Protein 3C5P (pdb70)

Secondary structure (DSSP, 8-state):
--EEEEEEEEE---BPPP------EEEEB-----S-S--TT---SEEEEEEEETTTTEEEEEEEE--EEEEEE-TTS-EEEEEE----TTB-----EEETTEEEE--EEE--TT-TTSPPEEEEEEEEE-TTS-EEEEEEE-S-SEEEEEEEETT--EEEEEEE-HHHHT--GGGGS---EEEEEE-/--EEEEEEEEE---BPPP----S-EEEEB-----S-S--TT---SEEEEEEEETTTTEEEEEEEEPEEEEEEE-TTS---EEEEE---TTB-----EE-SSEEEE--EEE--TT-TTSPPEEEEEEEEEETTS-EEEEEEE-SSSEEEEEEEETT--EEEEEEE-HHHHT--GGGGS---EEEEEE-/--EEEEEEEEE---B---------EEEEB-----S-S--TT---SEEEEEEEETTTTEEEEEEEEPEEEEEEE-TTS-EEEEEEE---TTB-----EEETTEEEE--EEE--SS-SS-PPEEEEEEEEEETTS-EEEEEEE-SSSEEEEEEEETT-PPEEEEEE-HHHHT--TTTTS---EEEEEE-/--EEEEEEEEE---BPPP------EEEEB-----S-S--TT---SEEEEEEEETTTTEEEEEEEE-EEEEEEE-TTS-EEEEEEE---TTB-----EEETTEEEE--EEE--SS-TTPPPEEEEEEEEEETTS-EEEEEEE-SSSEEEEEEEETT--EEEEEEE-TTTTT--GGGGS---EEEEEE-/--EEEEEEEEE---BPPP------EEEEB-----S-S--TT---SEEEEEEEETTTTEEEEEEEE-EEEEEEE-TTS-EEEEEEE---TTB-----EEETTEEEE--EEE--TT-TTSPPEEEEEEEEEETTS-EEEEEEE-SSSEEEEEEEETT--EEEEEEE-HHHHT--GGGGS---EEEEEE-/--EEEEEEEEE---BPPP------EEEEB-----S-S--TT---SEEEEEEEETTTTEEEEEEEE-EEEEEEE-TTS-EEEEEEE---TT------EEETTEEEE--EEE--TT-TTSPPEEEEEEEEEETTS-EEEEEEE-SSSEEEEEEEETT--EEEEEEE-HHHHT--GGGGS---EEEEEE-

Radius of gyration: 48.6 Å; Cα contacts (8 Å, |Δi|>4): 2890; chains: 6; bounding box: 81×79×146 Å

Structure (mmCIF, N/CA/C/O backbone):
data_3C5P
#
_entry.id   3C5P
#
_cell.length_a   132.915
_cell.length_b   228.581
_cell.length_c   132.093
_cell.angle_alpha   90.00
_cell.angle_beta   90.00
_cell.angle_gamma   90.00
#
_symmetry.space_group_name_H-M   'C 2 2 21'
#
loop_
_entity.id
_entity.type
_entity.pdbx_description
1 polymer 'Protein BAS0735 of unknown function'
2 non-polymer 'MAGNESIUM ION'
3 water water
#
loop_
_atom_site.group_PDB
_atom_site.id
_atom_site.type_symbol
_atom_site.label_atom_id
_atom_site.label_alt_id
_atom_site.label_comp_id
_atom_site.label_asym_id
_atom_site.label_entity_id
_atom_site.label_seq_id
_atom_site.pdbx_PDB_ins_code
_atom_site.Cartn_x
_atom_site.Cartn_y
_atom_site.Cartn_z
_atom_site.occupancy
_atom_site.B_iso_or_equiv
_atom_site.auth_seq_id
_atom_site.auth_comp_id
_atom_site.auth_asym_id
_atom_site.auth_atom_id
_atom_site.pdbx_PDB_model_num
ATOM 9 N N . THR A 1 5 ? 48.345 0.355 22.313 1.00 62.34 2 THR A N 1
ATOM 10 C CA . THR A 1 5 ? 47.802 1.715 22.087 1.00 59.40 2 THR A CA 1
ATOM 11 C C . THR A 1 5 ? 48.939 2.718 21.957 1.00 57.00 2 THR A C 1
ATOM 12 O O . THR A 1 5 ? 49.908 2.672 22.701 1.00 55.99 2 THR A O 1
ATOM 16 N N . ASN A 1 6 ? 48.804 3.638 21.018 1.00 54.45 3 ASN A N 1
ATOM 17 C CA . ASN A 1 6 ? 49.942 4.404 20.599 1.00 52.33 3 ASN A CA 1
ATOM 18 C C . ASN A 1 6 ? 49.982 5.824 21.094 1.00 50.66 3 ASN A C 1
ATOM 19 O O . ASN A 1 6 ? 50.999 6.278 21.652 1.00 50.21 3 ASN A O 1
ATOM 24 N N . ILE A 1 7 ? 48.873 6.524 20.892 1.00 48.35 4 ILE A N 1
ATOM 25 C CA . ILE A 1 7 ? 48.807 7.928 21.232 1.00 46.11 4 ILE A CA 1
ATOM 26 C C . ILE A 1 7 ? 47.737 8.140 22.263 1.00 44.92 4 ILE A C 1
ATOM 27 O O . ILE A 1 7 ? 46.600 7.725 22.084 1.00 44.85 4 ILE A O 1
ATOM 32 N N . ILE A 1 8 ? 48.108 8.777 23.357 1.00 43.40 5 ILE A N 1
ATOM 33 C CA . ILE A 1 8 ? 47.126 9.148 24.329 1.00 42.48 5 ILE A CA 1
ATOM 34 C C . ILE A 1 8 ? 47.310 10.614 24.732 1.00 41.98 5 ILE A C 1
ATOM 35 O O . ILE A 1 8 ? 48.386 11.044 25.136 1.00 41.74 5 ILE A O 1
ATOM 40 N N . LYS A 1 9 ? 46.232 11.374 24.560 1.00 41.55 6 LYS A N 1
ATOM 41 C CA . LYS A 1 9 ? 46.201 12.817 24.714 1.00 41.17 6 LYS A CA 1
ATOM 42 C C . LYS A 1 9 ? 45.356 13.229 25.914 1.00 41.46 6 LYS A C 1
ATOM 43 O O . LYS A 1 9 ? 44.272 12.695 26.107 1.00 41.95 6 LYS A O 1
ATOM 49 N N . ILE A 1 10 ? 45.833 14.195 26.693 1.00 41.43 7 ILE A N 1
ATOM 50 C CA . ILE A 1 10 ? 45.049 14.782 27.763 1.00 41.83 7 ILE A CA 1
ATOM 51 C C . ILE A 1 10 ? 44.820 16.264 27.482 1.00 42.05 7 ILE A C 1
ATOM 52 O O . ILE A 1 10 ? 45.782 17.008 27.282 1.00 41.96 7 ILE A O 1
ATOM 57 N N . ARG A 1 11 ? 43.554 16.687 27.507 1.00 42.03 8 ARG A N 1
ATOM 58 C CA . ARG A 1 11 ? 43.176 18.053 27.198 1.00 42.00 8 ARG A CA 1
ATOM 59 C C . ARG A 1 11 ? 42.600 18.757 28.421 1.00 42.10 8 ARG A C 1
ATOM 60 O O . ARG A 1 11 ? 41.776 18.183 29.138 1.00 42.11 8 ARG A O 1
ATOM 68 N N . ALA A 1 12 ? 43.047 19.991 28.667 1.00 42.03 9 ALA A N 1
ATOM 69 C CA . ALA A 1 12 ? 42.545 20.805 29.776 1.00 41.96 9 ALA A CA 1
ATOM 70 C C . ALA A 1 12 ? 42.053 22.121 29.225 1.00 42.44 9 ALA A C 1
ATOM 71 O O . ALA A 1 12 ? 42.694 22.725 28.350 1.00 42.80 9 ALA A O 1
ATOM 73 N N . SER A 1 13 ? 40.916 22.583 29.724 1.00 42.36 10 SER A N 1
ATOM 74 C CA . SER A 1 13 ? 40.391 23.851 29.265 1.00 42.57 10 SER A CA 1
ATOM 75 C C . SER A 1 13 ? 39.848 24.645 30.439 1.00 42.51 10 SER A C 1
ATOM 76 O O . SER A 1 13 ? 39.217 24.087 31.336 1.00 42.83 10 SER A O 1
ATOM 79 N N . VAL A 1 14 ? 40.117 25.944 30.432 1.00 42.12 11 VAL A N 1
ATOM 80 C CA . VAL A 1 14 ? 39.588 26.845 31.425 1.00 41.94 11 VAL A CA 1
ATOM 81 C C . VAL A 1 14 ? 38.784 27.889 30.683 1.00 42.04 11 VAL A C 1
ATOM 82 O O . VAL A 1 14 ? 39.333 28.622 29.848 1.00 42.39 11 VAL A O 1
ATOM 86 N N . PHE A 1 15 ? 37.490 27.981 30.973 1.00 41.75 12 PHE A N 1
ATOM 87 C CA . PHE A 1 15 ? 36.655 28.928 30.229 1.00 41.73 12 PHE A CA 1
ATOM 88 C C . PHE A 1 15 ? 35.602 29.643 31.081 1.00 41.79 12 PHE A C 1
ATOM 89 O O . PHE A 1 15 ? 35.224 29.133 32.127 1.00 42.83 12 PHE A O 1
ATOM 97 N N . ILE A 1 16 ? 35.160 30.826 30.655 1.00 40.85 13 ILE A N 1
ATOM 98 C CA . ILE A 1 16 ? 34.015 31.478 31.266 1.00 40.13 13 ILE A CA 1
ATOM 99 C C . ILE A 1 16 ? 32.816 31.230 30.365 1.00 40.79 13 ILE A C 1
ATOM 100 O O . ILE A 1 16 ? 32.841 31.620 29.199 1.00 41.55 13 ILE A O 1
ATOM 105 N N . PRO A 1 17 ? 31.764 30.583 30.877 1.00 40.79 14 PRO A N 1
ATOM 106 C CA . PRO A 1 17 ? 30.578 30.300 30.055 1.00 41.26 14 PRO A CA 1
ATOM 107 C C . PRO A 1 17 ? 29.733 31.498 29.533 1.00 41.84 14 PRO A C 1
ATOM 108 O O . PRO A 1 17 ? 29.213 31.430 28.417 1.00 42.33 14 PRO A O 1
ATOM 120 N N . SER A 1 19 ? 28.656 35.414 28.172 1.00 43.29 16 SER A N 1
ATOM 121 C CA . SER A 1 19 ? 29.260 36.323 27.221 1.00 43.66 16 SER A CA 1
ATOM 122 C C . SER A 1 19 ? 30.173 37.377 27.858 1.00 44.18 16 SER A C 1
ATOM 123 O O . SER A 1 19 ? 31.152 37.792 27.248 1.00 44.85 16 SER A O 1
ATOM 126 N N . TRP A 1 20 ? 29.859 37.815 29.075 1.00 44.34 17 TRP A N 1
ATOM 127 C CA . TRP A 1 20 ? 30.542 38.941 29.687 1.00 44.12 17 TRP A CA 1
ATOM 128 C C . TRP A 1 20 ? 30.682 38.663 31.130 1.00 44.80 17 TRP A C 1
ATOM 129 O O . TRP A 1 20 ? 29.780 38.103 31.727 1.00 45.08 17 TRP A O 1
ATOM 140 N N . THR A 1 21 ? 31.814 39.057 31.704 1.00 45.48 18 THR A N 1
ATOM 141 C CA . THR A 1 21 ? 32.018 38.890 33.130 1.00 45.73 18 THR A CA 1
ATOM 142 C C . THR A 1 21 ? 31.120 39.856 33.898 1.00 46.04 18 THR A C 1
ATOM 143 O O . THR A 1 21 ? 30.508 40.748 33.318 1.00 45.08 18 THR A O 1
ATOM 147 N N . GLU A 1 22 ? 31.017 39.614 35.202 1.00 46.73 19 GLU A N 1
ATOM 148 C CA . GLU A 1 22 ? 30.300 40.439 36.155 1.00 47.42 19 GLU A CA 1
ATOM 149 C C . GLU A 1 22 ? 30.752 41.891 35.972 1.00 45.63 19 GLU A C 1
ATOM 150 O O . GLU A 1 22 ? 31.952 42.158 35.896 1.00 45.93 19 GLU A O 1
ATOM 156 N N . ALA A 1 23 ? 29.809 42.826 35.900 1.00 43.82 20 ALA A N 1
ATOM 157 C CA . ALA A 1 23 ? 3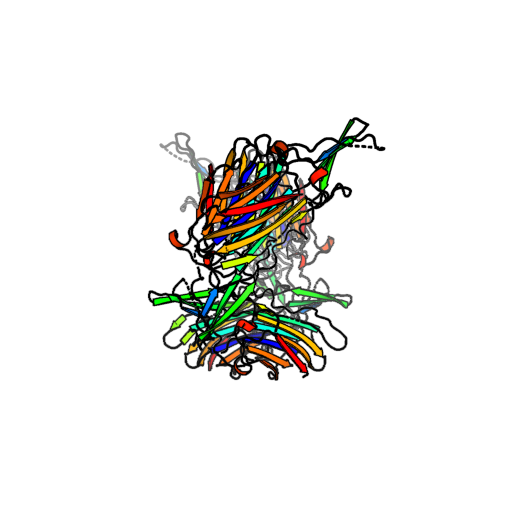0.126 44.243 35.724 1.00 42.05 20 ALA A CA 1
ATOM 158 C C . ALA A 1 23 ? 30.817 44.855 36.961 1.00 41.25 20 ALA A C 1
ATOM 159 O O . ALA A 1 23 ? 30.364 44.641 38.070 1.00 41.80 20 ALA A O 1
ATOM 161 N N . LYS A 1 24 ? 31.916 45.596 36.791 1.00 40.43 21 LYS A N 1
ATOM 162 C CA . LYS A 1 24 ? 32.498 46.398 37.906 1.00 39.86 21 LYS A CA 1
ATOM 163 C C . LYS A 1 24 ? 32.403 47.892 37.623 1.00 38.61 21 LYS A C 1
ATOM 164 O O . LYS A 1 24 ? 32.552 48.302 36.477 1.00 38.63 21 LYS A O 1
ATOM 178 N N . ASP A 1 26 ? 34.088 51.664 38.668 1.00 36.13 23 ASP A N 1
ATOM 179 C CA . ASP A 1 26 ? 35.086 52.427 39.404 1.00 36.20 23 ASP A CA 1
ATOM 180 C C . ASP A 1 26 ? 34.569 53.845 39.631 1.00 35.15 23 ASP A C 1
ATOM 181 O O . ASP A 1 26 ? 34.450 54.593 38.689 1.00 34.82 23 ASP A O 1
ATOM 194 N N . GLU A 1 28 ? 36.055 56.326 40.633 1.00 33.67 25 GLU A N 1
ATOM 195 C CA . GLU A 1 28 ? 37.120 57.280 40.311 1.00 32.73 25 GLU A CA 1
ATOM 196 C C . GLU A 1 28 ? 36.980 57.827 38.891 1.00 32.04 25 GLU A C 1
ATOM 197 O O . GLU A 1 28 ? 37.052 59.019 38.680 1.00 31.69 25 GLU A O 1
ATOM 203 N N . THR A 1 29 ? 36.755 56.925 37.946 1.00 31.77 26 THR A N 1
ATOM 204 C CA . THR A 1 29 ? 36.747 57.207 36.529 1.00 32.05 26 THR A CA 1
ATOM 205 C C . THR A 1 29 ? 35.333 57.320 35.994 1.00 32.13 26 THR A C 1
ATOM 206 O O . THR A 1 29 ? 35.105 57.987 34.998 1.00 32.95 26 THR A O 1
ATOM 210 N N . GLY A 1 30 ? 34.382 56.666 36.644 1.00 31.93 27 GLY A N 1
ATOM 211 C CA . GLY A 1 30 ? 32.986 56.721 36.227 1.00 31.13 27 GLY A CA 1
ATOM 212 C C . GLY A 1 30 ? 32.703 55.541 35.331 1.00 31.06 27 GLY A C 1
ATOM 213 O O . GLY A 1 30 ? 31.592 55.356 34.887 1.00 31.39 27 GLY A O 1
ATOM 214 N N . GLN A 1 31 ? 33.705 54.736 35.043 1.00 30.93 28 GLN A N 1
ATOM 215 C CA . GLN A 1 31 ? 33.512 53.664 34.064 1.00 32.16 28 GLN A CA 1
ATOM 216 C C . GLN A 1 31 ? 32.815 52.431 34.566 1.00 32.19 28 GLN A C 1
ATOM 217 O O . GLN A 1 31 ? 32.731 52.204 35.756 1.00 32.70 28 GLN A O 1
ATOM 223 N N . VAL A 1 32 ? 32.337 51.623 33.639 1.00 32.32 29 VAL A N 1
ATOM 224 C CA . VAL A 1 32 ? 31.751 50.359 33.968 1.00 33.32 29 VAL A CA 1
ATOM 225 C C . VAL A 1 32 ? 32.462 49.378 33.069 1.00 34.69 29 VAL A C 1
ATOM 226 O O . VAL A 1 32 ? 32.448 49.538 31.859 1.00 35.85 29 VAL A O 1
ATOM 230 N N . ILE A 1 33 ? 33.094 48.374 33.632 1.00 35.57 30 ILE A N 1
ATOM 231 C CA . ILE A 1 33 ? 33.960 47.542 32.833 1.00 37.20 30 ILE A CA 1
ATOM 232 C C . ILE A 1 33 ? 33.483 46.100 32.924 1.00 37.79 30 ILE A C 1
ATOM 233 O O . ILE A 1 33 ? 33.077 45.630 33.984 1.00 38.15 30 ILE A O 1
ATOM 238 N N . GLN A 1 34 ? 33.545 45.387 31.811 1.00 37.94 31 GLN A N 1
ATOM 239 C CA . GLN A 1 34 ? 33.506 43.945 31.886 1.00 37.70 31 GLN A CA 1
ATOM 240 C C . GLN A 1 34 ? 34.332 43.304 30.782 1.00 38.32 31 GLN A C 1
ATOM 241 O O . GLN A 1 34 ? 34.603 43.924 29.767 1.00 38.35 31 GLN A O 1
ATOM 247 N N . PHE A 1 35 ? 34.752 42.065 31.020 1.00 39.33 32 PHE A N 1
ATOM 248 C CA . PHE A 1 35 ? 35.610 41.333 30.110 1.00 40.12 32 PHE A CA 1
ATOM 249 C C . PHE A 1 35 ? 34.817 40.280 29.365 1.00 40.52 32 PHE A C 1
ATOM 250 O O . PHE A 1 35 ? 33.816 39.781 29.888 1.00 40.50 32 PHE A O 1
ATOM 258 N N . GLU A 1 36 ? 35.255 39.961 28.150 1.00 40.89 33 GLU A N 1
ATOM 259 C CA . GLU A 1 36 ? 34.528 39.018 27.313 1.00 42.29 33 GLU A CA 1
ATOM 260 C C . GLU A 1 36 ? 34.706 37.570 27.722 1.00 42.00 33 GLU A C 1
ATOM 261 O O . GLU A 1 36 ? 35.781 37.159 28.130 1.00 42.65 33 GLU A O 1
ATOM 267 N N . GLY A 1 37 ? 33.634 36.804 27.622 1.00 41.90 34 GLY A N 1
ATOM 268 C CA . GLY A 1 37 ? 33.662 35.411 27.994 1.00 42.45 34 GLY A CA 1
ATOM 269 C C . GLY A 1 37 ? 33.802 34.478 26.797 1.00 43.34 34 GLY A C 1
ATOM 270 O O . GLY A 1 37 ? 34.269 34.865 25.689 1.00 43.62 34 GLY A O 1
ATOM 271 N N . ASP A 1 38 ? 33.400 33.227 27.004 1.00 42.99 35 ASP A N 1
ATOM 272 C CA . ASP A 1 38 ? 33.593 32.205 25.995 1.00 42.67 35 ASP A CA 1
ATOM 273 C C . ASP A 1 38 ? 32.267 31.658 25.516 1.00 42.15 35 ASP A C 1
ATOM 274 O O . ASP A 1 38 ? 32.223 30.760 24.678 1.00 41.89 35 ASP A O 1
ATOM 279 N N . SER A 1 39 ? 31.184 32.211 26.046 1.00 41.81 36 SER A N 1
ATOM 280 C CA . SER A 1 39 ? 29.882 32.098 25.399 1.00 42.04 36 SER A CA 1
ATOM 281 C C . SER A 1 39 ? 29.610 30.668 24.946 1.00 41.22 36 SER A C 1
ATOM 282 O O . SER A 1 39 ? 29.211 30.431 23.805 1.00 41.01 36 SER A O 1
ATOM 285 N N . ARG A 1 40 ? 29.836 29.712 25.837 1.00 40.63 37 ARG A N 1
ATOM 286 C CA . ARG A 1 40 ? 29.767 28.305 25.455 1.00 40.07 37 ARG A CA 1
ATOM 287 C C . ARG A 1 40 ? 29.600 27.410 26.662 1.00 40.18 37 ARG A C 1
ATOM 288 O O . ARG A 1 40 ? 29.970 27.790 27.772 1.00 40.09 37 ARG A O 1
ATOM 296 N N . GLU A 1 41 ? 29.040 26.221 26.435 1.00 40.69 38 GLU A N 1
ATOM 297 C CA . GLU A 1 41 ? 28.920 25.218 27.479 1.00 40.87 38 GLU A CA 1
ATOM 298 C C . GLU A 1 41 ? 30.138 24.301 27.498 1.00 41.04 38 GLU A C 1
ATOM 299 O O . GLU A 1 41 ? 31.185 24.622 26.926 1.00 40.54 38 GLU A O 1
ATOM 305 N N . PHE A 1 42 ? 30.005 23.161 28.167 1.00 41.79 39 PHE A N 1
ATOM 306 C CA . PHE A 1 42 ? 31.088 22.184 28.203 1.00 42.29 39 PHE A CA 1
ATOM 307 C C . PHE A 1 42 ? 31.167 21.434 26.899 1.00 42.43 39 PHE A C 1
ATOM 308 O O . PHE A 1 42 ? 30.149 20.998 26.364 1.00 42.58 39 PHE A O 1
ATOM 316 N N . THR A 1 43 ? 32.385 21.300 26.386 1.00 42.92 40 THR A N 1
ATOM 317 C CA . THR A 1 43 ? 32.636 20.468 25.215 1.00 43.04 40 THR A CA 1
ATOM 318 C C . THR A 1 43 ? 34.124 20.319 24.977 1.00 43.45 40 THR A C 1
ATOM 319 O O . THR A 1 43 ? 34.901 21.227 25.288 1.00 43.78 40 THR A O 1
ATOM 323 N N . PRO A 1 44 ? 34.524 19.163 24.422 1.00 43.81 41 PRO A N 1
ATOM 324 C CA . PRO A 1 44 ? 35.944 18.873 24.227 1.00 43.28 41 PRO A CA 1
ATOM 325 C C . PRO A 1 44 ? 36.450 19.391 22.886 1.00 43.38 41 PRO A C 1
ATOM 326 O O . PRO A 1 44 ? 37.640 19.292 22.605 1.00 44.19 41 PRO A O 1
ATOM 330 N N . HIS A 1 45 ? 35.559 19.942 22.068 1.00 43.20 42 HIS A N 1
ATOM 331 C CA . HIS A 1 45 ? 35.888 20.202 20.669 1.00 43.80 42 HIS A CA 1
ATOM 332 C C . HIS A 1 45 ? 36.260 21.650 20.391 1.00 43.00 42 HIS A C 1
ATOM 333 O O . HIS A 1 45 ? 35.996 22.164 19.313 1.00 43.42 42 HIS A O 1
ATOM 340 N N . ALA A 1 46 ? 36.888 22.302 21.356 1.00 42.29 43 ALA A N 1
ATOM 341 C CA . ALA A 1 46 ? 37.036 23.741 21.308 1.00 41.76 43 ALA A CA 1
ATOM 342 C C . ALA A 1 46 ? 38.483 24.169 21.085 1.00 41.71 43 ALA A C 1
ATOM 343 O O . ALA A 1 46 ? 38.856 25.286 21.442 1.00 43.14 43 ALA A O 1
ATOM 345 N N . VAL A 1 47 ? 39.295 23.289 20.505 1.00 41.17 44 VAL A N 1
ATOM 346 C CA . VAL A 1 47 ? 40.707 23.595 20.266 1.00 40.57 44 VAL A CA 1
ATOM 347 C C . VAL A 1 47 ? 40.880 24.719 19.247 1.00 40.30 44 VAL A C 1
ATOM 348 O O . VAL A 1 47 ? 40.226 24.728 18.209 1.00 40.23 44 VAL A O 1
ATOM 352 N N . ASN A 1 48 ? 41.789 25.648 19.531 1.00 39.63 45 ASN A N 1
ATOM 353 C CA . ASN A 1 48 ? 42.112 26.711 18.586 1.00 39.41 45 ASN A CA 1
ATOM 354 C C . ASN A 1 48 ? 40.894 27.554 18.247 1.00 40.01 45 ASN A C 1
ATOM 355 O O . ASN A 1 48 ? 40.885 28.307 17.285 1.00 40.78 45 ASN A O 1
ATOM 360 N N . THR A 1 49 ? 39.860 27.425 19.058 1.00 40.74 46 THR A N 1
ATOM 361 C CA . THR A 1 49 ? 38.629 28.113 18.796 1.00 41.60 46 THR A CA 1
ATOM 362 C C . THR A 1 49 ? 38.581 29.457 19.507 1.00 42.27 46 THR A C 1
ATOM 363 O O . THR A 1 49 ? 37.685 30.268 19.253 1.00 43.10 46 THR A O 1
ATOM 375 N N . ARG A 1 51 ? 37.740 30.060 22.373 1.00 40.60 48 ARG A N 1
ATOM 376 C CA . ARG A 1 51 ? 36.640 30.112 23.329 1.00 39.11 48 ARG A CA 1
ATOM 377 C C . ARG A 1 51 ? 37.042 29.521 24.677 1.00 39.41 48 ARG A C 1
ATOM 378 O O . ARG A 1 51 ? 36.278 28.773 25.288 1.00 38.93 48 ARG A O 1
ATOM 386 N N . SER A 1 52 ? 38.245 29.856 25.131 1.00 39.90 49 SER A N 1
ATOM 387 C CA . SER A 1 52 ? 38.676 29.525 26.481 1.00 41.80 49 SER A CA 1
ATOM 388 C C . SER A 1 52 ? 39.837 30.406 26.929 1.00 42.70 49 SER A C 1
ATOM 389 O O . SER A 1 52 ? 40.662 30.813 26.108 1.00 43.62 49 SER A O 1
ATOM 392 N N . ARG A 1 53 ? 39.893 30.705 28.226 1.00 42.89 50 ARG A N 1
ATOM 393 C CA . ARG A 1 53 ? 40.939 31.568 28.760 1.00 43.93 50 ARG A CA 1
ATOM 394 C C . ARG A 1 53 ? 42.294 30.871 28.745 1.00 44.17 50 ARG A C 1
ATOM 395 O O . ARG A 1 53 ? 43.325 31.507 28.515 1.00 44.74 50 ARG A O 1
ATOM 403 N N . VAL A 1 54 ? 42.287 29.564 29.003 1.00 44.31 51 VAL A N 1
ATOM 404 C CA . VAL A 1 54 ? 43.522 28.753 29.057 1.00 43.68 51 VAL A CA 1
ATOM 405 C C . VAL A 1 54 ? 43.167 27.393 28.491 1.00 43.87 51 VAL A C 1
ATOM 406 O O . VAL A 1 54 ? 42.103 26.846 28.787 1.00 43.63 51 VAL A O 1
ATOM 410 N N . GLU A 1 55 ? 44.096 26.836 27.724 1.00 43.90 52 GLU A N 1
ATOM 411 C CA . GLU A 1 55 ? 43.893 25.620 26.976 1.00 43.68 52 GLU A CA 1
ATOM 412 C C . GLU A 1 55 ? 45.226 24.930 26.950 1.00 43.02 52 GLU A C 1
ATOM 413 O O . GLU A 1 55 ? 46.256 25.546 26.665 1.00 42.67 52 GLU A O 1
ATOM 419 N N . GLN A 1 56 ? 45.229 23.642 27.254 1.00 42.77 53 GLN A N 1
ATOM 420 C CA . GLN A 1 56 ? 46.477 22.874 27.279 1.00 42.04 53 GLN A CA 1
ATOM 421 C C . GLN A 1 56 ? 46.204 21.420 26.895 1.00 41.25 53 GLN A C 1
ATOM 422 O O . GLN A 1 56 ? 45.194 20.839 27.331 1.00 40.68 53 GLN A O 1
ATOM 428 N N . GLU A 1 57 ? 47.086 20.860 26.062 1.00 40.50 54 GLU A N 1
ATOM 429 C CA . GLU A 1 57 ? 46.993 19.466 25.623 1.00 40.33 54 GLU A CA 1
ATOM 430 C C . GLU A 1 57 ? 48.345 18.803 25.714 1.00 39.73 54 GLU A C 1
ATOM 431 O O . GLU A 1 57 ? 49.321 19.307 25.189 1.00 40.19 54 GLU A O 1
ATOM 437 N N . VAL A 1 58 ? 48.423 17.685 26.420 1.00 39.41 55 VAL A N 1
ATOM 438 C CA . VAL A 1 58 ? 49.649 16.899 26.437 1.00 38.57 55 VAL A CA 1
ATOM 439 C C . VAL A 1 58 ? 49.389 15.615 25.688 1.00 38.74 55 VAL A C 1
ATOM 440 O O . VAL A 1 58 ? 48.338 14.988 25.862 1.00 39.35 55 VAL A O 1
ATOM 444 N N . VAL A 1 59 ? 50.324 15.230 24.834 1.00 37.83 56 VAL A N 1
ATOM 445 C CA . VAL A 1 59 ? 50.156 14.027 24.080 1.00 37.00 56 VAL A CA 1
ATOM 446 C C . VAL A 1 59 ? 51.304 13.126 24.437 1.00 36.93 56 VAL A C 1
ATOM 447 O O . VAL A 1 59 ? 52.468 13.501 24.290 1.00 36.78 56 VAL A O 1
ATOM 451 N N . VAL A 1 60 ? 50.963 11.959 24.966 1.00 36.71 57 VAL A N 1
ATOM 452 C CA . VAL A 1 60 ? 51.922 10.878 25.164 1.00 36.48 57 VAL A CA 1
ATOM 453 C C . VAL A 1 60 ? 51.936 9.994 23.925 1.00 36.71 57 VAL A C 1
ATOM 454 O O . VAL A 1 60 ? 50.897 9.527 23.472 1.00 37.08 57 VAL A O 1
ATOM 458 N N . ASP A 1 61 ? 53.121 9.764 23.382 1.00 37.00 58 ASP A N 1
ATOM 459 C CA . ASP A 1 61 ? 53.281 8.961 22.186 1.00 37.28 58 ASP A CA 1
ATOM 460 C C . ASP A 1 61 ? 54.165 7.782 22.511 1.00 36.75 58 ASP A C 1
ATOM 461 O O . ASP A 1 61 ? 55.364 7.943 22.724 1.00 35.87 58 ASP A O 1
ATOM 466 N N . PHE A 1 62 ? 53.568 6.597 22.565 1.00 36.89 59 PHE A N 1
ATOM 467 C CA . PHE A 1 62 ? 54.304 5.427 23.019 1.00 37.11 59 PHE A CA 1
ATOM 468 C C . PHE A 1 62 ? 55.121 4.856 21.875 1.00 38.15 59 PHE A C 1
ATOM 469 O O . PHE A 1 62 ? 56.269 4.424 22.053 1.00 38.64 59 PHE A O 1
ATOM 477 N N . TYR A 1 63 ? 54.534 4.868 20.686 1.00 39.02 60 TYR A N 1
ATOM 478 C CA . TYR A 1 63 ? 55.259 4.506 19.481 1.00 40.02 60 TYR A CA 1
ATOM 479 C C . TYR A 1 63 ? 56.582 5.250 19.376 1.00 40.30 60 TYR A C 1
ATOM 480 O O . TYR A 1 63 ? 57.592 4.671 19.012 1.00 41.14 60 TYR A O 1
ATOM 489 N N . LYS A 1 64 ? 56.574 6.534 19.703 1.00 41.17 61 LYS A N 1
ATOM 490 C CA . LYS A 1 64 ? 57.777 7.351 19.599 1.00 41.86 61 LYS A CA 1
ATOM 491 C C . LYS A 1 64 ? 58.609 7.380 20.889 1.00 43.08 61 LYS A C 1
ATOM 492 O O . LYS A 1 64 ? 59.769 7.779 20.864 1.00 43.75 61 LYS A O 1
ATOM 498 N N A GLN A 1 65 ? 58.035 7.080 22.035 0.50 43.91 62 GLN A N 1
ATOM 499 N N B GLN A 1 65 ? 58.091 7.095 22.042 0.50 44.11 62 GLN A N 1
ATOM 500 C CA A GLN A 1 65 ? 58.601 7.306 23.385 0.50 44.50 62 GLN A CA 1
ATOM 501 C CA B GLN A 1 65 ? 58.687 7.310 23.379 0.50 44.89 62 GLN A CA 1
ATOM 502 C C A GLN A 1 65 ? 58.865 8.805 23.621 0.50 44.52 62 GLN A C 1
ATOM 503 C C B GLN A 1 65 ? 58.922 8.814 23.631 0.50 44.74 62 GLN A C 1
ATOM 504 O O A GLN A 1 65 ? 60.010 9.213 23.787 0.50 44.60 62 GLN A O 1
ATOM 505 O O B GLN A 1 65 ? 60.058 9.235 23.818 0.50 44.82 62 GLN A O 1
ATOM 516 N N . GLU A 1 66 ? 57.797 9.624 23.610 1.00 44.58 63 GLU A N 1
ATOM 517 C CA . GLU A 1 66 ? 57.819 11.094 23.608 1.00 44.42 63 GLU A CA 1
ATOM 518 C C . GLU A 1 66 ? 56.600 11.656 24.297 1.00 43.47 63 GLU A C 1
ATOM 519 O O . GLU A 1 66 ? 55.506 11.117 24.170 1.00 44.08 63 GLU A O 1
ATOM 525 N N . VAL A 1 67 ? 56.787 12.758 25.013 1.00 42.39 64 VAL A N 1
ATOM 526 C CA . VAL A 1 67 ? 55.679 13.616 25.403 1.00 40.91 64 VAL A CA 1
ATOM 527 C C . VAL A 1 67 ? 55.725 14.947 24.649 1.00 39.98 64 VAL A C 1
ATOM 528 O O . VAL A 1 67 ? 56.758 15.615 24.619 1.00 39.46 64 VAL A O 1
ATOM 532 N N . PHE A 1 68 ? 54.602 15.322 24.045 1.00 38.97 65 PHE A N 1
ATOM 533 C CA . PHE A 1 68 ? 54.473 16.627 23.393 1.00 38.00 65 PHE A CA 1
ATOM 534 C C . PHE A 1 68 ? 53.396 17.406 24.089 1.00 38.39 65 PHE A C 1
ATOM 535 O O . PHE A 1 68 ? 52.380 16.839 24.519 1.00 38.98 65 PHE A O 1
ATOM 543 N N . SER A 1 69 ? 53.601 18.708 24.178 1.00 38.48 66 SER A N 1
ATOM 544 C CA . SER A 1 69 ? 52.667 19.580 24.875 1.00 39.30 66 SER A CA 1
ATOM 545 C C . SER A 1 69 ? 52.243 20.743 24.004 1.00 38.65 66 SER A C 1
ATOM 546 O O . SER A 1 69 ? 53.001 21.183 23.139 1.00 38.65 66 SER A O 1
ATOM 549 N N . TYR A 1 70 ? 51.043 21.257 24.248 1.00 38.19 67 TYR A N 1
ATOM 550 C CA . TYR A 1 70 ? 50.555 22.446 23.542 1.00 37.92 67 TYR A CA 1
ATOM 551 C C . TYR A 1 70 ? 49.906 23.366 24.555 1.00 38.02 67 TYR A C 1
ATOM 552 O O . TYR A 1 70 ? 49.138 22.905 25.397 1.00 39.01 67 TYR A O 1
ATOM 561 N N . ALA A 1 71 ? 50.222 24.653 24.495 1.00 37.34 68 ALA A N 1
ATOM 562 C CA . ALA A 1 71 ? 49.704 25.586 25.478 1.00 37.61 68 ALA A CA 1
ATOM 563 C C . ALA A 1 71 ? 49.154 26.882 24.855 1.00 38.12 68 ALA A C 1
ATOM 564 O O . ALA A 1 71 ? 49.771 27.519 23.987 1.00 38.22 68 ALA A O 1
ATOM 566 N N . ASN A 1 72 ? 47.978 27.291 25.284 1.00 38.63 69 ASN A N 1
ATOM 567 C CA . ASN A 1 72 ? 47.504 28.558 24.787 1.00 39.19 69 ASN A CA 1
ATOM 568 C C . ASN A 1 72 ? 46.695 29.336 25.773 1.00 39.05 69 ASN A C 1
ATOM 569 O O . ASN A 1 72 ? 46.201 28.793 26.761 1.00 39.42 69 ASN A O 1
ATOM 574 N N . THR A 1 73 ? 46.592 30.627 25.511 1.00 39.55 70 THR A N 1
ATOM 575 C CA . THR A 1 73 ? 45.679 31.521 26.253 1.00 39.85 70 THR A CA 1
ATOM 576 C C . THR A 1 73 ? 44.724 32.212 25.256 1.00 40.44 70 THR A C 1
ATOM 577 O O . THR A 1 73 ? 45.134 32.558 24.139 1.00 40.93 70 THR A O 1
ATOM 581 N N . GLY A 1 74 ? 43.467 32.415 25.645 1.00 40.68 71 GLY A N 1
ATOM 582 C CA . GLY A 1 74 ? 42.528 33.149 24.800 1.00 41.03 71 GLY A CA 1
ATOM 583 C C . GLY A 1 74 ? 42.814 34.642 24.670 1.00 41.41 71 GLY A C 1
ATOM 584 O O . GLY A 1 74 ? 43.818 35.150 25.127 1.00 41.14 71 GLY A O 1
ATOM 585 N N . ILE A 1 75 ? 41.928 35.379 24.044 1.00 42.28 72 ILE A N 1
ATOM 586 C CA . ILE A 1 75 ? 42.176 36.792 24.017 1.00 43.23 72 ILE A CA 1
ATOM 587 C C . ILE A 1 75 ? 41.301 37.426 25.062 1.00 44.10 72 ILE A C 1
ATOM 588 O O . ILE A 1 75 ? 40.165 37.026 25.178 1.00 44.93 72 ILE A O 1
ATOM 593 N N . THR A 1 76 ? 41.812 38.385 25.830 1.00 44.87 73 THR A N 1
ATOM 594 C CA . THR A 1 76 ? 40.934 39.169 26.721 1.00 45.87 73 THR A CA 1
ATOM 595 C C . THR A 1 76 ? 40.528 40.478 26.084 1.00 44.92 73 THR A C 1
ATOM 596 O O . THR A 1 76 ? 41.352 41.248 25.584 1.00 45.85 73 THR A O 1
ATOM 600 N N . THR A 1 77 ? 39.232 40.703 26.078 1.00 43.69 74 THR A N 1
ATOM 601 C CA . THR A 1 77 ? 38.649 41.923 25.571 1.00 42.30 74 THR A CA 1
ATOM 602 C C . THR A 1 77 ? 37.955 42.619 26.716 1.00 41.69 74 THR A C 1
ATOM 603 O O . THR A 1 77 ? 37.089 42.032 27.356 1.00 41.10 74 THR A O 1
ATOM 607 N N . GLU A 1 78 ? 38.332 43.855 27.000 1.00 41.32 75 GLU A N 1
ATOM 608 C CA . GLU A 1 78 ? 37.612 44.580 28.023 1.00 41.92 75 GLU A CA 1
ATOM 609 C C . GLU A 1 78 ? 36.690 45.567 27.335 1.00 41.27 75 GLU A C 1
ATOM 610 O O . GLU A 1 78 ? 37.082 46.229 26.365 1.00 42.08 75 GLU A O 1
ATOM 616 N N . LYS A 1 79 ? 35.445 45.612 27.796 1.00 40.22 76 LYS A N 1
ATOM 617 C CA . LYS A 1 79 ? 34.452 46.533 27.281 1.00 39.20 76 LYS A CA 1
ATOM 618 C C . LYS A 1 79 ? 34.299 47.613 28.337 1.00 38.54 76 LYS A C 1
ATOM 619 O O . LYS A 1 79 ? 33.925 47.329 29.474 1.00 38.76 76 LYS A O 1
ATOM 625 N N . VAL A 1 80 ? 34.630 48.842 27.988 1.00 37.75 77 VAL A N 1
ATOM 626 C CA . VAL A 1 80 ? 34.529 49.943 28.929 1.00 37.45 77 VAL A CA 1
ATOM 627 C C . VAL A 1 80 ? 33.411 50.874 28.485 1.00 37.89 77 VAL A C 1
ATOM 628 O O . VAL A 1 80 ? 33.419 51.357 27.366 1.00 37.69 77 VAL A O 1
ATOM 632 N N . ILE A 1 81 ? 32.447 51.124 29.359 1.00 38.26 78 ILE A N 1
ATOM 633 C CA . ILE A 1 81 ? 31.446 52.123 29.070 1.00 39.21 78 ILE A CA 1
ATOM 634 C C . ILE A 1 81 ? 31.834 53.400 29.816 1.00 40.66 78 ILE A C 1
ATOM 635 O O . ILE A 1 81 ? 31.852 53.443 31.049 1.00 40.95 78 ILE A O 1
ATOM 640 N N . SER A 1 82 ? 32.150 54.442 29.054 1.00 42.06 79 SER A N 1
ATOM 641 C CA . SER A 1 82 ? 32.572 55.711 29.634 1.00 43.39 79 SER A CA 1
ATOM 642 C C . SER A 1 82 ? 31.408 56.489 30.198 1.00 43.90 79 SER A C 1
ATOM 643 O O . SER A 1 82 ? 30.265 56.262 29.807 1.00 44.31 79 SER A O 1
ATOM 646 N N . PRO A 1 83 ? 31.697 57.421 31.113 1.00 44.55 80 PRO A N 1
ATOM 647 C CA . PRO A 1 83 ? 30.672 58.324 31.629 1.00 45.25 80 PRO A CA 1
ATOM 648 C C . PRO A 1 83 ? 29.885 58.941 30.475 1.00 46.12 80 PRO A C 1
ATOM 649 O O . PRO A 1 83 ? 28.652 58.890 30.466 1.00 46.07 80 PRO A O 1
ATOM 653 N N . ASP A 1 84 ? 30.614 59.493 29.504 1.00 47.24 81 ASP A N 1
ATOM 654 C CA . ASP A 1 84 ? 30.017 60.129 28.328 1.00 48.17 81 ASP A CA 1
ATOM 655 C C . ASP A 1 84 ? 29.112 59.179 27.522 1.00 47.83 81 ASP A C 1
ATOM 656 O O . ASP A 1 84 ? 28.410 59.610 26.611 1.00 47.59 81 ASP A O 1
ATOM 661 N N . GLY A 1 85 ? 29.125 57.892 27.864 1.00 47.92 82 GLY A N 1
ATOM 662 C CA . GLY A 1 85 ? 28.202 56.938 27.272 1.00 47.13 82 GLY A CA 1
ATOM 663 C C . GLY A 1 85 ? 28.896 56.045 26.272 1.00 46.86 82 GLY A C 1
ATOM 664 O O . GLY A 1 85 ? 28.593 54.858 26.194 1.00 47.88 82 GLY A O 1
ATOM 665 N N . SER A 1 86 ? 29.831 56.607 25.511 1.00 45.66 83 SER A N 1
ATOM 666 C CA . SER A 1 86 ? 30.603 55.837 24.534 1.00 45.16 83 SER A CA 1
ATOM 667 C C . SER A 1 86 ? 31.162 54.498 25.080 1.00 44.31 83 SER A C 1
ATOM 668 O O . SER A 1 86 ? 31.594 54.414 26.224 1.00 45.24 83 SER A O 1
ATOM 671 N N . VAL A 1 87 ? 31.157 53.455 24.258 1.00 42.95 84 VAL A N 1
ATOM 672 C CA . VAL A 1 87 ? 31.802 52.181 24.617 1.00 41.62 84 VAL A CA 1
ATOM 673 C C . VAL A 1 87 ? 33.114 51.901 23.866 1.00 41.39 84 VAL A C 1
ATOM 674 O O . VAL A 1 87 ? 33.229 52.243 22.716 1.00 41.60 84 VAL A O 1
ATOM 678 N N . ASN A 1 88 ? 34.113 51.325 24.534 1.00 41.27 85 ASN A N 1
ATOM 679 C CA . ASN A 1 88 ? 35.429 51.143 23.925 1.00 42.03 85 ASN A CA 1
ATOM 680 C C . ASN A 1 88 ? 35.976 49.786 24.270 1.00 42.49 85 ASN A C 1
ATOM 681 O O . ASN A 1 88 ? 35.944 49.379 25.421 1.00 43.46 85 ASN A O 1
ATOM 686 N N . LYS A 1 89 ? 36.471 49.061 23.281 1.00 42.76 86 LYS A N 1
ATOM 687 C CA . LYS A 1 89 ? 37.075 47.775 23.560 1.00 42.62 86 LYS A CA 1
ATOM 688 C C . LYS A 1 89 ? 38.593 47.846 23.488 1.00 42.81 86 LYS A C 1
ATOM 689 O O . LYS A 1 89 ? 39.169 48.677 22.790 1.00 42.64 86 LYS A O 1
ATOM 695 N N . ARG A 1 90 ? 39.232 47.005 24.281 1.00 43.73 87 ARG A N 1
ATOM 696 C CA . ARG A 1 90 ? 40.674 46.888 24.287 1.00 44.85 87 ARG A CA 1
ATOM 697 C C . ARG A 1 90 ? 41.013 45.440 24.318 1.00 45.03 87 ARG A C 1
ATOM 698 O O . ARG A 1 90 ? 40.321 44.615 24.916 1.00 45.69 87 ARG A O 1
ATOM 706 N N . THR A 1 91 ? 42.122 45.125 23.699 1.00 45.26 88 THR A N 1
ATOM 707 C CA . THR A 1 91 ? 42.445 43.750 23.463 1.00 44.92 88 THR A CA 1
ATOM 708 C C . THR A 1 91 ? 43.821 43.427 24.044 1.00 44.21 88 THR A C 1
ATOM 709 O O . THR A 1 91 ? 44.759 44.198 23.909 1.00 44.07 88 THR A O 1
ATOM 713 N N . GLY A 1 92 ? 43.935 42.315 24.744 1.00 43.92 89 GLY A N 1
ATOM 714 C CA . GLY A 1 92 ? 45.256 41.834 25.161 1.00 43.44 89 GLY A CA 1
ATOM 715 C C . GLY A 1 92 ? 45.300 40.319 25.192 1.00 43.48 89 GLY A C 1
ATOM 716 O O . GLY A 1 92 ? 44.244 39.657 25.156 1.00 44.19 89 GLY A O 1
ATOM 717 N N . LYS A 1 93 ? 46.500 39.749 25.288 1.00 42.63 90 LYS A N 1
ATOM 718 C CA . LYS A 1 93 ? 46.618 38.291 25.459 1.00 41.61 90 LYS A CA 1
ATOM 719 C C . LYS A 1 93 ? 47.587 37.884 26.604 1.00 41.36 90 LYS A C 1
ATOM 720 O O . LYS A 1 93 ? 48.773 38.222 26.605 1.00 41.19 90 LYS A O 1
ATOM 726 N N . ALA A 1 94 ? 47.073 37.150 27.580 1.00 40.73 91 ALA A N 1
ATOM 727 C CA . ALA A 1 94 ? 47.919 36.547 28.617 1.00 40.14 91 ALA A CA 1
ATOM 728 C C . ALA A 1 94 ? 49.149 35.871 28.051 1.00 40.43 91 ALA A C 1
ATOM 729 O O . ALA A 1 94 ? 49.111 35.292 26.968 1.00 40.74 91 ALA A O 1
ATOM 731 N N . SER A 1 95 ? 50.248 35.935 28.795 1.00 41.42 92 SER A N 1
ATOM 732 C CA . SER A 1 95 ? 51.447 35.148 28.480 1.00 41.91 92 SER A CA 1
ATOM 733 C C . SER A 1 95 ? 51.174 33.653 28.625 1.00 42.56 92 SER A C 1
ATOM 734 O O . SER A 1 95 ? 50.289 33.245 29.377 1.00 42.81 92 SER A O 1
ATOM 737 N N . THR A 1 96 ? 51.928 32.839 27.897 1.00 43.44 93 THR A N 1
ATOM 738 C CA . THR A 1 96 ? 51.837 31.384 28.054 1.00 44.11 93 THR A CA 1
ATOM 739 C C . THR A 1 96 ? 53.086 30.819 28.717 1.00 44.72 93 THR A C 1
ATOM 740 O O . THR A 1 96 ? 53.365 29.642 28.585 1.00 45.40 93 THR A O 1
ATOM 744 N N . GLU A 1 97 ? 53.838 31.656 29.427 1.00 45.65 94 GLU A N 1
ATOM 745 C CA . GLU A 1 97 ? 55.093 31.227 30.037 1.00 46.68 94 GLU A CA 1
ATOM 746 C C . GLU A 1 97 ? 54.901 30.193 31.127 1.00 45.79 94 GLU A C 1
ATOM 747 O O . GLU A 1 97 ? 55.800 29.401 31.392 1.00 46.38 94 GLU A O 1
ATOM 753 N N . ASN A 1 98 ? 53.738 30.216 31.772 1.00 45.12 95 ASN A N 1
ATOM 754 C CA . ASN A 1 98 ? 53.498 29.387 32.951 1.00 43.76 95 ASN A CA 1
ATOM 755 C C . ASN A 1 98 ? 52.403 28.364 32.707 1.00 42.68 95 ASN A C 1
ATOM 756 O O . ASN A 1 98 ? 51.714 27.957 33.640 1.00 42.32 95 ASN A O 1
ATOM 761 N N . ILE A 1 99 ? 52.231 27.977 31.444 1.00 41.37 96 ILE A N 1
ATOM 762 C CA . ILE A 1 99 ? 51.452 26.795 31.118 1.00 40.42 96 ILE A CA 1
ATOM 763 C C . ILE A 1 99 ? 52.395 25.713 30.612 1.00 41.37 96 ILE A C 1
ATOM 764 O O . ILE A 1 99 ? 52.729 25.662 29.425 1.00 41.29 96 ILE A O 1
ATOM 769 N N . VAL A 1 100 ? 52.838 24.859 31.526 1.00 41.96 97 VAL A N 1
ATOM 770 C CA . VAL A 1 100 ? 53.915 23.934 31.233 1.00 42.06 97 VAL A CA 1
ATOM 771 C C . VAL A 1 100 ? 53.546 22.509 31.566 1.00 42.89 97 VAL A C 1
ATOM 772 O O . VAL A 1 100 ? 52.539 22.231 32.230 1.00 42.62 97 VAL A O 1
ATOM 776 N N . CYS A 1 101 ? 54.405 21.624 31.084 1.00 44.09 98 CYS A N 1
ATOM 777 C CA . CYS A 1 101 ? 54.277 20.212 31.245 1.00 44.85 98 CYS A CA 1
ATOM 778 C C . CYS A 1 101 ? 55.647 19.757 31.701 1.00 45.12 98 CYS A C 1
ATOM 779 O O . CYS A 1 101 ? 56.630 19.786 30.952 1.00 45.35 98 CYS A O 1
ATOM 782 N N . THR A 1 102 ? 55.717 19.330 32.947 1.00 45.63 99 THR A N 1
ATOM 783 C CA . THR A 1 102 ? 56.999 19.231 33.616 1.00 45.76 99 THR A CA 1
ATOM 784 C C . THR A 1 102 ? 57.120 17.901 34.376 1.00 45.59 99 THR A C 1
ATOM 785 O O . THR A 1 102 ? 56.104 17.215 34.589 1.00 45.04 99 THR A O 1
ATOM 789 N N . ASP A 1 103 ? 58.358 17.538 34.744 1.00 45.69 100 ASP A N 1
ATOM 790 C CA . ASP A 1 103 ? 58.660 16.328 35.531 1.00 46.11 100 ASP A CA 1
ATOM 791 C C . ASP A 1 103 ? 58.244 15.065 34.817 1.00 45.92 100 ASP A C 1
ATOM 792 O O . ASP A 1 103 ? 57.580 14.210 35.414 1.00 46.18 100 ASP A O 1
ATOM 797 N N . ILE A 1 104 ? 58.609 14.954 33.543 1.00 45.62 101 ILE A N 1
ATOM 798 C CA . ILE A 1 104 ? 58.313 13.774 32.739 1.00 45.08 101 ILE A CA 1
ATOM 799 C C . ILE A 1 104 ? 59.248 12.682 33.213 1.00 44.93 101 ILE A C 1
ATOM 800 O O . ILE A 1 104 ? 60.457 12.870 33.215 1.00 44.78 101 ILE A O 1
ATOM 805 N N . VAL A 1 105 ? 58.687 11.556 33.649 1.00 44.87 102 VAL A N 1
ATOM 806 C CA . VAL A 1 105 ? 59.495 10.420 34.080 1.00 45.01 102 VAL A CA 1
ATOM 807 C C . VAL A 1 105 ? 59.015 9.097 33.458 1.00 45.31 102 VAL A C 1
ATOM 808 O O . VAL A 1 105 ? 57.835 8.751 33.539 1.00 44.78 102 VAL A O 1
ATOM 812 N N . TRP A 1 106 ? 59.940 8.386 32.812 1.00 45.92 103 TRP A N 1
ATOM 813 C CA . TRP A 1 106 ? 59.607 7.140 32.131 1.00 46.84 103 TRP A CA 1
ATOM 814 C C . TRP A 1 106 ? 59.934 5.875 32.961 1.00 48.14 103 TRP A C 1
ATOM 815 O O . TRP A 1 106 ? 60.893 5.833 33.750 1.00 48.12 103 TRP A O 1
ATOM 826 N N . ASN A 1 107 ? 59.104 4.850 32.779 1.00 49.63 104 ASN A N 1
ATOM 827 C CA . ASN A 1 107 ? 59.347 3.510 33.325 1.00 50.89 104 ASN A CA 1
ATOM 828 C C . ASN A 1 107 ? 59.018 2.427 32.270 1.00 51.65 104 ASN A C 1
ATOM 829 O O . ASN A 1 107 ? 58.780 2.763 31.099 1.00 51.73 104 ASN A O 1
ATOM 834 N N . SER A 1 108 ? 59.002 1.146 32.665 1.00 52.67 105 SER A N 1
ATOM 835 C CA . SER A 1 108 ? 58.680 0.043 31.714 1.00 53.70 105 SER A CA 1
ATOM 836 C C . SER A 1 108 ? 57.256 0.105 31.108 1.00 54.00 105 SER A C 1
ATOM 837 O O . SER A 1 108 ? 57.069 -0.162 29.905 1.00 54.28 105 SER A O 1
ATOM 840 N N . GLY A 1 109 ? 56.267 0.437 31.947 1.00 53.69 106 GLY A N 1
ATOM 841 C CA . GLY A 1 109 ? 54.862 0.408 31.545 1.00 53.11 106 GLY A CA 1
ATOM 842 C C . GLY A 1 109 ? 54.135 1.730 31.701 1.00 52.38 106 GLY A C 1
ATOM 843 O O . GLY A 1 109 ? 53.045 1.779 32.296 1.00 52.87 106 GLY A O 1
ATOM 844 N N . GLY A 1 110 ? 54.742 2.797 31.174 1.00 51.13 107 GLY A N 1
ATOM 845 C CA . GLY A 1 110 ? 54.143 4.128 31.216 1.00 49.06 107 GLY A CA 1
ATOM 846 C C . GLY A 1 110 ? 55.036 5.321 31.501 1.00 47.45 107 GLY A C 1
ATOM 847 O O . GLY A 1 110 ? 56.260 5.220 31.569 1.00 47.01 107 GLY A O 1
ATOM 848 N N . VAL A 1 111 ? 54.385 6.465 31.661 1.00 46.24 108 VAL A N 1
ATOM 849 C CA . VAL A 1 111 ? 55.057 7.722 31.918 1.00 45.15 108 VAL A CA 1
ATOM 850 C C . VAL A 1 111 ? 54.212 8.523 32.894 1.00 45.03 108 VAL A C 1
ATOM 851 O O . VAL A 1 111 ? 53.015 8.327 32.963 1.00 44.79 108 VAL A O 1
ATOM 855 N N . GLN A 1 112 ? 54.842 9.380 33.683 1.00 45.21 109 GLN A N 1
ATOM 856 C CA . GLN A 1 112 ? 54.106 10.402 34.417 1.00 45.85 109 GLN A CA 1
ATOM 857 C C . GLN A 1 112 ? 54.747 11.787 34.286 1.00 45.89 109 GLN A C 1
ATOM 858 O O . GLN A 1 112 ? 55.903 11.937 33.893 1.00 45.99 109 GLN A O 1
ATOM 864 N N . PHE A 1 113 ? 53.966 12.801 34.605 1.00 46.03 110 PHE A N 1
ATOM 865 C CA . PHE A 1 113 ? 54.338 14.182 34.383 1.00 46.14 110 PHE A CA 1
ATOM 866 C C . PHE A 1 113 ? 53.329 15.032 35.134 1.00 46.81 110 PHE A C 1
ATOM 867 O O . PHE A 1 113 ? 52.253 14.547 35.508 1.00 46.52 110 PHE A O 1
ATOM 875 N N . LYS A 1 114 ? 53.673 16.287 35.381 1.00 47.76 111 LYS A N 1
ATOM 876 C CA . LYS A 1 114 ? 52.670 17.195 35.897 1.00 49.50 111 LYS A CA 1
ATOM 877 C C . LYS A 1 114 ? 52.331 18.254 34.851 1.00 49.42 111 LYS A C 1
ATOM 878 O O . LYS A 1 114 ? 53.221 18.776 34.177 1.00 49.39 111 LYS A O 1
ATOM 892 N N . SER A 1 116 ? 50.817 21.991 34.678 1.00 49.23 113 SER A N 1
ATOM 893 C CA . SER A 1 116 ? 50.456 23.166 35.472 1.00 49.36 113 SER A CA 1
ATOM 894 C C . SER A 1 116 ? 50.239 24.364 34.606 1.00 48.83 113 SER A C 1
ATOM 895 O O . SER A 1 116 ? 50.983 24.612 33.655 1.00 48.92 113 SER A O 1
ATOM 898 N N . ALA A 1 117 ? 49.199 25.102 34.973 1.00 48.31 114 ALA A N 1
ATOM 899 C CA . ALA A 1 117 ? 48.763 26.304 34.290 1.00 47.13 114 ALA A CA 1
ATOM 900 C C . ALA A 1 117 ? 48.570 27.419 35.285 1.00 46.64 114 ALA A C 1
ATOM 901 O O . ALA A 1 117 ? 47.927 27.264 36.328 1.00 46.47 114 ALA A O 1
ATOM 903 N N . SER A 1 118 ? 49.156 28.550 34.959 1.00 46.25 115 SER A N 1
ATOM 904 C CA . SER A 1 118 ? 48.894 29.765 35.685 1.00 46.30 115 SER A CA 1
ATOM 905 C C . SER A 1 118 ? 48.768 30.888 34.665 1.00 45.92 115 SER A C 1
ATOM 906 O O . SER A 1 118 ? 49.718 31.192 33.966 1.00 46.41 115 SER A O 1
ATOM 909 N N . ALA A 1 119 ? 47.600 31.488 34.536 1.00 45.76 116 ALA A N 1
ATOM 910 C CA . ALA A 1 119 ? 47.490 32.627 33.627 1.00 46.13 116 ALA A CA 1
ATOM 911 C C . ALA A 1 119 ? 46.680 33.732 34.257 1.00 46.41 116 ALA A C 1
ATOM 912 O O . ALA A 1 119 ? 45.609 33.484 34.791 1.00 46.74 116 ALA A O 1
ATOM 914 N N . SER A 1 120 ? 47.196 34.948 34.200 1.00 47.00 117 SER A N 1
ATOM 915 C CA . SER A 1 120 ? 46.506 36.121 34.764 1.00 48.06 117 SER A CA 1
ATOM 916 C C . SER A 1 120 ? 45.742 36.865 33.695 1.00 47.52 117 SER A C 1
ATOM 917 O O . SER A 1 120 ? 45.703 36.442 32.557 1.00 48.42 117 SER A O 1
ATOM 920 N N . ASN A 1 121 ? 45.120 37.972 34.043 1.00 47.18 118 ASN A N 1
ATOM 921 C CA . ASN A 1 121 ? 44.404 38.764 33.036 1.00 46.72 118 ASN A CA 1
ATOM 922 C C . ASN A 1 121 ? 45.284 39.927 32.622 1.00 46.21 118 ASN A C 1
ATOM 923 O O . ASN A 1 121 ? 45.532 40.813 33.425 1.00 46.70 118 ASN A O 1
ATOM 928 N N . PRO A 1 122 ? 45.737 39.956 31.361 1.00 45.76 119 PRO A N 1
ATOM 929 C CA . PRO A 1 122 ? 46.724 40.949 30.964 1.00 45.74 119 PRO A CA 1
ATOM 930 C C . PRO A 1 122 ? 46.217 42.389 31.064 1.00 46.59 119 PRO A C 1
ATOM 931 O O . PRO A 1 122 ? 47.027 43.308 31.121 1.00 47.10 119 PRO A O 1
ATOM 935 N N . LEU A 1 123 ? 44.905 42.605 31.091 1.00 46.92 120 LEU A N 1
ATOM 936 C CA . LEU A 1 123 ? 44.400 43.984 31.063 1.00 47.30 120 LEU A CA 1
ATOM 937 C C . LEU A 1 123 ? 43.925 44.514 32.400 1.00 47.96 120 LEU A C 1
ATOM 938 O O . LEU A 1 123 ? 43.615 45.696 32.513 1.00 48.46 120 LEU A O 1
ATOM 943 N N . ASN A 1 124 ? 43.869 43.646 33.402 1.00 48.50 121 ASN A N 1
ATOM 944 C CA . ASN A 1 124 ? 43.589 44.038 34.777 1.00 48.52 121 ASN A CA 1
ATOM 945 C C . ASN A 1 124 ? 44.594 43.369 35.708 1.00 49.20 121 ASN A C 1
ATOM 946 O O . ASN A 1 124 ? 44.488 42.162 35.982 1.00 49.95 121 ASN A O 1
ATOM 951 N N . VAL A 1 125 ? 45.574 44.132 36.186 1.00 49.83 122 VAL A N 1
ATOM 952 C CA . VAL A 1 125 ? 46.723 43.520 36.887 1.00 50.74 122 VAL A CA 1
ATOM 953 C C . VAL A 1 125 ? 46.393 43.168 38.335 1.00 49.81 122 VAL A C 1
ATOM 954 O O . VAL A 1 125 ? 46.962 42.217 38.890 1.00 49.26 122 VAL A O 1
ATOM 958 N N . TYR A 1 126 ? 45.441 43.909 38.905 1.00 48.96 123 TYR A N 1
ATOM 959 C CA . TYR A 1 126 ? 44.901 43.629 40.233 1.00 48.19 123 TYR A CA 1
ATOM 960 C C . TYR A 1 126 ? 44.366 42.182 40.404 1.00 47.16 123 TYR A C 1
ATOM 961 O O . TYR A 1 126 ? 44.195 41.696 41.529 1.00 46.08 123 TYR A O 1
ATOM 970 N N . ALA A 1 127 ? 44.110 41.511 39.281 1.00 46.37 124 ALA A N 1
ATOM 971 C CA . ALA A 1 127 ? 43.578 40.151 39.268 1.00 45.61 124 ALA A CA 1
ATOM 972 C C . ALA A 1 127 ? 44.655 39.074 39.555 1.00 45.64 124 ALA A C 1
ATOM 973 O O . ALA A 1 127 ? 45.789 39.101 39.016 1.00 45.86 124 ALA A O 1
ATOM 975 N N . PRO A 1 128 ? 44.318 38.126 40.438 1.00 45.16 125 PRO A N 1
ATOM 976 C CA . PRO A 1 128 ? 45.225 36.995 40.689 1.00 44.51 125 PRO A CA 1
ATOM 977 C C . PRO A 1 128 ? 45.088 36.014 39.533 1.00 44.26 125 PRO A C 1
ATOM 978 O O . PRO A 1 128 ? 44.026 35.987 38.936 1.00 44.76 125 PRO A O 1
ATOM 982 N N . PRO A 1 129 ? 46.136 35.232 39.187 1.00 43.93 126 PRO A N 1
ATOM 983 C CA . PRO A 1 129 ? 45.990 34.260 38.067 1.00 43.89 126 PRO A CA 1
ATOM 984 C C . PRO A 1 129 ? 45.048 33.048 38.334 1.00 44.00 126 PRO A C 1
ATOM 985 O O . PRO A 1 129 ? 44.949 32.615 39.505 1.00 43.90 126 PRO A O 1
ATOM 989 N N . VAL A 1 130 ? 44.390 32.495 37.297 1.00 43.68 127 VAL A N 1
ATOM 990 C CA . VAL A 1 130 ? 43.840 31.104 37.414 1.00 44.22 127 VAL A CA 1
ATOM 991 C C . VAL A 1 130 ? 44.940 30.074 37.4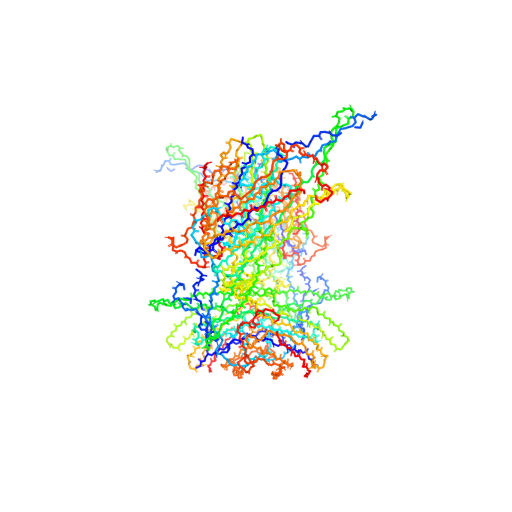91 1.00 44.44 127 VAL A C 1
ATOM 992 O O . VAL A 1 130 ? 45.930 30.164 36.754 1.00 44.50 127 VAL A O 1
ATOM 996 N N . ASP A 1 131 ? 44.728 29.061 38.321 1.00 44.57 128 ASP A N 1
ATOM 997 C CA . ASP A 1 131 ? 45.708 28.013 38.477 1.00 45.34 128 ASP A CA 1
ATOM 998 C C . ASP A 1 131 ? 45.033 26.647 38.508 1.00 45.57 128 ASP A C 1
ATOM 999 O O . ASP A 1 131 ? 43.975 26.484 39.127 1.00 46.48 128 ASP A O 1
ATOM 1004 N N . TYR A 1 132 ? 45.635 25.674 37.827 1.00 44.92 129 TYR A N 1
ATOM 1005 C CA . TYR A 1 132 ? 45.421 24.269 38.152 1.00 43.77 129 TYR A CA 1
ATOM 1006 C C . TYR A 1 132 ? 46.755 23.541 38.080 1.00 42.97 129 TYR A C 1
ATOM 1007 O O . TYR A 1 132 ? 47.674 23.973 37.381 1.00 42.27 129 TYR A O 1
ATOM 1016 N N . VAL A 1 133 ? 46.886 22.448 38.812 1.00 42.55 130 VAL A N 1
ATOM 1017 C CA . VAL A 1 133 ? 47.947 21.500 38.497 1.00 42.57 130 VAL A CA 1
ATOM 1018 C C . VAL A 1 133 ? 47.431 20.077 38.579 1.00 42.90 130 VAL A C 1
ATOM 1019 O O . VAL A 1 133 ? 46.727 19.718 39.539 1.00 42.88 130 VAL A O 1
ATOM 1023 N N . LEU A 1 134 ? 47.759 19.281 37.558 1.00 43.17 131 LEU A N 1
ATOM 1024 C CA . LEU A 1 134 ? 47.450 17.865 37.603 1.00 43.90 131 LEU A CA 1
ATOM 1025 C C . LEU A 1 134 ? 48.701 17.010 37.561 1.00 44.87 131 LEU A C 1
ATOM 1026 O O . LEU A 1 134 ? 49.622 17.256 36.774 1.00 44.91 131 LEU A O 1
ATOM 1031 N N . ASN A 1 135 ? 48.721 16.004 38.431 1.00 45.81 132 ASN A N 1
ATOM 1032 C CA . ASN A 1 135 ? 49.711 14.940 38.367 1.00 46.47 132 ASN A CA 1
ATOM 1033 C C . ASN A 1 135 ? 49.061 13.776 37.687 1.00 46.62 132 ASN A C 1
ATOM 1034 O O . ASN A 1 135 ? 48.096 13.198 38.196 1.00 46.05 132 ASN A O 1
ATOM 1039 N N . VAL A 1 136 ? 49.567 13.467 36.504 1.00 47.15 133 VAL A N 1
ATOM 1040 C CA . VAL A 1 136 ? 48.946 12.448 35.689 1.00 47.86 133 VAL A CA 1
ATOM 1041 C C . VAL A 1 136 ? 49.946 11.381 35.366 1.00 48.41 133 VAL A C 1
ATOM 1042 O O . VAL A 1 136 ? 51.099 11.655 35.031 1.00 48.69 133 VAL A O 1
ATOM 1046 N N . CYS A 1 137 ? 49.460 10.156 35.501 1.00 48.94 134 CYS A N 1
ATOM 1047 C CA . CYS A 1 137 ? 50.201 8.977 35.265 1.00 48.47 134 CYS A CA 1
ATOM 1048 C C . CYS A 1 137 ? 49.460 8.233 34.147 1.00 47.82 134 CYS A C 1
ATOM 1049 O O . CYS A 1 137 ? 48.255 8.045 34.234 1.00 47.72 134 CYS A O 1
ATOM 1052 N N . VAL A 1 138 ? 50.173 7.871 33.077 1.00 47.74 135 VAL A N 1
ATOM 1053 C CA . VAL A 1 138 ? 49.612 7.118 31.928 1.00 47.93 135 VAL A CA 1
ATOM 1054 C C . VAL A 1 138 ? 50.309 5.748 31.752 1.00 48.39 135 VAL A C 1
ATOM 1055 O O . VAL A 1 138 ? 51.536 5.670 31.711 1.00 48.66 135 VAL A O 1
ATOM 1059 N N . LYS A 1 139 ? 49.538 4.671 31.647 1.00 48.65 136 LYS A N 1
ATOM 1060 C CA . LYS A 1 139 ? 50.142 3.359 31.425 1.00 49.08 136 LYS A CA 1
ATOM 1061 C C . LYS A 1 139 ? 49.986 2.928 29.972 1.00 49.09 136 LYS A C 1
ATOM 1062 O O . LYS A 1 139 ? 49.035 3.326 29.292 1.00 48.19 136 LYS A O 1
ATOM 1068 N N . LYS A 1 140 ? 50.927 2.095 29.520 1.00 49.83 137 LYS A N 1
ATOM 1069 C CA . LYS A 1 140 ? 50.972 1.577 28.142 1.00 50.61 137 LYS A CA 1
ATOM 1070 C C . LYS A 1 140 ? 49.646 0.994 27.691 1.00 50.96 137 LYS A C 1
ATOM 1071 O O . LYS A 1 140 ? 49.307 1.059 26.512 1.00 50.81 137 LYS A O 1
ATOM 1077 N N . ASP A 1 141 ? 48.911 0.414 28.645 1.00 51.81 138 ASP A N 1
ATOM 1078 C CA . ASP A 1 141 ? 47.600 -0.198 28.386 1.00 52.32 138 ASP A CA 1
ATOM 1079 C C . ASP A 1 141 ? 46.583 0.831 27.863 1.00 52.21 138 ASP A C 1
ATOM 1080 O O . ASP A 1 141 ? 45.715 0.491 27.051 1.00 52.12 138 ASP A O 1
ATOM 1085 N N . GLY A 1 142 ? 46.735 2.086 28.311 1.00 52.26 139 GLY A N 1
ATOM 1086 C CA . GLY A 1 142 ? 45.864 3.194 27.935 1.00 51.65 139 GLY A CA 1
ATOM 1087 C C . GLY A 1 142 ? 45.238 3.925 29.111 1.00 51.55 139 GLY A C 1
ATOM 1088 O O . GLY A 1 142 ? 44.942 5.103 29.012 1.00 52.08 139 GLY A O 1
ATOM 1089 N N . SER A 1 143 ? 45.026 3.256 30.238 1.00 51.37 140 SER A N 1
ATOM 1090 C CA . SER A 1 143 ? 44.285 3.897 31.340 1.00 51.02 140 SER A CA 1
ATOM 1091 C C . SER A 1 143 ? 45.105 4.978 32.072 1.00 50.71 140 SER A C 1
ATOM 1092 O O . SER A 1 143 ? 46.341 4.942 32.086 1.00 50.75 140 SER A O 1
ATOM 1095 N N . ILE A 1 144 ? 44.411 5.941 32.669 1.00 50.05 141 ILE A N 1
ATOM 1096 C CA . ILE A 1 144 ? 45.093 7.052 33.290 1.00 49.88 141 ILE A CA 1
ATOM 1097 C C . ILE A 1 144 ? 44.710 7.264 34.738 1.00 49.67 141 ILE A C 1
ATOM 1098 O O . ILE A 1 144 ? 43.656 6.841 35.187 1.00 49.21 141 ILE A O 1
ATOM 1103 N N . ASP A 1 145 ? 45.568 7.990 35.442 1.00 49.99 142 ASP A N 1
ATOM 1104 C CA . ASP A 1 145 ? 45.458 8.192 36.873 1.00 50.20 142 ASP A CA 1
ATOM 1105 C C . ASP A 1 145 ? 45.844 9.642 37.255 1.00 49.61 142 ASP A C 1
ATOM 1106 O O . ASP A 1 145 ? 47.032 9.988 37.248 1.00 49.29 142 ASP A O 1
ATOM 1111 N N . VAL A 1 146 ? 44.856 10.475 37.603 1.00 49.02 143 VAL A N 1
ATOM 1112 C CA . VAL A 1 146 ? 45.103 11.918 37.768 1.00 48.84 143 VAL A CA 1
ATOM 1113 C C . VAL A 1 146 ? 44.814 12.469 39.168 1.00 48.78 143 VAL A C 1
ATOM 1114 O O . VAL A 1 146 ? 43.811 12.107 39.775 1.00 48.98 143 VAL A O 1
ATOM 1118 N N . GLN A 1 147 ? 45.708 13.331 39.670 1.00 48.64 144 GLN A N 1
ATOM 1119 C CA . GLN A 1 147 ? 45.511 14.085 40.926 1.00 48.56 144 GLN A CA 1
ATOM 1120 C C . GLN A 1 147 ? 45.491 15.565 40.594 1.00 48.42 144 GLN A C 1
ATOM 1121 O O . GLN A 1 147 ? 46.528 16.149 40.252 1.00 48.69 144 GLN A O 1
ATOM 1127 N N . GLY A 1 148 ? 44.324 16.182 40.702 1.00 48.00 145 GLY A N 1
ATOM 1128 C CA . GLY A 1 148 ? 44.198 17.564 40.288 1.00 47.29 145 GLY A CA 1
ATOM 1129 C C . GLY A 1 148 ? 43.865 18.487 41.425 1.00 46.95 145 GLY A C 1
ATOM 1130 O O . GLY A 1 148 ? 43.208 18.096 42.382 1.00 46.57 145 GLY A O 1
ATOM 1131 N N . GLU A 1 149 ? 44.341 19.717 41.304 1.00 46.53 146 GLU A N 1
ATOM 1132 C CA . GLU A 1 149 ? 43.857 20.814 42.106 1.00 46.29 146 GLU A CA 1
ATOM 1133 C C . GLU A 1 149 ? 43.554 21.984 41.185 1.00 45.13 146 GLU A C 1
ATOM 1134 O O . GLU A 1 149 ? 44.199 22.122 40.163 1.00 44.79 146 GLU A O 1
ATOM 1140 N N . HIS A 1 150 ? 42.597 22.840 41.541 1.00 44.47 147 HIS A N 1
ATOM 1141 C CA . HIS A 1 150 ? 42.350 24.074 40.769 1.00 43.44 147 HIS A CA 1
ATOM 1142 C C . HIS A 1 150 ? 41.627 25.143 41.548 1.00 43.47 147 HIS A C 1
ATOM 1143 O O . HIS A 1 150 ? 40.854 24.814 42.447 1.00 43.66 147 HIS A O 1
ATOM 1150 N N . ASP A 1 151 ? 41.866 26.417 41.200 1.00 43.31 148 ASP A N 1
ATOM 1151 C CA . ASP A 1 151 ? 41.083 27.538 41.748 1.00 43.33 148 ASP A CA 1
ATOM 1152 C C . ASP A 1 151 ? 39.596 27.286 41.469 1.00 43.41 148 ASP A C 1
ATOM 1153 O O . ASP A 1 151 ? 39.243 26.637 40.473 1.00 43.19 148 ASP A O 1
ATOM 1158 N N . GLY A 1 152 ? 38.725 27.791 42.349 1.00 43.66 149 GLY A N 1
ATOM 1159 C CA . GLY A 1 152 ? 37.265 27.531 42.288 1.00 42.91 149 GLY A CA 1
ATOM 1160 C C . GLY A 1 152 ? 36.493 28.210 41.172 1.00 42.59 149 GLY A C 1
ATOM 1161 O O . GLY A 1 152 ? 35.281 28.058 41.070 1.00 42.63 149 GLY A O 1
ATOM 1162 N N . PHE A 1 153 ? 37.200 28.940 40.322 1.00 42.07 150 PHE A N 1
ATOM 1163 C CA . PHE A 1 153 ? 36.577 29.741 39.287 1.00 42.30 150 PHE A CA 1
ATOM 1164 C C . PHE A 1 153 ? 37.611 29.935 38.157 1.00 42.24 150 PHE A C 1
ATOM 1165 O O . PHE A 1 153 ? 38.806 30.076 38.449 1.00 41.77 150 PHE A O 1
ATOM 1173 N N . PRO A 1 154 ? 37.169 29.943 36.873 1.00 42.08 151 PRO A N 1
ATOM 1174 C CA . PRO A 1 154 ? 35.807 29.818 36.334 1.00 42.12 151 PRO A CA 1
ATOM 1175 C C . PRO A 1 154 ? 35.388 28.359 36.158 1.00 42.27 151 PRO A C 1
ATOM 1176 O O . PRO A 1 154 ? 35.380 27.626 37.127 1.00 42.24 151 PRO A O 1
ATOM 1180 N N . CYS A 1 155 ? 35.037 27.936 34.952 1.00 42.52 152 CYS A N 1
ATOM 1181 C CA . CYS A 1 155 ? 34.807 26.506 34.701 1.00 44.22 152 CYS A CA 1
ATOM 1182 C C . CYS A 1 155 ? 36.075 25.772 34.263 1.00 43.73 152 CYS A C 1
ATOM 1183 O O . CYS A 1 155 ? 36.946 26.366 33.590 1.00 43.96 152 CYS A O 1
ATOM 1186 N N . PHE A 1 156 ? 36.173 24.489 34.631 1.00 42.84 153 PHE A N 1
ATOM 1187 C CA . PHE A 1 156 ? 37.319 23.650 34.236 1.00 42.08 153 PHE A CA 1
ATOM 1188 C C . PHE A 1 156 ? 36.831 22.381 33.593 1.00 42.00 153 PHE A C 1
ATOM 1189 O O . PHE A 1 156 ? 35.835 21.826 34.020 1.00 42.39 153 PHE A O 1
ATOM 1197 N N . GLU A 1 157 ? 37.512 21.930 32.552 1.00 41.94 154 GLU A N 1
ATOM 1198 C CA . GLU A 1 157 ? 37.181 20.644 31.947 1.00 42.42 154 GLU A CA 1
ATOM 1199 C C . GLU A 1 157 ? 38.441 19.919 31.520 1.00 42.11 154 GLU A C 1
ATOM 1200 O O . GLU A 1 157 ? 39.378 20.539 30.991 1.00 42.36 154 GLU A O 1
ATOM 1206 N N . PHE A 1 158 ? 38.463 18.611 31.762 1.00 41.49 155 PHE A N 1
ATOM 1207 C CA . PHE A 1 158 ? 39.603 17.771 31.409 1.00 40.88 155 PHE A CA 1
ATOM 1208 C C . PHE A 1 158 ? 39.098 16.511 30.714 1.00 41.40 155 PHE A C 1
ATOM 1209 O O . PHE A 1 158 ? 38.117 15.894 31.169 1.00 41.30 155 PHE A O 1
ATOM 1217 N N . TYR A 1 159 ? 39.762 16.138 29.615 1.00 41.46 156 TYR A N 1
ATOM 1218 C CA . TYR A 1 159 ? 39.380 14.966 28.835 1.00 41.63 156 TYR A CA 1
ATOM 1219 C C . TYR A 1 159 ? 40.579 14.183 28.413 1.00 42.03 156 TYR A C 1
ATOM 1220 O O . TYR A 1 159 ? 41.673 14.740 28.270 1.00 42.39 156 TYR A O 1
ATOM 1229 N N . LYS A 1 160 ? 40.375 12.887 28.190 1.00 42.38 157 LYS A N 1
ATOM 1230 C CA . LYS A 1 160 ? 41.419 12.059 27.585 1.00 42.47 157 LYS A CA 1
ATOM 1231 C C . LYS A 1 160 ? 40.890 11.532 26.269 1.00 42.36 157 LYS A C 1
ATOM 1232 O O . LYS A 1 160 ? 39.683 11.351 26.115 1.00 42.23 157 LYS A O 1
ATOM 1238 N N . GLN A 1 161 ? 41.792 11.319 25.318 1.00 42.60 158 GLN A N 1
ATOM 1239 C CA . GLN A 1 161 ? 41.429 10.816 23.997 1.00 43.19 158 GLN A CA 1
ATOM 1240 C C . GLN A 1 161 ? 42.542 9.927 23.528 1.00 43.65 158 GLN A C 1
ATOM 1241 O O . GLN A 1 161 ? 43.688 10.340 23.514 1.00 44.10 158 GLN A O 1
ATOM 1247 N N . VAL A 1 162 ? 42.213 8.716 23.120 1.00 43.98 159 VAL A N 1
ATOM 1248 C CA . VAL A 1 162 ? 43.249 7.735 22.953 1.00 44.78 159 VAL A CA 1
ATOM 1249 C C . VAL A 1 162 ? 43.174 7.119 21.575 1.00 45.45 159 VAL A C 1
ATOM 1250 O O . VAL A 1 162 ? 42.105 6.655 21.179 1.00 45.96 159 VAL A O 1
ATOM 1254 N N . ASP A 1 163 ? 44.308 7.112 20.857 1.00 45.89 160 ASP A N 1
ATOM 1255 C CA . ASP A 1 163 ? 44.411 6.525 19.510 1.00 45.87 160 ASP A CA 1
ATOM 1256 C C . ASP A 1 163 ? 43.340 7.131 18.621 1.00 45.32 160 ASP A C 1
ATOM 1257 O O . ASP A 1 163 ? 42.584 6.394 17.973 1.00 45.07 160 ASP A O 1
ATOM 1262 N N . PHE A 1 164 ? 43.225 8.462 18.655 1.00 44.55 161 PHE A N 1
ATOM 1263 C CA . PHE A 1 164 ? 42.361 9.189 17.725 1.00 43.95 161 PHE A CA 1
ATOM 1264 C C . PHE A 1 164 ? 40.856 8.905 17.826 1.00 44.40 161 PHE A C 1
ATOM 1265 O O . PHE A 1 164 ? 40.067 9.346 16.957 1.00 44.53 161 PHE A O 1
ATOM 1273 N N . GLY A 1 165 ? 40.462 8.171 18.867 1.00 44.36 162 GLY A N 1
ATOM 1274 C CA . GLY A 1 165 ? 39.061 7.855 19.112 1.00 44.08 162 GLY A CA 1
ATOM 1275 C C . GLY A 1 165 ? 38.279 9.000 19.746 1.00 44.28 162 GLY A C 1
ATOM 1276 O O . GLY A 1 165 ? 38.701 10.179 19.707 1.00 43.77 162 GLY A O 1
ATOM 1277 N N . PRO A 1 166 ? 37.137 8.659 20.367 1.00 44.24 163 PRO A N 1
ATOM 1278 C CA . PRO A 1 166 ? 36.270 9.722 20.860 1.00 44.06 163 PRO A CA 1
ATOM 1279 C C . PRO A 1 166 ? 36.801 10.184 22.202 1.00 43.86 163 PRO A C 1
ATOM 1280 O O . PRO A 1 166 ? 37.622 9.487 22.801 1.00 44.55 163 PRO A O 1
ATOM 1284 N N . PHE A 1 167 ? 36.365 11.355 22.646 1.00 43.23 164 PHE A N 1
ATOM 1285 C CA . PHE A 1 167 ? 36.817 11.953 23.892 1.00 42.80 164 PHE A CA 1
ATOM 1286 C C . PHE A 1 167 ? 36.095 11.364 25.108 1.00 43.10 164 PHE A C 1
ATOM 1287 O O . PHE A 1 167 ? 34.929 11.003 25.017 1.00 43.51 164 PHE A O 1
ATOM 1295 N N . GLU A 1 168 ? 36.783 11.288 26.243 1.00 43.14 165 GLU A N 1
ATOM 1296 C CA . GLU A 1 168 ? 36.162 10.851 27.483 1.00 43.15 165 GLU A CA 1
ATOM 1297 C C . GLU A 1 168 ? 36.346 11.889 28.578 1.00 42.75 165 GLU A C 1
ATOM 1298 O O . GLU A 1 168 ? 37.448 12.416 28.759 1.00 43.08 165 GLU A O 1
ATOM 1304 N N . LYS A 1 169 ? 35.275 12.176 29.312 1.00 42.40 166 LYS A N 1
ATOM 1305 C CA . LYS A 1 169 ? 35.338 13.138 30.407 1.00 42.76 166 LYS A CA 1
ATOM 1306 C C . LYS A 1 169 ? 36.183 12.627 31.575 1.00 42.66 166 LYS A C 1
ATOM 1307 O O . LYS A 1 169 ? 35.910 11.557 32.133 1.00 43.22 166 LYS A O 1
ATOM 1313 N N . ILE A 1 170 ? 37.212 13.391 31.937 1.00 42.05 167 ILE A N 1
ATOM 1314 C CA . ILE A 1 170 ? 37.997 13.103 33.136 1.00 41.44 167 ILE A CA 1
ATOM 1315 C C . ILE A 1 170 ? 37.360 13.753 34.363 1.00 41.87 167 ILE A C 1
ATOM 1316 O O . ILE A 1 170 ? 37.039 13.076 35.335 1.00 41.43 167 ILE A O 1
ATOM 1321 N N . TYR A 1 171 ? 37.184 15.072 34.303 1.00 42.38 168 TYR A N 1
ATOM 1322 C CA . TYR A 1 171 ? 36.636 15.842 35.409 1.00 42.40 168 TYR A CA 1
ATOM 1323 C C . TYR A 1 171 ? 36.229 17.226 34.919 1.00 42.91 168 TYR A C 1
ATOM 1324 O O . TYR A 1 171 ? 36.928 17.831 34.097 1.00 43.10 168 TYR A O 1
ATOM 1333 N N . THR A 1 172 ? 35.095 17.718 35.423 1.00 42.98 169 THR A N 1
ATOM 1334 C CA . THR A 1 172 ? 34.636 19.075 35.129 1.00 43.20 169 THR A CA 1
ATOM 1335 C C . THR A 1 172 ? 34.295 19.807 36.415 1.00 43.11 169 THR A C 1
ATOM 1336 O O . THR A 1 172 ? 33.853 19.188 37.371 1.00 43.75 169 THR A O 1
ATOM 1340 N N . HIS A 1 173 ? 34.506 21.119 36.438 1.00 43.21 170 HIS A N 1
ATOM 1341 C CA . HIS A 1 173 ? 34.065 21.959 37.548 1.00 43.44 170 HIS A CA 1
ATOM 1342 C C . HIS A 1 173 ? 33.228 23.116 37.031 1.00 43.88 170 HIS A C 1
ATOM 1343 O O . HIS A 1 173 ? 33.674 23.887 36.167 1.00 44.12 170 HIS A O 1
ATOM 1350 N N . ASP A 1 174 ? 32.013 23.240 37.557 1.00 43.96 171 ASP A N 1
ATOM 1351 C CA . ASP A 1 174 ? 31.103 24.284 37.116 1.00 44.37 171 ASP A CA 1
ATOM 1352 C C . ASP A 1 174 ? 30.847 25.262 38.256 1.00 44.52 171 ASP A C 1
ATOM 1353 O O . ASP A 1 174 ? 30.057 24.967 39.153 1.00 44.46 171 ASP A O 1
ATOM 1358 N N . PHE A 1 175 ? 31.487 26.431 38.212 1.00 44.48 172 PHE A N 1
ATOM 1359 C CA . PHE A 1 175 ? 31.406 27.359 39.333 1.00 44.30 172 PHE A CA 1
ATOM 1360 C C . PHE A 1 175 ? 29.980 27.796 39.640 1.00 44.79 172 PHE A C 1
ATOM 1361 O O . PHE A 1 175 ? 29.589 27.913 40.809 1.00 44.84 172 PHE A O 1
ATOM 1369 N N . ARG A 1 176 ? 29.189 28.007 38.596 1.00 45.41 173 ARG A N 1
ATOM 1370 C CA . ARG A 1 176 ? 27.816 28.458 38.807 1.00 45.81 173 ARG A CA 1
ATOM 1371 C C . ARG A 1 176 ? 26.902 27.392 39.405 1.00 46.32 173 ARG A C 1
ATOM 1372 O O . ARG A 1 176 ? 25.899 27.733 39.999 1.00 46.64 173 ARG A O 1
ATOM 1380 N N . GLU A 1 177 ? 27.279 26.120 39.298 1.00 47.20 174 GLU A N 1
ATOM 1381 C CA . GLU A 1 177 ? 26.605 25.047 40.052 1.00 48.30 174 GLU A CA 1
ATOM 1382 C C . GLU A 1 177 ? 27.151 24.846 41.453 1.00 47.69 174 GLU A C 1
ATOM 1383 O O . GLU A 1 177 ? 26.606 24.063 42.215 1.00 47.95 174 GLU A O 1
ATOM 1389 N N . THR A 1 178 ? 28.218 25.555 41.787 1.00 47.37 175 THR A N 1
ATOM 1390 C CA . THR A 1 178 ? 29.075 25.194 42.909 1.00 46.83 175 THR A CA 1
ATOM 1391 C C . THR A 1 178 ? 29.059 26.256 43.987 1.00 46.87 175 THR A C 1
ATOM 1392 O O . THR A 1 178 ? 29.530 26.031 45.100 1.00 46.61 175 THR A O 1
ATOM 1396 N N . GLY A 1 179 ? 28.528 27.420 43.626 1.00 47.19 176 GLY A N 1
ATOM 1397 C CA . GLY A 1 179 ? 28.443 28.554 44.520 1.00 47.33 176 GLY A CA 1
ATOM 1398 C C . GLY A 1 179 ? 29.629 29.499 44.442 1.00 47.54 176 GLY A C 1
ATOM 1399 O O . GLY A 1 179 ? 29.657 30.485 45.163 1.00 48.12 176 GLY A O 1
ATOM 1400 N N . ASP A 1 180 ? 30.600 29.212 43.580 1.00 47.42 177 ASP A N 1
ATOM 1401 C CA . ASP A 1 180 ? 31.868 29.942 43.609 1.00 47.36 177 ASP A CA 1
ATOM 1402 C C . ASP A 1 180 ? 31.845 31.202 42.763 1.00 47.17 177 ASP A C 1
ATOM 1403 O O . ASP A 1 180 ? 30.962 31.384 41.929 1.00 47.27 177 ASP A O 1
ATOM 1408 N N . THR A 1 181 ? 32.824 32.073 42.986 1.00 46.90 178 THR A N 1
ATOM 1409 C CA . THR A 1 181 ? 32.899 33.335 42.258 1.00 46.56 178 THR A CA 1
ATOM 1410 C C . THR A 1 181 ? 34.342 33.752 41.993 1.00 45.56 178 THR A C 1
ATOM 1411 O O . THR A 1 181 ? 35.261 33.110 42.497 1.00 46.03 178 THR A O 1
ATOM 1415 N N . ALA A 1 182 ? 34.541 34.820 41.211 1.00 44.37 179 ALA A N 1
ATOM 1416 C CA . ALA A 1 182 ? 35.897 35.252 40.819 1.00 43.79 179 ALA A CA 1
ATOM 1417 C C . ALA A 1 182 ? 36.820 35.523 42.021 1.00 43.98 179 ALA A C 1
ATOM 1418 O O . ALA A 1 182 ? 38.042 35.603 41.879 1.00 44.07 179 ALA A O 1
ATOM 1420 N N . ALA A 1 183 ? 36.232 35.657 43.203 1.00 43.95 180 ALA A N 1
ATOM 1421 C CA . ALA A 1 183 ? 37.010 35.729 44.417 1.00 44.36 180 ALA A CA 1
ATOM 1422 C C . ALA A 1 183 ? 37.923 34.514 44.514 1.00 45.07 180 ALA A C 1
ATOM 1423 O O . ALA A 1 183 ? 39.042 34.608 45.013 1.00 45.27 180 ALA A O 1
ATOM 1425 N N . ALA A 1 184 ? 37.434 33.376 44.023 1.00 45.41 181 ALA A N 1
ATOM 1426 C CA . ALA A 1 184 ? 38.078 32.079 44.228 1.00 45.39 181 ALA A CA 1
ATOM 1427 C C . ALA A 1 184 ? 39.361 31.941 43.422 1.00 45.78 181 ALA A C 1
ATOM 1428 O O . ALA A 1 184 ? 40.011 30.897 43.448 1.00 45.47 181 ALA A O 1
ATOM 1430 N N . LEU A 1 185 ? 39.730 33.000 42.722 1.00 46.40 182 LEU A N 1
ATOM 1431 C CA . LEU A 1 185 ? 40.854 32.990 41.817 1.00 46.88 182 LEU A CA 1
ATOM 1432 C C . LEU A 1 185 ? 42.074 33.361 42.587 1.00 47.11 182 LEU A C 1
ATOM 1433 O O . LEU A 1 185 ? 43.172 33.018 42.214 1.00 47.49 182 LEU A O 1
ATOM 1438 N N . GLY A 1 186 ? 41.876 34.123 43.644 1.00 47.50 183 GLY A N 1
ATOM 1439 C CA . GLY A 1 186 ? 42.938 34.417 44.604 1.00 48.05 183 GLY A CA 1
ATOM 1440 C C . GLY A 1 186 ? 43.150 33.222 45.509 1.00 48.51 183 GLY A C 1
ATOM 1441 O O . GLY A 1 186 ? 42.684 32.124 45.195 1.00 48.65 183 GLY A O 1
ATOM 1442 N N . GLY A 1 187 ? 43.847 33.430 46.624 1.00 48.91 184 GLY A N 1
ATOM 1443 C CA . GLY A 1 187 ? 44.109 32.359 47.582 1.00 49.25 184 GLY A CA 1
ATOM 1444 C C . GLY A 1 187 ? 44.987 31.280 46.985 1.00 50.08 184 GLY A C 1
ATOM 1445 O O . GLY A 1 187 ? 45.740 31.533 46.041 1.00 50.29 184 GLY A O 1
ATOM 1446 N N . ASN A 1 188 ? 44.898 30.073 47.532 1.00 50.80 185 ASN A N 1
ATOM 1447 C CA . ASN A 1 188 ? 45.460 28.899 46.865 1.00 51.91 185 ASN A CA 1
ATOM 1448 C C . ASN A 1 188 ? 44.362 28.054 46.221 1.00 52.13 185 ASN A C 1
ATOM 1449 O O . ASN A 1 188 ? 43.198 28.449 46.233 1.00 53.05 185 ASN A O 1
ATOM 1462 N N . ASP A 1 190 ? 41.576 25.962 45.753 1.00 50.29 187 ASP A N 1
ATOM 1463 C CA . ASP A 1 190 ? 40.599 25.568 46.755 1.00 49.54 187 ASP A CA 1
ATOM 1464 C C . ASP A 1 190 ? 40.097 24.138 46.551 1.00 48.87 187 ASP A C 1
ATOM 1465 O O . ASP A 1 190 ? 39.827 23.427 47.510 1.00 49.52 187 ASP A O 1
ATOM 1470 N N . TYR A 1 191 ? 39.988 23.711 45.299 1.00 47.98 188 TYR A N 1
ATOM 1471 C CA . TYR A 1 191 ? 39.438 22.387 44.987 1.00 47.14 188 TYR A CA 1
ATOM 1472 C C . TYR A 1 191 ? 40.524 21.356 44.731 1.00 46.84 188 TYR A C 1
ATOM 1473 O O . TYR A 1 191 ? 41.659 21.710 44.402 1.00 47.11 188 TYR A O 1
ATOM 1482 N N . SER A 1 192 ? 40.170 20.078 44.874 1.00 46.39 189 SER A N 1
ATOM 1483 C CA . SER A 1 192 ? 40.989 18.998 44.323 1.00 46.02 189 SER A CA 1
ATOM 1484 C C . SER A 1 192 ? 40.145 17.810 43.876 1.00 45.84 189 SER A C 1
ATOM 1485 O O . SER A 1 192 ? 38.975 17.742 44.217 1.00 45.63 189 SER A O 1
ATOM 1488 N N . PHE A 1 193 ? 40.726 16.905 43.084 1.00 45.95 190 PHE A N 1
ATOM 1489 C CA . PHE A 1 193 ? 40.025 15.689 42.675 1.00 46.09 190 PHE A CA 1
ATOM 1490 C C . PHE A 1 193 ? 40.970 14.534 42.339 1.00 46.37 190 PHE A C 1
ATOM 1491 O O . PHE A 1 193 ? 42.153 14.736 42.094 1.00 46.04 190 PHE A O 1
ATOM 1499 N N . THR A 1 194 ? 40.412 13.325 42.356 1.00 47.26 191 THR A N 1
ATOM 1500 C CA . THR A 1 194 ? 41.093 12.085 41.988 1.00 48.06 191 THR A CA 1
ATOM 1501 C C . THR A 1 194 ? 40.264 11.412 40.923 1.00 48.17 191 THR A C 1
ATOM 1502 O O . THR A 1 194 ? 39.040 11.374 41.023 1.00 48.01 191 THR A O 1
ATOM 1506 N N . LYS A 1 195 ? 40.919 10.893 39.897 1.00 48.77 192 LYS A N 1
ATOM 1507 C CA . LYS A 1 195 ? 40.187 10.203 38.860 1.00 49.92 192 LYS A CA 1
ATOM 1508 C C . LYS A 1 195 ? 41.021 9.157 38.144 1.00 50.77 192 LYS A C 1
ATOM 1509 O O . LYS A 1 195 ? 42.107 9.445 37.630 1.00 50.25 192 LYS A O 1
ATOM 1515 N N . ARG A 1 196 ? 40.503 7.928 38.162 1.00 52.26 193 ARG A N 1
ATOM 1516 C CA . ARG A 1 196 ? 41.023 6.847 37.343 1.00 53.29 193 ARG A CA 1
ATOM 1517 C C . ARG A 1 196 ? 40.055 6.539 36.201 1.00 53.82 193 ARG A C 1
ATOM 1518 O O . ARG A 1 196 ? 38.878 6.240 36.434 1.00 53.73 193 ARG A O 1
ATOM 1526 N N . LEU A 1 197 ? 40.563 6.654 34.974 1.00 54.58 194 LEU A N 1
ATOM 1527 C CA . LEU A 1 197 ? 39.851 6.231 33.766 1.00 55.36 194 LEU A CA 1
ATOM 1528 C C . LEU A 1 197 ? 40.469 4.978 33.124 1.00 55.76 194 LEU A C 1
ATOM 1529 O O . LEU A 1 197 ? 40.934 5.004 31.977 1.00 56.29 194 LEU A O 1
ATOM 1534 N N . THR B 1 5 ? 24.097 29.654 13.995 1.00 48.97 2 THR B N 1
ATOM 1535 C CA . THR B 1 5 ? 25.514 29.181 13.745 1.00 49.67 2 THR B CA 1
ATOM 1536 C C . THR B 1 5 ? 26.620 30.164 14.163 1.00 49.72 2 THR B C 1
ATOM 1537 O O . THR B 1 5 ? 26.724 31.269 13.587 1.00 50.19 2 THR B O 1
ATOM 1541 N N . ASN B 1 6 ? 27.473 29.753 15.110 1.00 48.89 3 ASN B N 1
ATOM 1542 C CA . ASN B 1 6 ? 28.473 30.663 15.677 1.00 48.19 3 ASN B CA 1
ATOM 1543 C C . ASN B 1 6 ? 29.890 30.406 15.218 1.00 47.14 3 ASN B C 1
ATOM 1544 O O . ASN B 1 6 ? 30.602 31.308 14.763 1.00 47.17 3 ASN B O 1
ATOM 1549 N N . ILE B 1 7 ? 30.301 29.161 15.390 1.00 45.54 4 ILE B N 1
ATOM 1550 C CA . ILE B 1 7 ? 31.665 28.777 15.200 1.00 43.65 4 ILE B CA 1
ATOM 1551 C C . ILE B 1 7 ? 31.711 27.856 13.998 1.00 42.80 4 ILE B C 1
ATOM 1552 O O . ILE B 1 7 ? 30.986 26.860 13.946 1.00 42.42 4 ILE B O 1
ATOM 1557 N N . ILE B 1 8 ? 32.533 28.189 13.012 1.00 41.38 5 ILE B N 1
ATOM 1558 C CA . ILE B 1 8 ? 32.853 27.177 12.028 1.00 40.63 5 ILE B CA 1
ATOM 1559 C C . ILE B 1 8 ? 34.365 27.020 11.756 1.00 39.38 5 ILE B C 1
ATOM 1560 O O . ILE B 1 8 ? 35.071 27.993 11.581 1.00 39.28 5 ILE B O 1
ATOM 1565 N N . LYS B 1 9 ? 34.835 25.777 11.755 1.00 38.41 6 LYS B N 1
ATOM 1566 C CA . LYS B 1 9 ? 36.257 25.444 11.736 1.00 37.51 6 LYS B CA 1
ATOM 1567 C C . LYS B 1 9 ? 36.651 24.584 10.542 1.00 37.11 6 LYS B C 1
ATOM 1568 O O . LYS B 1 9 ? 35.916 23.672 10.164 1.00 36.74 6 LYS B O 1
ATOM 1574 N N . ILE B 1 10 ? 37.792 24.915 9.933 1.00 36.74 7 ILE B N 1
ATOM 1575 C CA . ILE B 1 10 ? 38.327 24.208 8.776 1.00 36.96 7 ILE B CA 1
ATOM 1576 C C . ILE B 1 10 ? 39.693 23.735 9.202 1.00 37.41 7 ILE B C 1
ATOM 1577 O O . ILE B 1 10 ? 40.517 24.552 9.652 1.00 37.91 7 ILE B O 1
ATOM 1582 N N . ARG B 1 11 ? 39.931 22.432 9.084 1.00 37.02 8 ARG B N 1
ATOM 1583 C CA . ARG B 1 11 ? 41.193 21.836 9.521 1.00 37.10 8 ARG B CA 1
ATOM 1584 C C . ARG B 1 11 ? 41.961 21.253 8.328 1.00 36.96 8 ARG B C 1
ATOM 1585 O O . ARG B 1 11 ? 41.366 20.628 7.456 1.00 37.55 8 ARG B O 1
ATOM 1593 N N . ALA B 1 12 ? 43.271 21.454 8.280 1.00 36.26 9 ALA B N 1
ATOM 1594 C CA . ALA B 1 12 ? 44.071 20.948 7.165 1.00 36.15 9 ALA B CA 1
ATOM 1595 C C . ALA B 1 12 ? 45.206 20.135 7.711 1.00 36.10 9 ALA B C 1
ATOM 1596 O O . ALA B 1 12 ? 45.909 20.562 8.640 1.00 37.13 9 ALA B O 1
ATOM 1598 N N . SER B 1 13 ? 45.406 18.956 7.160 1.00 35.15 10 SER B N 1
ATOM 1599 C CA . SER B 1 13 ? 46.561 18.214 7.577 1.00 35.05 10 SER B CA 1
ATOM 1600 C C . SER B 1 13 ? 47.358 17.677 6.398 1.00 34.60 10 SER B C 1
ATOM 1601 O O . SER B 1 13 ? 46.786 17.170 5.433 1.00 34.56 10 SER B O 1
ATOM 1604 N N . VAL B 1 14 ? 48.676 17.820 6.468 1.00 34.17 11 VAL B N 1
ATOM 1605 C CA . VAL B 1 14 ? 49.561 17.102 5.560 1.00 33.97 11 VAL B CA 1
ATOM 1606 C C . VAL B 1 14 ? 50.379 16.085 6.351 1.00 34.41 11 VAL B C 1
ATOM 1607 O O . VAL B 1 14 ? 51.092 16.445 7.292 1.00 34.98 11 VAL B O 1
ATOM 1611 N N . PHE B 1 15 ? 50.303 14.824 5.965 1.00 34.33 12 PHE B N 1
ATOM 1612 C CA . PHE B 1 15 ? 51.021 13.811 6.702 1.00 34.60 12 PHE B CA 1
ATOM 1613 C C . PHE B 1 15 ? 51.522 12.734 5.767 1.00 35.29 12 PHE B C 1
ATOM 1614 O O . PHE B 1 15 ? 50.984 12.567 4.674 1.00 34.93 12 PHE B O 1
ATOM 1622 N N . ILE B 1 16 ? 52.560 12.019 6.205 1.00 36.14 13 ILE B N 1
ATOM 1623 C CA . ILE B 1 16 ? 53.085 10.837 5.514 1.00 36.77 13 ILE B CA 1
ATOM 1624 C C . ILE B 1 16 ? 52.612 9.619 6.302 1.00 37.60 13 ILE B C 1
ATOM 1625 O O . ILE B 1 16 ? 53.000 9.448 7.459 1.00 38.56 13 ILE B O 1
ATOM 1630 N N . PRO B 1 17 ? 51.794 8.771 5.691 1.00 37.47 14 PRO B N 1
ATOM 1631 C CA . PRO B 1 17 ? 51.234 7.690 6.445 1.00 37.96 14 PRO B CA 1
ATOM 1632 C C . PRO B 1 17 ? 52.226 6.620 6.900 1.00 38.55 14 PRO B C 1
ATOM 1633 O O . PRO B 1 17 ? 51.922 5.924 7.831 1.00 39.13 14 PRO B O 1
ATOM 1645 N N . SER B 1 19 ? 55.864 4.788 8.491 1.00 38.62 16 SER B N 1
ATOM 1646 C CA . SER B 1 19 ? 56.701 5.181 9.634 1.00 38.64 16 SER B CA 1
ATOM 1647 C C . SER B 1 19 ? 58.005 5.831 9.217 1.00 38.84 16 SER B C 1
ATOM 1648 O O . SER B 1 19 ? 58.559 6.689 9.946 1.00 39.31 16 SER B O 1
ATOM 1651 N N . TRP B 1 20 ? 58.500 5.392 8.060 1.00 38.03 17 TRP B N 1
ATOM 1652 C CA . TRP B 1 20 ? 59.685 5.955 7.467 1.00 37.35 17 TRP B CA 1
ATOM 1653 C C . TRP B 1 20 ? 59.411 6.144 6.004 1.00 37.61 17 TRP B C 1
ATOM 1654 O O . TRP B 1 20 ? 58.655 5.389 5.430 1.00 37.91 17 TRP B O 1
ATOM 1665 N N . THR B 1 21 ? 59.995 7.183 5.416 1.00 37.62 18 THR B N 1
ATOM 1666 C CA . THR B 1 21 ? 60.019 7.316 3.974 1.00 37.28 18 THR B CA 1
ATOM 1667 C C . THR B 1 21 ? 60.835 6.190 3.361 1.00 38.35 18 THR B C 1
ATOM 1668 O O . THR B 1 21 ? 61.678 5.579 4.020 1.00 38.06 18 THR B O 1
ATOM 1672 N N . GLU B 1 22 ? 60.565 5.902 2.093 1.00 40.14 19 GLU B N 1
ATOM 1673 C CA . GLU B 1 22 ? 61.301 4.867 1.369 1.00 41.45 19 GLU B CA 1
ATOM 1674 C C . GLU B 1 22 ? 62.784 5.192 1.359 1.00 41.31 19 GLU B C 1
ATOM 1675 O O . GLU B 1 22 ? 63.184 6.353 1.249 1.00 41.83 19 GLU B O 1
ATOM 1681 N N . ALA B 1 23 ? 63.594 4.155 1.477 1.00 41.15 20 ALA B N 1
ATOM 1682 C CA . ALA B 1 23 ? 65.034 4.297 1.592 1.00 41.02 20 ALA B CA 1
ATOM 1683 C C . ALA B 1 23 ? 65.634 5.062 0.424 1.00 40.71 20 ALA B C 1
ATOM 1684 O O . ALA B 1 23 ? 65.183 4.936 -0.699 1.00 41.00 20 ALA B O 1
ATOM 1686 N N . LYS B 1 24 ? 66.673 5.840 0.686 1.00 41.34 21 LYS B N 1
ATOM 1687 C CA . LYS B 1 24 ? 67.497 6.366 -0.391 1.00 42.18 21 LYS B CA 1
ATOM 1688 C C . LYS B 1 24 ? 68.948 5.951 -0.169 1.00 42.99 21 LYS B C 1
ATOM 1689 O O . LYS B 1 24 ? 69.610 6.426 0.752 1.00 43.50 21 LYS B O 1
ATOM 1703 N N . ASP B 1 26 ? 72.946 5.557 -1.248 1.00 47.52 23 ASP B N 1
ATOM 1704 C CA . ASP B 1 26 ? 73.951 6.323 -1.947 1.00 48.92 23 ASP B CA 1
ATOM 1705 C C . ASP B 1 26 ? 75.157 5.421 -2.087 1.00 49.62 23 ASP B C 1
ATOM 1706 O O . ASP B 1 26 ? 75.904 5.314 -1.149 1.00 50.14 23 ASP B O 1
ATOM 1719 N N . GLU B 1 28 ? 77.684 6.095 -3.384 1.00 51.55 25 GLU B N 1
ATOM 1720 C CA . GLU B 1 28 ? 78.807 7.062 -3.143 1.00 51.79 25 GLU B CA 1
ATOM 1721 C C . GLU B 1 28 ? 79.374 6.963 -1.718 1.00 51.38 25 GLU B C 1
ATOM 1722 O O . GLU B 1 28 ? 80.591 7.111 -1.515 1.00 51.65 25 GLU B O 1
ATOM 1728 N N . THR B 1 29 ? 78.481 6.709 -0.752 1.00 50.57 26 THR B N 1
ATOM 1729 C CA . THR B 1 29 ? 78.843 6.545 0.664 1.00 49.01 26 THR B CA 1
ATOM 1730 C C . THR B 1 29 ? 78.469 5.186 1.349 1.00 48.34 26 THR B C 1
ATOM 1731 O O . THR B 1 29 ? 78.685 5.067 2.553 1.00 48.81 26 THR B O 1
ATOM 1735 N N . GLY B 1 30 ? 77.972 4.168 0.608 1.00 47.06 27 GLY B N 1
ATOM 1736 C CA . GLY B 1 30 ? 77.290 2.955 1.195 1.00 44.83 27 GLY B CA 1
ATOM 1737 C C . GLY B 1 30 ? 76.013 3.226 2.061 1.00 42.75 27 GLY B C 1
ATOM 1738 O O . GLY B 1 30 ? 75.322 2.285 2.503 1.00 42.89 27 GLY B O 1
ATOM 1739 N N . GLN B 1 31 ? 75.676 4.497 2.292 1.00 39.71 28 GLN B N 1
ATOM 1740 C CA . GLN B 1 31 ? 74.627 4.871 3.239 1.00 37.93 28 GLN B CA 1
ATOM 1741 C C . GLN B 1 31 ? 73.179 4.813 2.785 1.00 36.92 28 GLN B C 1
ATOM 1742 O O . GLN B 1 31 ? 72.849 5.156 1.665 1.00 36.62 28 GLN B O 1
ATOM 1748 N N . VAL B 1 32 ? 72.303 4.449 3.710 1.00 35.81 29 VAL B N 1
ATOM 1749 C CA . VAL B 1 32 ? 70.871 4.487 3.478 1.00 34.28 29 VAL B CA 1
ATOM 1750 C C . VAL B 1 32 ? 70.323 5.621 4.313 1.00 33.90 29 VAL B C 1
ATOM 1751 O O . VAL B 1 32 ? 70.645 5.722 5.490 1.00 33.45 29 VAL B O 1
ATOM 1755 N N . ILE B 1 33 ? 69.526 6.488 3.696 1.00 33.77 30 ILE B N 1
ATOM 1756 C CA . ILE B 1 33 ? 68.917 7.621 4.410 1.00 34.39 30 ILE B CA 1
ATOM 1757 C C . ILE B 1 33 ? 67.404 7.432 4.374 1.00 34.37 30 ILE B C 1
ATOM 1758 O O . ILE B 1 33 ? 66.859 6.942 3.374 1.00 34.13 30 ILE B O 1
ATOM 1763 N N . GLN B 1 34 ? 66.733 7.778 5.473 1.00 34.67 31 GLN B N 1
ATOM 1764 C CA . GLN B 1 34 ? 65.278 7.957 5.455 1.00 35.04 31 GLN B CA 1
ATOM 1765 C C . GLN B 1 34 ? 64.732 8.837 6.560 1.00 35.59 31 GLN B C 1
ATOM 1766 O O . GLN B 1 34 ? 65.299 8.888 7.642 1.00 35.61 31 GLN B O 1
ATOM 1772 N N . PHE B 1 35 ? 63.634 9.536 6.259 1.00 36.66 32 PHE B N 1
ATOM 1773 C CA . PHE B 1 35 ? 62.966 10.467 7.189 1.00 37.58 32 PHE B CA 1
ATOM 1774 C C . PHE B 1 35 ? 61.761 9.850 7.916 1.00 38.43 32 PHE B C 1
ATOM 1775 O O . PHE B 1 35 ? 61.114 8.932 7.379 1.00 38.79 32 PHE B O 1
ATOM 1783 N N . GLU B 1 36 ? 61.462 10.340 9.120 1.00 38.84 33 GLU B N 1
ATOM 1784 C CA . GLU B 1 36 ? 60.380 9.779 9.889 1.00 39.97 33 GLU B CA 1
ATOM 1785 C C . GLU B 1 36 ? 59.029 10.168 9.336 1.00 39.97 33 GLU B C 1
ATOM 1786 O O . GLU B 1 36 ? 58.809 11.331 8.995 1.00 40.97 33 GLU B O 1
ATOM 1792 N N . GLY B 1 37 ? 58.131 9.177 9.247 1.00 39.59 34 GLY B N 1
ATOM 1793 C CA . GLY B 1 37 ? 56.732 9.384 8.855 1.00 38.40 34 GLY B CA 1
ATOM 1794 C C . GLY B 1 37 ? 55.805 9.698 10.014 1.00 37.75 34 GLY B C 1
ATOM 1795 O O . GLY B 1 37 ? 56.233 10.051 11.103 1.00 36.50 34 GLY B O 1
ATOM 1796 N N . ASP B 1 38 ? 54.513 9.593 9.762 1.00 37.94 35 ASP B N 1
ATOM 1797 C CA . ASP B 1 38 ? 53.527 10.007 10.746 1.00 38.22 35 ASP B CA 1
ATOM 1798 C C . ASP B 1 38 ? 52.733 8.855 11.191 1.00 38.16 35 ASP B C 1
ATOM 1799 O O . ASP B 1 38 ? 51.958 8.960 12.143 1.00 38.59 35 ASP B O 1
ATOM 1804 N N . SER B 1 39 ? 52.917 7.749 10.481 1.00 37.77 36 SER B N 1
ATOM 1805 C CA . SER B 1 39 ? 52.579 6.455 11.008 1.00 37.53 36 SER B CA 1
ATOM 1806 C C . SER B 1 39 ? 51.095 6.394 11.435 1.00 37.06 36 SER B C 1
ATOM 1807 O O . SER B 1 39 ? 50.782 6.179 12.588 1.00 37.11 36 SER B O 1
ATOM 1810 N N . ARG B 1 40 ? 50.188 6.560 10.479 1.00 36.68 37 ARG B N 1
ATOM 1811 C CA . ARG B 1 40 ? 48.862 7.023 10.762 1.00 36.60 37 ARG B CA 1
ATOM 1812 C C . ARG B 1 40 ? 48.069 6.833 9.511 1.00 37.22 37 ARG B C 1
ATOM 1813 O O . ARG B 1 40 ? 48.594 6.876 8.404 1.00 36.39 37 ARG B O 1
ATOM 1821 N N . GLU B 1 41 ? 46.770 6.651 9.677 1.00 38.60 38 GLU B N 1
ATOM 1822 C CA . GLU B 1 41 ? 45.850 6.776 8.562 1.00 40.31 38 GLU B CA 1
ATOM 1823 C C . GLU B 1 41 ? 45.031 8.092 8.642 1.00 40.99 38 GLU B C 1
ATOM 1824 O O . GLU B 1 41 ? 45.182 8.890 9.582 1.00 41.06 38 GLU B O 1
ATOM 1830 N N . PHE B 1 42 ? 44.172 8.332 7.655 1.00 41.30 39 PHE B N 1
ATOM 1831 C CA . PHE B 1 42 ? 43.357 9.545 7.656 1.00 41.63 39 PHE B CA 1
ATOM 1832 C C . PHE B 1 42 ? 42.502 9.662 8.926 1.00 42.11 39 PHE B C 1
ATOM 1833 O O . PHE B 1 42 ? 41.769 8.741 9.281 1.00 42.68 39 PHE B O 1
ATOM 1841 N N . THR B 1 43 ? 42.597 10.801 9.604 1.00 42.24 40 THR B N 1
ATOM 1842 C CA . THR B 1 43 ? 41.766 11.056 10.772 1.00 41.82 40 THR B CA 1
ATOM 1843 C C . THR B 1 43 ? 41.670 12.552 11.055 1.00 42.01 40 THR B C 1
ATOM 1844 O O . THR B 1 43 ? 42.621 13.310 10.808 1.00 41.57 40 THR B O 1
ATOM 1848 N N . PRO B 1 44 ? 40.510 12.986 11.552 1.00 41.85 41 PRO B N 1
ATOM 1849 C CA . PRO B 1 44 ? 40.315 14.396 11.904 1.00 41.67 41 PRO B CA 1
ATOM 1850 C C . PRO B 1 44 ? 41.006 14.755 13.212 1.00 41.79 41 PRO B C 1
ATOM 1851 O O . PRO B 1 44 ? 41.341 15.933 13.444 1.00 42.22 41 PRO B O 1
ATOM 1855 N N . HIS B 1 45 ? 41.227 13.749 14.055 1.00 41.32 42 HIS B N 1
ATOM 1856 C CA . HIS B 1 45 ? 41.499 14.000 15.465 1.00 41.24 42 HIS B CA 1
ATOM 1857 C C . HIS B 1 45 ? 42.987 14.048 15.791 1.00 40.45 42 HIS B C 1
ATOM 1858 O O . HIS B 1 45 ? 43.396 13.676 16.893 1.00 39.91 42 HIS B O 1
ATOM 1865 N N . ALA B 1 46 ? 43.802 14.501 14.841 1.00 40.30 43 ALA B N 1
ATOM 1866 C CA . ALA B 1 46 ? 45.250 14.390 14.975 1.00 39.79 43 ALA B CA 1
ATOM 1867 C C . ALA B 1 46 ? 45.870 15.727 15.324 1.00 40.40 43 ALA B C 1
ATOM 1868 O O . ALA B 1 46 ? 47.025 15.986 14.986 1.00 41.19 43 ALA B O 1
ATOM 1870 N N . VAL B 1 47 ? 45.113 16.579 16.000 1.00 40.53 44 VAL B N 1
ATOM 1871 C CA . VAL B 1 47 ? 45.602 17.911 16.344 1.00 40.87 44 VAL B CA 1
ATOM 1872 C C . VAL B 1 47 ? 46.570 17.875 17.519 1.00 40.93 44 VAL B C 1
ATOM 1873 O O . VAL B 1 47 ? 46.289 17.216 18.519 1.00 41.19 44 VAL B O 1
ATOM 1877 N N . ASN B 1 48 ? 47.692 18.592 17.397 1.00 40.57 45 ASN B N 1
ATOM 1878 C CA . ASN B 1 48 ? 48.622 18.750 18.506 1.00 40.44 45 ASN B CA 1
ATOM 1879 C C . ASN B 1 48 ? 49.373 17.465 18.818 1.00 41.26 45 ASN B C 1
ATOM 1880 O O . ASN B 1 48 ? 49.975 17.315 19.883 1.00 41.80 45 ASN B O 1
ATOM 1885 N N . THR B 1 49 ? 49.336 16.537 17.872 1.00 41.48 46 THR B N 1
ATOM 1886 C CA . THR B 1 49 ? 49.713 15.164 18.127 1.00 40.26 46 THR B CA 1
ATOM 1887 C C . THR B 1 49 ? 51.097 14.898 17.540 1.00 40.53 46 THR B C 1
ATOM 1888 O O . THR B 1 49 ? 51.728 13.892 17.836 1.00 40.07 46 THR B O 1
ATOM 1900 N N . ARG B 1 51 ? 51.726 14.208 14.538 1.00 40.41 48 ARG B N 1
ATOM 1901 C CA . ARG B 1 51 ? 51.624 13.238 13.454 1.00 39.29 48 ARG B CA 1
ATOM 1902 C C . ARG B 1 51 ? 51.184 13.921 12.163 1.00 39.14 48 ARG B C 1
ATOM 1903 O O . ARG B 1 51 ? 50.321 13.421 11.446 1.00 39.14 48 ARG B O 1
ATOM 1911 N N . SER B 1 52 ? 51.789 15.068 11.878 1.00 39.09 49 SER B N 1
ATOM 1912 C CA . SER B 1 52 ? 51.670 15.697 10.567 1.00 40.26 49 SER B CA 1
ATOM 1913 C C . SER B 1 52 ? 52.964 16.394 10.187 1.00 40.12 49 SER B C 1
ATOM 1914 O O . SER B 1 52 ? 53.704 16.861 11.046 1.00 40.90 49 SER B O 1
ATOM 1917 N N . ARG B 1 53 ? 53.224 16.459 8.893 1.00 39.92 50 ARG B N 1
ATOM 1918 C CA . ARG B 1 53 ? 54.227 17.361 8.376 1.00 40.18 50 ARG B CA 1
ATOM 1919 C C . ARG B 1 53 ? 53.756 18.790 8.579 1.00 40.29 50 ARG B C 1
ATOM 1920 O O . ARG B 1 53 ? 54.500 19.621 9.070 1.00 40.91 50 ARG B O 1
ATOM 1928 N N . VAL B 1 54 ? 52.510 19.064 8.206 1.00 40.27 51 VAL B N 1
ATOM 1929 C CA . VAL B 1 54 ? 51.947 20.403 8.305 1.00 39.66 51 VAL B CA 1
ATOM 1930 C C . VAL B 1 54 ? 50.524 20.295 8.857 1.00 40.01 51 VAL B C 1
ATOM 1931 O O . VAL B 1 54 ? 49.785 19.376 8.510 1.00 40.39 51 VAL B O 1
ATOM 1935 N N . GLU B 1 55 ? 50.153 21.230 9.722 1.00 40.22 52 GLU B N 1
ATOM 1936 C CA . GLU B 1 55 ? 48.843 21.278 10.354 1.00 40.86 52 GLU B CA 1
ATOM 1937 C C . GLU B 1 55 ? 48.348 22.700 10.313 1.00 40.85 52 GLU B C 1
ATOM 1938 O O . GLU B 1 55 ? 49.119 23.640 10.577 1.00 40.77 52 GLU B O 1
ATOM 1944 N N . GLN B 1 56 ? 47.069 22.885 9.998 1.00 40.80 53 GLN B N 1
ATOM 1945 C CA . GLN B 1 56 ? 46.463 24.230 10.036 1.00 40.56 53 GLN B CA 1
ATOM 1946 C C . GLN B 1 56 ? 44.983 24.203 10.344 1.00 40.57 53 GLN B C 1
ATOM 1947 O O . GLN B 1 56 ? 44.262 23.340 9.860 1.00 40.77 53 GLN B O 1
ATOM 1953 N N . GLU B 1 57 ? 44.533 25.132 11.169 1.00 40.83 54 GLU B N 1
ATOM 1954 C CA . GLU B 1 57 ? 43.111 25.250 11.477 1.00 41.21 54 GLU B CA 1
ATOM 1955 C C . GLU B 1 57 ? 42.724 26.704 11.356 1.00 40.68 54 GLU B C 1
ATOM 1956 O O . GLU B 1 57 ? 43.368 27.573 11.944 1.00 40.90 54 GLU B O 1
ATOM 1962 N N . VAL B 1 58 ? 41.692 26.984 10.580 1.00 39.90 55 VAL B N 1
ATOM 1963 C CA . VAL B 1 58 ? 41.163 28.332 10.565 1.00 39.49 55 VAL B CA 1
ATOM 1964 C C . VAL B 1 58 ? 39.773 28.278 11.142 1.00 38.87 55 VAL B C 1
ATOM 1965 O O . VAL B 1 58 ? 38.995 27.404 10.803 1.00 39.07 55 VAL B O 1
ATOM 1969 N N . VAL B 1 59 ? 39.479 29.205 12.038 1.00 38.92 56 VAL B N 1
ATOM 1970 C CA . VAL B 1 59 ? 38.196 29.231 12.752 1.00 38.76 56 VAL B CA 1
ATOM 1971 C C . VAL B 1 59 ? 37.477 30.543 12.541 1.00 38.52 56 VAL B C 1
ATOM 1972 O O . VAL B 1 59 ? 38.001 31.614 12.901 1.00 38.53 56 VAL B O 1
ATOM 1976 N N . VAL B 1 60 ? 36.296 30.474 11.942 1.00 38.05 57 VAL B N 1
ATOM 1977 C CA . VAL B 1 60 ? 35.507 31.685 11.793 1.00 38.59 57 VAL B CA 1
ATOM 1978 C C . VAL B 1 60 ? 34.409 31.734 12.822 1.00 39.20 57 VAL B C 1
ATOM 1979 O O . VAL B 1 60 ? 33.638 30.789 13.017 1.00 40.36 57 VAL B O 1
ATOM 1983 N N . ASP B 1 61 ? 34.389 32.858 13.502 1.00 39.29 58 ASP B N 1
ATOM 1984 C CA . ASP B 1 61 ? 33.538 33.068 14.627 1.00 39.56 58 ASP B CA 1
ATOM 1985 C C . ASP B 1 61 ? 32.514 34.130 14.276 1.00 38.78 58 ASP B C 1
ATOM 1986 O O . ASP B 1 61 ? 32.803 35.321 14.283 1.00 38.12 58 ASP B O 1
ATOM 1991 N N . PHE B 1 62 ? 31.315 33.695 13.947 1.00 38.52 59 PHE B N 1
ATOM 1992 C CA . PHE B 1 62 ? 30.293 34.633 13.527 1.00 38.77 59 PHE B CA 1
ATOM 1993 C C . PHE B 1 62 ? 29.709 35.392 14.699 1.00 39.19 59 PHE B C 1
ATOM 1994 O O . PHE B 1 62 ? 29.228 36.489 14.546 1.00 39.52 59 PHE B O 1
ATOM 2002 N N . TYR B 1 63 ? 29.783 34.822 15.884 1.00 39.87 60 TYR B N 1
ATOM 2003 C CA . TYR B 1 63 ? 29.331 35.526 17.047 1.00 40.43 60 TYR B CA 1
ATOM 2004 C C . TYR B 1 63 ? 30.221 36.744 17.335 1.00 40.52 60 TYR B C 1
ATOM 2005 O O . TYR B 1 63 ? 29.715 37.839 17.511 1.00 40.70 60 TYR B O 1
ATOM 2014 N N . LYS B 1 64 ? 31.535 36.548 17.358 1.00 40.69 61 LYS B N 1
ATOM 2015 C CA . LYS B 1 64 ? 32.504 37.617 17.606 1.00 41.09 61 LYS B CA 1
ATOM 2016 C C . LYS B 1 64 ? 32.830 38.441 16.359 1.00 41.75 61 LYS B C 1
ATOM 2017 O O . LYS B 1 64 ? 33.456 39.494 16.451 1.00 41.45 61 LYS B O 1
ATOM 2023 N N . GLN B 1 65 ? 32.419 37.934 15.197 1.00 43.23 62 GLN B N 1
ATOM 2024 C CA . GLN B 1 65 ? 32.852 38.426 13.868 1.00 44.71 62 GLN B CA 1
ATOM 2025 C C . GLN B 1 65 ? 34.363 38.534 13.639 1.00 44.69 62 GLN B C 1
ATOM 2026 O O . GLN B 1 65 ? 34.863 39.641 13.410 1.00 44.77 62 GLN B O 1
ATOM 2032 N N . GLU B 1 66 ? 35.051 37.377 13.664 1.00 44.40 63 GLU B N 1
ATOM 2033 C CA . GLU B 1 66 ? 36.508 37.271 13.763 1.00 44.11 63 GLU B CA 1
ATOM 2034 C C . GLU B 1 66 ? 37.031 36.026 13.083 1.00 43.71 63 GLU B C 1
ATOM 2035 O O . GLU B 1 66 ? 36.365 34.971 13.060 1.00 43.98 63 GLU B O 1
ATOM 2041 N N . VAL B 1 67 ? 38.248 36.105 12.559 1.00 42.71 64 VAL B N 1
ATOM 2042 C CA . VAL B 1 67 ? 38.918 34.891 12.055 1.00 41.16 64 VAL B CA 1
ATOM 2043 C C . VAL B 1 67 ? 40.171 34.581 12.871 1.00 40.48 64 VAL B C 1
ATOM 2044 O O . VAL B 1 67 ? 40.946 35.491 13.194 1.00 40.24 64 VAL B O 1
ATOM 2048 N N . PHE B 1 68 ? 40.335 33.306 13.236 1.00 39.84 65 PHE B N 1
ATOM 2049 C CA . PHE B 1 68 ? 41.509 32.844 14.007 1.00 39.34 65 PHE B CA 1
ATOM 2050 C C . PHE B 1 68 ? 42.200 31.703 13.290 1.00 39.00 65 PHE B C 1
ATOM 2051 O O . PHE B 1 68 ? 41.558 30.940 12.586 1.00 39.62 65 PHE B O 1
ATOM 2059 N N . SER B 1 69 ? 43.503 31.570 13.458 1.00 38.91 66 SER B N 1
ATOM 2060 C CA . SER B 1 69 ? 44.206 30.457 12.818 1.00 39.70 66 SER B CA 1
ATOM 2061 C C . SER B 1 69 ? 45.355 29.908 13.609 1.00 39.09 66 SER B C 1
ATOM 2062 O O . SER B 1 69 ? 46.066 30.629 14.271 1.00 39.46 66 SER B O 1
ATOM 2065 N N . TYR B 1 70 ? 45.565 28.619 13.474 1.00 38.89 67 TYR B N 1
ATOM 2066 C CA . TYR B 1 70 ? 46.624 27.971 14.173 1.00 38.88 67 TYR B CA 1
ATOM 2067 C C . TYR B 1 70 ? 47.419 27.294 13.105 1.00 39.13 67 TYR B C 1
ATOM 2068 O O . TYR B 1 70 ? 46.828 26.700 12.193 1.00 39.73 67 TYR B O 1
ATOM 2077 N N . ALA B 1 71 ? 48.749 27.379 13.194 1.00 38.79 68 ALA B N 1
ATOM 2078 C CA . ALA B 1 71 ? 49.622 26.743 12.205 1.00 38.48 68 ALA B CA 1
ATOM 2079 C C . ALA B 1 71 ? 50.682 25.983 12.910 1.00 38.81 68 ALA B C 1
ATOM 2080 O O . ALA B 1 71 ? 51.188 26.456 13.901 1.00 39.49 68 ALA B O 1
ATOM 2082 N N . ASN B 1 72 ? 51.056 24.819 12.396 1.00 39.07 69 ASN B N 1
ATOM 2083 C CA . ASN B 1 72 ? 52.142 24.091 13.003 1.00 39.13 69 ASN B CA 1
ATOM 2084 C C . ASN B 1 72 ? 52.801 23.114 12.070 1.00 39.24 69 ASN B C 1
ATOM 2085 O O . ASN B 1 72 ? 52.195 22.708 11.099 1.00 39.98 69 ASN B O 1
ATOM 2090 N N . THR B 1 73 ? 54.055 22.761 12.366 1.00 39.35 70 THR B N 1
ATOM 2091 C CA . THR B 1 73 ? 54.824 21.763 11.594 1.00 38.82 70 THR B CA 1
ATOM 2092 C C . THR B 1 73 ? 55.290 20.620 12.493 1.00 38.90 70 THR B C 1
ATOM 2093 O O . THR B 1 73 ? 55.455 20.796 13.694 1.00 39.00 70 THR B O 1
ATOM 2097 N N . GLY B 1 74 ? 55.521 19.451 11.912 1.00 39.02 71 GLY B N 1
ATOM 2098 C CA . GLY B 1 74 ? 56.039 18.343 12.690 1.00 39.77 71 GLY B CA 1
ATOM 2099 C C . GLY B 1 74 ? 57.537 18.437 12.910 1.00 40.05 71 GLY B C 1
ATOM 2100 O O . GLY B 1 74 ? 58.185 19.314 12.363 1.00 40.05 71 GLY B O 1
ATOM 2101 N N . ILE B 1 75 ? 58.094 17.537 13.718 1.00 40.37 72 ILE B N 1
ATOM 2102 C CA . ILE B 1 75 ? 59.534 17.440 13.807 1.00 40.38 72 ILE B CA 1
ATOM 2103 C C . ILE B 1 75 ? 60.003 16.574 12.649 1.00 40.47 72 ILE B C 1
ATOM 2104 O O . ILE B 1 75 ? 59.347 15.620 12.323 1.00 40.57 72 ILE B O 1
ATOM 2109 N N . THR B 1 76 ? 61.124 16.938 12.030 1.00 40.62 73 THR B N 1
ATOM 2110 C CA . THR B 1 76 ? 61.794 16.150 10.997 1.00 40.36 73 THR B CA 1
ATOM 2111 C C . THR B 1 76 ? 62.939 15.344 11.653 1.00 40.03 73 THR B C 1
ATOM 2112 O O . THR B 1 76 ? 63.763 15.886 12.415 1.00 39.75 73 THR B O 1
ATOM 2116 N N . THR B 1 77 ? 62.970 14.046 11.379 1.00 39.11 74 THR B N 1
ATOM 2117 C CA . THR B 1 77 ? 63.994 13.199 11.950 1.00 39.08 74 THR B CA 1
ATOM 2118 C C . THR B 1 77 ? 64.604 12.429 10.815 1.00 39.06 74 THR B C 1
ATOM 2119 O O . THR B 1 77 ? 63.884 11.778 10.074 1.00 39.76 74 THR B O 1
ATOM 2123 N N . GLU B 1 78 ? 65.916 12.503 10.636 1.00 38.77 75 GLU B N 1
ATOM 2124 C CA . GLU B 1 78 ? 66.499 11.686 9.600 1.00 38.97 75 GLU B CA 1
ATOM 2125 C C . GLU B 1 78 ? 67.285 10.538 10.222 1.00 38.28 75 GLU B C 1
ATOM 2126 O O . GLU B 1 78 ? 67.997 10.719 11.197 1.00 38.93 75 GLU B O 1
ATOM 2132 N N . LYS B 1 79 ? 67.132 9.349 9.666 1.00 36.76 76 LYS B N 1
ATOM 2133 C CA . LYS B 1 79 ? 67.824 8.191 10.141 1.00 34.90 76 LYS B CA 1
ATOM 2134 C C . LYS B 1 79 ? 68.880 7.837 9.116 1.00 33.97 76 LYS B C 1
ATOM 2135 O O . LYS B 1 79 ? 68.569 7.702 7.941 1.00 34.71 76 LYS B O 1
ATOM 2141 N N . VAL B 1 80 ? 70.123 7.663 9.519 1.00 32.30 77 VAL B N 1
ATOM 2142 C CA . VAL B 1 80 ? 71.128 7.265 8.544 1.00 31.28 77 VAL B CA 1
ATOM 2143 C C . VAL B 1 80 ? 71.763 5.935 8.938 1.00 31.07 77 VAL B C 1
ATOM 2144 O O . VAL B 1 80 ? 72.384 5.836 9.989 1.00 31.20 77 VAL B O 1
ATOM 2148 N N . ILE B 1 81 ? 71.608 4.911 8.110 1.00 30.61 78 ILE B N 1
ATOM 2149 C CA . ILE B 1 81 ? 72.290 3.652 8.360 1.00 30.27 78 ILE B CA 1
ATOM 2150 C C . ILE B 1 81 ? 73.580 3.677 7.592 1.00 30.69 78 ILE B C 1
ATOM 2151 O O . ILE B 1 81 ? 73.567 4.004 6.419 1.00 30.18 78 ILE B O 1
ATOM 2156 N N . SER B 1 82 ? 74.680 3.331 8.261 1.00 31.96 79 SER B N 1
ATOM 2157 C CA . SER B 1 82 ? 76.026 3.334 7.671 1.00 33.51 79 SER B CA 1
ATOM 2158 C C . SER B 1 82 ? 76.415 1.936 7.255 1.00 34.56 79 SER B C 1
ATOM 2159 O O . SER B 1 82 ? 75.699 0.992 7.554 1.00 35.48 79 SER B O 1
ATOM 2162 N N . PRO B 1 83 ? 77.535 1.779 6.538 1.00 35.11 80 PRO B N 1
ATOM 2163 C CA . PRO B 1 83 ? 77.854 0.463 6.007 1.00 35.23 80 PRO B CA 1
ATOM 2164 C C . PRO B 1 83 ? 78.312 -0.506 7.062 1.00 35.60 80 PRO B C 1
ATOM 2165 O O . PRO B 1 83 ? 78.720 -1.600 6.755 1.00 36.36 80 PRO B O 1
ATOM 2169 N N . ASP B 1 84 ? 78.246 -0.132 8.310 1.00 36.25 81 ASP B N 1
ATOM 2170 C CA . ASP B 1 84 ? 78.711 -1.044 9.315 1.00 37.06 81 ASP B CA 1
ATOM 2171 C C . ASP B 1 84 ? 77.566 -1.376 10.273 1.00 37.29 81 ASP B C 1
ATOM 2172 O O . ASP B 1 84 ? 77.747 -2.066 11.281 1.00 37.81 81 ASP B O 1
ATOM 2177 N N . GLY B 1 85 ? 76.383 -0.865 9.950 1.00 37.16 82 GLY B N 1
ATOM 2178 C CA . GLY B 1 85 ? 75.194 -1.171 10.713 1.00 37.04 82 GLY B CA 1
ATOM 2179 C C . GLY B 1 85 ? 74.817 -0.183 11.791 1.00 36.99 82 GLY B C 1
ATOM 2180 O O . GLY B 1 85 ? 73.854 -0.433 12.523 1.00 36.82 82 GLY B O 1
ATOM 2181 N N . SER B 1 86 ? 75.546 0.934 11.898 1.00 37.00 83 SER B N 1
ATOM 2182 C CA . SER B 1 86 ? 75.194 1.977 12.887 1.00 36.94 83 SER B CA 1
ATOM 2183 C C . SER B 1 86 ? 74.069 2.862 12.348 1.00 37.70 83 SER B C 1
ATOM 2184 O O . SER B 1 86 ? 73.926 3.031 11.141 1.00 37.49 83 SER B O 1
ATOM 2187 N N . VAL B 1 87 ? 73.254 3.397 13.243 1.00 38.57 84 VAL B N 1
ATOM 2188 C CA . VAL B 1 87 ? 72.251 4.329 12.832 1.00 40.36 84 VAL B CA 1
ATOM 2189 C C . VAL B 1 87 ? 72.511 5.685 13.502 1.00 41.54 84 VAL B C 1
ATOM 2190 O O . VAL B 1 87 ? 73.263 5.775 14.462 1.00 41.43 84 VAL B O 1
ATOM 2194 N N . ASN B 1 88 ? 71.934 6.744 12.945 1.00 43.18 85 ASN B N 1
ATOM 2195 C CA . ASN B 1 88 ? 72.084 8.082 13.486 1.00 44.76 85 ASN B CA 1
ATOM 2196 C C . ASN B 1 88 ? 70.944 8.939 13.107 1.00 44.78 85 ASN B C 1
ATOM 2197 O O . ASN B 1 88 ? 70.642 9.081 11.919 1.00 45.22 85 ASN B O 1
ATOM 2202 N N . LYS B 1 89 ? 70.321 9.540 14.101 1.00 44.67 86 LYS B N 1
ATOM 2203 C CA . LYS B 1 89 ? 69.253 10.454 13.857 1.00 44.45 86 LYS B CA 1
ATOM 2204 C C . LYS B 1 89 ? 69.750 11.839 14.020 1.00 43.81 86 LYS B C 1
ATOM 2205 O O . LYS B 1 89 ? 70.620 12.071 14.799 1.00 44.16 86 LYS B O 1
ATOM 2211 N N . ARG B 1 90 ? 69.208 12.752 13.245 1.00 43.53 87 ARG B N 1
ATOM 2212 C CA . ARG B 1 90 ? 69.351 14.182 13.466 1.00 43.62 87 ARG B CA 1
ATOM 2213 C C . ARG B 1 90 ? 67.931 14.671 13.520 1.00 43.53 87 ARG B C 1
ATOM 2214 O O . ARG B 1 90 ? 67.021 13.972 13.127 1.00 44.06 87 ARG B O 1
ATOM 2222 N N . THR B 1 91 ? 67.740 15.903 13.939 1.00 43.57 88 THR B N 1
ATOM 2223 C CA . THR B 1 91 ? 66.418 16.417 14.219 1.00 43.11 88 THR B CA 1
ATOM 2224 C C . THR B 1 91 ? 66.270 17.915 13.857 1.00 42.01 88 THR B C 1
ATOM 2225 O O . THR B 1 91 ? 67.177 18.718 14.078 1.00 42.14 88 THR B O 1
ATOM 2229 N N . GLY B 1 92 ? 65.139 18.288 13.286 1.00 41.04 89 GLY B N 1
ATOM 2230 C CA . GLY B 1 92 ? 64.901 19.682 12.951 1.00 39.77 89 GLY B CA 1
ATOM 2231 C C . GLY B 1 92 ? 63.421 19.981 12.965 1.00 39.23 89 GLY B C 1
ATOM 2232 O O . GLY B 1 92 ? 62.610 19.052 12.962 1.00 39.44 89 GLY B O 1
ATOM 2233 N N . LYS B 1 93 ? 63.053 21.262 12.984 1.00 38.09 90 LYS B N 1
ATOM 2234 C CA . LYS B 1 93 ? 61.656 21.612 12.878 1.00 37.27 90 LYS B CA 1
ATOM 2235 C C . LYS B 1 93 ? 61.499 22.731 11.915 1.00 37.41 90 LYS B C 1
ATOM 2236 O O . LYS B 1 93 ? 62.088 23.765 12.083 1.00 37.54 90 LYS B O 1
ATOM 2242 N N . ALA B 1 94 ? 60.678 22.508 10.903 1.00 38.14 91 ALA B N 1
ATOM 2243 C CA . ALA B 1 94 ? 60.405 23.470 9.837 1.00 38.64 91 ALA B CA 1
ATOM 2244 C C . ALA B 1 94 ? 59.774 24.734 10.356 1.00 39.26 91 ALA B C 1
ATOM 2245 O O . ALA B 1 94 ? 58.906 24.699 11.240 1.00 39.79 91 ALA B O 1
ATOM 2247 N N . SER B 1 95 ? 60.180 25.859 9.782 1.00 39.82 92 SER B N 1
ATOM 2248 C CA . SER B 1 95 ? 59.573 27.122 10.151 1.00 40.04 92 SER B CA 1
ATOM 2249 C C . SER B 1 95 ? 58.084 27.104 9.758 1.00 39.72 92 SER B C 1
ATOM 2250 O O . SER B 1 95 ? 57.675 26.343 8.865 1.00 39.49 92 SER B O 1
ATOM 2253 N N . THR B 1 96 ? 57.262 27.884 10.449 1.00 39.29 93 THR B N 1
ATOM 2254 C CA . THR B 1 96 ? 55.830 27.915 10.111 1.00 39.57 93 THR B CA 1
ATOM 2255 C C . THR B 1 96 ? 55.443 29.287 9.573 1.00 40.26 93 THR B C 1
ATOM 2256 O O . THR B 1 96 ? 54.263 29.638 9.525 1.00 40.66 93 THR B O 1
ATOM 2260 N N A GLU B 1 97 ? 56.449 30.056 9.147 0.50 40.82 94 GLU B N 1
ATOM 2261 N N B GLU B 1 97 ? 56.446 30.064 9.178 0.50 40.63 94 GLU B N 1
ATOM 2262 C CA A GLU B 1 97 ? 56.281 31.464 8.768 0.50 41.01 94 GLU B CA 1
ATOM 2263 C CA B GLU B 1 97 ? 56.239 31.445 8.768 0.50 40.63 94 GLU B CA 1
ATOM 2264 C C A GLU B 1 97 ? 55.510 31.612 7.449 0.50 40.77 94 GLU B C 1
ATOM 2265 C C B GLU B 1 97 ? 55.289 31.530 7.579 0.50 40.55 94 GLU B C 1
ATOM 2266 O O A GLU B 1 97 ? 55.107 32.720 7.089 0.50 41.06 94 GLU B O 1
ATOM 2267 O O B GLU B 1 97 ? 54.542 32.493 7.447 0.50 40.98 94 GLU B O 1
ATOM 2278 N N . ASN B 1 98 ? 55.319 30.499 6.741 1.00 40.37 95 ASN B N 1
ATOM 2279 C CA . ASN B 1 98 ? 54.607 30.477 5.460 1.00 40.57 95 ASN B CA 1
ATOM 2280 C C . ASN B 1 98 ? 53.361 29.623 5.494 1.00 40.33 95 ASN B C 1
ATOM 2281 O O . ASN B 1 98 ? 52.917 29.146 4.461 1.00 41.10 95 ASN B O 1
ATOM 2286 N N . ILE B 1 99 ? 52.809 29.404 6.670 1.00 39.82 96 ILE B N 1
ATOM 2287 C CA . ILE B 1 99 ? 51.542 28.721 6.785 1.00 39.27 96 ILE B CA 1
ATOM 2288 C C . ILE B 1 99 ? 50.593 29.765 7.311 1.00 39.84 96 ILE B C 1
ATOM 2289 O O . ILE B 1 99 ? 50.559 30.086 8.500 1.00 40.42 96 ILE B O 1
ATOM 2294 N N . VAL B 1 100 ? 49.806 30.313 6.411 1.00 40.17 97 VAL B N 1
ATOM 2295 C CA . VAL B 1 100 ? 49.140 31.550 6.720 1.00 39.45 97 VAL B CA 1
ATOM 2296 C C . VAL B 1 100 ? 47.680 31.534 6.300 1.00 40.36 97 VAL B C 1
ATOM 2297 O O . VAL B 1 100 ? 47.227 30.709 5.494 1.00 39.17 97 VAL B O 1
ATOM 2301 N N . CYS B 1 101 ? 46.960 32.449 6.925 1.00 42.14 98 CYS B N 1
ATOM 2302 C CA . CYS B 1 101 ? 45.600 32.727 6.616 1.00 43.37 98 CYS B CA 1
ATOM 2303 C C . CYS B 1 101 ? 45.514 34.193 6.167 1.00 43.59 98 CYS B C 1
ATOM 2304 O O . CYS B 1 101 ? 45.948 35.104 6.856 1.00 43.75 98 CYS B O 1
ATOM 2307 N N . THR B 1 102 ? 44.922 34.423 5.009 1.00 43.76 99 THR B N 1
ATOM 2308 C CA . THR B 1 102 ? 45.212 35.638 4.316 1.00 43.24 99 THR B CA 1
ATOM 2309 C C . THR B 1 102 ? 44.014 36.078 3.478 1.00 42.68 99 THR B C 1
ATOM 2310 O O . THR B 1 102 ? 43.109 35.282 3.255 1.00 42.26 99 THR B O 1
ATOM 2314 N N . ASP B 1 103 ? 43.981 37.353 3.089 1.00 42.57 100 ASP B N 1
ATOM 2315 C CA . ASP B 1 103 ? 42.888 37.899 2.284 1.00 42.69 100 ASP B CA 1
ATOM 2316 C C . ASP B 1 103 ? 41.506 37.648 2.831 1.00 41.96 100 ASP B C 1
ATOM 2317 O O . ASP B 1 103 ? 40.595 37.253 2.096 1.00 41.74 100 ASP B O 1
ATOM 2322 N N . ILE B 1 104 ? 41.383 37.888 4.137 1.00 41.34 101 ILE B N 1
ATOM 2323 C CA . ILE B 1 104 ? 40.125 37.819 4.838 1.00 40.31 101 ILE B CA 1
ATOM 2324 C C . ILE B 1 104 ? 39.210 38.961 4.384 1.00 40.41 101 ILE B C 1
ATOM 2325 O O . ILE B 1 104 ? 39.547 40.143 4.498 1.00 39.73 101 ILE B O 1
ATOM 2330 N N . VAL B 1 105 ? 38.067 38.579 3.825 1.00 40.58 102 VAL B N 1
ATOM 2331 C CA . VAL B 1 105 ? 37.089 39.545 3.348 1.00 40.78 102 VAL B CA 1
ATOM 2332 C C . VAL B 1 105 ? 35.671 39.151 3.781 1.00 40.95 102 VAL B C 1
ATOM 2333 O O . VAL B 1 105 ? 35.162 38.096 3.370 1.00 40.83 102 VAL B O 1
ATOM 2337 N N . TRP B 1 106 ? 35.065 40.011 4.610 1.00 40.97 103 TRP B N 1
ATOM 2338 C CA . TRP B 1 106 ? 33.699 39.848 5.105 1.00 41.43 103 TRP B CA 1
ATOM 2339 C C . TRP B 1 106 ? 32.636 40.361 4.095 1.00 42.45 103 TRP B C 1
ATOM 2340 O O . TRP B 1 106 ? 32.703 41.503 3.650 1.00 42.38 103 TRP B O 1
ATOM 2351 N N . ASN B 1 107 ? 31.688 39.504 3.713 1.00 43.73 104 ASN B N 1
ATOM 2352 C CA . ASN B 1 107 ? 30.555 39.911 2.889 1.00 45.56 104 ASN B CA 1
ATOM 2353 C C . ASN B 1 107 ? 29.374 39.998 3.840 1.00 46.18 104 ASN B C 1
ATOM 2354 O O . ASN B 1 107 ? 29.485 39.590 4.989 1.00 46.04 104 ASN B O 1
ATOM 2359 N N . SER B 1 108 ? 28.243 40.529 3.367 1.00 47.08 105 SER B N 1
ATOM 2360 C CA . SER B 1 108 ? 27.018 40.565 4.172 1.00 47.52 105 SER B CA 1
ATOM 2361 C C . SER B 1 108 ? 26.624 39.151 4.679 1.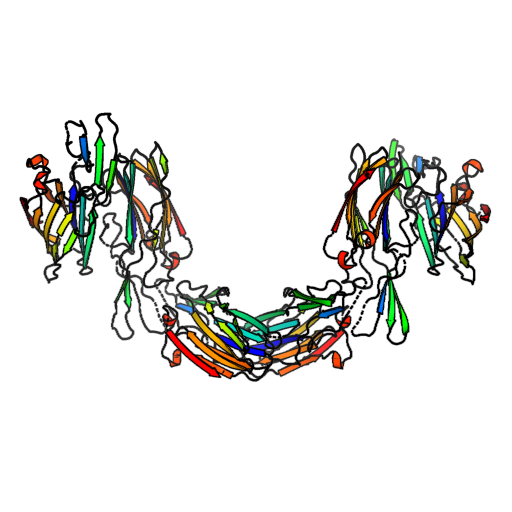00 47.92 105 SER B C 1
ATOM 2362 O O . SER B 1 108 ? 26.141 38.989 5.826 1.00 48.22 105 SER B O 1
ATOM 2365 N N . GLY B 1 109 ? 26.881 38.145 3.832 1.00 47.85 106 GLY B N 1
ATOM 2366 C CA . GLY B 1 109 ? 26.388 36.787 4.029 1.00 47.41 106 GLY B CA 1
ATOM 2367 C C . GLY B 1 109 ? 27.369 35.844 4.667 1.00 47.21 106 GLY B C 1
ATOM 2368 O O . GLY B 1 109 ? 26.990 34.753 5.101 1.00 47.85 106 GLY B O 1
ATOM 2369 N N . GLY B 1 110 ? 28.633 36.250 4.732 1.00 46.58 107 GLY B N 1
ATOM 2370 C CA . GLY B 1 110 ? 29.655 35.384 5.312 1.00 45.71 107 GLY B CA 1
ATOM 2371 C C . GLY B 1 110 ? 31.027 36.005 5.268 1.00 45.11 107 GLY B C 1
ATOM 2372 O O . GLY B 1 110 ? 31.182 37.202 5.545 1.00 44.69 107 GLY B O 1
ATOM 2373 N N . VAL B 1 111 ? 32.026 35.197 4.920 1.00 44.29 108 VAL B N 1
ATOM 2374 C CA . VAL B 1 111 ? 33.402 35.668 4.866 1.00 43.96 108 VAL B CA 1
ATOM 2375 C C . VAL B 1 111 ? 34.249 34.791 3.970 1.00 44.27 108 VAL B C 1
ATOM 2376 O O . VAL B 1 111 ? 34.090 33.577 3.959 1.00 44.45 108 VAL B O 1
ATOM 2380 N N . GLN B 1 112 ? 35.145 35.412 3.212 1.00 44.80 109 GLN B N 1
ATOM 2381 C CA . GLN B 1 112 ? 36.117 34.673 2.409 1.00 45.10 109 GLN B CA 1
ATOM 2382 C C . GLN B 1 112 ? 37.498 34.823 3.009 1.00 44.64 109 GLN B C 1
ATOM 2383 O O . GLN B 1 112 ? 37.759 35.768 3.750 1.00 44.47 109 GLN B O 1
ATOM 2389 N N . PHE B 1 113 ? 38.381 33.893 2.669 1.00 44.27 110 PHE B N 1
ATOM 2390 C CA . PHE B 1 113 ? 39.779 33.974 3.070 1.00 44.21 110 PHE B CA 1
ATOM 2391 C C . PHE B 1 113 ? 40.611 32.885 2.389 1.00 43.82 110 PHE B C 1
ATOM 2392 O O . PHE B 1 113 ? 40.072 31.986 1.754 1.00 43.24 110 PHE B O 1
ATOM 2400 N N . LYS B 1 114 ? 41.927 32.974 2.544 1.00 43.82 111 LYS B N 1
ATOM 2401 C CA . LYS B 1 114 ? 42.842 32.139 1.801 1.00 44.09 111 LYS B CA 1
ATOM 2402 C C . LYS B 1 114 ? 43.852 31.483 2.736 1.00 44.48 111 LYS B C 1
ATOM 2403 O O . LYS B 1 114 ? 44.782 32.139 3.227 1.00 44.46 111 LYS B O 1
ATOM 2417 N N . SER B 1 116 ? 46.927 29.315 2.821 1.00 43.77 113 SER B N 1
ATOM 2418 C CA . SER B 1 116 ? 48.024 28.733 2.062 1.00 43.24 113 SER B CA 1
ATOM 2419 C C . SER B 1 116 ? 49.125 28.187 2.988 1.00 42.56 113 SER B C 1
ATOM 2420 O O . SER B 1 116 ? 49.367 28.737 4.070 1.00 42.75 113 SER B O 1
ATOM 2423 N N . ALA B 1 117 ? 49.740 27.071 2.595 1.00 41.91 114 ALA B N 1
ATOM 2424 C CA . ALA B 1 117 ? 50.761 26.402 3.415 1.00 41.15 114 ALA B CA 1
ATOM 2425 C C . ALA B 1 117 ? 51.938 26.093 2.563 1.00 41.67 114 ALA B C 1
ATOM 2426 O O . ALA B 1 117 ? 51.796 25.646 1.424 1.00 42.76 114 ALA B O 1
ATOM 2428 N N . SER B 1 118 ? 53.111 26.345 3.112 1.00 42.24 115 SER B N 1
ATOM 2429 C CA . SER B 1 118 ? 54.358 25.961 2.481 1.00 43.02 115 SER B CA 1
ATOM 2430 C C . SER B 1 118 ? 55.425 25.584 3.517 1.00 42.83 115 SER B C 1
ATOM 2431 O O . SER B 1 118 ? 55.834 26.425 4.300 1.00 43.97 115 SER B O 1
ATOM 2434 N N . ALA B 1 119 ? 55.870 24.339 3.512 1.00 42.76 116 ALA B N 1
ATOM 2435 C CA . ALA B 1 119 ? 56.902 23.908 4.446 1.00 43.64 116 ALA B CA 1
ATOM 2436 C C . ALA B 1 119 ? 58.087 23.244 3.730 1.00 45.12 116 ALA B C 1
ATOM 2437 O O . ALA B 1 119 ? 57.901 22.466 2.791 1.00 45.23 116 ALA B O 1
ATOM 2439 N N . SER B 1 120 ? 59.303 23.551 4.177 1.00 46.73 117 SER B N 1
ATOM 2440 C CA . SER B 1 120 ? 60.503 22.870 3.683 1.00 48.39 117 SER B CA 1
ATOM 2441 C C . SER B 1 120 ? 60.924 21.737 4.604 1.00 49.18 117 SER B C 1
ATOM 2442 O O . SER B 1 120 ? 60.426 21.605 5.721 1.00 49.99 117 SER B O 1
ATOM 2445 N N . ASN B 1 121 ? 61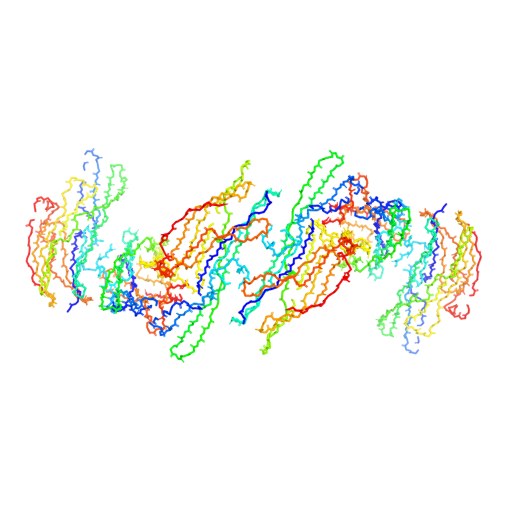.863 20.924 4.138 1.00 50.06 118 ASN B N 1
ATOM 2446 C CA . ASN B 1 121 ? 62.651 20.086 5.030 1.00 50.39 118 ASN B CA 1
ATOM 2447 C C . ASN B 1 121 ? 63.793 20.908 5.630 1.00 49.86 118 ASN B C 1
ATOM 2448 O O . ASN B 1 121 ? 64.605 21.471 4.903 1.00 49.93 118 ASN B O 1
ATOM 2453 N N . PRO B 1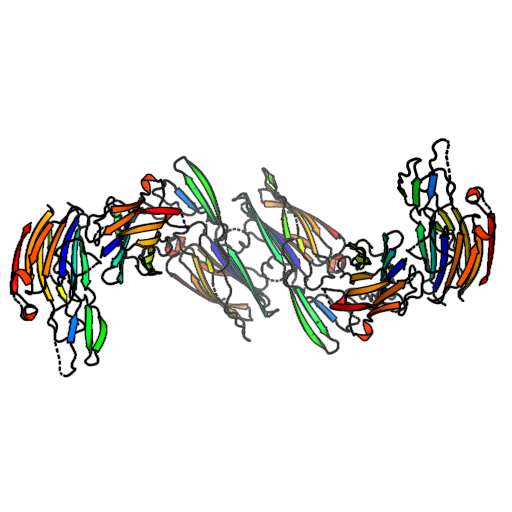 122 ? 63.852 20.976 6.961 1.00 49.49 119 PRO B N 1
ATOM 2454 C CA . PRO B 1 122 ? 64.862 21.802 7.631 1.00 49.11 119 PRO B CA 1
ATOM 2455 C C . PRO B 1 122 ? 66.253 21.194 7.510 1.00 49.73 119 PRO B C 1
ATOM 2456 O O . PRO B 1 122 ? 67.231 21.799 7.930 1.00 49.36 119 PRO B O 1
ATOM 2460 N N . LEU B 1 123 ? 66.332 19.997 6.938 1.00 51.35 120 LEU B N 1
ATOM 2461 C CA . LEU B 1 123 ? 67.588 19.251 6.879 1.00 52.55 120 LEU B CA 1
ATOM 2462 C C . LEU B 1 123 ? 68.170 19.216 5.462 1.00 54.23 120 LEU B C 1
ATOM 2463 O O . LEU B 1 123 ? 69.297 18.757 5.259 1.00 55.04 120 LEU B O 1
ATOM 2468 N N A ASN B 1 124 ? 67.397 19.703 4.495 0.50 55.32 121 ASN B N 1
ATOM 2469 N N B ASN B 1 124 ? 67.414 19.679 4.456 0.50 55.33 121 ASN B N 1
ATOM 2470 C CA A ASN B 1 124 ? 67.943 20.068 3.195 0.50 55.84 121 ASN B CA 1
ATOM 2471 C CA B ASN B 1 124 ? 67.978 20.044 3.151 0.50 55.88 121 ASN B CA 1
ATOM 2472 C C A ASN B 1 124 ? 67.318 21.346 2.673 0.50 56.03 121 ASN B C 1
ATOM 2473 C C B ASN B 1 124 ? 67.353 21.325 2.609 0.50 56.04 121 ASN B C 1
ATOM 2474 O O A ASN B 1 124 ? 66.190 21.334 2.184 0.50 56.24 121 ASN B O 1
ATOM 2475 O O B ASN B 1 124 ? 66.252 21.296 2.055 0.50 56.24 121 ASN B O 1
ATOM 2484 N N . VAL B 1 125 ? 68.061 22.443 2.782 1.00 56.20 122 VAL B N 1
ATOM 2485 C CA . VAL B 1 125 ? 67.592 23.749 2.303 1.00 57.22 1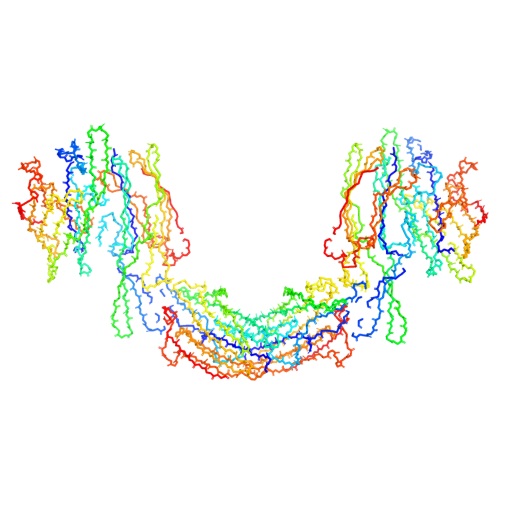22 VAL B CA 1
ATOM 2486 C C . VAL B 1 125 ? 67.145 23.738 0.824 1.00 57.47 122 VAL B C 1
ATOM 2487 O O . VAL B 1 125 ? 66.283 24.545 0.412 1.00 58.11 122 VAL B O 1
ATOM 2491 N N . TYR B 1 126 ? 67.719 22.824 0.035 1.00 56.91 123 TYR B N 1
ATOM 2492 C CA . TYR B 1 126 ? 67.467 22.824 -1.403 1.00 56.06 123 TYR B CA 1
ATOM 2493 C C . TYR B 1 126 ? 66.401 21.811 -1.800 1.00 54.66 123 TYR B C 1
ATOM 2494 O O . TYR B 1 126 ? 66.021 21.743 -2.987 1.00 54.86 123 TYR B O 1
ATOM 2503 N N . ALA B 1 127 ? 65.935 21.020 -0.810 1.00 52.67 124 ALA B N 1
ATOM 2504 C CA . ALA B 1 127 ? 64.730 20.192 -1.008 1.00 50.93 124 ALA B CA 1
ATOM 2505 C C . ALA B 1 127 ? 63.456 21.064 -1.116 1.00 49.81 124 ALA B C 1
ATOM 2506 O O . ALA B 1 127 ? 63.326 22.102 -0.439 1.00 49.98 124 ALA B O 1
ATOM 2508 N N . PRO B 1 128 ? 62.528 20.653 -1.986 1.00 48.20 125 PRO B N 1
ATOM 2509 C CA . PRO B 1 128 ? 61.337 21.424 -2.362 1.00 46.65 125 PRO B CA 1
ATOM 2510 C C . PRO B 1 128 ? 60.261 21.388 -1.290 1.00 44.55 125 PRO B C 1
ATOM 2511 O O . PRO B 1 128 ? 59.985 20.324 -0.719 1.00 44.53 125 PRO B O 1
ATOM 2515 N N . PRO B 1 129 ? 59.652 22.542 -1.028 1.00 42.17 126 PRO B N 1
ATOM 2516 C CA . PRO B 1 129 ? 58.558 22.631 -0.076 1.00 40.85 126 PRO B CA 1
ATOM 2517 C C . PRO B 1 129 ? 57.328 21.855 -0.544 1.00 39.93 126 PRO B C 1
ATOM 2518 O O . PRO B 1 129 ? 57.136 21.649 -1.744 1.00 39.01 126 PRO B O 1
ATOM 2522 N N . VAL B 1 130 ? 56.512 21.420 0.412 1.00 39.40 127 VAL B N 1
ATOM 2523 C CA . VAL B 1 130 ? 55.184 20.904 0.101 1.00 39.61 127 VAL B CA 1
ATOM 2524 C C . VAL B 1 130 ? 54.189 22.057 0.191 1.00 39.95 127 VAL B C 1
ATOM 2525 O O . VAL B 1 130 ? 54.266 22.881 1.112 1.00 39.75 127 VAL B O 1
ATOM 2529 N N . ASP B 1 131 ? 53.275 22.132 -0.777 1.00 39.87 128 ASP B N 1
ATOM 2530 C CA . ASP B 1 131 ? 52.465 23.325 -0.949 1.00 39.96 128 ASP B CA 1
ATOM 2531 C C . ASP B 1 131 ? 50.977 22.997 -1.060 1.00 39.61 128 ASP B C 1
ATOM 2532 O O . ASP B 1 131 ? 50.607 22.010 -1.691 1.00 39.97 128 ASP B O 1
ATOM 2537 N N . TYR B 1 132 ? 50.129 23.825 -0.448 1.00 38.65 129 TYR B N 1
ATOM 2538 C CA . TYR B 1 132 ? 48.704 23.810 -0.753 1.00 38.47 129 TYR B CA 1
ATOM 2539 C C . TYR B 1 132 ? 48.058 25.148 -0.448 1.00 38.78 129 TYR B C 1
ATOM 2540 O O . TYR B 1 132 ? 48.318 25.734 0.603 1.00 39.72 129 TYR B O 1
ATOM 2549 N N . VAL B 1 133 ? 47.208 25.632 -1.347 1.00 38.50 130 VAL B N 1
ATOM 2550 C CA . VAL B 1 133 ? 46.439 26.829 -1.044 1.00 38.73 130 VAL B CA 1
ATOM 2551 C C . VAL B 1 133 ? 44.961 26.559 -1.193 1.00 39.24 130 VAL B C 1
ATOM 2552 O O . VAL B 1 133 ? 44.507 26.078 -2.237 1.00 38.88 130 VAL B O 1
ATOM 2556 N N . LEU B 1 134 ? 44.214 26.857 -0.140 1.00 40.01 131 LEU B N 1
ATOM 2557 C CA . LEU B 1 134 ? 42.763 26.790 -0.205 1.00 41.19 131 LEU B CA 1
ATOM 2558 C C . LEU B 1 134 ? 42.115 28.173 -0.252 1.00 42.16 131 LEU B C 1
ATOM 2559 O O . LEU B 1 134 ? 42.314 29.010 0.639 1.00 41.78 131 LEU B O 1
ATOM 2564 N N . ASN B 1 135 ? 41.326 28.392 -1.294 1.00 43.19 132 ASN B N 1
ATOM 2565 C CA . ASN B 1 135 ? 40.403 29.500 -1.325 1.00 44.52 132 ASN B CA 1
ATOM 2566 C C . ASN B 1 135 ? 39.050 29.079 -0.770 1.00 45.78 132 ASN B C 1
ATOM 2567 O O . ASN B 1 135 ? 38.347 28.261 -1.369 1.00 46.85 132 ASN B O 1
ATOM 2572 N N . VAL B 1 136 ? 38.688 29.613 0.386 1.00 46.53 133 VAL B N 1
ATOM 2573 C CA . VAL B 1 136 ? 37.502 29.123 1.074 1.00 48.40 133 VAL B CA 1
ATOM 2574 C C . VAL B 1 136 ? 36.515 30.232 1.375 1.00 48.75 133 VAL B C 1
ATOM 2575 O O . VAL B 1 136 ? 36.898 31.350 1.702 1.00 49.49 133 VAL B O 1
ATOM 2579 N N . CYS B 1 137 ? 35.235 29.913 1.257 1.00 49.42 134 CYS B N 1
ATOM 2580 C CA . CYS B 1 137 ? 34.202 30.897 1.452 1.00 49.38 134 CYS B CA 1
ATOM 2581 C C . CYS B 1 137 ? 33.119 30.328 2.362 1.00 48.87 134 CYS B C 1
ATOM 2582 O O . CYS B 1 137 ? 32.406 29.397 1.991 1.00 49.21 134 CYS B O 1
ATOM 2585 N N . VAL B 1 138 ? 33.011 30.887 3.559 1.00 48.60 135 VAL B N 1
ATOM 2586 C CA . VAL B 1 138 ? 32.131 30.357 4.583 1.00 48.82 135 VAL B CA 1
ATOM 2587 C C . VAL B 1 138 ? 30.900 31.242 4.742 1.00 49.62 135 VAL B C 1
ATOM 2588 O O . VAL B 1 138 ? 31.001 32.467 4.908 1.00 50.01 135 VAL B O 1
ATOM 2592 N N . LYS B 1 139 ? 29.732 30.620 4.707 1.00 50.51 136 LYS B N 1
ATOM 2593 C CA . LYS B 1 139 ? 28.465 31.353 4.780 1.00 51.80 136 LYS B CA 1
ATOM 2594 C C . LYS B 1 139 ? 27.852 31.276 6.178 1.00 51.98 136 LYS B C 1
ATOM 2595 O O . LYS B 1 139 ? 28.032 30.281 6.884 1.00 51.99 136 LYS B O 1
ATOM 2601 N N . LYS B 1 140 ? 27.120 32.322 6.564 1.00 52.33 137 LYS B N 1
ATOM 2602 C CA . LYS B 1 140 ? 26.561 32.461 7.929 1.00 52.83 137 LYS B CA 1
ATOM 2603 C C . LYS B 1 140 ? 25.719 31.277 8.464 1.00 52.46 137 LYS B C 1
ATOM 2604 O O . LYS B 1 140 ? 25.578 31.092 9.672 1.00 52.30 137 LYS B O 1
ATOM 2610 N N . ASP B 1 141 ? 25.201 30.465 7.554 1.00 52.43 138 ASP B N 1
ATOM 2611 C CA . ASP B 1 141 ? 24.454 29.244 7.878 1.00 52.56 138 ASP B CA 1
ATOM 2612 C C . ASP B 1 141 ? 25.312 27.952 8.001 1.00 51.79 138 ASP B C 1
ATOM 2613 O O . ASP B 1 141 ? 24.771 26.860 8.131 1.00 51.40 138 ASP B O 1
ATOM 2618 N N . GLY B 1 142 ? 26.632 28.057 7.926 1.00 51.04 139 GLY B N 1
ATOM 2619 C CA . GLY B 1 142 ? 27.460 26.878 8.050 1.00 50.14 139 GLY B CA 1
ATOM 2620 C C . GLY B 1 142 ? 27.908 26.310 6.725 1.00 50.06 139 GLY B C 1
ATOM 2621 O O . GLY B 1 142 ? 28.835 25.519 6.683 1.00 49.92 139 GLY B O 1
ATOM 2622 N N . SER B 1 143 ? 27.233 26.682 5.640 1.00 50.19 140 SER B N 1
ATOM 2623 C CA . SER B 1 143 ? 27.676 26.337 4.275 1.00 50.00 140 SER B CA 1
ATOM 2624 C C . SER B 1 143 ? 29.125 26.722 3.974 1.00 49.76 140 SER B C 1
ATOM 2625 O O . SER B 1 143 ? 29.542 27.838 4.258 1.00 49.83 140 SER B O 1
ATOM 2628 N N . ILE B 1 144 ? 29.901 25.805 3.408 1.00 49.68 141 ILE B N 1
ATOM 2629 C CA . ILE B 1 144 ? 31.227 26.177 2.956 1.00 49.62 141 ILE B CA 1
ATOM 2630 C C . ILE B 1 144 ? 31.423 25.837 1.495 1.00 50.34 141 ILE B C 1
ATOM 2631 O O . ILE B 1 144 ? 30.777 24.946 0.936 1.00 50.35 141 ILE B O 1
ATOM 2636 N N . ASP B 1 145 ? 32.323 26.567 0.869 1.00 50.86 142 ASP B N 1
ATOM 2637 C CA . ASP B 1 145 ? 32.552 26.395 -0.537 1.00 51.34 142 ASP B CA 1
ATOM 2638 C C . ASP B 1 145 ? 34.030 26.645 -0.747 1.00 50.69 142 ASP B C 1
ATOM 2639 O O . ASP B 1 145 ? 34.523 27.734 -0.441 1.00 51.02 142 ASP B O 1
ATOM 2644 N N . VAL B 1 146 ? 34.721 25.635 -1.273 1.00 49.70 143 VAL B N 1
ATOM 2645 C CA . VAL B 1 146 ? 36.180 25.533 -1.169 1.00 48.98 143 VAL B CA 1
ATOM 2646 C C . VAL B 1 146 ? 36.844 25.195 -2.498 1.00 48.67 143 VAL B C 1
ATOM 2647 O O . VAL B 1 146 ? 36.403 24.285 -3.201 1.00 49.00 143 VAL B O 1
ATOM 2651 N N . GLN B 1 147 ? 37.912 25.913 -2.837 1.00 47.75 144 GLN B N 1
ATOM 2652 C CA . GLN B 1 147 ? 38.701 25.572 -4.015 1.00 46.90 144 GLN B CA 1
ATOM 2653 C C . GLN B 1 147 ? 40.152 25.494 -3.669 1.00 46.16 144 GLN B C 1
ATOM 2654 O O . GLN B 1 147 ? 40.760 26.497 -3.284 1.00 46.03 144 GLN B O 1
ATOM 2660 N N . GLY B 1 148 ? 40.690 24.281 -3.813 1.00 45.17 145 GLY B N 1
ATOM 2661 C CA . GLY B 1 148 ? 42.038 23.972 -3.400 1.00 43.21 145 GLY B CA 1
ATOM 2662 C C . GLY B 1 148 ? 42.966 23.516 -4.498 1.00 42.28 145 GLY B C 1
ATOM 2663 O O . GLY B 1 148 ? 42.548 23.073 -5.572 1.00 41.12 145 GLY B O 1
ATOM 2664 N N . GLU B 1 149 ? 44.250 23.655 -4.193 1.00 41.70 146 GLU B N 1
ATOM 2665 C CA . GLU B 1 149 ? 45.320 23.084 -4.984 1.00 41.12 146 GLU B CA 1
ATOM 2666 C C . GLU B 1 149 ? 46.368 22.544 -4.047 1.00 39.43 146 GLU B C 1
ATOM 2667 O O . GLU B 1 149 ? 46.506 23.066 -2.951 1.00 39.34 146 GLU B O 1
ATOM 2673 N N . HIS B 1 150 ? 47.101 21.519 -4.475 1.00 37.54 147 HIS B N 1
ATOM 2674 C CA . HIS B 1 150 ? 48.176 20.972 -3.655 1.00 36.47 147 HIS B CA 1
ATOM 2675 C C . HIS B 1 150 ? 49.161 20.163 -4.438 1.00 35.70 147 HIS B C 1
ATOM 2676 O O . HIS B 1 150 ? 48.817 19.643 -5.477 1.00 35.62 147 HIS B O 1
ATOM 2683 N N . ASP B 1 151 ? 50.379 20.023 -3.910 1.00 35.14 148 ASP B N 1
ATOM 2684 C CA . ASP B 1 151 ? 51.376 19.119 -4.484 1.00 34.30 148 ASP B CA 1
ATOM 2685 C C . ASP B 1 151 ? 50.793 17.714 -4.391 1.00 34.50 148 ASP B C 1
ATOM 2686 O O . ASP B 1 151 ? 49.911 17.454 -3.567 1.00 33.97 148 ASP B O 1
ATOM 2691 N N . GLY B 1 152 ? 51.252 16.825 -5.268 1.00 34.50 149 GLY B N 1
ATOM 2692 C CA . GLY B 1 152 ? 50.717 15.479 -5.330 1.00 34.74 149 GLY B CA 1
ATOM 2693 C C . GLY B 1 152 ? 51.229 14.513 -4.283 1.00 35.13 149 GLY B C 1
ATOM 2694 O O . GLY B 1 152 ? 50.891 13.344 -4.330 1.00 35.64 149 GLY B O 1
ATOM 2695 N N . PHE B 1 153 ? 52.040 14.988 -3.345 1.00 35.18 150 PHE B N 1
ATOM 2696 C CA . PHE B 1 153 ? 52.615 14.141 -2.308 1.00 35.85 150 PHE B CA 1
ATOM 2697 C C . PHE B 1 153 ? 52.907 15.022 -1.089 1.00 37.25 150 PHE B C 1
ATOM 2698 O O . PHE B 1 153 ? 53.202 16.214 -1.264 1.00 38.28 150 PHE B O 1
ATOM 2706 N N . PRO B 1 154 ? 52.784 14.491 0.157 1.00 37.78 151 PRO B N 1
ATOM 2707 C CA . PRO B 1 154 ? 52.369 13.192 0.678 1.00 37.74 151 PRO B CA 1
ATOM 2708 C C . PRO B 1 154 ? 50.843 13.056 0.664 1.00 38.13 151 PRO B C 1
ATOM 2709 O O . PRO B 1 154 ? 50.272 13.154 -0.400 1.00 38.76 151 PRO B O 1
ATOM 2713 N N . CYS B 1 155 ? 50.197 12.833 1.811 1.00 38.52 152 CYS B N 1
ATOM 2714 C CA . CYS B 1 155 ? 48.740 12.820 1.932 1.00 39.29 152 CYS B CA 1
ATOM 2715 C C . CYS B 1 155 ? 48.155 14.113 2.469 1.00 39.54 152 CYS B C 1
ATOM 2716 O O . CYS B 1 155 ? 48.765 14.764 3.330 1.00 39.85 152 CYS B O 1
ATOM 2719 N N . PHE B 1 156 ? 46.960 14.471 1.986 1.00 39.81 153 PHE B N 1
ATOM 2720 C CA . PHE B 1 156 ? 46.279 15.711 2.403 1.00 39.52 153 PHE B CA 1
ATOM 2721 C C . PHE B 1 156 ? 44.866 15.446 2.831 1.00 39.65 153 PHE B C 1
ATOM 2722 O O . PHE B 1 156 ? 44.155 14.662 2.182 1.00 39.34 153 PHE B O 1
ATOM 2730 N N . GLU B 1 157 ? 44.459 16.089 3.920 1.00 39.43 154 GLU B N 1
ATOM 2731 C CA . GLU B 1 157 ? 43.112 15.891 4.445 1.00 40.36 154 GLU B CA 1
ATOM 2732 C C . GLU B 1 157 ? 42.561 17.230 4.903 1.00 39.73 154 GLU B C 1
ATOM 2733 O O . GLU B 1 157 ? 43.251 17.999 5.557 1.00 40.09 154 GLU B O 1
ATOM 2739 N N . PHE B 1 158 ? 41.316 17.506 4.538 1.00 39.15 155 PHE B N 1
ATOM 2740 C CA . PHE B 1 158 ? 40.660 18.739 4.925 1.00 38.30 155 PHE B CA 1
ATOM 2741 C C . PHE B 1 158 ? 39.290 18.438 5.534 1.00 38.39 155 PHE B C 1
ATOM 2742 O O . PHE B 1 158 ? 38.564 17.581 5.023 1.00 38.18 155 PHE B O 1
ATOM 2750 N N . TYR B 1 159 ? 38.947 19.109 6.637 1.00 38.03 156 TYR B N 1
ATOM 2751 C CA . TYR B 1 159 ? 37.666 18.878 7.315 1.00 37.77 156 TYR B CA 1
ATOM 2752 C C . TYR B 1 159 ? 37.009 20.164 7.808 1.00 38.74 156 TYR B C 1
ATOM 2753 O O . TYR B 1 159 ? 37.703 21.099 8.266 1.00 39.16 156 TYR B O 1
ATOM 2762 N N . LYS B 1 160 ? 35.677 20.220 7.741 1.00 38.97 157 LYS B N 1
ATOM 2763 C CA . LYS B 1 160 ? 34.973 21.280 8.442 1.00 39.25 157 LYS B CA 1
ATOM 2764 C C . LYS B 1 160 ? 34.329 20.713 9.680 1.00 39.21 157 LYS B C 1
ATOM 2765 O O . LYS B 1 160 ? 33.997 19.535 9.716 1.00 39.68 157 LYS B O 1
ATOM 2771 N N . GLN B 1 161 ? 34.185 21.553 10.701 1.00 39.47 158 GLN B N 1
ATOM 2772 C CA . GLN B 1 161 ? 33.484 21.212 11.957 1.00 39.67 158 GLN B CA 1
ATOM 2773 C C . GLN B 1 161 ? 32.753 22.445 12.445 1.00 39.99 158 GLN B C 1
ATOM 2774 O O . GLN B 1 161 ? 33.375 23.497 12.645 1.00 40.95 158 GLN B O 1
ATOM 2780 N N . VAL B 1 162 ? 31.447 22.325 12.660 1.00 39.80 159 VAL B N 1
ATOM 2781 C CA . VAL B 1 162 ? 30.653 23.494 13.038 1.00 39.55 159 VAL B CA 1
ATOM 2782 C C . VAL B 1 162 ? 29.965 23.420 14.414 1.00 39.46 159 VAL B C 1
ATOM 2783 O O . VAL B 1 162 ? 29.262 22.469 14.731 1.00 39.08 159 VAL B O 1
ATOM 2787 N N . ASP B 1 163 ? 30.197 24.451 15.224 1.00 39.84 160 ASP B N 1
ATOM 2788 C CA . ASP B 1 163 ? 29.537 24.613 16.523 1.00 40.32 160 ASP B CA 1
ATOM 2789 C C . ASP B 1 163 ? 29.821 23.409 17.413 1.00 40.33 160 ASP B C 1
ATOM 2790 O O . ASP B 1 163 ? 28.917 22.910 18.106 1.00 40.44 160 ASP B O 1
ATOM 2795 N N . PHE B 1 164 ? 31.074 22.942 17.359 1.00 39.98 161 PHE B N 1
ATOM 2796 C CA . PHE B 1 164 ? 31.559 21.824 18.166 1.00 39.65 161 PHE B CA 1
ATOM 2797 C C . PHE B 1 164 ? 30.877 20.478 17.857 1.00 39.73 161 PHE B C 1
ATOM 2798 O O . PHE B 1 164 ? 31.032 19.493 18.587 1.00 38.78 161 PHE B O 1
ATOM 2806 N N . GLY B 1 165 ? 30.156 20.439 16.744 1.00 40.54 162 GLY B N 1
ATOM 2807 C CA . GLY B 1 165 ? 29.558 19.207 16.242 1.00 41.93 162 GLY B CA 1
ATOM 2808 C C . GLY B 1 165 ? 30.591 18.215 15.748 1.00 42.70 162 GLY B C 1
ATOM 2809 O O . GLY B 1 165 ? 31.789 18.384 15.998 1.00 42.89 162 GLY B O 1
ATOM 2810 N N . PRO B 1 166 ? 30.140 17.156 15.051 1.00 43.36 163 PRO B N 1
ATOM 2811 C CA . PRO B 1 166 ? 31.083 16.168 14.488 1.00 43.41 163 PRO B CA 1
ATOM 2812 C C . PRO B 1 166 ? 31.931 16.772 13.365 1.00 43.41 163 PRO B C 1
ATOM 2813 O O . PRO B 1 166 ? 31.681 17.897 12.928 1.00 43.90 163 PRO B O 1
ATOM 2817 N N . PHE B 1 167 ? 32.945 16.038 12.931 1.00 43.29 164 PHE B N 1
ATOM 2818 C CA . PHE B 1 167 ? 33.784 16.449 11.828 1.00 43.02 164 PHE B CA 1
ATOM 2819 C C . PHE B 1 167 ? 33.204 15.905 10.527 1.00 43.17 164 PHE B C 1
ATOM 2820 O O . PHE B 1 167 ? 32.691 14.789 10.474 1.00 42.77 164 PHE B O 1
ATOM 2828 N N . GLU B 1 168 ? 33.286 16.711 9.478 1.00 43.65 165 GLU B N 1
ATOM 2829 C CA . GLU B 1 168 ? 32.888 16.277 8.151 1.00 44.97 165 GLU B CA 1
ATOM 2830 C C . GLU B 1 168 ? 34.079 16.383 7.202 1.00 44.59 165 GLU B C 1
ATOM 2831 O O . GLU B 1 168 ? 34.806 17.382 7.233 1.00 45.23 165 GLU B O 1
ATOM 2837 N N . LYS B 1 169 ? 34.267 15.359 6.364 1.00 44.02 166 LYS B N 1
ATOM 2838 C CA . LYS B 1 169 ? 35.273 15.382 5.311 1.00 43.65 166 LYS B CA 1
ATOM 2839 C C . LYS B 1 169 ? 34.991 16.475 4.265 1.00 43.13 166 LYS B C 1
ATOM 2840 O O . LYS B 1 169 ? 33.880 16.575 3.721 1.00 43.20 166 LYS B O 1
ATOM 2846 N N . ILE B 1 170 ? 36.004 17.292 3.981 1.00 42.19 167 ILE B N 1
ATOM 2847 C CA . ILE B 1 170 ? 35.948 18.223 2.854 1.00 41.07 167 ILE B CA 1
ATOM 2848 C C . ILE B 1 170 ? 36.620 17.639 1.604 1.00 41.78 167 ILE B C 1
ATOM 2849 O O . ILE B 1 170 ? 36.030 17.621 0.521 1.00 42.13 167 ILE B O 1
ATOM 2854 N N . TYR B 1 171 ? 37.848 17.149 1.763 1.00 41.95 168 TYR B N 1
ATOM 2855 C CA . TYR B 1 171 ? 38.595 16.540 0.667 1.00 41.12 168 TYR B CA 1
ATOM 2856 C C . TYR B 1 171 ? 39.833 15.832 1.199 1.00 41.38 168 TYR B C 1
ATOM 2857 O O . TYR B 1 171 ? 40.473 16.303 2.142 1.00 42.17 168 TYR B O 1
ATOM 2866 N N . THR B 1 172 ? 40.173 14.700 0.594 1.00 41.57 169 THR B N 1
ATOM 2867 C CA . THR B 1 172 ? 41.384 13.967 0.973 1.00 41.90 169 THR B CA 1
ATOM 2868 C C . THR B 1 172 ? 42.219 13.609 -0.252 1.00 41.41 169 THR B C 1
ATOM 2869 O O . THR B 1 172 ? 41.690 13.430 -1.346 1.00 41.78 169 THR B O 1
ATOM 2873 N N . HIS B 1 173 ? 43.528 13.523 -0.064 1.00 41.18 170 HIS B N 1
ATOM 2874 C CA . HIS B 1 173 ? 44.409 13.040 -1.113 1.00 40.75 170 HIS B CA 1
ATOM 2875 C C . HIS B 1 173 ? 45.349 11.969 -0.567 1.00 40.79 170 HIS B C 1
ATOM 2876 O O . HIS B 1 173 ? 45.985 12.151 0.469 1.00 40.76 170 HIS B O 1
ATOM 2883 N N . ASP B 1 174 ? 45.415 10.847 -1.274 1.00 40.84 171 ASP B N 1
ATOM 2884 C CA . ASP B 1 174 ? 46.211 9.720 -0.861 1.00 41.06 171 ASP B CA 1
ATOM 2885 C C . ASP B 1 174 ? 47.162 9.453 -1.991 1.00 40.58 171 ASP B C 1
ATOM 2886 O O . ASP B 1 174 ? 46.764 8.926 -3.012 1.00 40.15 171 ASP B O 1
ATOM 2891 N N . PHE B 1 175 ? 48.432 9.778 -1.815 1.00 40.44 172 PHE B N 1
ATOM 2892 C CA . PHE B 1 175 ? 49.352 9.682 -2.938 1.00 39.85 172 PHE B CA 1
ATOM 2893 C C . PHE B 1 175 ? 49.489 8.242 -3.430 1.00 40.37 172 PHE B C 1
ATOM 2894 O O . PHE B 1 175 ? 49.645 8.009 -4.626 1.00 40.50 172 PHE B O 1
ATOM 2902 N N . ARG B 1 176 ? 49.415 7.268 -2.531 1.00 40.72 173 ARG B N 1
ATOM 2903 C CA . ARG B 1 176 ? 49.560 5.907 -2.999 1.00 41.21 173 ARG B CA 1
ATOM 2904 C C . ARG B 1 176 ? 48.389 5.396 -3.829 1.00 41.68 173 ARG B C 1
ATOM 2905 O O . ARG B 1 176 ? 48.607 4.541 -4.663 1.00 42.17 173 ARG B O 1
ATOM 2913 N N . GLU B 1 177 ? 47.175 5.918 -3.623 1.00 42.09 174 GLU B N 1
ATOM 2914 C CA . GLU B 1 177 ? 45.994 5.516 -4.414 1.00 42.49 174 GLU B CA 1
ATOM 2915 C C . GLU B 1 177 ? 46.098 6.047 -5.801 1.00 42.23 174 GLU B C 1
ATOM 2916 O O . GLU B 1 177 ? 45.484 5.550 -6.732 1.00 42.70 174 GLU B O 1
ATOM 2922 N N . THR B 1 178 ? 46.916 7.065 -5.928 1.00 42.48 175 THR B N 1
ATOM 2923 C CA . THR B 1 178 ? 46.883 7.937 -7.072 1.00 42.63 175 THR B CA 1
ATOM 2924 C C . THR B 1 178 ? 48.190 7.806 -7.883 1.00 42.44 175 THR B C 1
ATOM 2925 O O . THR B 1 178 ? 48.295 8.279 -9.002 1.00 42.07 175 THR B O 1
ATOM 2929 N N . GLY B 1 179 ? 49.162 7.114 -7.302 1.00 43.00 176 GLY B N 1
ATOM 2930 C CA . GLY B 1 179 ? 50.447 6.816 -7.943 1.00 43.82 176 GLY B CA 1
ATOM 2931 C C . GLY B 1 179 ? 51.413 7.974 -8.129 1.00 43.96 176 GLY B C 1
ATOM 2932 O O . GLY B 1 179 ? 51.770 8.288 -9.257 1.00 44.29 176 GLY B O 1
ATOM 2933 N N . ASP B 1 180 ? 51.834 8.599 -7.036 1.00 43.92 177 ASP B N 1
ATOM 2934 C CA . ASP B 1 180 ? 52.703 9.770 -7.114 1.00 43.90 177 ASP B CA 1
ATOM 2935 C C . ASP B 1 180 ? 53.941 9.558 -6.269 1.00 43.61 177 ASP B C 1
ATOM 2936 O O . ASP B 1 180 ? 54.003 8.641 -5.449 1.00 44.49 177 ASP B O 1
ATOM 2941 N N . THR B 1 181 ? 54.918 10.436 -6.450 1.00 43.04 178 THR B N 1
ATOM 2942 C CA . THR B 1 181 ? 56.233 10.272 -5.847 1.00 41.63 178 THR B CA 1
ATOM 2943 C C . THR B 1 181 ? 56.656 11.524 -5.078 1.00 39.91 178 THR B C 1
ATOM 2944 O O . THR B 1 181 ? 56.032 12.584 -5.204 1.00 39.86 178 THR B O 1
ATOM 2948 N N . ALA B 1 182 ? 57.719 11.408 -4.291 1.00 38.15 179 ALA B N 1
ATOM 2949 C CA . ALA B 1 182 ? 58.265 12.569 -3.590 1.00 36.85 179 ALA B CA 1
ATOM 2950 C C . ALA B 1 182 ? 58.808 13.620 -4.562 1.00 36.66 179 ALA B C 1
ATOM 2951 O O . ALA B 1 182 ? 59.274 14.690 -4.163 1.00 36.28 179 ALA B O 1
ATOM 2953 N N . ALA B 1 183 ? 58.751 13.306 -5.849 1.00 36.66 180 ALA B N 1
ATOM 2954 C CA . ALA B 1 183 ? 59.076 14.281 -6.876 1.00 36.16 180 ALA B CA 1
ATOM 2955 C C . ALA B 1 183 ? 57.923 15.253 -7.041 1.00 35.69 180 ALA B C 1
ATOM 2956 O O . ALA B 1 183 ? 58.128 16.388 -7.443 1.00 34.97 180 ALA B O 1
ATOM 2958 N N . ALA B 1 184 ? 56.717 14.805 -6.706 1.00 35.88 181 ALA B N 1
ATOM 2959 C CA . ALA B 1 184 ? 55.537 15.655 -6.803 1.00 36.00 181 ALA B CA 1
ATOM 2960 C C . ALA B 1 184 ? 55.613 16.823 -5.826 1.00 36.44 181 ALA B C 1
ATOM 2961 O O . ALA B 1 184 ? 54.741 17.691 -5.823 1.00 36.96 181 ALA B O 1
ATOM 2963 N N . LEU B 1 185 ? 56.657 16.845 -5.000 1.00 36.67 182 LEU B N 1
ATOM 2964 C CA . LEU B 1 185 ? 56.946 18.019 -4.157 1.00 36.87 182 LEU B CA 1
ATOM 2965 C C . LEU B 1 185 ? 57.389 19.284 -4.933 1.00 36.69 182 LEU B C 1
ATOM 2966 O O . LEU B 1 185 ? 56.987 20.384 -4.588 1.00 37.18 182 LEU B O 1
ATOM 2971 N N . GLY B 1 186 ? 58.222 19.120 -5.953 1.00 36.33 183 GLY B N 1
ATOM 2972 C CA . GLY B 1 186 ? 58.735 20.223 -6.728 1.00 36.19 183 GLY B CA 1
ATOM 2973 C C . GLY B 1 186 ? 57.769 20.613 -7.824 1.00 36.81 183 GLY B C 1
ATOM 2974 O O . GLY B 1 186 ? 56.654 20.079 -7.898 1.00 36.59 183 GLY B O 1
ATOM 2975 N N . GLY B 1 187 ? 58.190 21.542 -8.684 1.00 37.18 184 GLY B N 1
ATOM 2976 C CA . GLY B 1 187 ? 57.324 22.017 -9.753 1.00 37.99 184 GLY B CA 1
ATOM 2977 C C . GLY B 1 187 ? 56.143 22.757 -9.169 1.00 38.92 184 GLY B C 1
ATOM 2978 O O . GLY B 1 187 ? 56.270 23.430 -8.154 1.00 38.48 184 GLY B O 1
ATOM 2979 N N . ASN B 1 188 ? 54.990 22.626 -9.814 1.00 40.48 185 ASN B N 1
ATOM 2980 C CA . ASN B 1 188 ? 53.768 23.331 -9.413 1.00 41.58 185 ASN B CA 1
ATOM 2981 C C . ASN B 1 188 ? 52.926 22.458 -8.575 1.00 41.99 185 ASN B C 1
ATOM 2982 O O . ASN B 1 188 ? 53.244 21.297 -8.384 1.00 42.41 185 ASN B O 1
ATOM 2995 N N . ASP B 1 190 ? 50.031 20.165 -8.400 1.00 42.33 187 ASP B N 1
ATOM 2996 C CA . ASP B 1 190 ? 49.629 19.317 -9.511 1.00 41.70 187 ASP B CA 1
ATOM 2997 C C . ASP B 1 190 ? 48.162 18.874 -9.412 1.00 40.68 187 ASP B C 1
ATOM 2998 O O . ASP B 1 190 ? 47.627 18.349 -10.355 1.00 40.85 187 ASP B O 1
ATOM 3003 N N . TYR B 1 191 ? 47.508 19.103 -8.284 1.00 39.97 188 TYR B N 1
ATOM 3004 C CA . TYR B 1 191 ? 46.098 18.753 -8.138 1.00 40.06 188 TYR B CA 1
ATOM 3005 C C . TYR B 1 191 ? 45.271 19.936 -7.733 1.00 40.68 188 TYR B C 1
ATOM 3006 O O . TYR B 1 191 ? 45.710 20.756 -6.916 1.00 41.45 188 TYR B O 1
ATOM 3015 N N . SER B 1 192 ? 44.060 20.014 -8.263 1.00 40.67 189 SER B N 1
ATOM 3016 C CA . SER B 1 192 ? 43.104 20.955 -7.740 1.00 41.16 189 SER B CA 1
ATOM 3017 C C . SER B 1 192 ? 41.816 20.241 -7.444 1.00 41.54 189 SER B C 1
ATOM 3018 O O . SER B 1 192 ? 41.580 19.160 -7.958 1.00 42.04 189 SER B O 1
ATOM 3021 N N . PHE B 1 193 ? 41.002 20.840 -6.588 1.00 42.15 190 PHE B N 1
ATOM 3022 C CA . PHE B 1 193 ? 39.655 20.367 -6.332 1.00 42.76 190 PHE B CA 1
ATOM 3023 C C . PHE B 1 193 ? 38.703 21.515 -5.925 1.00 44.05 190 PHE B C 1
ATOM 3024 O O . PHE B 1 193 ? 39.102 22.631 -5.562 1.00 43.90 190 PHE B O 1
ATOM 3032 N N . THR B 1 194 ? 37.425 21.186 -5.949 1.00 45.29 191 THR B N 1
ATOM 3033 C CA . THR B 1 194 ? 36.373 22.103 -5.644 1.00 46.29 191 THR B CA 1
ATOM 3034 C C . THR B 1 194 ? 35.352 21.297 -4.818 1.00 46.65 191 THR B C 1
ATOM 3035 O O . THR B 1 194 ? 35.117 20.114 -5.098 1.00 46.63 191 THR B O 1
ATOM 3039 N N . LYS B 1 195 ? 34.791 21.894 -3.769 1.00 47.14 192 LYS B N 1
ATOM 3040 C CA . LYS B 1 195 ? 33.835 21.174 -2.934 1.00 47.88 192 LYS B CA 1
ATOM 3041 C C . LYS B 1 195 ? 32.915 22.138 -2.265 1.00 48.19 192 LYS B C 1
ATOM 3042 O O . LYS B 1 195 ? 33.319 23.238 -1.898 1.00 48.70 192 LYS B O 1
ATOM 3048 N N . ARG B 1 196 ? 31.669 21.720 -2.108 1.00 48.75 193 ARG B N 1
ATOM 3049 C CA . ARG B 1 196 ? 30.664 22.508 -1.432 1.00 49.63 193 ARG B CA 1
ATOM 3050 C C . ARG B 1 196 ? 30.025 21.604 -0.425 1.00 49.86 193 ARG B C 1
ATOM 3051 O O . ARG B 1 196 ? 29.495 20.574 -0.796 1.00 50.12 193 ARG B O 1
ATOM 3059 N N . LEU B 1 197 ? 30.096 21.982 0.849 1.00 50.73 194 LEU B N 1
ATOM 3060 C CA . LEU B 1 197 ? 29.323 21.332 1.925 1.00 51.14 194 LEU B CA 1
ATOM 3061 C C . LEU B 1 197 ? 28.197 22.228 2.435 1.00 51.62 194 LEU B C 1
ATOM 3062 O O . LEU B 1 197 ? 28.439 23.130 3.249 1.00 52.07 194 LEU B O 1
ATOM 3075 N N . THR C 1 5 ? 104.007 44.229 -20.073 1.00 56.69 2 THR C N 1
ATOM 3076 C CA . THR C 1 5 ? 103.033 43.132 -20.153 1.00 53.78 2 THR C CA 1
ATOM 3077 C C . THR C 1 5 ? 101.719 43.590 -20.782 1.00 51.77 2 THR C C 1
ATOM 3078 O O . THR C 1 5 ? 101.159 44.612 -20.404 1.00 52.35 2 THR C O 1
ATOM 3082 N N . ASN C 1 6 ? 101.223 42.818 -21.734 1.00 48.95 3 ASN C N 1
ATOM 3083 C CA . ASN C 1 6 ? 100.050 43.203 -22.486 1.00 46.64 3 ASN C CA 1
ATOM 3084 C C . ASN C 1 6 ? 98.799 42.511 -21.950 1.00 44.97 3 ASN C C 1
ATOM 3085 O O . ASN C 1 6 ? 97.818 43.163 -21.586 1.00 44.24 3 ASN C O 1
ATOM 3090 N N . ILE C 1 7 ? 98.849 41.178 -21.908 1.00 42.50 4 ILE C N 1
ATOM 3091 C CA . ILE C 1 7 ? 97.682 40.353 -21.681 1.00 39.66 4 ILE C CA 1
ATOM 3092 C C . ILE C 1 7 ? 97.935 39.371 -20.545 1.00 38.97 4 ILE C C 1
ATOM 3093 O O . ILE C 1 7 ? 98.926 38.640 -20.552 1.00 38.22 4 ILE C O 1
ATOM 3098 N N . ILE C 1 8 ? 97.026 39.355 -19.572 1.00 37.88 5 ILE C N 1
ATOM 3099 C CA . ILE C 1 8 ? 97.064 38.355 -18.513 1.00 37.20 5 ILE C CA 1
ATOM 3100 C C . ILE C 1 8 ? 95.703 37.715 -18.383 1.00 37.12 5 ILE C C 1
ATOM 3101 O O . ILE C 1 8 ? 94.726 38.394 -18.087 1.00 37.68 5 ILE C O 1
ATOM 3106 N N . LYS C 1 9 ? 95.649 36.409 -18.615 1.00 36.37 6 LYS C N 1
ATOM 3107 C CA . LYS C 1 9 ? 94.420 35.677 -18.556 1.00 36.47 6 LYS C CA 1
ATOM 3108 C C . LYS C 1 9 ? 94.449 34.824 -17.294 1.00 37.29 6 LYS C C 1
ATOM 3109 O O . LYS C 1 9 ? 95.467 34.155 -17.022 1.00 38.07 6 LYS C O 1
ATOM 3115 N N . ILE C 1 10 ? 93.358 34.861 -16.519 1.00 37.36 7 ILE C N 1
ATOM 3116 C CA . ILE C 1 10 ? 93.114 33.896 -15.429 1.00 37.30 7 ILE C CA 1
ATOM 3117 C C . ILE C 1 10 ? 91.999 32.928 -15.839 1.00 37.44 7 ILE C C 1
ATOM 3118 O O . ILE C 1 10 ? 90.898 33.367 -16.235 1.00 37.91 7 ILE C O 1
ATOM 3123 N N . ARG C 1 11 ? 92.272 31.633 -15.741 1.00 36.74 8 ARG C N 1
ATOM 3124 C CA . ARG C 1 11 ? 91.305 30.616 -16.095 1.00 36.73 8 ARG C CA 1
ATOM 3125 C C . ARG C 1 11 ? 90.870 29.825 -14.856 1.00 36.95 8 ARG C C 1
ATOM 3126 O O . ARG C 1 11 ? 91.712 29.445 -14.061 1.00 37.84 8 ARG C O 1
ATOM 3134 N N . ALA C 1 12 ? 89.569 29.580 -14.693 1.00 36.65 9 ALA C N 1
ATOM 3135 C CA . ALA C 1 12 ? 89.051 28.808 -13.577 1.00 36.55 9 ALA C CA 1
ATOM 3136 C C . ALA C 1 12 ? 88.259 27.691 -14.181 1.00 37.30 9 ALA C C 1
ATOM 3137 O O . ALA C 1 12 ? 87.520 27.904 -15.156 1.00 37.75 9 ALA C O 1
ATOM 3139 N N . SER C 1 13 ? 88.394 26.497 -13.624 1.00 37.38 10 SER C N 1
ATOM 3140 C CA . SER C 1 13 ? 87.652 25.373 -14.145 1.00 37.93 10 SER C CA 1
ATOM 3141 C C . SER C 1 13 ? 87.206 24.467 -13.023 1.00 37.99 10 SER C C 1
ATOM 3142 O O . SER C 1 13 ? 87.986 24.152 -12.120 1.00 38.21 10 SER C O 1
ATOM 3145 N N . VAL C 1 14 ? 85.951 24.049 -13.087 1.00 37.82 11 VAL C N 1
ATOM 3146 C CA . VAL C 1 14 ? 85.401 23.125 -12.114 1.00 38.19 11 VAL C CA 1
ATOM 3147 C C . VAL C 1 14 ? 84.935 21.853 -12.806 1.00 38.84 11 VAL C C 1
ATOM 3148 O O . VAL C 1 14 ? 84.071 21.922 -13.695 1.00 40.05 11 VAL C O 1
ATOM 3152 N N . PHE C 1 15 ? 85.444 20.694 -12.409 1.00 38.31 12 PHE C N 1
ATOM 3153 C CA . PHE C 1 15 ? 85.061 19.487 -13.141 1.00 38.76 12 PHE C CA 1
ATOM 3154 C C . PHE C 1 15 ? 84.936 18.213 -12.274 1.00 39.05 12 PHE C C 1
ATOM 3155 O O . PHE C 1 15 ? 85.500 18.143 -11.176 1.00 39.44 12 PHE C O 1
ATOM 3163 N N . ILE C 1 16 ? 84.192 17.221 -12.769 1.00 38.87 13 ILE C N 1
ATOM 3164 C CA . ILE C 1 16 ? 84.176 15.894 -12.163 1.00 39.45 13 ILE C CA 1
ATOM 3165 C C . ILE C 1 16 ? 85.062 14.996 -13.016 1.00 39.67 13 ILE C C 1
ATOM 3166 O O . ILE C 1 16 ? 84.782 14.816 -14.201 1.00 39.48 13 ILE C O 1
ATOM 3171 N N . PRO C 1 17 ? 86.121 14.409 -12.415 1.00 39.72 14 PRO C N 1
ATOM 3172 C CA . PRO C 1 17 ? 87.107 13.691 -13.207 1.00 39.69 14 PRO C CA 1
ATOM 3173 C C . PRO C 1 17 ? 86.625 12.340 -13.693 1.00 40.11 14 PRO C C 1
ATOM 3174 O O . PRO C 1 17 ? 87.171 11.840 -14.670 1.00 40.85 14 PRO C O 1
ATOM 3186 N N . SER C 1 19 ? 83.820 9.312 -15.172 1.00 39.85 16 SER C N 1
ATOM 3187 C CA . SER C 1 19 ? 82.883 9.308 -16.297 1.00 39.72 16 SER C CA 1
ATOM 3188 C C . SER C 1 19 ? 81.448 9.473 -15.820 1.00 39.81 16 SER C C 1
ATOM 3189 O O . SER C 1 19 ? 80.575 9.837 -16.596 1.00 39.49 16 SER C O 1
ATOM 3192 N N . TRP C 1 20 ? 81.213 9.180 -14.544 1.00 40.06 17 TRP C N 1
ATOM 3193 C CA . TRP C 1 20 ? 79.872 9.142 -13.965 1.00 40.41 17 TRP C CA 1
ATOM 3194 C C . TRP C 1 20 ? 79.962 9.458 -12.496 1.00 41.10 17 TRP C C 1
ATOM 3195 O O . TRP C 1 20 ? 80.889 9.020 -11.832 1.00 41.58 17 TRP C O 1
ATOM 3206 N N . THR C 1 21 ? 78.996 10.198 -11.965 1.00 41.68 18 THR C N 1
ATOM 3207 C CA . THR C 1 21 ? 79.001 10.428 -10.532 1.00 42.81 18 THR C CA 1
ATOM 3208 C C . THR C 1 21 ? 78.589 9.104 -9.889 1.00 42.82 18 THR C C 1
ATOM 3209 O O . THR C 1 21 ? 78.311 8.135 -10.586 1.00 42.77 18 THR C O 1
ATOM 3213 N N . GLU C 1 22 ? 78.569 9.033 -8.577 1.00 42.97 19 GLU C N 1
ATOM 3214 C CA . GLU C 1 22 ? 78.292 7.754 -7.985 1.00 43.84 19 GLU C CA 1
ATOM 3215 C C . GLU C 1 22 ? 76.804 7.490 -7.945 1.00 43.46 19 GLU C C 1
ATOM 3216 O O . GLU C 1 22 ? 76.017 8.422 -7.843 1.00 43.84 19 GLU C O 1
ATOM 3222 N N . ALA C 1 23 ? 76.422 6.225 -8.076 1.00 42.87 20 ALA C N 1
ATOM 3223 C CA . ALA C 1 23 ? 75.031 5.899 -8.292 1.00 42.01 20 ALA C CA 1
ATOM 3224 C C . ALA C 1 23 ? 74.229 6.202 -7.047 1.00 41.78 20 ALA C C 1
ATOM 3225 O O . ALA C 1 23 ? 74.684 5.965 -5.947 1.00 42.22 20 ALA C O 1
ATOM 3227 N N . LYS C 1 24 ? 73.052 6.776 -7.226 1.00 41.46 21 LYS C N 1
ATOM 3228 C CA . LYS C 1 24 ? 72.096 6.874 -6.144 1.00 41.57 21 LYS C CA 1
ATOM 3229 C C . LYS C 1 24 ? 70.908 6.024 -6.544 1.00 40.97 21 LYS C C 1
ATOM 3230 O O . LYS C 1 24 ? 70.491 6.042 -7.688 1.00 40.71 21 LYS C O 1
ATOM 3244 N N . ASP C 1 26 ? 66.869 5.062 -5.416 1.00 40.13 23 ASP C N 1
ATOM 3245 C CA . ASP C 1 26 ? 65.784 5.502 -4.568 1.00 39.87 23 ASP C CA 1
ATOM 3246 C C . ASP C 1 26 ? 64.718 4.425 -4.484 1.00 38.63 23 ASP C C 1
ATOM 3247 O O . ASP C 1 26 ? 64.099 4.091 -5.457 1.00 38.20 23 ASP C O 1
ATOM 3260 N N . GLU C 1 28 ? 61.735 4.341 -3.498 1.00 37.45 25 GLU C N 1
ATOM 3261 C CA . GLU C 1 28 ? 60.306 4.671 -3.677 1.00 37.25 25 GLU C CA 1
ATOM 3262 C C . GLU C 1 28 ? 59.888 4.375 -5.084 1.00 36.18 25 GLU C C 1
ATOM 3263 O O . GLU C 1 28 ? 58.745 4.009 -5.359 1.00 35.98 25 GLU C O 1
ATOM 3269 N N . THR C 1 29 ? 60.873 4.536 -5.949 1.00 35.26 26 THR C N 1
ATOM 3270 C CA . THR C 1 29 ? 60.725 4.686 -7.366 1.00 34.41 26 THR C CA 1
ATOM 3271 C C . THR C 1 29 ? 61.384 3.534 -8.152 1.00 33.95 26 THR C C 1
ATOM 3272 O O . THR C 1 29 ? 60.946 3.215 -9.248 1.00 33.98 26 THR C O 1
ATOM 3276 N N . GLY C 1 30 ? 62.417 2.917 -7.578 1.00 33.67 27 GLY C N 1
ATOM 3277 C CA . GLY C 1 30 ? 63.145 1.800 -8.178 1.00 33.02 27 GLY C CA 1
ATOM 3278 C C . GLY C 1 30 ? 64.340 2.204 -9.038 1.00 33.58 27 GLY C C 1
ATOM 3279 O O . GLY C 1 30 ? 65.128 1.350 -9.444 1.00 33.72 27 GLY C O 1
ATOM 3280 N N . GLN C 1 31 ? 64.492 3.492 -9.331 1.00 33.25 28 GLN C N 1
ATOM 3281 C CA . GLN C 1 31 ? 65.540 3.897 -10.254 1.00 33.53 28 GLN C CA 1
ATOM 3282 C C . GLN C 1 31 ? 66.922 3.955 -9.648 1.00 33.66 28 GLN C C 1
ATOM 3283 O O . GLN C 1 31 ? 67.083 4.130 -8.455 1.00 33.73 28 GLN C O 1
ATOM 3289 N N . VAL C 1 32 ? 67.923 3.811 -10.493 1.00 33.86 29 VAL C N 1
ATOM 3290 C CA . VAL C 1 32 ? 69.294 3.966 -10.085 1.00 34.43 29 VAL C CA 1
ATOM 3291 C C . VAL C 1 32 ? 69.737 5.101 -10.981 1.00 35.14 29 VAL C C 1
ATOM 3292 O O . VAL C 1 32 ? 69.504 5.018 -12.186 1.00 36.17 29 VAL C O 1
ATOM 3296 N N . ILE C 1 33 ? 70.353 6.140 -10.422 1.00 35.33 30 ILE C N 1
ATOM 3297 C CA . ILE C 1 33 ? 70.714 7.347 -11.169 1.00 36.68 30 ILE C CA 1
ATOM 3298 C C . ILE C 1 33 ? 72.207 7.735 -11.100 1.00 37.39 30 ILE C C 1
ATOM 3299 O O . ILE C 1 33 ? 72.822 7.682 -10.038 1.00 37.31 30 ILE C O 1
ATOM 3304 N N . GLN C 1 34 ? 72.769 8.162 -12.229 1.00 38.44 31 GLN C N 1
ATOM 3305 C CA . GLN C 1 34 ? 74.136 8.696 -12.286 1.00 39.31 31 GLN C CA 1
ATOM 3306 C C . GLN C 1 34 ? 74.144 9.892 -13.186 1.00 40.11 31 GLN C C 1
ATOM 3307 O O . GLN C 1 34 ? 73.432 9.905 -14.192 1.00 40.20 31 GLN C O 1
ATOM 3313 N N . PHE C 1 35 ? 74.956 10.892 -12.837 1.00 41.52 32 PHE C N 1
ATOM 3314 C CA . PHE C 1 35 ? 75.195 12.057 -13.709 1.00 42.20 32 PHE C CA 1
ATOM 3315 C C . PHE C 1 35 ? 76.513 11.924 -14.417 1.00 42.94 32 PHE C C 1
ATOM 3316 O O . PHE C 1 35 ? 77.492 11.504 -13.819 1.00 43.42 32 PHE C O 1
ATOM 3324 N N . GLU C 1 36 ? 76.533 12.286 -15.691 1.00 44.04 33 GLU C N 1
ATOM 3325 C CA . GLU C 1 36 ? 77.760 12.241 -16.489 1.00 45.20 33 GLU C CA 1
ATOM 3326 C C . GLU C 1 36 ? 78.863 13.145 -15.961 1.00 44.79 33 GLU C C 1
ATOM 3327 O O . GLU C 1 36 ? 78.634 14.325 -15.718 1.00 44.79 33 GLU C O 1
ATOM 3333 N N . GLY C 1 37 ? 80.051 12.572 -15.798 1.00 44.91 34 GLY C N 1
ATOM 3334 C CA . GLY C 1 37 ? 81.223 13.307 -15.337 1.00 45.76 34 GLY C CA 1
ATOM 3335 C C . GLY C 1 37 ? 81.917 14.009 -16.492 1.00 46.32 34 GLY C C 1
ATOM 3336 O O . GLY C 1 37 ? 81.338 14.137 -17.571 1.00 46.92 34 GLY C O 1
ATOM 3337 N N . ASP C 1 38 ? 83.149 14.465 -16.266 1.00 46.20 35 ASP C N 1
ATOM 3338 C CA . ASP C 1 38 ? 83.895 15.217 -17.268 1.00 45.27 35 ASP C CA 1
ATOM 3339 C C . ASP C 1 38 ? 85.047 14.395 -17.805 1.00 44.49 35 ASP C C 1
ATOM 3340 O O . ASP C 1 38 ? 85.697 14.782 -18.773 1.00 44.86 35 ASP C O 1
ATOM 3345 N N . SER C 1 39 ? 85.303 13.256 -17.172 1.00 43.51 36 SER C N 1
ATOM 3346 C CA . SER C 1 39 ? 86.070 12.185 -17.795 1.00 42.43 36 SER C CA 1
ATOM 3347 C C . SER C 1 39 ? 87.429 12.668 -18.267 1.00 41.91 36 SER C C 1
ATOM 3348 O O . SER C 1 39 ? 87.813 12.431 -19.406 1.00 42.07 36 SER C O 1
ATOM 3351 N N . ARG C 1 40 ? 88.147 13.365 -17.389 1.00 41.62 37 ARG C N 1
ATOM 3352 C CA . ARG C 1 40 ? 89.496 13.845 -17.694 1.00 41.15 37 ARG C CA 1
ATOM 3353 C C . ARG C 1 40 ? 90.225 14.267 -16.434 1.00 41.36 37 ARG C C 1
ATOM 3354 O O . ARG C 1 40 ? 89.624 14.384 -15.373 1.00 41.21 37 ARG C O 1
ATOM 3362 N N . GLU C 1 41 ? 91.528 14.489 -16.558 1.00 41.67 38 GLU C N 1
ATOM 3363 C CA . GLU C 1 41 ? 92.325 14.922 -15.431 1.00 42.35 38 GLU C CA 1
ATOM 3364 C C . GLU C 1 41 ? 92.470 16.444 -15.410 1.00 42.67 38 GLU C C 1
ATOM 3365 O O . GLU C 1 41 ? 91.909 17.146 -16.252 1.00 42.57 38 GLU C O 1
ATOM 3371 N N . PHE C 1 42 ? 93.222 16.959 -14.446 1.00 42.95 39 PHE C N 1
ATOM 3372 C CA . PHE C 1 42 ? 93.589 18.369 -14.465 1.00 43.67 39 PHE C CA 1
ATOM 3373 C C . PHE C 1 42 ? 94.263 18.747 -15.779 1.00 43.65 39 PHE C C 1
ATOM 3374 O O . PHE C 1 42 ? 95.226 18.102 -16.192 1.00 43.76 39 PHE C O 1
ATOM 3382 N N . THR C 1 43 ? 93.745 19.786 -16.438 1.00 44.03 40 THR C N 1
ATOM 3383 C CA . THR C 1 43 ? 94.398 20.370 -17.615 1.00 43.66 40 THR C CA 1
ATOM 3384 C C . THR C 1 43 ? 93.905 21.789 -17.876 1.00 43.25 40 THR C C 1
ATOM 3385 O O . THR C 1 43 ? 92.736 22.099 -17.641 1.00 43.12 40 THR C O 1
ATOM 3389 N N . PRO C 1 44 ? 94.805 22.651 -18.362 1.00 42.88 41 PRO C N 1
ATOM 3390 C CA . PRO C 1 44 ? 94.472 24.038 -18.709 1.00 42.24 41 PRO C CA 1
ATOM 3391 C C . PRO C 1 44 ? 93.821 24.166 -20.078 1.00 41.86 41 PRO C C 1
ATOM 3392 O O . PRO C 1 44 ? 93.247 25.217 -20.407 1.00 41.52 41 PRO C O 1
ATOM 3396 N N . HIS C 1 45 ? 93.906 23.097 -20.868 1.00 41.55 42 HIS C N 1
ATOM 3397 C CA . HIS C 1 45 ? 93.566 23.176 -22.282 1.00 41.54 42 HIS C CA 1
ATOM 3398 C C . HIS C 1 45 ? 92.163 22.692 -22.574 1.00 40.69 42 HIS C C 1
ATOM 3399 O O . HIS C 1 45 ? 91.914 22.112 -23.619 1.00 40.24 42 HIS C O 1
ATOM 3406 N N . ALA C 1 46 ? 91.248 22.945 -21.648 1.00 41.20 43 ALA C N 1
ATOM 3407 C CA . ALA C 1 46 ? 89.939 22.307 -21.672 1.00 41.63 43 ALA C CA 1
ATOM 3408 C C . ALA C 1 46 ? 88.873 23.208 -22.297 1.00 42.09 43 ALA C C 1
ATOM 3409 O O . ALA C 1 46 ? 87.743 22.770 -22.517 1.00 43.65 43 ALA C O 1
ATOM 3411 N N . VAL C 1 47 ? 89.233 24.447 -22.600 1.00 42.15 44 VAL C N 1
ATOM 3412 C CA . VAL C 1 47 ? 88.232 25.456 -22.960 1.00 43.17 44 VAL C CA 1
ATOM 3413 C C . VAL C 1 47 ? 87.306 25.010 -24.099 1.00 43.54 44 VAL C C 1
ATOM 3414 O O . VAL C 1 47 ? 87.763 24.417 -25.085 1.00 44.33 44 VAL C O 1
ATOM 3418 N N . ASN C 1 48 ? 86.014 25.317 -23.970 1.00 42.77 45 ASN C N 1
ATOM 3419 C CA . ASN C 1 48 ? 85.049 25.062 -25.046 1.00 42.49 45 ASN C CA 1
ATOM 3420 C C . ASN C 1 48 ? 84.921 23.586 -25.365 1.00 42.48 45 ASN C C 1
ATOM 3421 O O . ASN C 1 48 ? 84.302 23.193 -26.360 1.00 42.56 45 ASN C O 1
ATOM 3426 N N . THR C 1 49 ? 85.521 22.776 -24.506 1.00 42.23 46 THR C N 1
ATOM 3427 C CA . THR C 1 49 ? 85.555 21.344 -24.690 1.00 42.23 46 THR C CA 1
ATOM 3428 C C . THR C 1 49 ? 84.330 20.679 -24.084 1.00 42.54 46 THR C C 1
ATOM 3429 O O . THR C 1 49 ? 84.108 19.493 -24.270 1.00 42.24 46 THR C O 1
ATOM 3441 N N . ARG C 1 51 ? 84.012 19.943 -21.144 1.00 42.20 48 ARG C N 1
ATOM 3442 C CA . ARG C 1 51 ? 84.493 19.012 -20.120 1.00 42.05 48 ARG C CA 1
ATOM 3443 C C . ARG C 1 51 ? 84.738 19.716 -18.792 1.00 41.59 48 ARG C C 1
ATOM 3444 O O . ARG C 1 51 ? 85.727 19.439 -18.103 1.00 41.13 48 ARG C O 1
ATOM 3452 N N . SER C 1 52 ? 83.830 20.624 -18.449 1.00 41.21 49 SER C N 1
ATOM 3453 C CA . SER C 1 52 ? 83.828 21.243 -17.127 1.00 41.96 49 SER C CA 1
ATOM 3454 C C . SER C 1 52 ? 82.387 21.509 -16.707 1.00 42.22 49 SER C C 1
ATOM 3455 O O . SER C 1 52 ? 81.561 21.882 -17.534 1.00 43.55 49 SER C O 1
ATOM 3458 N N . ARG C 1 53 ? 82.085 21.307 -15.433 1.00 41.84 50 ARG C N 1
ATOM 3459 C CA . ARG C 1 53 ? 80.829 21.767 -14.876 1.00 42.15 50 ARG C CA 1
ATOM 3460 C C . ARG C 1 53 ? 80.733 23.285 -15.022 1.00 42.51 50 ARG C C 1
ATOM 3461 O O . ARG C 1 53 ? 79.697 23.811 -15.439 1.00 43.50 50 ARG C O 1
ATOM 3469 N N . VAL C 1 54 ? 81.816 23.987 -14.687 1.00 41.79 51 VAL C N 1
ATOM 3470 C CA . VAL C 1 54 ? 81.873 25.445 -14.838 1.00 40.43 51 VAL C CA 1
ATOM 3471 C C . VAL C 1 54 ? 83.234 25.839 -15.400 1.00 40.41 51 VAL C C 1
ATOM 3472 O O . VAL C 1 54 ? 84.252 25.243 -15.037 1.00 40.78 51 VAL C O 1
ATOM 3476 N N . GLU C 1 55 ? 83.272 26.820 -16.296 1.00 39.78 52 GLU C N 1
ATOM 3477 C CA . GLU C 1 55 ? 84.537 27.414 -16.683 1.00 39.49 52 GLU C CA 1
ATOM 3478 C C . GLU C 1 55 ? 84.375 28.902 -16.797 1.00 39.45 52 GLU C C 1
ATOM 3479 O O . GLU C 1 55 ? 83.326 29.405 -17.190 1.00 40.08 52 GLU C O 1
ATOM 3485 N N . GLN C 1 56 ? 85.401 29.625 -16.403 1.00 39.61 53 GLN C N 1
ATOM 3486 C CA . GLN C 1 56 ? 85.368 31.069 -16.481 1.00 40.00 53 GLN C CA 1
ATOM 3487 C C . GLN C 1 56 ? 86.787 31.569 -16.838 1.00 41.06 53 GLN C C 1
ATOM 3488 O O . GLN C 1 56 ? 87.786 31.056 -16.308 1.00 41.53 53 GLN C O 1
ATOM 3494 N N . GLU C 1 57 ? 86.891 32.541 -17.740 1.00 40.99 54 GLU C N 1
ATOM 3495 C CA . GLU C 1 57 ? 88.172 33.191 -17.989 1.00 41.22 54 GLU C CA 1
ATOM 3496 C C . GLU C 1 57 ? 88.024 34.705 -17.956 1.00 40.35 54 GLU C C 1
ATOM 3497 O O . GLU C 1 57 ? 87.258 35.286 -18.722 1.00 40.10 54 GLU C O 1
ATOM 3503 N N . VAL C 1 58 ? 88.774 35.343 -17.069 1.00 39.15 55 VAL C N 1
ATOM 3504 C CA . VAL C 1 58 ? 88.864 36.781 -17.065 1.00 36.90 55 VAL C CA 1
ATOM 3505 C C . VAL C 1 58 ? 90.159 37.118 -17.748 1.00 36.17 55 VAL C C 1
ATOM 3506 O O . VAL C 1 58 ? 91.182 36.461 -17.530 1.00 36.41 55 VAL C O 1
ATOM 3510 N N . VAL C 1 59 ? 90.126 38.127 -18.596 1.00 34.94 56 VAL C N 1
ATOM 3511 C CA . VAL C 1 59 ? 91.330 38.541 -19.268 1.00 33.85 56 VAL C CA 1
ATOM 3512 C C . VAL C 1 59 ? 91.521 40.033 -19.041 1.00 34.13 56 VAL C C 1
ATOM 3513 O O . VAL C 1 59 ? 90.624 40.830 -19.283 1.00 33.89 56 VAL C O 1
ATOM 3517 N N . VAL C 1 60 ? 92.685 40.396 -18.530 1.00 34.25 57 VAL C N 1
ATOM 3518 C CA . VAL C 1 60 ? 93.028 41.790 -18.345 1.00 34.25 57 VAL C CA 1
ATOM 3519 C C . VAL C 1 60 ? 94.070 42.188 -19.352 1.00 34.51 57 VAL C C 1
ATOM 3520 O O . VAL C 1 60 ? 95.108 41.546 -19.522 1.00 35.05 57 VAL C O 1
ATOM 3524 N N . ASP C 1 61 ? 93.751 43.272 -20.017 1.00 34.95 58 ASP C N 1
ATOM 3525 C CA . ASP C 1 61 ? 94.438 43.720 -21.182 1.00 35.34 58 ASP C CA 1
ATOM 3526 C C . ASP C 1 61 ? 94.997 45.116 -20.854 1.00 35.67 58 ASP C C 1
ATOM 3527 O O . ASP C 1 61 ? 94.291 46.141 -20.907 1.00 35.38 58 ASP C O 1
ATOM 3532 N N . PHE C 1 62 ? 96.271 45.149 -20.505 1.00 35.58 59 PHE C N 1
ATOM 3533 C CA . PHE C 1 62 ? 96.848 46.377 -20.018 1.00 35.73 59 PHE C CA 1
ATOM 3534 C C . PHE C 1 62 ? 96.969 47.376 -21.120 1.00 36.11 59 PHE C C 1
ATOM 3535 O O . PHE C 1 62 ? 96.911 48.580 -20.860 1.00 37.15 59 PHE C O 1
ATOM 3543 N N . TYR C 1 63 ? 97.102 46.880 -22.341 1.00 35.68 60 TYR C N 1
ATOM 3544 C CA . TYR C 1 63 ? 97.285 47.730 -23.476 1.00 35.86 60 TYR C CA 1
ATOM 3545 C C . TYR C 1 63 ? 96.022 48.550 -23.773 1.00 35.70 60 TYR C C 1
ATOM 3546 O O . TYR C 1 63 ? 96.092 49.728 -24.017 1.00 35.12 60 TYR C O 1
ATOM 3555 N N . LYS C 1 64 ? 94.862 47.911 -23.732 1.00 36.48 61 LYS C N 1
ATOM 3556 C CA . LYS C 1 64 ? 93.599 48.555 -24.045 1.00 36.62 61 LYS C CA 1
ATOM 3557 C C . LYS C 1 64 ? 93.084 49.164 -22.768 1.00 37.43 61 LYS C C 1
ATOM 3558 O O . LYS C 1 64 ? 92.199 50.025 -22.822 1.00 38.46 61 LYS C O 1
ATOM 3564 N N . GLN C 1 65 ? 93.637 48.712 -21.627 1.00 38.00 62 GLN C N 1
ATOM 3565 C CA . GLN C 1 65 ? 93.143 48.981 -20.237 1.00 38.16 62 GLN C CA 1
ATOM 3566 C C . GLN C 1 65 ? 91.696 48.562 -20.020 1.00 37.29 62 GLN C C 1
ATOM 3567 O O . GLN C 1 65 ? 90.851 49.422 -19.804 1.00 37.07 62 GLN C O 1
ATOM 3573 N N . GLU C 1 66 ? 91.440 47.252 -20.123 1.00 36.56 63 GLU C N 1
ATOM 3574 C CA . GLU C 1 66 ? 90.102 46.661 -20.066 1.00 36.52 63 GLU C CA 1
ATOM 3575 C C . GLU C 1 66 ? 90.167 45.272 -19.477 1.00 36.22 63 GLU C C 1
ATOM 3576 O O . GLU C 1 66 ? 91.133 44.524 -19.722 1.00 36.41 63 GLU C O 1
ATOM 3582 N N . VAL C 1 67 ? 89.118 44.913 -18.741 1.00 34.79 64 VAL C N 1
ATOM 3583 C CA . VAL C 1 67 ? 88.940 43.553 -18.325 1.00 34.05 64 VAL C CA 1
ATOM 3584 C C . VAL C 1 67 ? 87.839 42.888 -19.147 1.00 33.71 64 VAL C C 1
ATOM 3585 O O . VAL C 1 67 ? 86.792 43.442 -19.310 1.00 33.71 64 VAL C O 1
ATOM 3589 N N . PHE C 1 68 ? 88.073 41.692 -19.654 1.00 34.02 65 PHE C N 1
ATOM 3590 C CA . PHE C 1 68 ? 87.033 40.944 -20.356 1.00 34.92 65 PHE C CA 1
ATOM 3591 C C . PHE C 1 68 ? 86.815 39.635 -19.653 1.00 35.71 65 PHE C C 1
ATOM 3592 O O . PHE C 1 68 ? 87.718 39.151 -18.975 1.00 37.72 65 PHE C O 1
ATOM 3600 N N . SER C 1 69 ? 85.661 39.028 -19.847 1.00 35.48 66 SER C N 1
ATOM 3601 C CA . SER C 1 69 ? 85.392 37.795 -19.167 1.00 36.76 66 SER C CA 1
ATOM 3602 C C . SER C 1 69 ? 84.446 36.862 -19.931 1.00 36.23 66 SER C C 1
ATOM 3603 O O . SER C 1 69 ? 83.549 37.304 -20.640 1.00 36.69 66 SER C O 1
ATOM 3606 N N . TYR C 1 70 ? 84.644 35.569 -19.731 1.00 35.60 67 TYR C N 1
ATOM 3607 C CA . TYR C 1 70 ? 83.963 34.554 -20.469 1.00 35.90 67 TYR C CA 1
ATOM 3608 C C . TYR C 1 70 ? 83.462 33.595 -19.445 1.00 35.89 67 TYR C C 1
ATOM 3609 O O . TYR C 1 70 ? 84.189 33.242 -18.555 1.00 37.03 67 TYR C O 1
ATOM 3618 N N . ALA C 1 71 ? 82.236 33.140 -19.562 1.00 36.25 68 ALA C N 1
ATOM 3619 C CA . ALA C 1 71 ? 81.715 32.230 -18.558 1.00 37.44 68 ALA C CA 1
ATOM 3620 C C . ALA C 1 71 ? 80.892 31.132 -19.195 1.00 38.33 68 ALA C C 1
ATOM 3621 O O . ALA C 1 71 ? 80.096 31.366 -20.109 1.00 38.77 68 ALA C O 1
ATOM 3623 N N . ASN C 1 72 ? 81.061 29.919 -18.703 1.00 39.34 69 ASN C N 1
ATOM 3624 C CA . ASN C 1 72 ? 80.238 28.850 -19.231 1.00 40.19 69 ASN C CA 1
ATOM 3625 C C . ASN C 1 72 ? 79.949 27.730 -18.253 1.00 40.14 69 ASN C C 1
ATOM 3626 O O . ASN C 1 72 ? 80.623 27.599 -17.244 1.00 40.88 69 ASN C O 1
ATOM 3631 N N . THR C 1 73 ? 78.934 26.941 -18.548 1.00 40.11 70 THR C N 1
ATOM 3632 C CA . THR C 1 73 ? 78.633 25.773 -17.765 1.00 40.63 70 THR C CA 1
ATOM 3633 C C . THR C 1 73 ? 78.625 24.586 -18.685 1.00 41.04 70 THR C C 1
ATOM 3634 O O . THR C 1 73 ? 78.334 24.701 -19.863 1.00 41.19 70 THR C O 1
ATOM 3638 N N . GLY C 1 74 ? 78.909 23.421 -18.135 1.00 42.23 71 GLY C N 1
ATOM 3639 C CA . GLY C 1 74 ? 78.736 22.162 -18.869 1.00 42.87 71 GLY C CA 1
ATOM 3640 C C . GLY C 1 74 ? 77.285 21.734 -19.099 1.00 43.64 71 GLY C C 1
ATOM 3641 O O . GLY C 1 74 ? 76.359 22.216 -18.445 1.00 43.96 71 GLY C O 1
ATOM 3642 N N . ILE C 1 75 ? 77.103 20.831 -20.063 1.00 44.16 72 ILE C N 1
ATOM 3643 C CA . ILE C 1 75 ? 75.857 20.146 -20.336 1.00 44.26 72 ILE C CA 1
ATOM 3644 C C . ILE C 1 75 ? 75.744 19.045 -19.283 1.00 44.90 72 ILE C C 1
ATOM 3645 O O . ILE C 1 75 ? 76.652 18.200 -19.173 1.00 45.29 72 ILE C O 1
ATOM 3650 N N . THR C 1 76 ? 74.674 19.075 -18.480 1.00 45.15 73 THR C N 1
ATOM 3651 C CA . THR C 1 76 ? 74.441 18.038 -17.455 1.00 45.47 73 THR C CA 1
ATOM 3652 C C . THR C 1 76 ? 73.590 16.892 -17.999 1.00 44.91 73 THR C C 1
ATOM 3653 O O . THR C 1 76 ? 72.473 17.130 -18.458 1.00 45.05 73 THR C O 1
ATOM 3657 N N . THR C 1 77 ? 74.092 15.663 -17.931 1.00 44.22 74 THR C N 1
ATOM 3658 C CA . THR C 1 77 ? 73.352 14.527 -18.472 1.00 43.79 74 THR C CA 1
ATOM 3659 C C . THR C 1 77 ? 72.991 13.565 -17.364 1.00 43.06 74 THR C C 1
ATOM 3660 O O . THR C 1 77 ? 73.872 13.059 -16.678 1.00 43.06 74 THR C O 1
ATOM 3664 N N . GLU C 1 78 ? 71.693 13.325 -17.183 1.00 42.51 75 GLU C N 1
ATOM 3665 C CA . GLU C 1 78 ? 71.208 12.365 -16.184 1.00 42.33 75 GLU C CA 1
ATOM 3666 C C . GLU C 1 78 ? 70.900 11.033 -16.825 1.00 41.53 75 GLU C C 1
ATOM 3667 O O . GLU C 1 78 ? 70.234 10.978 -17.840 1.00 42.12 75 GLU C O 1
ATOM 3673 N N . LYS C 1 79 ? 71.385 9.952 -16.234 1.00 40.48 76 LYS C N 1
ATOM 3674 C CA . LYS C 1 79 ? 71.114 8.628 -16.764 1.00 39.10 76 LYS C CA 1
ATOM 3675 C C . LYS C 1 79 ? 70.391 7.824 -15.722 1.00 38.14 76 LYS C C 1
ATOM 3676 O O . LYS C 1 79 ? 70.936 7.516 -14.666 1.00 37.89 76 LYS C O 1
ATOM 3682 N N . VAL C 1 80 ? 69.152 7.501 -16.039 1.00 37.22 77 VAL C N 1
ATOM 3683 C CA . VAL C 1 80 ? 68.237 6.866 -15.110 1.00 36.60 77 VAL C CA 1
ATOM 3684 C C . VAL C 1 80 ? 67.967 5.435 -15.562 1.00 36.81 77 VAL C C 1
ATOM 3685 O O . VAL C 1 80 ? 67.492 5.223 -16.682 1.00 36.87 77 VAL C O 1
ATOM 3689 N N . ILE C 1 81 ? 68.251 4.466 -14.700 1.00 36.39 78 ILE C N 1
ATOM 3690 C CA . ILE C 1 81 ? 67.960 3.085 -15.031 1.00 36.68 78 ILE C CA 1
ATOM 3691 C C . ILE C 1 81 ? 66.654 2.667 -14.388 1.00 36.84 78 ILE C C 1
ATOM 3692 O O . ILE C 1 81 ? 66.534 2.674 -13.176 1.00 37.08 78 ILE C O 1
ATOM 3697 N N . SER C 1 82 ? 65.682 2.281 -15.195 1.00 37.25 79 SER C N 1
ATOM 3698 C CA . SER C 1 82 ? 64.378 1.951 -14.658 1.00 37.92 79 SER C CA 1
ATOM 3699 C C . SER C 1 82 ? 64.343 0.543 -14.115 1.00 38.69 79 SER C C 1
ATOM 3700 O O . SER C 1 82 ? 65.225 -0.238 -14.413 1.00 39.44 79 SER C O 1
ATOM 3703 N N . PRO C 1 83 ? 63.343 0.215 -13.288 1.00 39.26 80 PRO C N 1
ATOM 3704 C CA . PRO C 1 83 ? 63.198 -1.146 -12.801 1.00 39.95 80 PRO C CA 1
ATOM 3705 C C . PRO C 1 83 ? 62.875 -2.148 -13.910 1.00 40.77 80 PRO C C 1
ATOM 3706 O O . PRO C 1 83 ? 63.282 -3.302 -13.814 1.00 41.10 80 PRO C O 1
ATOM 3710 N N . ASP C 1 84 ? 62.134 -1.721 -14.933 1.00 41.67 81 ASP C N 1
ATOM 3711 C CA . ASP C 1 84 ? 61.911 -2.560 -16.115 1.00 42.97 81 ASP C CA 1
ATOM 3712 C C . ASP C 1 84 ? 63.152 -2.600 -17.034 1.00 42.97 81 ASP C C 1
ATOM 3713 O O . ASP C 1 84 ? 63.080 -3.092 -18.151 1.00 43.13 81 ASP C O 1
ATOM 3718 N N . GLY C 1 85 ? 64.273 -2.043 -16.581 1.00 43.09 82 GLY C N 1
ATOM 3719 C CA . GLY C 1 85 ? 65.533 -2.146 -17.299 1.00 43.28 82 GLY C CA 1
ATOM 3720 C C . GLY C 1 85 ? 65.815 -1.153 -18.413 1.00 43.89 82 GLY C C 1
ATOM 3721 O O . GLY C 1 85 ? 66.914 -1.154 -18.951 1.00 44.14 82 GLY C O 1
ATOM 3722 N N . SER C 1 86 ? 64.860 -0.304 -18.785 1.00 44.02 83 SER C N 1
ATOM 3723 C CA . SER C 1 86 ? 65.188 0.764 -19.729 1.00 44.47 83 SER C CA 1
ATOM 3724 C C . SER C 1 86 ? 66.193 1.767 -19.124 1.00 44.97 83 SER C C 1
ATOM 3725 O O . SER C 1 86 ? 66.214 2.001 -17.921 1.00 44.57 83 SER C O 1
ATOM 3728 N N . VAL C 1 87 ? 67.061 2.304 -19.972 1.00 45.82 84 VAL C N 1
ATOM 3729 C CA . VAL C 1 87 ? 67.881 3.445 -19.605 1.00 46.87 84 VAL C CA 1
ATOM 3730 C C . VAL C 1 87 ? 67.315 4.641 -20.329 1.00 47.12 84 VAL C C 1
ATOM 3731 O O . VAL C 1 87 ? 66.871 4.524 -21.466 1.00 46.54 84 VAL C O 1
ATOM 3735 N N . ASN C 1 88 ? 67.313 5.783 -19.658 1.00 48.15 85 ASN C N 1
ATOM 3736 C CA . ASN C 1 88 ? 66.815 6.997 -20.255 1.00 49.51 85 ASN C CA 1
ATOM 3737 C C . ASN C 1 88 ? 67.711 8.134 -19.879 1.00 49.37 85 ASN C C 1
ATOM 3738 O O . ASN C 1 88 ? 67.830 8.457 -18.711 1.00 49.88 85 ASN C O 1
ATOM 3743 N N . LYS C 1 89 ? 68.375 8.728 -20.857 1.00 49.51 86 LYS C N 1
ATOM 3744 C CA . LYS C 1 89 ? 69.223 9.880 -20.562 1.00 49.69 86 LYS C CA 1
ATOM 3745 C C . LYS C 1 89 ? 68.453 11.177 -20.813 1.00 48.72 86 LYS C C 1
ATOM 3746 O O . LYS C 1 89 ? 67.673 11.262 -21.747 1.00 49.07 86 LYS C O 1
ATOM 3752 N N . ARG C 1 90 ? 68.633 12.153 -19.934 1.00 47.99 87 ARG C N 1
ATOM 3753 C CA . ARG C 1 90 ? 68.045 13.485 -20.067 1.00 47.30 87 ARG C CA 1
ATOM 3754 C C . ARG C 1 90 ? 69.149 14.521 -19.991 1.00 46.49 87 ARG C C 1
ATOM 3755 O O . ARG C 1 90 ? 70.157 14.307 -19.322 1.00 46.20 87 ARG C O 1
ATOM 3763 N N . THR C 1 91 ? 68.958 15.658 -20.642 1.00 45.78 88 THR C N 1
ATOM 3764 C CA . THR C 1 91 ? 69.961 16.713 -20.555 1.00 45.01 88 THR C CA 1
ATOM 3765 C C . THR C 1 91 ? 69.391 18.089 -20.186 1.00 44.12 88 THR C C 1
ATOM 3766 O O . THR C 1 91 ? 68.216 18.369 -20.416 1.00 43.82 88 THR C O 1
ATOM 3770 N N . GLY C 1 92 ? 70.244 18.912 -19.575 1.00 43.25 89 GLY C N 1
ATOM 3771 C CA . GLY C 1 92 ? 69.983 20.321 -19.310 1.00 42.10 89 GLY C CA 1
ATOM 3772 C C . GLY C 1 92 ? 71.290 21.074 -19.155 1.00 41.87 89 GLY C C 1
ATOM 3773 O O . GLY C 1 92 ? 72.366 20.477 -19.091 1.00 41.87 89 GLY C O 1
ATOM 3774 N N . LYS C 1 93 ? 71.199 22.395 -19.068 1.00 41.69 90 LYS C N 1
ATOM 3775 C CA . LYS C 1 93 ? 72.371 23.255 -18.940 1.00 41.21 90 LYS C CA 1
ATOM 3776 C C . LYS C 1 93 ? 72.087 24.316 -17.907 1.00 41.01 90 LYS C C 1
ATOM 3777 O O . LYS C 1 93 ? 71.105 25.032 -18.004 1.00 40.84 90 LYS C O 1
ATOM 3783 N N . ALA C 1 94 ? 72.955 24.404 -16.915 1.00 41.11 91 ALA C N 1
ATOM 3784 C CA . ALA C 1 94 ? 72.870 25.422 -15.883 1.00 41.47 91 ALA C CA 1
ATOM 3785 C C . ALA C 1 94 ? 72.987 26.840 -16.437 1.00 42.12 91 ALA C C 1
ATOM 3786 O O . ALA C 1 94 ? 73.708 27.093 -17.413 1.00 42.00 91 ALA C O 1
ATOM 3788 N N . SER C 1 95 ? 72.283 27.760 -15.787 1.00 42.62 92 SER C N 1
ATOM 3789 C CA . SER C 1 95 ? 72.400 29.169 -16.074 1.00 43.55 92 SER C CA 1
ATOM 3790 C C . SER C 1 95 ? 73.851 29.641 -15.856 1.00 44.05 92 SER C C 1
ATOM 3791 O O . SER C 1 95 ? 74.527 29.206 -14.928 1.00 43.66 92 SER C O 1
ATOM 3794 N N . THR C 1 96 ? 74.340 30.515 -16.724 1.00 44.67 93 THR C N 1
ATOM 3795 C CA . THR C 1 96 ? 75.657 31.097 -16.502 1.00 45.48 93 THR C CA 1
ATOM 3796 C C . THR C 1 96 ? 75.511 32.435 -15.769 1.00 46.37 93 THR C C 1
ATOM 3797 O O . THR C 1 96 ? 76.490 33.118 -15.496 1.00 47.57 93 THR C O 1
ATOM 3801 N N . GLU C 1 97 ? 74.279 32.780 -15.422 1.00 46.82 94 GLU C N 1
ATOM 3802 C CA . GLU C 1 97 ? 73.919 34.081 -14.884 1.00 46.99 94 GLU C CA 1
ATOM 3803 C C . GLU C 1 97 ? 74.677 34.510 -13.624 1.00 45.77 94 GLU C C 1
ATOM 3804 O O . GLU C 1 97 ? 74.832 35.712 -13.391 1.00 45.78 94 GLU C O 1
ATOM 3810 N N . ASN C 1 98 ? 75.128 33.545 -12.817 1.00 44.30 95 ASN C N 1
ATOM 3811 C CA . ASN C 1 98 ? 75.900 33.842 -11.605 1.00 43.33 95 ASN C CA 1
ATOM 3812 C C . ASN C 1 98 ? 77.348 33.475 -11.685 1.00 42.98 95 ASN C C 1
ATOM 3813 O O . ASN C 1 98 ? 77.961 33.184 -10.656 1.00 43.66 95 ASN C O 1
ATOM 3818 N N . ILE C 1 99 ? 77.898 33.471 -12.893 1.00 41.87 96 ILE C N 1
ATOM 3819 C CA . ILE C 1 99 ? 79.318 33.303 -13.058 1.00 41.05 96 ILE C CA 1
ATOM 3820 C C . ILE C 1 99 ? 79.805 34.629 -13.584 1.00 40.79 96 ILE C C 1
ATOM 3821 O O . ILE C 1 99 ? 79.544 34.972 -14.723 1.00 41.70 96 ILE C O 1
ATOM 3826 N N . VAL C 1 100 ? 80.483 35.405 -12.757 1.00 40.09 97 VAL C N 1
ATOM 3827 C CA . VAL C 1 100 ? 80.641 36.811 -13.091 1.00 39.28 97 VAL C CA 1
ATOM 3828 C C . VAL C 1 100 ? 81.981 37.334 -12.695 1.00 38.88 97 VAL C C 1
ATOM 3829 O O . VAL C 1 100 ? 82.714 36.722 -11.919 1.00 38.54 97 VAL C O 1
ATOM 3833 N N . CYS C 1 101 ? 82.266 38.512 -13.213 1.00 38.66 98 CYS C N 1
ATOM 3834 C CA . CYS C 1 101 ? 83.463 39.207 -12.869 1.00 38.66 98 CYS C CA 1
ATOM 3835 C C . CYS C 1 101 ? 83.056 40.619 -12.457 1.00 38.41 98 CYS C C 1
ATOM 3836 O O . CYS C 1 101 ? 82.591 41.416 -13.291 1.00 38.37 98 CYS C O 1
ATOM 3839 N N . THR C 1 102 ? 83.234 40.918 -11.166 1.00 38.04 99 THR C N 1
ATOM 3840 C CA . THR C 1 102 ? 82.731 42.152 -10.539 1.00 37.77 99 THR C CA 1
ATOM 3841 C C . THR C 1 102 ? 83.787 42.944 -9.781 1.00 37.26 99 THR C C 1
ATOM 3842 O O . THR C 1 102 ? 84.884 42.447 -9.476 1.00 36.96 99 THR C O 1
ATOM 3846 N N . ASP C 1 103 ? 83.407 44.180 -9.462 1.00 36.86 100 ASP C N 1
ATOM 3847 C CA . ASP C 1 103 ? 84.178 45.078 -8.631 1.00 36.54 100 ASP C CA 1
ATOM 3848 C C . ASP C 1 103 ? 85.468 45.425 -9.299 1.00 35.38 100 ASP C C 1
ATOM 3849 O O . ASP C 1 103 ? 86.511 45.407 -8.679 1.00 37.19 100 ASP C O 1
ATOM 3854 N N . ILE C 1 104 ? 85.417 45.752 -10.574 1.00 33.82 101 ILE C N 1
ATOM 3855 C CA . ILE C 1 104 ? 86.657 45.994 -11.305 1.00 32.46 101 ILE C CA 1
ATOM 3856 C C . ILE C 1 104 ? 87.115 47.381 -10.969 1.00 32.12 101 ILE C C 1
ATOM 3857 O O . ILE C 1 104 ? 86.436 48.358 -11.301 1.00 32.11 101 ILE C O 1
ATOM 3862 N N . VAL C 1 105 ? 88.258 47.475 -10.303 1.00 31.11 102 VAL C N 1
ATOM 3863 C CA . VAL C 1 105 ? 88.824 48.767 -9.960 1.00 30.46 102 VAL C CA 1
ATOM 3864 C C . VAL C 1 105 ? 90.243 48.896 -10.474 1.00 29.74 102 VAL C C 1
ATOM 3865 O O . VAL C 1 105 ? 91.030 47.970 -10.357 1.00 29.39 102 VAL C O 1
ATOM 3869 N N . TRP C 1 106 ? 90.555 50.055 -11.037 1.00 29.99 103 TRP C N 1
ATOM 3870 C CA . TRP C 1 106 ? 91.862 50.294 -11.644 1.00 30.76 103 TRP C CA 1
ATOM 3871 C C . TRP C 1 106 ? 92.651 51.306 -10.847 1.00 31.26 103 TRP C C 1
ATOM 3872 O O . TRP C 1 106 ? 92.121 52.292 -10.361 1.00 31.20 103 TRP C O 1
ATOM 3883 N N . ASN C 1 107 ? 93.924 51.073 -10.675 1.00 33.17 104 ASN C N 1
ATOM 3884 C CA . ASN C 1 107 ? 94.785 52.182 -10.375 1.00 34.71 104 ASN C CA 1
ATOM 3885 C C . ASN C 1 107 ? 96.022 52.270 -11.196 1.00 35.88 104 ASN C C 1
ATOM 3886 O O . ASN C 1 107 ? 96.162 51.568 -12.197 1.00 35.34 104 ASN C O 1
ATOM 3891 N N . SER C 1 108 ? 96.902 53.185 -10.801 1.00 36.62 105 SER C N 1
ATOM 3892 C CA . SER C 1 108 ? 98.180 53.311 -11.485 1.00 36.82 105 SER C CA 1
ATOM 3893 C C . SER C 1 108 ? 98.966 51.998 -11.412 1.00 36.47 105 SER C C 1
ATOM 3894 O O . SER C 1 108 ? 99.866 51.782 -12.212 1.00 37.23 105 SER C O 1
ATOM 3897 N N . GLY C 1 109 ? 98.614 51.129 -10.462 1.00 36.22 106 GLY C N 1
ATOM 3898 C CA . GLY C 1 109 ? 99.432 49.955 -10.185 1.00 36.38 106 GLY C CA 1
ATOM 3899 C C . GLY C 1 109 ? 98.992 48.705 -10.926 1.00 36.88 106 GLY C C 1
ATOM 3900 O O . GLY C 1 109 ? 99.789 47.787 -11.121 1.00 36.23 106 GLY C O 1
ATOM 3901 N N . GLY C 1 110 ? 97.723 48.663 -11.332 1.00 37.08 107 GLY C N 1
ATOM 3902 C CA . GLY C 1 110 ? 97.149 47.439 -11.879 1.00 36.76 107 GLY C CA 1
ATOM 3903 C C . GLY C 1 110 ? 95.632 47.452 -11.803 1.00 36.85 107 GLY C C 1
ATOM 3904 O O . GLY C 1 110 ? 95.012 48.516 -11.850 1.00 37.24 107 GLY C O 1
ATOM 3905 N N . VAL C 1 111 ? 95.033 46.273 -11.675 1.00 36.18 108 VAL C N 1
ATOM 3906 C CA . VAL C 1 111 ? 93.605 46.170 -11.538 1.00 36.31 108 VAL C CA 1
ATOM 3907 C C . VAL C 1 111 ? 93.236 45.159 -10.483 1.00 36.67 108 VAL C C 1
ATOM 3908 O O . VAL C 1 111 ? 93.918 44.175 -10.318 1.00 36.72 108 VAL C O 1
ATOM 3912 N N A GLN C 1 112 ? 92.132 45.425 -9.786 0.50 37.03 109 GLN C N 1
ATOM 3913 N N B GLN C 1 112 ? 92.188 45.429 -9.719 0.50 37.16 109 GLN C N 1
ATOM 3914 C CA A GLN C 1 112 ? 91.582 44.553 -8.751 0.50 37.29 109 GLN C CA 1
ATOM 3915 C CA B GLN C 1 112 ? 91.626 44.393 -8.869 0.50 37.60 109 GLN C CA 1
ATOM 3916 C C A GLN C 1 112 ? 90.141 44.170 -9.150 0.50 37.88 109 GLN C C 1
ATOM 3917 C C B GLN C 1 112 ? 90.233 44.077 -9.368 0.50 37.97 109 GLN C C 1
ATOM 3918 O O A GLN C 1 112 ? 89.388 45.034 -9.600 0.50 38.67 109 GLN C O 1
ATOM 3919 O O B GLN C 1 112 ? 89.626 44.864 -10.088 0.50 38.70 109 GLN C O 1
ATOM 3930 N N . PHE C 1 113 ? 89.744 42.904 -9.019 1.00 38.10 110 PHE C N 1
ATOM 3931 C CA . PHE C 1 113 ? 88.367 42.505 -9.328 1.00 38.66 110 PHE C CA 1
ATOM 3932 C C . PHE C 1 113 ? 88.082 41.177 -8.670 1.00 39.48 110 PHE C C 1
ATOM 3933 O O . PHE C 1 113 ? 88.973 40.547 -8.130 1.00 38.83 110 PHE C O 1
ATOM 3941 N N . LYS C 1 114 ? 86.837 40.735 -8.766 1.00 41.20 111 LYS C N 1
ATOM 3942 C CA . LYS C 1 114 ? 86.363 39.558 -8.061 1.00 43.04 111 LYS C CA 1
ATOM 3943 C C . LYS C 1 114 ? 85.763 38.601 -9.066 1.00 43.37 111 LYS C C 1
ATOM 3944 O O . LYS C 1 114 ? 84.861 38.977 -9.809 1.00 43.72 111 LYS C O 1
ATOM 3958 N N . SER C 1 116 ? 83.383 35.451 -9.139 1.00 45.15 113 SER C N 1
ATOM 3959 C CA . SER C 1 116 ? 82.582 34.457 -8.420 1.00 45.35 113 SER C CA 1
ATOM 3960 C C . SER C 1 116 ? 81.772 33.607 -9.354 1.00 45.35 113 SER C C 1
ATOM 3961 O O . SER C 1 116 ? 81.407 34.049 -10.430 1.00 46.13 113 SER C O 1
ATOM 3964 N N . ALA C 1 117 ? 81.515 32.379 -8.935 1.00 45.30 114 ALA C N 1
ATOM 3965 C CA . ALA C 1 117 ? 80.784 31.396 -9.724 1.00 45.62 114 ALA C CA 1
ATOM 3966 C C . ALA C 1 117 ? 79.908 30.566 -8.805 1.00 46.22 114 ALA C C 1
ATOM 3967 O O . ALA C 1 117 ? 80.340 30.085 -7.743 1.00 46.20 114 ALA C O 1
ATOM 3969 N N . SER C 1 118 ? 78.670 30.403 -9.239 1.00 46.91 115 SER C N 1
ATOM 3970 C CA . SER C 1 118 ? 77.665 29.655 -8.534 1.00 47.55 115 SER C CA 1
ATOM 3971 C C . SER C 1 118 ? 76.789 29.012 -9.611 1.00 47.92 115 SER C C 1
ATOM 3972 O O . SER C 1 118 ? 76.201 29.731 -10.440 1.00 47.73 115 SER C O 1
ATOM 3975 N N . ALA C 1 119 ? 76.741 27.679 -9.651 1.00 48.79 116 ALA C N 1
ATOM 3976 C CA . ALA C 1 119 ? 75.923 26.984 -10.661 1.00 50.14 116 ALA C CA 1
ATOM 3977 C C . ALA C 1 119 ? 75.175 25.801 -10.090 1.00 51.82 116 ALA C C 1
ATOM 3978 O O . ALA C 1 119 ? 75.770 24.943 -9.424 1.00 52.26 116 ALA C O 1
ATOM 3980 N N . SER C 1 120 ? 73.866 25.773 -10.344 1.00 53.82 117 SER C N 1
ATOM 3981 C CA . SER C 1 120 ? 72.964 24.665 -9.953 1.00 55.33 117 SER C CA 1
ATOM 3982 C C . SER C 1 120 ? 73.025 23.494 -10.901 1.00 56.19 117 SER C C 1
ATOM 3983 O O . SER C 1 120 ? 73.220 23.680 -12.101 1.00 57.01 117 SER C O 1
ATOM 3986 N N . ASN C 1 121 ? 72.814 22.282 -10.403 1.00 56.85 118 ASN C N 1
ATOM 3987 C CA . ASN C 1 121 ? 72.421 21.213 -11.338 1.00 57.20 118 ASN C CA 1
ATOM 3988 C C . ASN C 1 121 ? 70.948 21.487 -11.827 1.00 56.80 118 ASN C C 1
ATOM 3989 O O . ASN C 1 121 ? 70.045 21.553 -11.006 1.00 56.58 118 ASN C O 1
ATOM 3994 N N . PRO C 1 122 ? 70.723 21.708 -13.150 1.00 56.67 119 PRO C N 1
ATOM 3995 C CA . PRO C 1 122 ? 69.393 22.104 -13.652 1.00 57.24 119 PRO C CA 1
ATOM 3996 C C . PRO C 1 122 ? 68.366 20.956 -13.745 1.00 58.48 119 PRO C C 1
ATOM 3997 O O . PRO C 1 122 ? 67.170 21.206 -13.921 1.00 57.61 119 PRO C O 1
ATOM 4001 N N . LEU C 1 123 ? 68.849 19.721 -13.648 1.00 60.19 120 LEU C N 1
ATOM 4002 C CA . LEU C 1 123 ? 67.995 18.550 -13.668 1.00 62.24 120 LEU C CA 1
ATOM 4003 C C . LEU C 1 123 ? 67.640 18.105 -12.251 1.00 65.27 120 LEU C C 1
ATOM 4004 O O . LEU C 1 123 ? 66.696 17.327 -12.048 1.00 66.15 120 LEU C O 1
ATOM 4009 N N . ASN C 1 124 ? 68.407 18.586 -11.271 1.00 68.45 121 ASN C N 1
ATOM 4010 C CA . ASN C 1 124 ? 68.268 18.135 -9.881 1.00 70.89 121 ASN C CA 1
ATOM 4011 C C . ASN C 1 124 ? 67.882 19.275 -8.924 1.00 72.71 121 ASN C C 1
ATOM 4012 O O . ASN C 1 124 ? 68.583 20.284 -8.830 1.00 73.08 121 ASN C O 1
ATOM 4017 N N . VAL C 1 125 ? 66.764 19.103 -8.214 1.00 74.75 122 VAL C N 1
ATOM 4018 C CA . VAL C 1 125 ? 66.231 20.178 -7.371 1.00 76.36 122 VAL C CA 1
ATOM 4019 C C . VAL C 1 125 ? 66.761 20.089 -5.934 1.00 76.35 122 VAL C C 1
ATOM 4020 O O . VAL C 1 125 ? 67.136 21.146 -5.328 1.00 76.70 122 VAL C O 1
ATOM 4024 N N . TYR C 1 126 ? 66.800 18.832 -5.417 1.00 76.00 123 TYR C N 1
ATOM 4025 C CA . TYR C 1 126 ? 67.248 18.555 -4.013 1.00 74.81 123 TYR C CA 1
ATOM 4026 C C . TYR C 1 126 ? 68.722 18.923 -3.706 1.00 73.48 123 TYR C C 1
ATOM 4027 O O . TYR C 1 126 ? 69.199 18.719 -2.578 1.00 73.86 123 TYR C O 1
ATOM 4036 N N . ALA C 1 127 ? 69.428 19.468 -4.702 1.00 70.65 124 ALA C N 1
ATOM 4037 C CA . ALA C 1 127 ? 70.870 19.729 -4.580 1.00 67.91 124 ALA C CA 1
ATOM 4038 C C . ALA C 1 127 ? 71.211 21.225 -4.577 1.00 64.32 124 ALA C C 1
ATOM 4039 O O . ALA C 1 127 ? 70.456 22.057 -5.098 1.00 63.58 124 ALA C O 1
ATOM 4041 N N . PRO C 1 128 ? 72.341 21.561 -3.959 1.00 61.02 125 PRO C N 1
ATOM 4042 C CA . PRO C 1 128 ? 72.925 22.884 -3.834 1.00 58.17 125 PRO C CA 1
ATOM 4043 C C . PRO C 1 128 ? 73.901 23.143 -4.957 1.00 55.40 125 PRO C C 1
ATOM 4044 O O . PRO C 1 128 ? 74.216 22.225 -5.723 1.00 55.20 125 PRO C O 1
ATOM 4048 N N . PRO C 1 129 ? 74.375 24.391 -5.054 1.00 52.81 126 PRO C N 1
ATOM 4049 C CA . PRO C 1 129 ? 75.239 24.810 -6.139 1.00 51.14 126 PRO C CA 1
ATOM 4050 C C . PRO C 1 129 ? 76.726 24.701 -5.797 1.00 50.01 126 PRO C C 1
ATOM 4051 O O . PRO C 1 129 ? 77.089 24.689 -4.615 1.00 49.54 126 PRO C O 1
ATOM 4055 N N . VAL C 1 130 ? 77.579 24.600 -6.808 1.00 48.55 127 VAL C N 1
ATOM 4056 C CA . VAL C 1 130 ? 79.005 24.588 -6.570 1.00 47.40 127 VAL C CA 1
ATOM 4057 C C . VAL C 1 130 ? 79.444 26.018 -6.659 1.00 46.95 127 VAL C C 1
ATOM 4058 O O . VAL C 1 130 ? 79.016 26.723 -7.544 1.00 47.58 127 VAL C O 1
ATOM 4062 N N . ASP C 1 131 ? 80.266 26.454 -5.723 1.00 45.55 128 ASP C N 1
ATOM 4063 C CA . ASP C 1 131 ? 80.580 27.854 -5.581 1.00 45.04 128 ASP C CA 1
ATOM 4064 C C . ASP C 1 131 ? 82.068 28.030 -5.524 1.00 44.50 128 ASP C C 1
ATOM 4065 O O . ASP C 1 131 ? 82.765 27.203 -4.924 1.00 45.08 128 ASP C O 1
ATOM 4070 N N . TYR C 1 132 ? 82.557 29.122 -6.100 1.00 42.64 129 TYR C N 1
ATOM 4071 C CA . TYR C 1 132 ? 83.831 29.643 -5.689 1.00 40.98 129 TYR C CA 1
ATOM 4072 C C . TYR C 1 132 ? 83.866 31.159 -5.756 1.00 40.45 129 TYR C C 1
ATOM 4073 O O . TYR C 1 132 ? 83.074 31.765 -6.461 1.00 40.60 129 TYR C O 1
ATOM 4082 N N . VAL C 1 133 ? 84.753 31.790 -4.991 1.00 39.35 130 VAL C N 1
ATOM 4083 C CA . VAL C 1 133 ? 85.069 33.188 -5.246 1.00 38.12 130 VAL C CA 1
ATOM 4084 C C . VAL C 1 133 ? 86.558 33.521 -5.093 1.00 38.16 130 VAL C C 1
ATOM 4085 O O . VAL C 1 133 ? 87.153 33.206 -4.061 1.00 37.82 130 VAL C O 1
ATOM 4089 N N . LEU C 1 134 ? 87.137 34.108 -6.161 1.00 37.67 131 LEU C N 1
ATOM 4090 C CA . LEU C 1 134 ? 88.493 34.639 -6.147 1.00 37.29 131 LEU C CA 1
ATOM 4091 C C . LEU C 1 134 ? 88.494 36.132 -6.116 1.00 37.67 131 LEU C C 1
ATOM 4092 O O . LEU C 1 134 ? 87.859 36.814 -6.931 1.00 37.51 131 LEU C O 1
ATOM 4097 N N . ASN C 1 135 ? 89.234 36.652 -5.157 1.00 38.48 132 ASN C N 1
ATOM 4098 C CA . ASN C 1 135 ? 89.615 38.043 -5.175 1.00 38.71 132 ASN C CA 1
ATOM 4099 C C . ASN C 1 135 ? 90.960 38.124 -5.818 1.00 38.90 132 ASN C C 1
ATOM 4100 O O . ASN C 1 135 ? 91.921 37.529 -5.321 1.00 39.48 132 ASN C O 1
ATOM 4105 N N . VAL C 1 136 ? 91.051 38.811 -6.944 1.00 38.90 133 VAL C N 1
ATOM 4106 C CA . VAL C 1 136 ? 92.336 38.825 -7.634 1.00 39.25 133 VAL C CA 1
ATOM 4107 C C . VAL C 1 136 ? 92.875 40.190 -7.869 1.00 39.07 133 VAL C C 1
ATOM 4108 O O . VAL C 1 136 ? 92.142 41.102 -8.164 1.00 39.67 133 VAL C O 1
ATOM 4112 N N . CYS C 1 137 ? 94.172 40.322 -7.682 1.00 39.49 134 CYS C N 1
ATOM 4113 C CA . CYS C 1 137 ? 94.821 41.564 -7.943 1.00 39.14 134 CYS C CA 1
ATOM 4114 C C . CYS C 1 137 ? 95.891 41.286 -8.993 1.00 38.14 134 CYS C C 1
ATOM 4115 O O . CYS C 1 137 ? 96.790 40.509 -8.764 1.00 38.66 134 CYS C O 1
ATOM 4118 N N . VAL C 1 138 ? 95.755 41.875 -10.171 1.00 37.09 135 VAL C N 1
ATOM 4119 C CA . VAL C 1 138 ? 96.748 41.754 -11.205 1.00 36.51 135 VAL C CA 1
ATOM 4120 C C . VAL C 1 138 ? 97.547 43.051 -11.310 1.00 36.72 135 VAL C C 1
ATOM 4121 O O . VAL C 1 138 ? 97.013 44.144 -11.343 1.00 35.91 135 VAL C O 1
ATOM 4125 N N . LYS C 1 139 ? 98.855 42.910 -11.377 1.00 37.88 136 LYS C N 1
ATOM 4126 C CA . LYS C 1 139 ? 99.753 44.042 -11.378 1.00 38.64 136 LYS C CA 1
ATOM 4127 C C . LYS C 1 139 ? 100.277 44.312 -12.767 1.00 38.69 136 LYS C C 1
ATOM 4128 O O . LYS C 1 139 ? 100.458 43.390 -13.548 1.00 38.83 136 LYS C O 1
ATOM 4134 N N . LYS C 1 140 ? 100.535 45.574 -13.074 1.00 39.33 137 LYS C N 1
ATOM 4135 C CA . LYS C 1 140 ? 101.121 45.963 -14.369 1.00 40.06 137 LYS C CA 1
ATOM 4136 C C . LYS C 1 140 ? 102.340 45.175 -14.869 1.00 40.54 137 LYS C C 1
ATOM 4137 O O . LYS C 1 140 ? 102.505 45.010 -16.076 1.00 40.03 137 LYS C O 1
ATOM 4143 N N . ASP C 1 141 ? 103.165 44.668 -13.960 1.00 41.91 138 ASP C N 1
ATOM 4144 C CA . ASP C 1 141 ? 104.328 43.861 -14.353 1.00 43.59 138 ASP C CA 1
ATOM 4145 C C . ASP C 1 141 ? 104.006 42.376 -14.580 1.00 43.46 138 ASP C C 1
ATOM 4146 O O . ASP C 1 141 ? 104.904 41.576 -14.822 1.00 43.59 138 ASP C O 1
ATOM 4151 N N . GLY C 1 142 ? 102.746 41.985 -14.476 1.00 43.26 139 GLY C N 1
ATOM 4152 C CA . GLY C 1 142 ? 102.419 40.627 -14.815 1.00 43.13 139 GLY C CA 1
ATOM 4153 C C . GLY C 1 142 ? 102.078 39.758 -13.628 1.00 43.47 139 GLY C C 1
ATOM 4154 O O . GLY C 1 142 ? 101.434 38.713 -13.787 1.00 43.67 139 GLY C O 1
ATOM 4155 N N . SER C 1 143 ? 102.472 40.178 -12.431 1.00 43.25 140 SER C N 1
ATOM 4156 C CA . SER C 1 143 ? 102.216 39.340 -11.259 1.00 42.84 140 SER C CA 1
ATOM 4157 C C . SER C 1 143 ? 100.774 39.430 -10.718 1.00 42.91 140 SER C C 1
ATOM 4158 O O . SER C 1 143 ? 100.037 40.393 -10.970 1.00 42.46 140 SER C O 1
ATOM 4161 N N . ILE C 1 144 ? 100.381 38.391 -9.994 1.00 42.64 141 ILE C N 1
ATOM 4162 C CA . ILE C 1 144 ? 99.046 38.323 -9.467 1.00 42.82 141 ILE C CA 1
ATOM 4163 C C . ILE C 1 144 ? 99.021 37.931 -8.003 1.00 43.05 141 ILE C C 1
ATOM 4164 O O . ILE C 1 144 ? 99.878 37.189 -7.513 1.00 43.14 141 ILE C O 1
ATOM 4169 N N . ASP C 1 145 ? 98.024 38.466 -7.311 1.00 43.17 142 ASP C N 1
ATOM 4170 C CA . ASP C 1 145 ? 97.709 38.082 -5.959 1.00 43.13 142 ASP C CA 1
ATOM 4171 C C . ASP C 1 145 ? 96.243 37.585 -5.920 1.00 42.15 142 ASP C C 1
ATOM 4172 O O . ASP C 1 145 ? 95.303 38.338 -6.224 1.00 41.37 142 ASP C O 1
ATOM 4177 N N . VAL C 1 146 ? 96.074 36.310 -5.556 1.00 41.24 143 VAL C N 1
ATOM 4178 C CA . VAL C 1 146 ? 94.765 35.646 -5.553 1.00 40.65 143 VAL C CA 1
ATOM 4179 C C . VAL C 1 146 ? 94.410 35.097 -4.180 1.00 40.91 143 VAL C C 1
ATOM 4180 O O . VAL C 1 146 ? 95.165 34.286 -3.658 1.00 41.10 143 VAL C O 1
ATOM 4184 N N . GLN C 1 147 ? 93.286 35.537 -3.596 1.00 40.90 144 GLN C N 1
ATOM 4185 C CA . GLN C 1 147 ? 92.679 34.830 -2.453 1.00 41.19 144 GLN C CA 1
ATOM 4186 C C . GLN C 1 147 ? 91.341 34.216 -2.816 1.00 40.71 144 GLN C C 1
ATOM 4187 O O . GLN C 1 147 ? 90.383 34.922 -3.133 1.00 40.69 144 GLN C O 1
ATOM 4193 N N . GLY C 1 148 ? 91.294 32.889 -2.744 1.00 40.53 145 GLY C N 1
ATOM 4194 C CA . GLY C 1 148 ? 90.123 32.128 -3.157 1.00 39.99 145 GLY C CA 1
ATOM 4195 C C . GLY C 1 148 ? 89.470 31.339 -2.051 1.00 39.73 145 GLY C C 1
ATOM 4196 O O . GLY C 1 148 ? 90.075 31.080 -1.005 1.00 39.63 145 GLY C O 1
ATOM 4197 N N . GLU C 1 149 ? 88.218 30.985 -2.309 1.00 39.31 146 GLU C N 1
ATOM 4198 C CA . GLU C 1 149 ? 87.414 30.116 -1.485 1.00 38.99 146 GLU C CA 1
ATOM 4199 C C . GLU C 1 149 ? 86.632 29.226 -2.412 1.00 37.92 146 GLU C C 1
ATOM 4200 O O . GLU C 1 149 ? 86.128 29.695 -3.405 1.00 37.67 146 GLU C O 1
ATOM 4206 N N . HIS C 1 150 ? 86.517 27.946 -2.104 1.00 37.77 147 HIS C N 1
ATOM 4207 C CA . HIS C 1 150 ? 85.632 27.068 -2.878 1.00 37.71 147 HIS C CA 1
ATOM 4208 C C . HIS C 1 150 ? 84.985 25.973 -2.027 1.00 37.83 147 HIS C C 1
ATOM 4209 O O . HIS C 1 150 ? 85.488 25.670 -0.934 1.00 38.05 147 HIS C O 1
ATOM 4216 N N . ASP C 1 151 ? 83.863 25.415 -2.511 1.00 37.52 148 ASP C N 1
ATOM 4217 C CA . ASP C 1 151 ? 83.247 24.212 -1.933 1.00 37.33 148 ASP C CA 1
ATOM 4218 C C . ASP C 1 151 ? 84.250 23.047 -2.035 1.00 37.84 148 ASP C C 1
ATOM 4219 O O . ASP C 1 151 ? 85.137 23.065 -2.888 1.00 37.65 148 ASP C O 1
ATOM 4224 N N . GLY C 1 152 ? 84.133 22.038 -1.171 1.00 38.14 149 GLY C N 1
ATOM 4225 C CA . GLY C 1 152 ? 85.089 20.924 -1.198 1.00 38.25 149 GLY C CA 1
ATOM 4226 C C . GLY C 1 152 ? 84.878 19.869 -2.280 1.00 38.51 149 GLY C C 1
ATOM 4227 O O . GLY C 1 152 ? 85.488 18.794 -2.233 1.00 38.12 149 GLY C O 1
ATOM 4228 N N . PHE C 1 153 ? 84.027 20.172 -3.255 1.00 38.79 150 PHE C N 1
ATOM 4229 C CA . PHE C 1 153 ? 83.686 19.224 -4.311 1.00 39.68 150 PHE C CA 1
ATOM 4230 C C . PHE C 1 153 ? 83.110 19.997 -5.510 1.00 40.26 150 PHE C C 1
ATOM 4231 O O . PHE C 1 153 ? 82.431 20.989 -5.302 1.00 40.71 150 PHE C O 1
ATOM 4239 N N . PRO C 1 154 ? 83.372 19.567 -6.768 1.00 40.60 151 PRO C N 1
ATOM 4240 C CA . PRO C 1 154 ? 84.197 18.497 -7.341 1.00 40.88 151 PRO C CA 1
ATOM 4241 C C . PRO C 1 154 ? 85.654 18.902 -7.331 1.00 41.39 151 PRO C C 1
ATOM 4242 O O . PRO C 1 154 ? 86.175 19.226 -6.268 1.00 41.81 151 PRO C O 1
ATOM 4246 N N . CYS C 1 155 ? 86.313 18.867 -8.484 1.00 41.60 152 CYS C N 1
ATOM 4247 C CA . CYS C 1 155 ? 87.656 19.429 -8.578 1.00 42.44 152 CYS C CA 1
ATOM 4248 C C . CYS C 1 155 ? 87.620 20.843 -9.135 1.00 42.51 152 CYS C C 1
ATOM 4249 O O . CYS C 1 155 ? 86.745 21.179 -9.984 1.00 42.78 152 CYS C O 1
ATOM 4252 N N . PHE C 1 156 ? 88.590 21.641 -8.675 1.00 41.40 153 PHE C N 1
ATOM 4253 C CA . PHE C 1 156 ? 88.743 23.020 -9.062 1.00 40.22 153 PHE C CA 1
ATOM 4254 C C . PHE C 1 156 ? 90.165 23.193 -9.505 1.00 40.45 153 PHE C C 1
ATOM 4255 O O . PHE C 1 156 ? 91.078 22.699 -8.841 1.00 40.60 153 PHE C O 1
ATOM 4263 N N . GLU C 1 157 ? 90.371 23.873 -10.624 1.00 40.13 154 GLU C N 1
ATOM 4264 C CA . GLU C 1 157 ? 91.718 24.206 -11.056 1.00 40.56 154 GLU C CA 1
ATOM 4265 C C . GLU C 1 157 ? 91.743 25.669 -11.497 1.00 39.76 154 GLU C C 1
ATOM 4266 O O . GLU C 1 157 ? 90.781 26.153 -12.087 1.00 40.06 154 GLU C O 1
ATOM 4272 N N . PHE C 1 158 ? 92.833 26.376 -11.210 1.00 39.16 155 PHE C N 1
ATOM 4273 C CA . PHE C 1 158 ? 92.996 27.772 -11.621 1.00 38.30 155 PHE C CA 1
ATOM 4274 C C . PHE C 1 158 ? 94.365 27.969 -12.223 1.00 38.39 155 PHE C C 1
ATOM 4275 O O . PHE C 1 158 ? 95.358 27.583 -11.603 1.00 38.42 155 PHE C O 1
ATOM 4283 N N . TYR C 1 159 ? 94.422 28.591 -13.405 1.00 38.26 156 TYR C N 1
ATOM 4284 C CA . TYR C 1 159 ? 95.698 28.839 -14.090 1.00 38.31 156 TYR C CA 1
ATOM 4285 C C . TYR C 1 159 ? 95.889 30.287 -14.501 1.00 38.52 156 TYR C C 1
ATOM 4286 O O . TYR C 1 159 ? 94.912 31.003 -14.699 1.00 39.09 156 TYR C O 1
ATOM 4295 N N . LYS C 1 160 ? 97.155 30.696 -14.648 1.00 38.47 157 LYS C N 1
ATOM 4296 C CA . LYS C 1 160 ? 97.554 32.042 -15.097 1.00 38.23 157 LYS C CA 1
ATOM 4297 C C . LYS C 1 160 ? 98.249 31.929 -16.440 1.00 38.08 157 LYS C C 1
ATOM 4298 O O . LYS C 1 160 ? 99.026 30.988 -16.644 1.00 37.81 157 LYS C O 1
ATOM 4304 N N . GLN C 1 161 ? 97.990 32.870 -17.352 1.00 37.75 158 GLN C N 1
ATOM 4305 C CA . GLN C 1 161 ? 98.691 32.872 -18.657 1.00 38.05 158 GLN C CA 1
ATOM 4306 C C . GLN C 1 161 ? 99.044 34.276 -19.180 1.00 38.09 158 GLN C C 1
ATOM 4307 O O . GLN C 1 161 ? 98.155 35.070 -19.523 1.00 38.40 158 GLN C O 1
ATOM 4313 N N . VAL C 1 162 ? 100.323 34.600 -19.278 1.00 37.51 159 VAL C N 1
ATOM 4314 C CA . VAL C 1 162 ? 100.607 35.946 -19.745 1.00 37.80 159 VAL C CA 1
ATOM 4315 C C . VAL C 1 162 ? 101.132 36.045 -21.191 1.00 38.15 159 VAL C C 1
ATOM 4316 O O . VAL C 1 162 ? 101.861 35.196 -21.656 1.00 38.59 159 VAL C O 1
ATOM 4320 N N . ASP C 1 163 ? 100.694 37.069 -21.908 1.00 38.68 160 ASP C N 1
ATOM 4321 C CA . ASP C 1 163 ? 101.133 37.336 -23.276 1.00 39.13 160 ASP C CA 1
ATOM 4322 C C . ASP C 1 163 ? 101.119 36.145 -24.202 1.00 38.54 160 ASP C C 1
ATOM 4323 O O . ASP C 1 163 ? 102.039 35.956 -24.972 1.00 39.01 160 ASP C O 1
ATOM 4328 N N . PHE C 1 164 ? 100.059 35.354 -24.139 1.00 38.00 161 PHE C N 1
ATOM 4329 C CA . PHE C 1 164 ? 99.921 34.129 -24.930 1.00 37.17 161 PHE C CA 1
ATOM 4330 C C . PHE C 1 164 ? 101.025 33.085 -24.683 1.00 37.59 161 PHE C C 1
ATOM 4331 O O . PHE C 1 164 ? 101.238 32.201 -25.515 1.00 37.75 161 PHE C O 1
ATOM 4339 N N . GLY C 1 165 ? 101.724 33.184 -23.553 1.00 37.87 162 GLY C N 1
ATOM 4340 C CA . GLY C 1 165 ? 102.731 32.193 -23.178 1.00 38.90 162 GLY C CA 1
ATOM 4341 C C . GLY C 1 165 ? 102.158 30.855 -22.685 1.00 39.99 162 GLY C C 1
ATOM 4342 O O . GLY C 1 165 ? 100.959 30.569 -22.834 1.00 39.85 162 GLY C O 1
ATOM 4343 N N . PRO C 1 166 ? 103.012 30.017 -22.076 1.00 40.33 163 PRO C N 1
ATOM 4344 C CA . PRO C 1 166 ? 102.525 28.804 -21.406 1.00 40.59 163 PRO C CA 1
ATOM 4345 C C . PRO C 1 166 ? 101.523 29.157 -20.288 1.00 41.01 163 PRO C C 1
ATOM 4346 O O . PRO C 1 166 ? 101.428 30.320 -19.892 1.00 41.16 163 PRO C O 1
ATOM 4350 N N . PHE C 1 167 ? 100.796 28.153 -19.795 1.00 41.52 164 PHE C N 1
ATOM 4351 C CA . PHE C 1 167 ? 99.895 28.279 -18.659 1.00 41.97 164 PHE C CA 1
ATOM 4352 C C . PHE C 1 167 ? 100.646 27.928 -17.388 1.00 42.55 164 PHE C C 1
ATOM 4353 O O . PHE C 1 167 ? 101.207 26.848 -17.316 1.00 43.09 164 PHE C O 1
ATOM 4361 N N . GLU C 1 168 ? 100.659 28.797 -16.379 1.00 43.30 165 GLU C N 1
ATOM 4362 C CA . GLU C 1 168 ? 101.187 28.417 -15.057 1.00 43.87 165 GLU C CA 1
ATOM 4363 C C . GLU C 1 168 ? 100.037 28.070 -14.131 1.00 43.62 165 GLU C C 1
ATOM 4364 O O . GLU C 1 168 ? 98.944 28.617 -14.281 1.00 44.61 165 GLU C O 1
ATOM 4370 N N . LYS C 1 169 ? 100.280 27.179 -13.168 1.00 42.82 166 LYS C N 1
ATOM 4371 C CA . LYS C 1 169 ? 99.243 26.711 -12.246 1.00 41.54 166 LYS C CA 1
ATOM 4372 C C . LYS C 1 169 ? 99.114 27.657 -11.070 1.00 40.73 166 LYS C C 1
ATOM 4373 O O . LYS C 1 169 ? 100.111 28.065 -10.496 1.00 41.03 166 LYS C O 1
ATOM 4379 N N . ILE C 1 170 ? 97.901 28.049 -10.720 1.00 39.84 167 ILE C N 1
ATOM 4380 C CA . ILE C 1 170 ? 97.744 28.934 -9.580 1.00 39.03 167 ILE C CA 1
ATOM 4381 C C . ILE C 1 170 ? 97.464 28.069 -8.390 1.00 38.83 167 ILE C C 1
ATOM 4382 O O . ILE C 1 170 ? 98.142 28.166 -7.387 1.00 38.88 167 ILE C O 1
ATOM 4387 N N . TYR C 1 171 ? 96.471 27.200 -8.531 1.00 38.73 168 TYR C N 1
ATOM 4388 C CA . TYR C 1 171 ? 96.014 26.345 -7.456 1.00 38.56 168 TYR C CA 1
ATOM 4389 C C . TYR C 1 171 ? 95.093 25.298 -8.028 1.00 38.95 168 TYR C C 1
ATOM 4390 O O . TYR C 1 171 ? 94.328 25.602 -8.928 1.00 39.05 168 TYR C O 1
ATOM 4399 N N . THR C 1 172 ? 95.172 24.072 -7.510 1.00 39.70 169 THR C N 1
ATOM 4400 C CA . THR C 1 172 ? 94.191 23.020 -7.827 1.00 40.15 169 THR C CA 1
ATOM 4401 C C . THR C 1 172 ? 93.733 22.320 -6.564 1.00 39.92 169 THR C C 1
ATOM 4402 O O . THR C 1 172 ? 94.508 22.203 -5.635 1.00 39.91 169 THR C O 1
ATOM 4406 N N . HIS C 1 173 ? 92.483 21.861 -6.539 1.00 40.20 170 HIS C N 1
ATOM 4407 C CA . HIS C 1 173 ? 91.946 21.080 -5.429 1.00 40.61 170 HIS C CA 1
ATOM 4408 C C . HIS C 1 173 ? 91.318 19.811 -5.960 1.00 41.77 170 HIS C C 1
ATOM 4409 O O . HIS C 1 173 ? 90.515 19.838 -6.897 1.00 42.37 170 HIS C O 1
ATOM 4416 N N . ASP C 1 174 ? 91.678 18.699 -5.339 1.00 43.01 171 ASP C N 1
ATOM 4417 C CA . ASP C 1 174 ? 91.299 17.396 -5.818 1.00 44.21 171 ASP C CA 1
ATOM 4418 C C . ASP C 1 174 ? 90.569 16.627 -4.706 1.00 45.24 171 ASP C C 1
ATOM 4419 O O . ASP C 1 174 ? 91.206 16.079 -3.799 1.00 45.40 171 ASP C O 1
ATOM 4424 N N . PHE C 1 175 ? 89.239 16.570 -4.781 1.00 46.07 172 PHE C N 1
ATOM 4425 C CA . PHE C 1 175 ? 88.441 16.020 -3.686 1.00 46.91 172 PHE C CA 1
ATOM 4426 C C . PHE C 1 175 ? 88.772 14.573 -3.374 1.00 47.51 172 PHE C C 1
ATOM 4427 O O . PHE C 1 175 ? 88.604 14.120 -2.246 1.00 48.32 172 PHE C O 1
ATOM 4435 N N . ARG C 1 176 ? 89.236 13.828 -4.362 1.00 47.87 173 ARG C N 1
ATOM 4436 C CA . ARG C 1 176 ? 89.617 12.469 -4.068 1.00 48.06 173 ARG C CA 1
ATOM 4437 C C . ARG C 1 176 ? 90.972 12.359 -3.341 1.00 48.86 173 ARG C C 1
ATOM 4438 O O . ARG C 1 176 ? 91.285 11.308 -2.802 1.00 49.13 173 ARG C O 1
ATOM 4446 N N . GLU C 1 177 ? 91.753 13.442 -3.277 1.00 49.67 174 GLU C N 1
ATOM 4447 C CA . GLU C 1 177 ? 92.892 13.494 -2.328 1.00 50.34 174 GLU C CA 1
ATOM 4448 C C . GLU C 1 177 ? 92.357 13.759 -0.933 1.00 50.12 174 GLU C C 1
ATOM 4449 O O . GLU C 1 177 ? 92.592 12.995 -0.018 1.00 50.36 174 GLU C O 1
ATOM 4455 N N . THR C 1 178 ? 91.602 14.843 -0.808 1.00 50.26 175 THR C N 1
ATOM 4456 C CA . THR C 1 178 ? 91.235 15.450 0.472 1.00 50.12 175 THR C CA 1
ATOM 4457 C C . THR C 1 178 ? 90.029 14.786 1.151 1.00 50.33 175 THR C C 1
ATOM 4458 O O . THR C 1 178 ? 89.590 15.232 2.215 1.00 49.95 175 THR C O 1
ATOM 4462 N N . GLY C 1 179 ? 89.501 13.733 0.518 1.00 50.63 176 GLY C N 1
ATOM 4463 C CA . GLY C 1 179 ? 88.416 12.911 1.063 1.00 50.95 176 GLY C CA 1
ATOM 4464 C C . GLY C 1 179 ? 87.083 13.620 1.222 1.00 51.22 176 GLY C C 1
ATOM 4465 O O . GLY C 1 179 ? 86.503 13.617 2.299 1.00 51.80 176 GLY C O 1
ATOM 4466 N N . ASP C 1 180 ? 86.599 14.229 0.153 1.00 51.12 177 ASP C N 1
ATOM 4467 C CA . ASP C 1 180 ? 85.379 15.003 0.232 1.00 51.50 177 ASP C CA 1
ATOM 4468 C C . ASP C 1 180 ? 84.294 14.309 -0.569 1.00 51.92 177 ASP C C 1
ATOM 4469 O O . ASP C 1 180 ? 84.516 13.243 -1.147 1.00 52.22 177 ASP C O 1
ATOM 4474 N N . THR C 1 181 ? 83.126 14.937 -0.620 1.00 51.90 178 THR C N 1
ATOM 4475 C CA . THR C 1 181 ? 81.904 14.286 -1.080 1.00 51.51 178 THR C CA 1
ATOM 4476 C C . THR C 1 181 ? 81.053 15.295 -1.843 1.00 50.17 178 THR C C 1
ATOM 4477 O O . THR C 1 181 ? 81.363 16.483 -1.852 1.00 50.31 178 THR C O 1
ATOM 4481 N N . ALA C 1 182 ? 79.981 14.829 -2.471 1.00 49.03 179 ALA C N 1
ATOM 4482 C CA . ALA C 1 182 ? 78.980 15.731 -3.052 1.00 48.65 179 ALA C CA 1
ATOM 4483 C C . ALA C 1 182 ? 78.234 16.509 -1.960 1.00 48.38 179 ALA C C 1
ATOM 4484 O O . ALA C 1 182 ? 77.380 17.364 -2.230 1.00 47.60 179 ALA C O 1
ATOM 4486 N N . ALA C 1 183 ? 78.566 16.201 -0.716 1.00 48.64 180 ALA C N 1
ATOM 4487 C CA . ALA C 1 183 ? 77.968 16.903 0.408 1.00 49.25 180 ALA C CA 1
ATOM 4488 C C . ALA C 1 183 ? 78.609 18.274 0.556 1.00 49.30 180 ALA C C 1
ATOM 4489 O O . ALA C 1 183 ? 77.973 19.218 1.032 1.00 49.53 180 ALA C O 1
ATOM 4491 N N . ALA C 1 184 ? 79.873 18.369 0.145 1.00 48.93 181 ALA C N 1
ATOM 4492 C CA . ALA C 1 184 ? 80.654 19.582 0.325 1.00 48.48 181 ALA C CA 1
ATOM 4493 C C . ALA C 1 184 ? 80.116 20.701 -0.552 1.00 48.36 181 ALA C C 1
ATOM 4494 O O . ALA C 1 184 ? 80.421 21.870 -0.333 1.00 48.43 181 ALA C O 1
ATOM 4496 N N . LEU C 1 185 ? 79.302 20.333 -1.536 1.00 48.32 182 LEU C N 1
ATOM 4497 C CA . LEU C 1 185 ? 78.580 21.298 -2.337 1.00 48.63 182 LEU C CA 1
ATOM 4498 C C . LEU C 1 185 ? 77.734 22.235 -1.505 1.00 49.08 182 LEU C C 1
ATOM 4499 O O . LEU C 1 185 ? 77.517 23.376 -1.908 1.00 49.53 182 LEU C O 1
ATOM 4504 N N . GLY C 1 186 ? 77.252 21.746 -0.364 1.00 49.16 183 GLY C N 1
ATOM 4505 C CA . GLY C 1 186 ? 76.267 22.450 0.427 1.00 49.57 183 GLY C CA 1
ATOM 4506 C C . GLY C 1 186 ? 76.875 23.252 1.558 1.00 50.40 183 GLY C C 1
ATOM 4507 O O . GLY C 1 186 ? 78.060 23.126 1.846 1.00 50.70 183 GLY C O 1
ATOM 4508 N N . GLY C 1 187 ? 76.053 24.081 2.201 1.00 50.78 184 GLY C N 1
ATOM 4509 C CA . GLY C 1 187 ? 76.473 24.879 3.335 1.00 50.75 184 GLY C CA 1
ATOM 4510 C C . GLY C 1 187 ? 77.368 25.991 2.851 1.00 51.12 184 GLY C C 1
ATOM 4511 O O . GLY C 1 187 ? 77.023 26.717 1.920 1.00 51.32 184 GLY C O 1
ATOM 4512 N N . ASN C 1 188 ? 78.536 26.104 3.466 1.00 51.16 185 ASN C N 1
ATOM 4513 C CA . ASN C 1 188 ? 79.468 27.176 3.154 1.00 50.92 185 ASN C CA 1
ATOM 4514 C C . ASN C 1 188 ? 80.579 26.808 2.183 1.00 50.74 185 ASN C C 1
ATOM 4515 O O . ASN C 1 188 ? 80.710 25.645 1.809 1.00 50.66 185 ASN C O 1
ATOM 4528 N N . ASP C 1 190 ? 83.935 25.778 2.053 1.00 48.65 187 ASP C N 1
ATOM 4529 C CA . ASP C 1 190 ? 84.659 25.115 3.100 1.00 48.00 187 ASP C CA 1
ATOM 4530 C C . ASP C 1 190 ? 86.189 25.036 2.940 1.00 46.64 187 ASP C C 1
ATOM 4531 O O . ASP C 1 190 ? 86.842 24.429 3.764 1.00 46.77 187 ASP C O 1
ATOM 4536 N N . TYR C 1 191 ? 86.748 25.640 1.897 1.00 45.23 188 TYR C N 1
ATOM 4537 C CA . TYR C 1 191 ? 88.209 25.687 1.686 1.00 43.89 188 TYR C CA 1
ATOM 4538 C C . TYR C 1 191 ? 88.616 27.059 1.232 1.00 43.13 188 TYR C C 1
ATOM 4539 O O . TYR C 1 191 ? 87.944 27.646 0.402 1.00 42.86 188 TYR C O 1
ATOM 4548 N N . SER C 1 192 ? 89.727 27.566 1.747 1.00 42.53 189 SER C N 1
ATOM 4549 C CA . SER C 1 192 ? 90.333 28.792 1.188 1.00 41.57 189 SER C CA 1
ATOM 4550 C C . SER C 1 192 ? 91.807 28.607 0.804 1.00 40.68 189 SER C C 1
ATOM 4551 O O . SER C 1 192 ? 92.427 27.623 1.185 1.00 40.48 189 SER C O 1
ATOM 4554 N N . PHE C 1 193 ? 92.338 29.526 0.010 1.00 39.88 190 PHE C N 1
ATOM 4555 C CA . PHE C 1 193 ? 93.746 29.488 -0.363 1.00 39.90 190 PHE C CA 1
ATOM 4556 C C . PHE C 1 193 ? 94.209 30.881 -0.741 1.00 40.56 190 PHE C C 1
ATOM 4557 O O . PHE C 1 193 ? 93.409 31.735 -1.113 1.00 40.49 190 PHE C O 1
ATOM 4565 N N . THR C 1 194 ? 95.517 31.072 -0.651 1.00 41.43 191 THR C N 1
ATOM 4566 C CA . THR C 1 194 ? 96.181 32.269 -1.091 1.00 42.27 191 THR C CA 1
ATOM 4567 C C . THR C 1 194 ? 97.386 31.888 -1.927 1.00 42.54 191 THR C C 1
ATOM 4568 O O . THR C 1 194 ? 98.124 30.999 -1.531 1.00 42.89 191 THR C O 1
ATOM 4572 N N . LYS C 1 195 ? 97.555 32.535 -3.083 1.00 42.90 192 LYS C N 1
ATOM 4573 C CA . LYS C 1 195 ? 98.711 32.325 -3.935 1.00 43.93 192 LYS C CA 1
ATOM 4574 C C . LYS C 1 195 ? 99.197 33.623 -4.534 1.00 44.78 192 LYS C C 1
ATOM 4575 O O . LYS C 1 195 ? 98.398 34.463 -4.928 1.00 45.00 192 LYS C O 1
ATOM 4581 N N . ARG C 1 196 ? 100.509 33.794 -4.606 1.00 46.19 193 ARG C N 1
ATOM 4582 C CA . ARG C 1 196 ? 101.081 34.828 -5.461 1.00 47.98 193 ARG C CA 1
ATOM 4583 C C . ARG C 1 196 ? 101.917 34.203 -6.562 1.00 48.75 193 ARG C C 1
ATOM 4584 O O . ARG C 1 196 ? 102.654 33.248 -6.335 1.00 48.81 193 ARG C O 1
ATOM 4592 N N . LEU C 1 197 ? 101.775 34.756 -7.764 1.00 49.97 194 LEU C N 1
ATOM 4593 C CA . LEU C 1 197 ? 102.786 34.637 -8.824 1.00 50.47 194 LEU C CA 1
ATOM 4594 C C . LEU C 1 197 ? 102.545 35.687 -9.896 1.00 50.37 194 LEU C C 1
ATOM 4595 O O . LEU C 1 197 ? 103.377 35.893 -10.767 1.00 50.68 194 LEU C O 1
ATOM 4608 N N . THR D 1 5 ? 91.733 7.885 -29.344 1.00 55.42 2 THR D N 1
ATOM 4609 C CA . THR D 1 5 ? 91.816 9.340 -29.178 1.00 54.29 2 THR D CA 1
ATOM 4610 C C . THR D 1 5 ? 90.468 9.926 -28.754 1.00 53.18 2 THR D C 1
ATOM 4611 O O . THR D 1 5 ? 89.444 9.674 -29.382 1.00 53.15 2 THR D O 1
ATOM 4615 N N . ASN D 1 6 ? 90.480 10.719 -27.694 1.00 51.88 3 ASN D N 1
ATOM 4616 C CA . ASN D 1 6 ? 89.250 11.139 -27.037 1.00 50.78 3 ASN D CA 1
ATOM 4617 C C . ASN D 1 6 ? 88.586 12.349 -27.688 1.00 49.30 3 ASN D C 1
ATOM 4618 O O . ASN D 1 6 ? 87.468 12.270 -28.180 1.00 48.98 3 ASN D O 1
ATOM 4623 N N . ILE D 1 7 ? 89.277 13.479 -27.668 1.00 48.03 4 ILE D N 1
ATOM 4624 C CA . ILE D 1 7 ? 88.683 14.734 -28.092 1.00 46.69 4 ILE D CA 1
ATOM 4625 C C . ILE D 1 7 ? 89.672 15.513 -28.950 1.00 45.49 4 ILE D C 1
ATOM 4626 O O . ILE D 1 7 ? 90.876 15.493 -28.693 1.00 44.56 4 ILE D O 1
ATOM 4631 N N . ILE D 1 8 ? 89.158 16.166 -29.990 1.00 44.81 5 ILE D N 1
ATOM 4632 C CA . ILE D 1 8 ? 90.000 16.915 -30.926 1.00 44.42 5 ILE D CA 1
ATOM 4633 C C . ILE D 1 8 ? 89.390 18.274 -31.300 1.00 43.60 5 ILE D C 1
ATOM 4634 O O . ILE D 1 8 ? 88.177 18.403 -31.465 1.00 43.53 5 ILE D O 1
ATOM 4639 N N . LYS D 1 9 ? 90.241 19.282 -31.447 1.00 42.85 6 LYS D N 1
ATOM 4640 C CA . LYS D 1 9 ? 89.779 20.676 -31.572 1.00 42.26 6 LYS D CA 1
ATOM 4641 C C . LYS D 1 9 ? 90.248 21.383 -32.866 1.00 41.53 6 LYS D C 1
ATOM 4642 O O . LYS D 1 9 ? 91.382 21.201 -33.334 1.00 41.21 6 LYS D O 1
ATOM 4648 N N . ILE D 1 10 ? 89.359 22.175 -33.452 1.00 40.47 7 ILE D N 1
ATOM 4649 C CA . ILE D 1 10 ? 89.756 23.050 -34.548 1.00 39.67 7 ILE D CA 1
ATOM 4650 C C . ILE D 1 10 ? 89.460 24.507 -34.172 1.00 39.15 7 ILE D C 1
ATOM 4651 O O . ILE D 1 10 ? 88.315 24.854 -33.882 1.00 39.28 7 ILE D O 1
ATOM 4656 N N . ARG D 1 11 ? 90.482 25.352 -34.180 1.00 37.87 8 ARG D N 1
ATOM 4657 C CA . ARG D 1 11 ? 90.290 26.736 -33.802 1.00 37.23 8 ARG D CA 1
ATOM 4658 C C . ARG D 1 11 ? 90.453 27.617 -35.032 1.00 37.16 8 ARG D C 1
ATOM 4659 O O . ARG D 1 11 ? 91.392 27.418 -35.816 1.00 37.16 8 ARG D O 1
ATOM 4667 N N . ALA D 1 12 ? 89.522 28.545 -35.241 1.00 36.85 9 ALA D N 1
ATOM 4668 C CA . ALA D 1 12 ? 89.673 29.505 -36.341 1.00 37.38 9 ALA D CA 1
ATOM 4669 C C . ALA D 1 12 ? 89.753 30.907 -35.785 1.00 37.58 9 ALA D C 1
ATOM 4670 O O . ALA D 1 12 ? 89.013 31.262 -34.870 1.00 39.36 9 ALA D O 1
ATOM 4672 N N . SER D 1 13 ? 90.636 31.724 -36.318 1.00 36.84 10 SER D N 1
ATOM 4673 C CA . SER D 1 13 ? 90.763 33.068 -35.805 1.00 36.33 10 SER D CA 1
ATOM 4674 C C . SER D 1 13 ? 90.958 34.009 -36.966 1.00 35.99 10 SER D C 1
ATOM 4675 O O . SER D 1 13 ? 91.712 33.724 -37.887 1.00 36.40 10 SER D O 1
ATOM 4678 N N . VAL D 1 14 ? 90.248 35.119 -36.951 1.00 35.65 11 VAL D N 1
ATOM 4679 C CA . VAL D 1 14 ? 90.439 36.143 -37.963 1.00 35.29 11 VAL D CA 1
ATOM 4680 C C . VAL D 1 14 ? 90.831 37.425 -37.248 1.00 35.79 11 VAL D C 1
ATOM 4681 O O . VAL D 1 14 ? 90.097 37.927 -36.389 1.00 35.60 11 VAL D O 1
ATOM 4685 N N . PHE D 1 15 ? 91.993 37.963 -37.567 1.00 36.28 12 PHE D N 1
ATOM 4686 C CA . PHE D 1 15 ? 92.456 39.115 -36.783 1.00 36.87 12 PHE D CA 1
ATOM 4687 C C . PHE D 1 15 ? 93.212 40.131 -37.589 1.00 36.92 12 PHE D C 1
ATOM 4688 O O . PHE D 1 15 ? 93.757 39.801 -38.636 1.00 38.07 12 PHE D O 1
ATOM 4696 N N . ILE D 1 16 ? 93.262 41.363 -37.107 1.00 36.80 13 ILE D N 1
ATOM 4697 C CA . ILE D 1 16 ? 94.076 42.383 -37.754 1.00 36.63 13 ILE D CA 1
ATOM 4698 C C . ILE D 1 16 ? 95.319 42.632 -36.902 1.00 37.20 13 ILE D C 1
ATOM 4699 O O . ILE D 1 16 ? 95.207 43.099 -35.755 1.00 38.14 13 ILE D O 1
ATOM 4704 N N . PRO D 1 17 ? 96.502 42.322 -37.453 1.00 36.85 14 PRO D N 1
ATOM 4705 C CA . PRO D 1 17 ? 97.777 42.452 -36.765 1.00 36.98 14 PRO D CA 1
ATOM 4706 C C . PRO D 1 17 ? 98.150 43.855 -36.272 1.00 36.99 14 PRO D C 1
ATOM 4707 O O . PRO D 1 17 ? 98.890 43.970 -35.316 1.00 37.01 14 PRO D O 1
ATOM 4719 N N . SER D 1 19 ? 97.444 47.895 -34.858 1.00 38.33 16 SER D N 1
ATOM 4720 C CA . SER D 1 19 ? 96.729 48.429 -33.752 1.00 38.43 16 SER D CA 1
ATOM 4721 C C . SER D 1 19 ? 95.564 49.170 -34.283 1.00 38.65 16 SER D C 1
ATOM 4722 O O . SER D 1 19 ? 94.523 49.262 -33.632 1.00 39.52 16 SER D O 1
ATOM 4725 N N . TRP D 1 20 ? 95.752 49.727 -35.468 1.00 38.20 17 TRP D N 1
ATOM 4726 C CA . TRP D 1 20 ? 94.715 50.486 -36.123 1.00 37.99 17 TRP D CA 1
ATOM 4727 C C . TRP D 1 20 ? 94.739 50.180 -37.604 1.00 38.29 17 TRP D C 1
ATOM 4728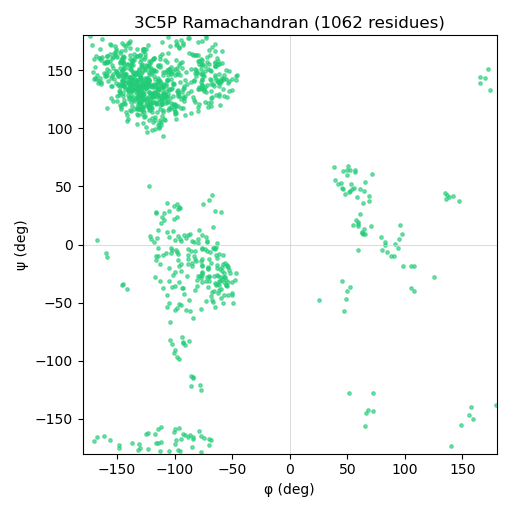 O O . TRP D 1 20 ? 95.818 50.037 -38.158 1.00 38.69 17 TRP D O 1
ATOM 4739 N N . THR D 1 21 ? 93.566 50.038 -38.234 1.00 38.41 18 THR D N 1
ATOM 4740 C CA . THR D 1 21 ? 93.516 49.910 -39.676 1.00 39.32 18 THR D CA 1
ATOM 4741 C C . THR D 1 21 ? 94.023 51.224 -40.229 1.00 39.86 18 THR D C 1
ATOM 4742 O O . THR D 1 21 ? 94.166 52.223 -39.485 1.00 39.83 18 THR D O 1
ATOM 4746 N N . GLU D 1 22 ? 94.318 51.240 -41.522 1.00 40.08 19 GLU D N 1
ATOM 4747 C CA . GLU D 1 22 ? 94.915 52.439 -42.091 1.00 40.77 19 GLU D CA 1
ATOM 4748 C C . GLU D 1 22 ? 93.889 53.566 -42.323 1.00 39.50 19 GLU D C 1
ATOM 4749 O O . GLU D 1 22 ? 92.765 53.334 -42.721 1.00 39.81 19 GLU D O 1
ATOM 4755 N N . ALA D 1 23 ? 94.279 54.785 -42.032 1.00 38.38 20 ALA D N 1
ATOM 4756 C CA . ALA D 1 23 ? 93.368 55.911 -42.097 1.00 37.55 20 ALA D CA 1
ATOM 4757 C C . ALA D 1 23 ? 92.589 56.006 -43.405 1.00 37.16 20 ALA D C 1
ATOM 4758 O O . ALA D 1 23 ? 93.124 55.721 -44.467 1.00 37.19 20 ALA D O 1
ATOM 4760 N N . LYS D 1 24 ? 91.325 56.407 -43.329 1.00 37.32 21 LYS D N 1
ATOM 4761 C CA . LYS D 1 24 ? 90.566 56.849 -44.518 1.00 37.56 21 LYS D CA 1
ATOM 4762 C C . LYS D 1 24 ? 90.236 58.292 -44.302 1.00 37.38 21 LYS D C 1
ATOM 4763 O O . LYS D 1 24 ? 89.857 58.663 -43.204 1.00 37.62 21 LYS D O 1
ATOM 4777 N N . ASP D 1 26 ? 88.116 61.824 -45.508 1.00 40.85 23 ASP D N 1
ATOM 4778 C CA . ASP D 1 26 ? 87.030 62.349 -46.309 1.00 42.75 23 ASP D CA 1
ATOM 4779 C C . ASP D 1 26 ? 87.238 63.828 -46.522 1.00 43.25 23 ASP D C 1
ATOM 4780 O O . ASP D 1 26 ? 87.385 64.555 -45.567 1.00 43.21 23 ASP D O 1
ATOM 4793 N N . GLU D 1 28 ? 85.079 65.744 -47.531 1.00 46.14 25 GLU D N 1
ATOM 4794 C CA . GLU D 1 28 ? 83.768 66.387 -47.336 1.00 46.12 25 GLU D CA 1
ATOM 4795 C C . GLU D 1 28 ? 83.658 66.923 -45.913 1.00 45.98 25 GLU D C 1
ATOM 4796 O O . GLU D 1 28 ? 83.433 68.130 -45.697 1.00 46.18 25 GLU D O 1
ATOM 4802 N N . THR D 1 29 ? 83.830 66.009 -44.953 1.00 45.15 26 THR D N 1
ATOM 4803 C CA . THR D 1 29 ? 83.758 66.308 -43.533 1.00 43.59 26 THR D CA 1
ATOM 4804 C C . THR D 1 29 ? 85.081 66.828 -42.941 1.00 42.56 26 THR D C 1
ATOM 4805 O O . THR D 1 29 ? 85.076 67.471 -41.890 1.00 42.29 26 THR D O 1
ATOM 4809 N N . GLY D 1 30 ? 86.197 66.593 -43.649 1.00 41.68 27 GLY D N 1
ATOM 4810 C CA . GLY D 1 30 ? 87.577 66.902 -43.168 1.00 39.54 27 GLY D CA 1
ATOM 4811 C C . GLY D 1 30 ? 88.202 65.817 -42.243 1.00 37.76 27 GLY D C 1
ATOM 4812 O O . GLY D 1 30 ? 89.329 65.980 -41.800 1.00 36.93 27 GLY D O 1
ATOM 4813 N N . GLN D 1 31 ? 87.494 64.708 -41.989 1.00 35.45 28 GLN D N 1
ATOM 4814 C CA . GLN D 1 31 ? 87.868 63.802 -40.943 1.00 34.47 28 GLN D CA 1
ATOM 4815 C C . GLN D 1 31 ? 88.696 62.621 -41.341 1.00 34.18 28 GLN D C 1
ATOM 4816 O O . GLN D 1 31 ? 88.620 62.167 -42.456 1.00 34.41 28 GLN D O 1
ATOM 4822 N N . VAL D 1 32 ? 89.441 62.071 -40.388 1.00 33.76 29 VAL D N 1
ATOM 4823 C CA . VAL D 1 32 ? 90.144 60.830 -40.596 1.00 33.20 29 VAL D CA 1
ATOM 4824 C C . VAL D 1 32 ? 89.475 59.769 -39.741 1.00 33.25 29 VAL D C 1
ATOM 4825 O O . VAL D 1 32 ? 89.151 60.057 -38.607 1.00 33.83 29 VAL D O 1
ATOM 4829 N N . ILE D 1 33 ? 89.262 58.566 -40.285 1.00 33.19 30 ILE D N 1
ATOM 4830 C CA . ILE D 1 33 ? 88.584 57.456 -39.592 1.00 34.21 30 ILE D CA 1
ATOM 4831 C C . ILE D 1 33 ? 89.519 56.254 -39.599 1.00 34.69 30 ILE D C 1
ATOM 4832 O O . ILE D 1 33 ? 90.169 55.948 -40.613 1.00 34.56 30 ILE D O 1
ATOM 4837 N N . GLN D 1 34 ? 89.619 55.570 -38.474 1.00 35.27 31 GLN D N 1
ATOM 4838 C CA . GLN D 1 34 ? 90.193 54.241 -38.458 1.00 35.94 31 GLN D CA 1
ATOM 4839 C C . GLN D 1 34 ? 89.499 53.386 -37.457 1.00 36.22 31 GLN D C 1
ATOM 4840 O O . GLN D 1 34 ? 88.821 53.880 -36.597 1.00 36.02 31 GLN D O 1
ATOM 4846 N N . PHE D 1 35 ? 89.647 52.083 -37.614 1.00 37.01 32 PHE D N 1
ATOM 4847 C CA . PHE D 1 35 ? 89.124 51.128 -36.679 1.00 37.56 32 PHE D CA 1
ATOM 4848 C C . PHE D 1 35 ? 90.247 50.431 -35.982 1.00 38.55 32 PHE D C 1
ATOM 4849 O O . PHE D 1 35 ? 91.347 50.312 -36.518 1.00 38.87 32 PHE D O 1
ATOM 4857 N N . GLU D 1 36 ? 89.958 49.973 -34.775 1.00 39.31 33 GLU D N 1
ATOM 4858 C CA . GLU D 1 36 ? 90.957 49.374 -33.954 1.00 40.07 33 GLU D CA 1
ATOM 4859 C C . GLU D 1 36 ? 91.290 47.962 -34.408 1.00 40.08 33 GLU D C 1
ATOM 4860 O O . GLU D 1 36 ? 90.397 47.183 -34.767 1.00 40.60 33 GLU D O 1
ATOM 4866 N N . GLY D 1 37 ? 92.575 47.631 -34.419 1.00 40.23 34 GLY D N 1
ATOM 4867 C CA . GLY D 1 37 ? 93.020 46.287 -34.838 1.00 40.06 34 GLY D CA 1
ATOM 4868 C C . GLY D 1 37 ? 93.215 45.407 -33.618 1.00 40.17 34 GLY D C 1
ATOM 4869 O O . GLY D 1 37 ? 92.643 45.698 -32.551 1.00 39.79 34 GLY D O 1
ATOM 4870 N N . ASP D 1 38 ? 94.022 44.354 -33.758 1.00 40.06 35 ASP D N 1
ATOM 4871 C CA . ASP D 1 38 ? 94.219 43.388 -32.675 1.00 40.12 35 ASP D CA 1
ATOM 4872 C C . ASP D 1 38 ? 95.640 43.377 -32.130 1.00 40.35 35 ASP D C 1
ATOM 4873 O O . ASP D 1 38 ? 95.948 42.659 -31.180 1.00 40.62 35 ASP D O 1
ATOM 4878 N N . SER D 1 39 ? 96.509 44.175 -32.740 1.00 40.77 36 SER D N 1
ATOM 4879 C CA . SER D 1 39 ? 97.853 44.417 -32.201 1.00 41.22 36 SER D CA 1
ATOM 4880 C C . SER D 1 39 ? 98.535 43.145 -31.725 1.00 40.73 36 SER D C 1
ATOM 4881 O O . SER D 1 39 ? 99.017 43.090 -30.599 1.00 40.95 36 SER D O 1
ATOM 4884 N N . ARG D 1 40 ? 98.593 42.135 -32.580 1.00 40.15 37 ARG D N 1
ATOM 4885 C CA . ARG D 1 40 ? 99.255 40.901 -32.240 1.00 39.45 37 ARG D CA 1
ATOM 4886 C C . ARG D 1 40 ? 99.713 40.167 -33.469 1.00 39.88 37 ARG D C 1
ATOM 4887 O O . ARG D 1 40 ? 99.397 40.551 -34.560 1.00 40.20 37 ARG D O 1
ATOM 4895 N N . GLU D 1 41 ? 100.483 39.116 -33.280 1.00 39.91 38 GLU D N 1
ATOM 4896 C CA . GLU D 1 41 ? 100.866 38.250 -34.368 1.00 40.58 38 GLU D CA 1
ATOM 4897 C C . GLU D 1 41 ? 100.079 36.944 -34.318 1.00 40.38 38 GLU D C 1
ATOM 4898 O O . GLU D 1 41 ? 99.207 36.766 -33.470 1.00 40.83 38 GLU D O 1
ATOM 4904 N N . PHE D 1 42 ? 100.372 36.034 -35.238 1.00 40.39 39 PHE D N 1
ATOM 4905 C CA . PHE D 1 42 ? 99.740 34.716 -35.220 1.00 40.46 39 PHE D CA 1
ATOM 4906 C C . PHE D 1 42 ? 100.011 34.020 -33.900 1.00 40.38 39 PHE D C 1
ATOM 4907 O O . PHE D 1 42 ? 101.128 34.023 -33.411 1.00 40.48 39 PHE D O 1
ATOM 4915 N N . THR D 1 43 ? 98.971 33.449 -33.309 1.00 40.94 40 THR D N 1
ATOM 4916 C CA . THR D 1 43 ? 99.136 32.627 -32.120 1.00 41.04 40 THR D CA 1
ATOM 4917 C C . THR D 1 43 ? 97.870 31.850 -31.826 1.00 41.47 40 THR D C 1
ATOM 4918 O O . THR D 1 43 ? 96.762 32.342 -32.073 1.00 42.09 40 THR D O 1
ATOM 4922 N N . PRO D 1 44 ? 98.030 30.630 -31.302 1.00 41.66 41 PRO D N 1
ATOM 4923 C CA . PRO D 1 44 ? 96.864 29.796 -31.001 1.00 41.70 41 PRO D CA 1
ATOM 4924 C C . PRO D 1 44 ? 96.226 30.127 -29.657 1.00 41.76 41 PRO D C 1
ATOM 4925 O O . PRO D 1 44 ? 95.146 29.628 -29.362 1.00 43.23 41 PRO D O 1
ATOM 4929 N N . HIS D 1 45 ? 96.885 30.949 -28.849 1.00 41.53 42 HIS D N 1
ATOM 4930 C CA . HIS D 1 45 ? 96.488 31.140 -27.453 1.00 41.74 42 HIS D CA 1
ATOM 4931 C C . HIS D 1 45 ? 95.623 32.385 -27.238 1.00 41.31 42 HIS D C 1
ATOM 4932 O O . HIS D 1 45 ? 95.653 33.018 -26.174 1.00 40.67 42 HIS D O 1
ATOM 4939 N N . ALA D 1 46 ? 94.847 32.733 -28.253 1.00 41.51 43 ALA D N 1
ATOM 4940 C CA . ALA D 1 46 ? 94.199 34.033 -28.302 1.00 41.52 43 ALA D CA 1
ATOM 4941 C C . ALA D 1 46 ? 92.741 33.963 -27.857 1.00 41.82 43 ALA D C 1
ATOM 4942 O O . ALA D 1 46 ? 92.027 34.967 -27.921 1.00 42.31 43 ALA D O 1
ATOM 4944 N N . VAL D 1 47 ? 92.293 32.786 -27.422 1.00 41.52 44 VAL D N 1
ATOM 4945 C CA . VAL D 1 47 ? 90.883 32.596 -27.096 1.00 41.82 44 VAL D CA 1
ATOM 4946 C C . VAL D 1 47 ? 90.447 33.596 -26.042 1.00 41.78 44 VAL D C 1
ATOM 4947 O O . VAL D 1 47 ? 91.218 33.911 -25.140 1.00 42.41 44 VAL D O 1
ATOM 4951 N N . ASN D 1 48 ? 89.221 34.102 -26.163 1.00 41.00 45 ASN D N 1
ATOM 4952 C CA . ASN D 1 48 ? 88.624 34.902 -25.099 1.00 40.45 45 ASN D CA 1
ATOM 4953 C C . ASN D 1 48 ? 89.481 36.097 -24.693 1.00 40.06 45 ASN D C 1
ATOM 4954 O O . ASN D 1 48 ? 89.281 36.660 -23.624 1.00 40.51 45 ASN D O 1
ATOM 4959 N N . THR D 1 49 ? 90.439 36.472 -25.538 1.00 39.38 46 THR D N 1
ATOM 4960 C CA . THR D 1 49 ? 91.282 37.629 -25.269 1.00 39.32 46 THR D CA 1
ATOM 4961 C C . THR D 1 49 ? 90.719 38.876 -25.934 1.00 39.54 46 THR D C 1
ATOM 4962 O O . THR D 1 49 ? 91.201 39.986 -25.694 1.00 39.73 46 THR D O 1
ATOM 4974 N N . ARG D 1 51 ? 91.122 39.484 -28.908 1.00 38.76 48 ARG D N 1
ATOM 4975 C CA . ARG D 1 51 ? 92.133 39.892 -29.876 1.00 38.23 48 ARG D CA 1
ATOM 4976 C C . ARG D 1 51 ? 91.895 39.278 -31.249 1.00 38.41 48 ARG D C 1
ATOM 4977 O O . ARG D 1 51 ? 92.849 38.904 -31.944 1.00 38.43 48 ARG D O 1
ATOM 4985 N N . SER D 1 52 ? 90.623 39.168 -31.636 1.00 38.25 49 SER D N 1
ATOM 4986 C CA . SER D 1 52 ? 90.264 38.730 -32.985 1.00 39.10 49 SER D CA 1
ATOM 4987 C C . SER D 1 52 ? 88.985 39.406 -33.434 1.00 38.76 49 SER D C 1
ATOM 4988 O O . SER D 1 52 ? 88.168 39.808 -32.605 1.00 38.48 49 SER D O 1
ATOM 4991 N N . ARG D 1 53 ? 88.806 39.509 -34.748 1.00 38.62 50 ARG D N 1
ATOM 4992 C CA . ARG D 1 53 ? 87.597 40.096 -35.292 1.00 38.28 50 ARG D CA 1
ATOM 4993 C C . ARG D 1 53 ? 86.537 39.019 -35.255 1.00 38.16 50 ARG D C 1
ATOM 4994 O O . ARG D 1 53 ? 85.377 39.313 -34.965 1.00 39.02 50 ARG D O 1
ATOM 5002 N N . VAL D 1 54 ? 86.952 37.774 -35.485 1.00 37.62 51 VAL D N 1
ATOM 5003 C CA . VAL D 1 54 ? 86.072 36.609 -35.498 1.00 36.88 51 VAL D CA 1
ATOM 5004 C C . VAL D 1 54 ? 86.877 35.454 -34.938 1.00 37.66 51 VAL D C 1
ATOM 5005 O O . VAL D 1 54 ? 88.065 35.301 -35.243 1.00 37.52 51 VAL D O 1
ATOM 5009 N N . GLU D 1 55 ? 86.231 34.620 -34.138 1.00 38.45 52 GLU D N 1
ATOM 5010 C CA . GLU D 1 55 ? 86.893 33.459 -33.551 1.00 39.71 52 GLU D CA 1
ATOM 5011 C C . GLU D 1 55 ? 85.907 32.339 -33.372 1.00 39.13 52 GLU D C 1
ATOM 5012 O O . GLU D 1 55 ? 84.754 32.550 -32.977 1.00 39.07 52 GLU D O 1
ATOM 5018 N N . GLN D 1 56 ? 86.352 31.138 -33.689 1.00 39.23 53 GLN D N 1
ATOM 5019 C CA . GLN D 1 56 ? 85.473 29.960 -33.639 1.00 39.43 53 GLN D CA 1
ATOM 5020 C C . GLN D 1 56 ? 86.259 28.716 -33.238 1.00 38.70 53 GLN D C 1
ATOM 5021 O O . GLN D 1 56 ? 87.392 28.512 -33.692 1.00 37.88 53 GLN D O 1
ATOM 5027 N N . GLU D 1 57 ? 85.663 27.921 -32.358 1.00 38.53 54 GLU D N 1
ATOM 5028 C CA . GLU D 1 57 ? 86.215 26.611 -31.998 1.00 39.05 54 GLU D CA 1
ATOM 5029 C C . GLU D 1 57 ? 85.181 25.494 -32.151 1.00 39.06 54 GLU D C 1
ATOM 5030 O O . GLU D 1 57 ? 84.128 25.534 -31.517 1.00 39.65 54 GLU D O 1
ATOM 5036 N N . VAL D 1 58 ? 85.454 24.538 -33.032 1.00 38.45 55 VAL D N 1
ATOM 5037 C CA . VAL D 1 58 ? 84.672 23.325 -33.082 1.00 37.98 55 VAL D CA 1
ATOM 5038 C C . VAL D 1 58 ? 85.430 22.180 -32.417 1.00 38.05 55 VAL D C 1
ATOM 5039 O O . VAL D 1 58 ? 86.628 21.990 -32.623 1.00 38.14 55 VAL D O 1
ATOM 5043 N N . VAL D 1 59 ? 84.715 21.433 -31.597 1.00 38.10 56 VAL D N 1
ATOM 5044 C CA . VAL D 1 59 ? 85.314 20.378 -30.798 1.00 38.67 56 VAL D CA 1
ATOM 5045 C C . VAL D 1 59 ? 84.563 19.084 -31.022 1.00 38.22 56 VAL D C 1
ATOM 5046 O O . VAL D 1 59 ? 83.364 19.004 -30.753 1.00 37.77 56 VAL D O 1
ATOM 5050 N N . VAL D 1 60 ? 85.259 18.083 -31.543 1.00 38.10 57 VAL D N 1
ATOM 5051 C CA . VAL D 1 60 ? 84.619 16.806 -31.712 1.00 38.30 57 VAL D CA 1
ATOM 5052 C C . VAL D 1 60 ? 85.077 15.837 -30.652 1.00 38.86 57 VAL D C 1
ATOM 5053 O O . VAL D 1 60 ? 86.276 15.640 -30.407 1.00 38.25 57 VAL D O 1
ATOM 5057 N N . ASP D 1 61 ? 84.065 15.295 -29.986 1.00 39.76 58 ASP D N 1
ATOM 5058 C CA . ASP D 1 61 ? 84.240 14.398 -28.868 1.00 40.81 58 ASP D CA 1
ATOM 5059 C C . ASP D 1 61 ? 83.881 12.963 -29.229 1.00 40.41 58 ASP D C 1
ATOM 5060 O O . ASP D 1 61 ? 82.715 12.602 -29.387 1.00 39.78 58 ASP D O 1
ATOM 5065 N N . PHE D 1 62 ? 84.914 12.149 -29.354 1.00 40.76 59 PHE D N 1
ATOM 5066 C CA . PHE D 1 62 ? 84.750 10.777 -29.774 1.00 40.80 59 PHE D CA 1
ATOM 5067 C C . PHE D 1 62 ? 84.318 9.926 -28.630 1.00 41.06 59 PHE D C 1
ATOM 5068 O O . PHE D 1 62 ? 83.600 8.985 -28.843 1.00 41.75 59 PHE D O 1
ATOM 5076 N N . TYR D 1 63 ? 84.718 10.267 -27.414 1.00 41.45 60 TYR D N 1
ATOM 5077 C CA . TYR D 1 63 ? 84.146 9.628 -26.250 1.00 41.90 60 TYR D CA 1
ATOM 5078 C C . TYR D 1 63 ? 82.597 9.790 -26.154 1.00 42.24 60 TYR D C 1
ATOM 5079 O O . TYR D 1 63 ? 81.878 8.804 -26.011 1.00 43.25 60 TYR D O 1
ATOM 5088 N N . LYS D 1 64 ? 82.077 11.001 -26.279 1.00 42.48 61 LYS D N 1
ATOM 5089 C CA . LYS D 1 64 ? 80.638 11.229 -26.156 1.00 42.51 61 LYS D CA 1
ATOM 5090 C C . LYS D 1 64 ? 79.889 11.078 -27.473 1.00 43.47 61 LYS D C 1
ATOM 5091 O O . LYS D 1 64 ? 78.658 11.028 -27.471 1.00 43.83 61 LYS D O 1
ATOM 5097 N N . GLN D 1 65 ? 80.627 11.016 -28.589 1.00 44.52 62 GLN D N 1
ATOM 5098 C CA . GLN D 1 65 ? 80.082 11.156 -29.974 1.00 45.55 62 GLN D CA 1
ATOM 5099 C C . GLN D 1 65 ? 79.179 12.371 -30.157 1.00 45.22 62 GLN D C 1
ATOM 5100 O O . GLN D 1 65 ? 77.980 12.244 -30.441 1.00 45.47 62 GLN D O 1
ATOM 5106 N N . GLU D 1 66 ? 79.796 13.535 -30.001 1.00 44.57 63 GLU D N 1
ATOM 5107 C CA . GLU D 1 66 ? 79.120 14.803 -29.991 1.00 44.52 63 GLU D CA 1
ATOM 5108 C C . GLU D 1 66 ? 80.024 15.860 -30.582 1.00 43.43 63 GLU D C 1
ATOM 5109 O O . GLU D 1 66 ? 81.245 15.751 -30.509 1.00 43.28 63 GLU D O 1
ATOM 5115 N N . VAL D 1 67 ? 79.427 16.885 -31.171 1.00 42.36 64 VAL D N 1
ATOM 5116 C CA . VAL D 1 67 ? 80.197 18.022 -31.669 1.00 41.85 64 VAL D CA 1
ATOM 5117 C C . VAL D 1 67 ? 79.775 19.327 -30.987 1.00 41.58 64 VAL D C 1
ATOM 5118 O O . VAL D 1 67 ? 78.587 19.640 -30.882 1.00 41.95 64 VAL D O 1
ATOM 5122 N N . PHE D 1 68 ? 80.753 20.074 -30.501 1.00 40.75 65 PHE D N 1
ATOM 5123 C CA . PHE D 1 68 ? 80.471 21.307 -29.823 1.00 40.36 65 PHE D CA 1
ATOM 5124 C C . PHE D 1 68 ? 81.131 22.476 -30.531 1.00 40.34 65 PHE D C 1
ATOM 5125 O O . PHE D 1 68 ? 82.220 22.338 -31.074 1.00 40.90 65 PHE D O 1
ATOM 5133 N N . SER D 1 69 ? 80.492 23.638 -30.493 1.00 39.94 66 SER D N 1
ATOM 5134 C CA . SER D 1 69 ? 81.037 24.823 -31.142 1.00 39.82 66 SER D CA 1
ATOM 5135 C C . SER D 1 69 ? 80.895 26.056 -30.300 1.00 38.66 66 SER D C 1
ATOM 5136 O O . SER D 1 69 ? 79.828 26.302 -29.730 1.00 38.83 66 SER D O 1
ATOM 5139 N N . TYR D 1 70 ? 81.973 26.834 -30.245 1.00 37.67 67 TYR D N 1
ATOM 5140 C CA . TYR D 1 70 ? 81.965 28.156 -29.650 1.00 36.62 67 TYR D CA 1
ATOM 5141 C C . TYR D 1 70 ? 82.220 29.137 -30.770 1.00 36.21 67 TYR D C 1
ATOM 5142 O O . TYR D 1 70 ? 82.993 28.853 -31.707 1.00 36.46 67 TYR D O 1
ATOM 5151 N N . ALA D 1 71 ? 81.567 30.283 -30.686 1.00 35.00 68 ALA D N 1
ATOM 5152 C CA . ALA D 1 71 ? 81.747 31.312 -31.674 1.00 35.05 68 ALA D CA 1
ATOM 5153 C C . ALA D 1 71 ? 81.723 32.683 -31.036 1.00 35.70 68 ALA D C 1
ATOM 5154 O O . ALA D 1 71 ? 80.996 32.922 -30.049 1.00 36.34 68 ALA D O 1
ATOM 5156 N N . ASN D 1 72 ? 82.502 33.598 -31.606 1.00 35.70 69 ASN D N 1
ATOM 5157 C CA . ASN D 1 72 ? 82.519 34.940 -31.089 1.00 35.91 69 ASN D CA 1
ATOM 5158 C C . ASN D 1 72 ? 83.125 35.967 -32.016 1.00 36.40 69 ASN D C 1
ATOM 5159 O O . ASN D 1 72 ? 83.888 35.623 -32.921 1.00 37.37 69 ASN D O 1
ATOM 5164 N N . THR D 1 73 ? 82.775 37.225 -31.780 1.00 36.55 70 THR D N 1
ATOM 5165 C CA . THR D 1 73 ? 83.377 38.353 -32.451 1.00 37.36 70 THR D CA 1
ATOM 5166 C C . THR D 1 73 ? 84.024 39.254 -31.431 1.00 38.83 70 THR D C 1
ATOM 5167 O O . THR D 1 73 ? 83.519 39.393 -30.298 1.00 40.16 70 THR D O 1
ATOM 5171 N N . GLY D 1 74 ? 85.112 39.914 -31.827 1.00 39.36 71 GLY D N 1
ATOM 5172 C CA . GLY D 1 74 ? 85.630 41.020 -31.038 1.00 39.51 71 GLY D CA 1
ATOM 5173 C C . GLY D 1 74 ? 84.777 42.278 -31.125 1.00 39.84 71 GLY D C 1
ATOM 5174 O O . GLY D 1 74 ? 83.752 42.322 -31.820 1.00 39.28 71 GLY D O 1
ATOM 5175 N N . ILE D 1 75 ? 85.223 43.307 -30.406 1.00 40.43 72 ILE D N 1
ATOM 5176 C CA . ILE D 1 75 ? 84.581 44.630 -30.396 1.00 40.20 72 ILE D CA 1
ATOM 5177 C C . ILE D 1 75 ? 85.136 45.526 -31.505 1.00 40.57 72 ILE D C 1
ATOM 5178 O O . ILE D 1 75 ? 86.337 45.634 -31.668 1.00 41.20 72 ILE D O 1
ATOM 5183 N N . THR D 1 76 ? 84.252 46.145 -32.279 1.00 40.75 73 THR D N 1
ATOM 5184 C CA . THR D 1 76 ? 84.646 47.164 -33.261 1.00 40.91 73 THR D CA 1
ATOM 5185 C C . THR D 1 76 ? 84.769 48.538 -32.575 1.00 40.97 73 THR D C 1
ATOM 5186 O O . THR D 1 76 ? 83.838 48.989 -31.877 1.00 41.19 73 THR D O 1
ATOM 5190 N N . THR D 1 77 ? 85.906 49.200 -32.733 1.00 40.76 74 THR D N 1
ATOM 5191 C CA . THR D 1 77 ? 86.029 50.569 -32.192 1.00 40.68 74 THR D CA 1
ATOM 5192 C C . THR D 1 77 ? 86.428 51.509 -33.304 1.00 41.11 74 THR D C 1
ATOM 5193 O O . THR D 1 77 ? 87.476 51.334 -33.917 1.00 42.02 74 THR D O 1
ATOM 5197 N N . GLU D 1 78 ? 85.590 52.498 -33.566 1.00 41.08 75 GLU D N 1
ATOM 5198 C CA . GLU D 1 78 ? 85.841 53.443 -34.627 1.00 41.06 75 GLU D CA 1
ATOM 5199 C C . GLU D 1 78 ? 86.481 54.665 -33.984 1.00 40.17 75 GLU D C 1
ATOM 5200 O O . GLU D 1 78 ? 86.027 55.143 -32.955 1.00 40.29 75 GLU D O 1
ATOM 5206 N N . LYS D 1 79 ? 87.548 55.157 -34.569 1.00 38.97 76 LYS D N 1
ATOM 5207 C CA . LYS D 1 79 ? 88.176 56.345 -34.053 1.00 38.48 76 LYS D CA 1
ATOM 5208 C C . LYS D 1 79 ? 88.068 57.435 -35.122 1.00 37.92 76 LYS D C 1
ATOM 5209 O O . LYS D 1 79 ? 88.420 57.191 -36.292 1.00 38.66 76 LYS D O 1
ATOM 5215 N N . VAL D 1 80 ? 87.583 58.628 -34.754 1.00 36.41 77 VAL D N 1
ATOM 5216 C CA . VAL D 1 80 ? 87.447 59.702 -35.748 1.00 35.04 77 VAL D CA 1
ATOM 5217 C C . VAL D 1 80 ? 88.228 60.944 -35.340 1.00 35.24 77 VAL D C 1
ATOM 5218 O O . VAL D 1 80 ? 87.916 61.556 -34.319 1.00 35.67 77 VAL D O 1
ATOM 5222 N N . ILE D 1 81 ? 89.249 61.315 -36.112 1.00 34.72 78 ILE D N 1
ATOM 5223 C CA . ILE D 1 81 ? 89.984 62.543 -35.813 1.00 34.36 78 ILE D CA 1
ATOM 5224 C C . ILE D 1 81 ? 89.288 63.667 -36.553 1.00 34.63 78 ILE D C 1
ATOM 5225 O O . ILE D 1 81 ? 88.895 63.477 -37.689 1.00 34.30 78 ILE D O 1
ATOM 5230 N N . SER D 1 82 ? 89.115 64.822 -35.918 1.00 35.09 79 SER D N 1
ATOM 5231 C CA . SER D 1 82 ? 88.383 65.909 -36.555 1.00 35.91 79 SER D CA 1
ATOM 5232 C C . SER D 1 82 ? 89.300 67.019 -37.037 1.00 36.45 79 SER D C 1
ATOM 5233 O O . SER D 1 82 ? 90.462 67.048 -36.677 1.00 36.96 79 SER D O 1
ATOM 5236 N N . PRO D 1 83 ? 88.800 67.919 -37.895 1.00 36.87 80 PRO D N 1
ATOM 5237 C CA . PRO D 1 83 ? 89.647 68.976 -38.416 1.00 37.33 80 PRO D CA 1
ATOM 5238 C C . PRO D 1 83 ? 90.346 69.778 -37.342 1.00 38.11 80 PRO D C 1
ATOM 5239 O O . PRO D 1 83 ? 91.328 70.449 -37.614 1.00 39.39 80 PRO D O 1
ATOM 5243 N N . ASP D 1 84 ? 89.860 69.723 -36.126 1.00 38.55 81 ASP D N 1
ATOM 5244 C CA . ASP D 1 84 ? 90.399 70.577 -35.098 1.00 39.14 81 ASP D CA 1
ATOM 5245 C C . ASP D 1 84 ? 91.133 69.686 -34.100 1.00 38.80 81 ASP D C 1
ATOM 5246 O O . ASP D 1 84 ? 91.409 70.055 -32.982 1.00 38.07 81 ASP D O 1
ATOM 5251 N N . GLY D 1 85 ? 91.454 68.483 -34.525 1.00 39.13 82 GLY D N 1
ATOM 5252 C CA . GLY D 1 85 ? 92.260 67.620 -33.696 1.00 39.62 82 GLY D CA 1
ATOM 5253 C C . GLY D 1 85 ? 91.561 66.880 -32.566 1.00 39.85 82 GLY D C 1
ATOM 5254 O O . GLY D 1 85 ? 92.228 66.094 -31.888 1.00 40.02 82 GLY D O 1
ATOM 5255 N N . SER D 1 86 ? 90.257 67.124 -32.331 1.00 39.70 83 SER D N 1
ATOM 5256 C CA . SER D 1 86 ? 89.468 66.323 -31.331 1.00 39.75 83 SER D CA 1
ATOM 5257 C C . SER D 1 86 ? 89.366 64.863 -31.764 1.00 39.61 83 SER D C 1
ATOM 5258 O O . SER D 1 86 ? 89.264 64.596 -32.955 1.00 40.62 83 SER D O 1
ATOM 5261 N N . VAL D 1 87 ? 89.440 63.909 -30.855 1.00 39.17 84 VAL D N 1
ATOM 5262 C CA . VAL D 1 87 ? 89.241 62.540 -31.311 1.00 39.68 84 VAL D CA 1
ATOM 5263 C C . VAL D 1 87 ? 88.030 61.885 -30.682 1.00 40.59 84 VAL D C 1
ATOM 5264 O O . VAL D 1 87 ? 87.800 62.075 -29.528 1.00 41.20 84 VAL D O 1
ATOM 5268 N N . ASN D 1 88 ? 87.221 61.169 -31.451 1.00 41.75 85 ASN D N 1
ATOM 5269 C CA . ASN D 1 88 ? 86.107 60.449 -30.856 1.00 43.80 85 ASN D CA 1
ATOM 5270 C C . ASN D 1 88 ? 86.074 58.983 -31.127 1.00 43.52 85 ASN D C 1
ATOM 5271 O O . ASN D 1 88 ? 86.332 58.558 -32.250 1.00 44.86 85 ASN D O 1
ATOM 5276 N N . LYS D 1 89 ? 85.726 58.213 -30.110 1.00 42.44 86 LYS D N 1
ATOM 5277 C CA . LYS D 1 89 ? 85.542 56.793 -30.270 1.00 41.74 86 LYS D CA 1
ATOM 5278 C C . LYS D 1 89 ? 84.066 56.381 -30.249 1.00 41.06 86 LYS D C 1
ATOM 5279 O O . LYS D 1 89 ? 83.258 56.990 -29.588 1.00 41.25 86 LYS D O 1
ATOM 5285 N N . ARG D 1 90 ? 83.713 55.364 -31.014 1.00 40.55 87 ARG D N 1
ATOM 5286 C CA . ARG D 1 90 ? 82.403 54.742 -30.916 1.00 40.20 87 ARG D CA 1
ATOM 5287 C C . ARG D 1 90 ? 82.648 53.279 -30.805 1.00 39.80 87 ARG D C 1
ATOM 5288 O O . ARG D 1 90 ? 83.708 52.793 -31.157 1.00 40.10 87 ARG D O 1
ATOM 5296 N N . THR D 1 91 ? 81.653 52.540 -30.364 1.00 39.21 88 THR D N 1
ATOM 5297 C CA . THR D 1 91 ? 81.920 51.172 -30.119 1.00 38.55 88 THR D CA 1
ATOM 5298 C C . THR D 1 91 ? 80.729 50.309 -30.445 1.00 36.97 88 THR D C 1
ATOM 5299 O O . THR D 1 91 ? 79.614 50.731 -30.282 1.00 36.73 88 THR D O 1
ATOM 5303 N N . GLY D 1 92 ? 80.977 49.115 -30.960 1.00 36.15 89 GLY D N 1
ATOM 5304 C CA . GLY D 1 92 ? 79.908 48.184 -31.331 1.00 34.59 89 GLY D CA 1
ATOM 5305 C C . GLY D 1 92 ? 80.403 46.754 -31.405 1.00 34.04 89 GLY D C 1
ATOM 5306 O O . GLY D 1 92 ? 81.617 46.517 -31.499 1.00 33.88 89 GLY D O 1
ATOM 5307 N N . LYS D 1 93 ? 79.476 45.797 -31.362 1.00 33.40 90 LYS D N 1
ATOM 5308 C CA . LYS D 1 93 ? 79.830 44.377 -31.439 1.00 33.35 90 LYS D CA 1
ATOM 5309 C C . LYS D 1 93 ? 79.033 43.646 -32.491 1.00 34.21 90 LYS D C 1
ATOM 5310 O O . LYS D 1 93 ? 77.807 43.531 -32.372 1.00 35.34 90 LYS D O 1
ATOM 5316 N N . ALA D 1 94 ? 79.730 43.126 -33.502 1.00 34.98 91 ALA D N 1
ATOM 5317 C CA . ALA D 1 94 ? 79.147 42.274 -34.554 1.00 35.19 91 ALA D CA 1
ATOM 5318 C C . ALA D 1 94 ? 78.363 41.103 -34.020 1.00 36.45 91 ALA D C 1
ATOM 5319 O O . ALA D 1 94 ? 78.758 40.450 -33.031 1.00 36.58 91 ALA D O 1
ATOM 5321 N N . SER D 1 95 ? 77.248 40.840 -34.698 1.00 37.97 92 SER D N 1
ATOM 5322 C CA . SER D 1 95 ? 76.407 39.720 -34.401 1.00 39.35 92 SER D CA 1
ATOM 5323 C C . SER D 1 95 ? 77.157 38.418 -34.671 1.00 40.55 92 SER D C 1
ATOM 5324 O O . SER D 1 95 ? 77.943 38.325 -35.623 1.00 40.09 92 SER D O 1
ATOM 5327 N N . THR D 1 96 ? 76.910 37.407 -33.835 1.00 41.86 93 THR D N 1
ATOM 5328 C CA . THR D 1 96 ? 77.482 36.066 -34.090 1.00 43.08 93 THR D CA 1
ATOM 5329 C C . THR D 1 96 ? 76.570 35.049 -34.833 1.00 43.96 93 THR D C 1
ATOM 5330 O O . THR D 1 96 ? 76.995 33.909 -35.039 1.00 43.88 93 THR D O 1
ATOM 5334 N N . GLU D 1 97 ? 75.366 35.467 -35.277 1.00 44.89 94 GLU D N 1
ATOM 5335 C CA . GLU D 1 97 ? 74.378 34.535 -35.871 1.00 45.96 94 GLU D CA 1
ATOM 5336 C C . GLU D 1 97 ? 74.951 33.753 -37.038 1.00 45.44 94 GLU D C 1
ATOM 5337 O O . GLU D 1 97 ? 74.600 32.585 -37.241 1.00 46.01 94 GLU D O 1
ATOM 5343 N N . ASN D 1 98 ? 75.827 34.396 -37.801 1.00 44.59 95 ASN D N 1
ATOM 5344 C CA . ASN D 1 98 ? 76.400 33.781 -38.985 1.00 43.83 95 ASN D CA 1
ATOM 5345 C C . ASN D 1 98 ? 77.798 33.161 -38.807 1.00 43.67 95 ASN D C 1
ATOM 5346 O O . ASN D 1 98 ? 78.556 33.015 -39.779 1.00 43.70 95 ASN D O 1
ATOM 5351 N N . ILE D 1 99 ? 78.136 32.808 -37.564 1.00 43.12 96 ILE D N 1
ATOM 5352 C CA . ILE D 1 99 ? 79.275 31.934 -37.305 1.00 42.38 96 ILE D CA 1
ATOM 5353 C C . ILE D 1 99 ? 78.735 30.608 -36.779 1.00 42.48 96 ILE D C 1
ATOM 5354 O O . ILE D 1 99 ? 78.257 30.484 -35.628 1.00 41.96 96 ILE D O 1
ATOM 5359 N N . VAL D 1 100 ? 78.791 29.622 -37.664 1.00 42.17 97 VAL D N 1
ATOM 5360 C CA . VAL D 1 100 ? 78.031 28.418 -37.471 1.00 41.86 97 VAL D CA 1
ATOM 5361 C C . VAL D 1 100 ? 78.872 27.203 -37.798 1.00 43.07 97 VAL D C 1
ATOM 5362 O O . VAL D 1 100 ? 79.880 27.276 -38.520 1.00 42.68 97 VAL D O 1
ATOM 5366 N N . CYS D 1 101 ? 78.447 26.092 -37.211 1.00 44.45 98 CYS D N 1
ATOM 5367 C CA . CYS D 1 101 ? 79.004 24.791 -37.468 1.00 45.49 98 CYS D CA 1
ATOM 5368 C C . CYS D 1 101 ? 77.874 23.907 -37.961 1.00 46.22 98 CYS D C 1
ATOM 5369 O O . CYS D 1 101 ? 76.821 23.822 -37.341 1.00 46.66 98 CYS D O 1
ATOM 5372 N N . THR D 1 102 ? 78.080 23.225 -39.069 1.00 47.09 99 THR D N 1
ATOM 5373 C CA . THR D 1 102 ? 76.921 22.785 -39.796 1.00 47.96 99 THR D CA 1
ATOM 5374 C C . THR D 1 102 ? 77.153 21.511 -40.617 1.00 48.01 99 THR D C 1
ATOM 5375 O O . THR D 1 102 ? 78.305 21.131 -40.850 1.00 47.67 99 THR D O 1
ATOM 5379 N N . ASP D 1 103 ? 76.052 20.868 -41.031 1.00 48.61 100 ASP D N 1
ATOM 5380 C CA . ASP D 1 103 ? 76.059 19.574 -41.753 1.00 49.20 100 ASP D CA 1
ATOM 5381 C C . ASP D 1 103 ? 77.000 18.588 -41.072 1.00 48.90 100 ASP D C 1
ATOM 5382 O O . ASP D 1 103 ? 78.026 18.187 -41.636 1.00 48.71 100 ASP D O 1
ATOM 5387 N N . ILE D 1 104 ? 76.659 18.242 -39.839 1.00 48.65 101 ILE D N 1
ATOM 5388 C CA . ILE D 1 104 ? 77.408 17.262 -39.091 1.00 48.72 101 ILE D CA 1
ATOM 5389 C C . ILE D 1 104 ? 76.961 15.886 -39.580 1.00 49.12 101 ILE D C 1
ATOM 5390 O O . ILE D 1 104 ? 75.788 15.520 -39.467 1.00 48.84 101 ILE D O 1
ATOM 5395 N N . VAL D 1 105 ? 77.903 15.132 -40.135 1.00 49.59 102 VAL D N 1
ATOM 5396 C CA . VAL D 1 105 ? 77.639 13.770 -40.574 1.00 49.85 102 VAL D CA 1
ATOM 5397 C C . VAL D 1 105 ? 78.592 12.808 -39.873 1.00 50.36 102 VAL D C 1
ATOM 5398 O O . VAL D 1 105 ? 79.802 13.044 -39.835 1.00 49.90 102 VAL D O 1
ATOM 5402 N N . TRP D 1 106 ? 78.036 11.735 -39.314 1.00 51.17 103 TRP D N 1
ATOM 5403 C CA . TRP D 1 106 ? 78.811 10.735 -38.583 1.00 52.11 103 TRP D CA 1
ATOM 5404 C C . TRP D 1 106 ? 78.864 9.434 -39.370 1.00 53.52 103 TRP D C 1
ATOM 5405 O O . TRP D 1 106 ? 77.826 8.913 -39.799 1.00 54.13 103 TRP D O 1
ATOM 5416 N N . ASN D 1 107 ? 80.069 8.896 -39.543 1.00 54.85 104 ASN D N 1
ATOM 5417 C CA . ASN D 1 107 ? 80.230 7.560 -40.128 1.00 56.21 104 ASN D CA 1
ATOM 5418 C C . ASN D 1 107 ? 80.998 6.620 -39.195 1.00 56.15 104 ASN D C 1
ATOM 5419 O O . ASN D 1 107 ? 81.346 6.989 -38.065 1.00 56.23 104 ASN D O 1
ATOM 5424 N N . SER D 1 108 ? 81.267 5.410 -39.683 1.00 56.22 105 SER D N 1
ATOM 5425 C CA . SER D 1 108 ? 82.049 4.419 -38.940 1.00 56.18 105 SER D CA 1
ATOM 5426 C C . SER D 1 108 ? 83.375 4.983 -38.401 1.00 55.63 105 SER D C 1
ATOM 5427 O O . SER D 1 108 ? 83.741 4.736 -37.248 1.00 55.76 105 SER D O 1
ATOM 5430 N N . GLY D 1 109 ? 84.079 5.744 -39.236 1.00 54.78 106 GLY D N 1
ATOM 5431 C CA . GLY D 1 109 ? 85.474 6.091 -38.972 1.00 53.76 106 GLY D CA 1
ATOM 5432 C C . GLY D 1 109 ? 85.726 7.531 -38.546 1.00 52.91 106 GLY D C 1
ATOM 5433 O O . GLY D 1 109 ? 86.879 7.972 -38.480 1.00 53.23 106 GLY D O 1
ATOM 5434 N N . GLY D 1 110 ? 84.656 8.264 -38.249 1.00 51.41 107 GLY D N 1
ATOM 5435 C CA . GLY D 1 110 ? 84.797 9.650 -37.847 1.00 49.36 107 GLY D CA 1
ATOM 5436 C C . GLY D 1 110 ? 83.613 10.489 -38.263 1.00 48.25 107 GLY D C 1
ATOM 5437 O O . GLY D 1 110 ? 82.514 9.966 -38.463 1.00 48.13 107 GLY D O 1
ATOM 5438 N N . VAL D 1 111 ? 83.852 11.791 -38.401 1.00 47.19 108 VAL D N 1
ATOM 5439 C CA . VAL D 1 111 ? 82.789 12.779 -38.531 1.00 46.11 108 VAL D CA 1
ATOM 5440 C C . VAL D 1 111 ? 83.197 13.872 -39.512 1.00 46.58 108 VAL D C 1
ATOM 5441 O O . VAL D 1 111 ? 84.380 14.213 -39.612 1.00 46.63 108 VAL D O 1
ATOM 5445 N N . GLN D 1 112 ? 82.217 14.413 -40.237 1.00 46.82 109 GLN D N 1
ATOM 5446 C CA . GLN D 1 112 ? 82.425 15.602 -41.072 1.00 47.08 109 GLN D CA 1
ATOM 5447 C C . GLN D 1 112 ? 81.483 16.742 -40.714 1.00 47.12 109 GLN D C 1
ATOM 5448 O O . GLN D 1 112 ? 80.376 16.520 -40.226 1.00 47.22 109 GLN D O 1
ATOM 5454 N N . PHE D 1 113 ? 81.917 17.967 -40.986 1.00 47.26 110 PHE D N 1
ATOM 5455 C CA . PHE D 1 113 ? 81.075 19.142 -40.761 1.00 47.48 110 PHE D CA 1
ATOM 5456 C C . PHE D 1 113 ? 81.599 20.370 -41.505 1.00 47.35 110 PHE D C 1
ATOM 5457 O O . PHE D 1 113 ? 82.650 20.318 -42.151 1.00 46.72 110 PHE D O 1
ATOM 5465 N N . LYS D 1 114 ? 80.860 21.470 -41.401 1.00 47.57 111 LYS D N 1
ATOM 5466 C CA . LYS D 1 114 ? 81.208 22.693 -42.103 1.00 48.19 111 LYS D CA 1
ATOM 5467 C C . LYS D 1 114 ? 81.227 23.880 -41.155 1.00 48.14 111 LYS D C 1
ATOM 5468 O O . LYS D 1 114 ? 80.202 24.221 -40.577 1.00 48.65 111 LYS D O 1
ATOM 5482 N N A SER D 1 116 ? 81.347 27.770 -40.941 0.50 47.56 113 SER D N 1
ATOM 5483 N N B SER D 1 116 ? 81.381 27.817 -40.931 0.50 47.48 113 SER D N 1
ATOM 5484 C CA A SER D 1 116 ? 81.122 28.970 -41.724 0.50 47.33 113 SER D CA 1
ATOM 5485 C CA B SER D 1 116 ? 81.100 28.954 -41.817 0.50 47.17 113 SER D CA 1
ATOM 5486 C C A SER D 1 116 ? 81.181 30.202 -40.837 0.50 47.34 113 SER D C 1
ATOM 5487 C C B SER D 1 116 ? 80.994 30.316 -41.103 0.50 47.25 113 SER D C 1
ATOM 5488 O O A SER D 1 116 ? 80.478 30.298 -39.831 0.50 47.73 113 SER D O 1
ATOM 5489 O O B SER D 1 116 ? 79.965 30.623 -40.492 0.50 47.56 113 SER D O 1
ATOM 5494 N N . ALA D 1 117 ? 82.035 31.142 -41.211 1.00 47.11 114 ALA D N 1
ATOM 5495 C CA . ALA D 1 117 ? 82.022 32.470 -40.600 1.00 46.82 114 ALA D CA 1
ATOM 5496 C C . ALA D 1 117 ? 81.688 33.570 -41.600 1.00 46.77 114 ALA D C 1
ATOM 5497 O O . ALA D 1 117 ? 82.215 33.614 -42.718 1.00 46.71 114 ALA D O 1
ATOM 5499 N N . SER D 1 118 ? 80.776 34.433 -41.179 1.00 47.06 115 SER D N 1
ATOM 5500 C CA . SER D 1 118 ? 80.499 35.701 -41.831 1.00 47.94 115 SER D CA 1
ATOM 5501 C C . SER D 1 118 ? 80.179 36.772 -40.758 1.00 48.29 115 SER D C 1
ATOM 5502 O O . SER D 1 118 ? 79.232 36.602 -39.975 1.00 49.00 115 SER D O 1
ATOM 5505 N N . ALA D 1 119 ? 80.961 37.851 -40.719 1.00 48.25 116 ALA D N 1
ATOM 5506 C CA . ALA D 1 119 ? 80.739 38.936 -39.769 1.00 49.14 116 ALA D CA 1
ATOM 5507 C C . ALA D 1 119 ? 80.874 40.321 -40.377 1.00 50.26 116 ALA D C 1
ATOM 5508 O O . ALA D 1 119 ? 81.829 40.599 -41.096 1.00 49.71 116 ALA D O 1
ATOM 5510 N N . SER D 1 120 ? 79.923 41.194 -40.067 1.00 51.93 117 SER D N 1
ATOM 5511 C CA . SER D 1 120 ? 79.932 42.541 -40.619 1.00 53.91 117 SER D CA 1
ATOM 5512 C C . SER D 1 120 ? 80.766 43.463 -39.747 1.00 54.87 117 SER D C 1
ATOM 5513 O O . SER D 1 120 ? 81.294 43.047 -38.720 1.00 55.92 117 SER D O 1
ATOM 5516 N N . ASN D 1 121 ? 80.892 44.716 -40.167 1.00 55.29 118 ASN D N 1
ATOM 5517 C CA . ASN D 1 121 ? 81.275 45.783 -39.260 1.00 54.91 118 ASN D CA 1
ATOM 5518 C C . ASN D 1 121 ? 80.019 46.550 -38.842 1.00 54.94 118 ASN D C 1
ATOM 5519 O O . ASN D 1 121 ? 79.328 47.122 -39.691 1.00 55.49 118 ASN D O 1
ATOM 5524 N N A PRO D 1 122 ? 79.729 46.575 -37.535 0.50 54.64 119 PRO D N 1
ATOM 5525 N N B PRO D 1 122 ? 79.709 46.531 -37.537 0.50 54.93 119 PRO D N 1
ATOM 5526 C CA A PRO D 1 122 ? 78.488 47.188 -37.048 0.50 54.48 119 PRO D CA 1
ATOM 5527 C CA B PRO D 1 122 ? 78.346 46.783 -37.047 0.50 55.00 119 PRO D CA 1
ATOM 5528 C C A PRO D 1 122 ? 78.528 48.722 -37.091 0.50 54.76 119 PRO D C 1
ATOM 5529 C C B PRO D 1 122 ? 78.014 48.269 -36.983 0.50 55.60 119 PRO D C 1
ATOM 5530 O O A PRO D 1 122 ? 77.478 49.372 -37.042 0.50 54.70 119 PRO D O 1
ATOM 5531 O O B PRO D 1 122 ? 76.876 48.623 -36.672 0.50 55.61 119 PRO D O 1
ATOM 5538 N N A LEU D 1 123 ? 79.727 49.292 -37.188 0.50 55.26 120 LEU D N 1
ATOM 5539 N N B LEU D 1 123 ? 79.011 49.124 -37.267 0.50 56.45 120 LEU D N 1
ATOM 5540 C CA A LEU D 1 123 ? 79.868 50.746 -37.264 0.50 55.76 120 LEU D CA 1
ATOM 5541 C CA B LEU D 1 123 ? 78.745 50.536 -37.513 0.50 57.32 120 LEU D CA 1
ATOM 5542 C C A LEU D 1 123 ? 80.110 51.225 -38.696 0.50 56.86 120 LEU D C 1
ATOM 5543 C C B LEU D 1 123 ? 78.548 50.772 -39.007 0.50 58.58 120 LEU D C 1
ATOM 5544 O O A LEU D 1 123 ? 79.865 52.397 -39.023 0.50 57.16 120 LEU D O 1
ATOM 5545 O O B LEU D 1 123 ? 77.774 51.640 -39.418 0.50 58.91 120 LEU D O 1
ATOM 5554 N N A ASN D 1 124 ? 80.590 50.312 -39.544 0.50 57.59 121 ASN D N 1
ATOM 5555 N N B ASN D 1 124 ? 79.264 49.993 -39.815 0.50 59.43 121 ASN D N 1
ATOM 5556 C CA A ASN D 1 124 ? 80.725 50.588 -40.971 0.50 57.66 121 ASN D CA 1
ATOM 5557 C CA B ASN D 1 124 ? 79.047 49.953 -41.259 0.50 59.28 121 ASN D CA 1
ATOM 5558 C C A ASN D 1 124 ? 79.792 49.703 -41.801 0.50 58.38 121 ASN D C 1
ATOM 5559 C C B ASN D 1 124 ? 78.040 48.845 -41.615 0.50 59.55 121 ASN D C 1
ATOM 5560 O O A ASN D 1 124 ? 80.117 48.550 -42.103 0.50 58.52 121 ASN D O 1
ATOM 5561 O O B ASN D 1 124 ? 78.426 47.735 -42.003 0.50 59.66 121 ASN D O 1
ATOM 5570 N N A VAL D 1 125 ? 78.631 50.242 -42.175 0.50 59.15 122 VAL D N 1
ATOM 5571 N N B VAL D 1 125 ? 76.745 49.139 -41.460 0.50 59.62 122 VAL D N 1
ATOM 5572 C CA A VAL D 1 125 ? 77.714 49.479 -43.012 0.50 59.93 122 VAL D CA 1
ATOM 5573 C CA B VAL D 1 125 ? 75.719 48.133 -41.726 0.50 59.42 122 VAL D CA 1
ATOM 5574 C C A VAL D 1 125 ? 78.298 49.313 -44.411 0.50 60.27 122 VAL D C 1
ATOM 5575 C C B VAL D 1 125 ? 75.783 47.659 -43.183 0.50 59.14 122 VAL D C 1
ATOM 5576 O O A VAL D 1 125 ? 77.995 48.332 -45.126 0.50 60.19 122 VAL D O 1
ATOM 5577 O O B VAL D 1 125 ? 75.237 46.607 -43.524 0.50 58.91 122 VAL D O 1
ATOM 5584 N N A TYR D 1 126 ? 79.158 50.272 -44.779 0.50 60.74 123 TYR D N 1
ATOM 5585 N N B TYR D 1 126 ? 76.463 48.432 -44.033 0.50 58.77 123 TYR D N 1
ATOM 5586 C CA A TYR D 1 126 ? 79.902 50.203 -46.031 0.50 61.16 123 TYR D CA 1
ATOM 5587 C CA B TYR D 1 126 ? 76.440 48.165 -45.473 0.50 58.35 123 TYR D CA 1
ATOM 5588 C C A TYR D 1 126 ? 80.829 48.969 -46.143 0.50 60.47 123 TYR D C 1
ATOM 5589 C C B TYR D 1 126 ? 77.807 47.683 -45.976 0.50 57.85 123 TYR D C 1
ATOM 5590 O O A TYR D 1 126 ? 81.323 48.606 -47.281 0.50 60.76 123 TYR D O 1
ATOM 5591 O O B TYR D 1 126 ? 77.985 47.412 -47.163 0.50 58.39 123 TYR D O 1
ATOM 5608 N N A ALA D 1 127 ? 81.060 48.321 -44.972 0.50 59.18 124 ALA D N 1
ATOM 5609 N N B ALA D 1 127 ? 78.775 47.586 -45.074 0.50 56.59 124 ALA D N 1
ATOM 5610 C CA A ALA D 1 127 ? 81.897 47.120 -44.930 0.50 57.90 124 ALA D CA 1
ATOM 5611 C CA B ALA D 1 127 ? 80.123 47.187 -45.465 0.50 55.72 124 ALA D CA 1
ATOM 5612 C C A ALA D 1 127 ? 81.127 45.867 -45.336 0.50 56.71 124 ALA D C 1
ATOM 5613 C C B ALA D 1 127 ? 80.272 45.664 -45.501 0.50 54.92 124 ALA D C 1
ATOM 5614 O O A ALA D 1 127 ? 80.154 45.481 -44.684 0.50 56.63 124 ALA D O 1
ATOM 5615 O O B ALA D 1 127 ? 79.629 44.929 -44.712 0.50 54.83 124 ALA D O 1
ATOM 5618 N N A PRO D 1 128 ? 81.573 45.224 -46.417 0.50 55.25 125 PRO D N 1
ATOM 5619 N N B PRO D 1 128 ? 81.148 45.192 -46.409 0.50 53.92 125 PRO D N 1
ATOM 5620 C CA A PRO D 1 128 ? 81.174 43.835 -46.678 0.50 53.68 125 PRO D CA 1
ATOM 5621 C CA B PRO D 1 128 ? 81.194 43.767 -46.770 0.50 52.74 125 PRO D CA 1
ATOM 5622 C C A PRO D 1 128 ? 81.811 42.888 -45.651 0.50 51.60 125 PRO D C 1
ATOM 5623 C C B PRO D 1 128 ? 81.786 42.904 -45.645 0.50 51.08 125 PRO D C 1
ATOM 5624 O O A PRO D 1 128 ? 82.916 43.155 -45.171 0.50 51.44 125 PRO D O 1
ATOM 5625 O O B PRO D 1 128 ? 82.824 43.257 -45.079 0.50 50.93 125 PRO D O 1
ATOM 5632 N N . PRO D 1 129 ? 81.121 41.792 -45.320 1.00 49.53 126 PRO D N 1
ATOM 5633 C CA . PRO D 1 129 ? 81.545 40.869 -44.254 1.00 48.13 126 PRO D CA 1
ATOM 5634 C C . PRO D 1 129 ? 82.918 40.249 -44.504 1.00 46.40 126 PRO D C 1
ATOM 5635 O O . PRO D 1 129 ? 83.300 40.105 -45.659 1.00 46.73 126 PRO D O 1
ATOM 5639 N N . VAL D 1 130 ? 83.643 39.875 -43.446 1.00 44.58 127 VAL D N 1
ATOM 5640 C CA . VAL D 1 130 ? 84.745 38.898 -43.582 1.00 43.34 127 VAL D CA 1
ATOM 5641 C C . VAL D 1 130 ? 84.130 37.540 -43.707 1.00 43.38 127 VAL D C 1
ATOM 5642 O O . VAL D 1 130 ? 83.188 37.240 -43.005 1.00 43.66 127 VAL D O 1
ATOM 5646 N N . ASP D 1 131 ? 84.693 36.678 -44.532 1.00 43.24 128 ASP D N 1
ATOM 5647 C CA . ASP D 1 131 ? 84.062 35.405 -44.766 1.00 43.22 128 ASP D CA 1
ATOM 5648 C C . ASP D 1 131 ? 85.088 34.304 -44.814 1.00 43.37 128 ASP D C 1
ATOM 5649 O O . ASP D 1 131 ? 86.115 34.458 -45.492 1.00 43.53 128 ASP D O 1
ATOM 5654 N N . TYR D 1 132 ? 84.814 33.190 -44.130 1.00 43.30 129 TYR D N 1
ATOM 5655 C CA . TYR D 1 132 ? 85.446 31.910 -44.509 1.00 43.38 129 TYR D CA 1
ATOM 5656 C C . TYR D 1 132 ? 84.452 30.760 -44.445 1.00 43.11 129 TYR D C 1
ATOM 5657 O O . TYR D 1 132 ? 83.380 30.924 -43.863 1.00 43.11 129 TYR D O 1
ATOM 5666 N N . VAL D 1 133 ? 84.795 29.633 -45.082 1.00 42.84 130 VAL D N 1
ATOM 5667 C CA . VAL D 1 133 ? 84.115 28.337 -44.884 1.00 42.97 130 VAL D CA 1
ATOM 5668 C C . VAL D 1 133 ? 85.124 27.199 -44.859 1.00 43.12 130 VAL D C 1
ATOM 5669 O O . VAL D 1 133 ? 85.937 27.076 -45.752 1.00 42.81 130 VAL D O 1
ATOM 5673 N N . LEU D 1 134 ? 85.088 26.379 -43.814 1.00 44.10 131 LEU D N 1
ATOM 5674 C CA . LEU D 1 134 ? 85.948 25.197 -43.740 1.00 44.99 131 LEU D CA 1
ATOM 5675 C C . LEU D 1 134 ? 85.113 23.960 -43.847 1.00 45.53 131 LEU D C 1
ATOM 5676 O O . LEU D 1 134 ? 84.141 23.802 -43.104 1.00 45.77 131 LEU D O 1
ATOM 5681 N N . ASN D 1 135 ? 85.481 23.082 -44.777 1.00 45.98 132 ASN D N 1
ATOM 5682 C CA . ASN D 1 135 ? 84.954 21.725 -44.809 1.00 46.07 132 ASN D CA 1
ATOM 5683 C C . ASN D 1 135 ? 85.949 20.761 -44.194 1.00 45.87 132 ASN D C 1
ATOM 5684 O O . ASN D 1 135 ? 87.032 20.535 -44.742 1.00 45.85 132 ASN D O 1
ATOM 5689 N N . VAL D 1 136 ? 85.588 20.205 -43.043 1.00 46.07 133 VAL D N 1
ATOM 5690 C CA . VAL D 1 136 ? 86.551 19.459 -42.254 1.00 47.14 133 VAL D CA 1
ATOM 5691 C C . VAL D 1 136 ? 86.090 18.037 -42.004 1.00 47.72 133 VAL D C 1
ATOM 5692 O O . VAL D 1 136 ? 84.913 17.776 -41.728 1.00 47.97 133 VAL D O 1
ATOM 5696 N N . CYS D 1 137 ? 87.044 17.120 -42.115 1.00 48.12 134 CYS D N 1
ATOM 5697 C CA . CYS D 1 137 ? 86.763 15.728 -41.956 1.00 48.68 134 CYS D CA 1
ATOM 5698 C C . CYS D 1 137 ? 87.715 15.165 -40.911 1.00 48.00 134 CYS D C 1
ATOM 5699 O O . CYS D 1 137 ? 88.923 15.127 -41.133 1.00 47.85 134 CYS D O 1
ATOM 5702 N N . VAL D 1 138 ? 87.168 14.748 -39.769 1.00 47.84 135 VAL D N 1
ATOM 5703 C CA . VAL D 1 138 ? 87.974 14.308 -38.632 1.00 47.69 135 VAL D CA 1
ATOM 5704 C C . VAL D 1 138 ? 87.852 12.801 -38.423 1.00 48.53 135 VAL D C 1
ATOM 5705 O O . VAL D 1 138 ? 86.784 12.298 -38.079 1.00 48.37 135 VAL D O 1
ATOM 5709 N N . LYS D 1 139 ? 88.954 12.086 -38.634 1.00 49.94 136 LYS D N 1
ATOM 5710 C CA . LYS D 1 139 ? 88.957 10.623 -38.531 1.00 51.39 136 LYS D CA 1
ATOM 5711 C C . LYS D 1 139 ? 89.011 10.233 -37.060 1.00 52.21 136 LYS D C 1
ATOM 5712 O O . LYS D 1 139 ? 89.456 11.032 -36.224 1.00 52.59 136 LYS D O 1
ATOM 5718 N N . LYS D 1 140 ? 88.578 9.011 -36.738 1.00 53.07 137 LYS D N 1
ATOM 5719 C CA . LYS D 1 140 ? 88.483 8.584 -35.328 1.00 53.89 137 LYS D CA 1
ATOM 5720 C C . LYS D 1 140 ? 89.841 8.474 -34.616 1.00 54.07 137 LYS D C 1
ATOM 5721 O O . LYS D 1 140 ? 89.905 8.206 -33.411 1.00 54.13 137 LYS D O 1
ATOM 5727 N N . ASP D 1 141 ? 90.918 8.704 -35.364 1.00 54.41 138 ASP D N 1
ATOM 5728 C CA . ASP D 1 141 ? 92.271 8.477 -34.871 1.00 54.28 138 ASP D CA 1
ATOM 5729 C C . ASP D 1 141 ? 93.067 9.780 -34.772 1.00 53.49 138 ASP D C 1
ATOM 5730 O O . ASP D 1 141 ? 94.265 9.756 -34.479 1.00 53.60 138 ASP D O 1
ATOM 5735 N N . GLY D 1 142 ? 92.406 10.907 -35.032 1.00 52.42 139 GLY D N 1
ATOM 5736 C CA . GLY D 1 142 ? 93.011 12.207 -34.785 1.00 51.45 139 GLY D CA 1
ATOM 5737 C C . GLY D 1 142 ? 93.637 12.844 -36.010 1.00 51.08 139 GLY D C 1
ATOM 5738 O O . GLY D 1 142 ? 94.332 13.849 -35.899 1.00 51.21 139 GLY D O 1
ATOM 5739 N N . SER D 1 143 ? 93.399 12.253 -37.178 1.00 50.67 140 SER D N 1
ATOM 5740 C CA . SER D 1 143 ? 93.765 12.869 -38.463 1.00 49.64 140 SER D CA 1
ATOM 5741 C C . SER D 1 143 ? 92.636 13.766 -38.868 1.00 49.22 140 SER D C 1
ATOM 5742 O O . SER D 1 143 ? 91.478 13.524 -38.507 1.00 49.15 140 SER D O 1
ATOM 5745 N N . ILE D 1 144 ? 92.978 14.806 -39.616 1.00 48.58 141 ILE D N 1
ATOM 5746 C CA . ILE D 1 144 ? 91.989 15.713 -40.145 1.00 48.07 141 ILE D CA 1
ATOM 5747 C C . ILE D 1 144 ? 92.268 15.961 -41.624 1.00 48.07 141 ILE D C 1
ATOM 5748 O O . ILE D 1 144 ? 93.420 15.945 -42.058 1.00 47.84 141 ILE D O 1
ATOM 5753 N N . ASP D 1 145 ? 91.210 16.163 -42.400 1.00 48.00 142 ASP D N 1
ATOM 5754 C CA . ASP D 1 145 ? 91.348 16.639 -43.765 1.00 48.14 142 ASP D CA 1
ATOM 5755 C C . ASP D 1 145 ? 90.483 17.870 -43.934 1.00 47.92 142 ASP D C 1
ATOM 5756 O O . ASP D 1 145 ? 89.254 17.759 -43.953 1.00 48.13 142 ASP D O 1
ATOM 5761 N N . VAL D 1 146 ? 91.124 19.032 -44.078 1.00 47.46 143 VAL D N 1
ATOM 5762 C CA . VAL D 1 146 ? 90.419 20.321 -44.164 1.00 46.76 143 VAL D CA 1
ATOM 5763 C C . VAL D 1 146 ? 90.491 20.929 -45.562 1.00 46.63 143 VAL D C 1
ATOM 5764 O O . VAL D 1 146 ? 91.488 20.768 -46.278 1.00 46.67 143 VAL D O 1
ATOM 5768 N N . GLN D 1 147 ? 89.420 21.619 -45.953 1.00 45.96 144 GLN D N 1
ATOM 5769 C CA . GLN D 1 147 ? 89.430 22.375 -47.195 1.00 45.30 144 GLN D CA 1
ATOM 5770 C C . GLN D 1 147 ? 88.688 23.695 -47.072 1.00 45.04 144 GLN D C 1
ATOM 5771 O O . GLN D 1 147 ? 87.460 23.742 -46.939 1.00 45.45 144 GLN D O 1
ATOM 5777 N N . GLY D 1 148 ? 89.454 24.773 -47.132 1.00 44.15 145 GLY D N 1
ATOM 5778 C CA . GLY D 1 148 ? 88.897 26.073 -46.898 1.00 43.32 145 GLY D CA 1
ATOM 5779 C C . GLY D 1 148 ? 88.962 27.095 -48.000 1.00 42.52 145 GLY D C 1
ATOM 5780 O O . GLY D 1 148 ? 89.755 27.010 -48.920 1.00 42.48 145 GLY D O 1
ATOM 5781 N N . GLU D 1 149 ? 88.091 28.073 -47.874 1.00 41.94 146 GLU D N 1
ATOM 5782 C CA . GLU D 1 149 ? 88.172 29.273 -48.640 1.00 41.84 146 GLU D CA 1
ATOM 5783 C C . GLU D 1 149 ? 88.100 30.441 -47.678 1.00 40.96 146 GLU D C 1
ATOM 5784 O O . GLU D 1 149 ? 87.508 30.338 -46.600 1.00 40.68 146 GLU D O 1
ATOM 5790 N N . HIS D 1 150 ? 88.675 31.566 -48.069 1.00 40.04 147 HIS D N 1
ATOM 5791 C CA . HIS D 1 150 ? 88.557 32.759 -47.251 1.00 39.11 147 HIS D CA 1
ATOM 5792 C C . HIS D 1 150 ? 88.804 33.986 -48.074 1.00 38.70 147 HIS D C 1
ATOM 5793 O O . HIS D 1 150 ? 89.377 33.896 -49.172 1.00 38.98 147 HIS D O 1
ATOM 5800 N N . ASP D 1 151 ? 88.365 35.127 -47.545 1.00 37.68 148 ASP D N 1
ATOM 5801 C CA . ASP D 1 151 ? 88.645 36.405 -48.170 1.00 36.77 148 ASP D CA 1
ATOM 5802 C C . ASP D 1 151 ? 90.119 36.729 -47.999 1.00 36.87 148 ASP D C 1
ATOM 5803 O O . ASP D 1 151 ? 90.750 36.293 -47.042 1.00 36.56 148 ASP D O 1
ATOM 5808 N N . GLY D 1 152 ? 90.668 37.483 -48.938 1.00 37.23 149 GLY D N 1
ATOM 5809 C CA . GLY D 1 152 ? 92.073 37.872 -48.884 1.00 38.03 149 GLY D CA 1
ATOM 5810 C C . GLY D 1 152 ? 92.564 38.766 -47.741 1.00 38.52 149 GLY D C 1
ATOM 5811 O O . GLY D 1 152 ? 93.781 38.953 -47.606 1.00 38.74 149 GLY D O 1
ATOM 5812 N N . PHE D 1 153 ? 91.651 39.308 -46.924 1.00 38.29 150 PHE D N 1
ATOM 5813 C CA . PHE D 1 153 ? 92.010 40.252 -45.860 1.00 38.70 150 PHE D CA 1
ATOM 5814 C C . PHE D 1 153 ? 91.091 39.934 -44.688 1.00 39.29 150 PHE D C 1
ATOM 5815 O O . PHE D 1 153 ? 89.972 39.533 -44.935 1.00 39.94 150 PHE D O 1
ATOM 5823 N N . PRO D 1 154 ? 91.541 40.077 -43.412 1.00 39.25 151 PRO D N 1
ATOM 5824 C CA . PRO D 1 154 ? 92.837 40.364 -42.853 1.00 39.18 151 PRO D CA 1
ATOM 5825 C C . PRO D 1 154 ? 93.613 39.068 -42.741 1.00 39.76 151 PRO D C 1
ATOM 5826 O O . PRO D 1 154 ? 93.929 38.440 -43.750 1.00 40.23 151 PRO D O 1
ATOM 5830 N N . CYS D 1 155 ? 93.901 38.641 -41.526 1.00 39.90 152 CYS D N 1
ATOM 5831 C CA . CYS D 1 155 ? 94.694 37.434 -41.356 1.00 40.15 152 CYS D CA 1
ATOM 5832 C C . CYS D 1 155 ? 93.823 36.312 -40.912 1.00 39.59 152 CYS D C 1
ATOM 5833 O O . CYS D 1 155 ? 92.841 36.529 -40.177 1.00 40.70 152 CYS D O 1
ATOM 5836 N N . PHE D 1 156 ? 94.184 35.110 -41.321 1.00 38.10 153 PHE D N 1
ATOM 5837 C CA . PHE D 1 156 ? 93.417 33.966 -40.923 1.00 37.35 153 PHE D CA 1
ATOM 5838 C C . PHE D 1 156 ? 94.363 32.956 -40.332 1.00 37.46 153 PHE D C 1
ATOM 5839 O O . PHE D 1 156 ? 95.448 32.730 -40.866 1.00 37.23 153 PHE D O 1
ATOM 5847 N N . GLU D 1 157 ? 93.980 32.370 -39.205 1.00 37.48 154 GLU D N 1
ATOM 5848 C CA . GLU D 1 157 ? 94.767 31.270 -38.649 1.00 37.89 154 GLU D CA 1
ATOM 5849 C C . GLU D 1 157 ? 93.876 30.099 -38.239 1.00 37.46 154 GLU D C 1
ATOM 5850 O O . GLU D 1 157 ? 92.773 30.281 -37.740 1.00 37.07 154 GLU D O 1
ATOM 5856 N N . PHE D 1 158 ? 94.354 28.890 -38.469 1.00 37.38 155 PHE D N 1
ATOM 5857 C CA . PHE D 1 158 ? 93.566 27.725 -38.146 1.00 37.78 155 PHE D CA 1
ATOM 5858 C C . PHE D 1 158 ? 94.460 26.734 -37.473 1.00 37.90 155 PHE D C 1
ATOM 5859 O O . PHE D 1 158 ? 95.503 26.399 -38.019 1.00 38.17 155 PHE D O 1
ATOM 5867 N N . TYR D 1 159 ? 94.076 26.253 -36.295 1.00 37.89 156 TYR D N 1
ATOM 5868 C CA . TYR D 1 159 ? 94.887 25.224 -35.644 1.00 37.73 156 TYR D CA 1
ATOM 5869 C C . TYR D 1 159 ? 94.080 23.997 -35.255 1.00 38.19 156 TYR D C 1
ATOM 5870 O O . TYR D 1 159 ? 92.841 24.093 -35.141 1.00 38.72 156 TYR D O 1
ATOM 5879 N N . LYS D 1 160 ? 94.767 22.858 -35.057 1.00 37.85 157 LYS D N 1
ATOM 5880 C CA . LYS D 1 160 ? 94.165 21.706 -34.343 1.00 37.66 157 LYS D CA 1
ATOM 5881 C C . LYS D 1 160 ? 94.834 21.385 -33.009 1.00 37.36 157 LYS D C 1
ATOM 5882 O O . LYS D 1 160 ? 96.012 21.699 -32.788 1.00 36.61 157 LYS D O 1
ATOM 5888 N N . GLN D 1 161 ? 94.063 20.766 -32.122 1.00 37.33 158 GLN D N 1
ATOM 5889 C CA . GLN D 1 161 ? 94.588 20.354 -30.845 1.00 38.10 158 GLN D CA 1
ATOM 5890 C C . GLN D 1 161 ? 94.059 18.994 -30.406 1.00 39.16 158 GLN D C 1
ATOM 5891 O O . GLN D 1 161 ? 92.881 18.856 -30.026 1.00 39.46 158 GLN D O 1
ATOM 5897 N N . VAL D 1 162 ? 94.912 17.971 -30.447 1.00 39.80 159 VAL D N 1
ATOM 5898 C CA . VAL D 1 162 ? 94.393 16.653 -30.092 1.00 40.76 159 VAL D CA 1
ATOM 5899 C C . VAL D 1 162 ? 94.615 16.283 -28.605 1.00 40.90 159 VAL D C 1
ATOM 5900 O O . VAL D 1 162 ? 95.740 16.346 -28.092 1.00 40.99 159 VAL D O 1
ATOM 5904 N N . ASP D 1 163 ? 93.518 15.945 -27.924 1.00 41.00 160 ASP D N 1
ATOM 5905 C CA . ASP D 1 163 ? 93.554 15.397 -26.566 1.00 41.25 160 ASP D CA 1
ATOM 5906 C C . ASP D 1 163 ? 94.339 16.257 -25.596 1.00 41.03 160 ASP D C 1
ATOM 5907 O O . ASP D 1 163 ? 95.236 15.759 -24.930 1.00 41.12 160 ASP D O 1
ATOM 5912 N N . PHE D 1 164 ? 94.010 17.547 -25.527 1.00 40.92 161 PHE D N 1
ATOM 5913 C CA . PHE D 1 164 ? 94.709 18.508 -24.653 1.00 40.66 161 PHE D CA 1
ATOM 5914 C C . PHE D 1 164 ? 96.220 18.625 -24.898 1.00 41.11 161 PHE D C 1
ATOM 5915 O O . PHE D 1 164 ? 96.940 19.103 -24.031 1.00 41.21 161 PHE D O 1
ATOM 5923 N N . GLY D 1 165 ? 96.686 18.223 -26.085 1.00 41.47 162 GLY D N 1
ATOM 5924 C CA . GLY D 1 165 ? 98.116 18.211 -26.420 1.00 41.83 162 GLY D CA 1
ATOM 5925 C C . GLY D 1 165 ? 98.567 19.578 -26.885 1.00 42.44 162 GLY D C 1
ATOM 5926 O O . GLY D 1 165 ? 97.845 20.547 -26.705 1.00 42.66 162 GLY D O 1
ATOM 5927 N N . PRO D 1 166 ? 99.778 19.684 -27.471 1.00 42.99 163 PRO D N 1
ATOM 5928 C CA . PRO D 1 166 ? 100.144 20.957 -28.110 1.00 42.92 163 PRO D CA 1
ATOM 5929 C C . PRO D 1 166 ? 99.222 21.318 -29.267 1.00 42.98 163 PRO D C 1
ATOM 5930 O O . PRO D 1 166 ? 98.558 20.466 -29.842 1.00 42.54 163 PRO D O 1
ATOM 5934 N N . PHE D 1 167 ? 99.184 22.600 -29.582 1.00 43.59 164 PHE D N 1
ATOM 5935 C CA . PHE D 1 167 ? 98.498 23.105 -30.758 1.00 43.90 164 PHE D CA 1
ATOM 5936 C C . PHE D 1 167 ? 99.330 22.848 -32.018 1.00 43.96 164 PHE D C 1
ATOM 5937 O O . PHE D 1 167 ? 100.540 22.884 -31.961 1.00 44.00 164 PHE D O 1
ATOM 5945 N N . GLU D 1 168 ? 98.684 22.594 -33.149 1.00 44.21 165 GLU D N 1
ATOM 5946 C CA . GLU D 1 168 ? 99.409 22.381 -34.403 1.00 44.47 165 GLU D CA 1
ATOM 5947 C C . GLU D 1 168 ? 98.819 23.227 -35.531 1.00 44.00 165 GLU D C 1
ATOM 5948 O O . GLU D 1 168 ? 97.598 23.198 -35.752 1.00 44.42 165 GLU D O 1
ATOM 5954 N N . LYS D 1 169 ? 99.673 23.977 -36.229 1.00 43.15 166 LYS D N 1
ATOM 5955 C CA . LYS D 1 169 ? 99.229 24.854 -37.311 1.00 42.63 166 LYS D CA 1
ATOM 5956 C C . LYS D 1 169 ? 98.580 24.037 -38.431 1.00 41.98 166 LYS D C 1
ATOM 5957 O O . LYS D 1 169 ? 99.167 23.068 -38.918 1.00 42.69 166 LYS D O 1
ATOM 5963 N N . ILE D 1 170 ? 97.367 24.408 -38.830 1.00 40.67 167 ILE D N 1
ATOM 5964 C CA . ILE D 1 170 ? 96.781 23.863 -40.047 1.00 39.78 167 ILE D CA 1
ATOM 5965 C C . ILE D 1 170 ? 97.135 24.744 -41.238 1.00 39.70 167 ILE D C 1
ATOM 5966 O O . ILE D 1 170 ? 97.714 24.277 -42.220 1.00 40.08 167 ILE D O 1
ATOM 5971 N N . TYR D 1 171 ? 96.790 26.022 -41.139 1.00 39.05 168 TYR D N 1
ATOM 5972 C CA . TYR D 1 171 ? 96.934 26.952 -42.243 1.00 38.56 168 TYR D CA 1
ATOM 5973 C C . TYR D 1 171 ? 96.841 28.373 -41.710 1.00 38.92 168 TYR D C 1
ATOM 5974 O O . TYR D 1 171 ? 96.024 28.659 -40.821 1.00 39.56 168 TYR D O 1
ATOM 5983 N N . THR D 1 172 ? 97.680 29.256 -42.251 1.00 38.58 169 THR D N 1
ATOM 5984 C CA . THR D 1 172 ? 97.622 30.677 -41.935 1.00 37.98 169 THR D CA 1
ATOM 5985 C C . THR D 1 172 ? 97.616 31.492 -43.225 1.00 38.47 169 THR D C 1
ATOM 5986 O O . THR D 1 172 ? 98.247 31.102 -44.198 1.00 38.99 169 THR D O 1
ATOM 5990 N N . HIS D 1 173 ? 96.892 32.608 -43.232 1.00 39.06 170 HIS D N 1
ATOM 5991 C CA . HIS D 1 173 ? 96.965 33.579 -44.320 1.00 40.21 170 HIS D CA 1
ATOM 5992 C C . HIS D 1 173 ? 97.371 34.950 -43.799 1.00 41.38 170 HIS D C 1
ATOM 5993 O O . HIS D 1 173 ? 96.704 35.509 -42.921 1.00 42.21 170 HIS D O 1
ATOM 6000 N N . ASP D 1 174 ? 98.457 35.494 -44.347 1.00 42.21 171 ASP D N 1
ATOM 6001 C CA . ASP D 1 174 ? 98.943 36.805 -43.945 1.00 42.41 171 ASP D CA 1
ATOM 6002 C C . ASP D 1 174 ? 98.827 37.815 -45.072 1.00 42.58 171 ASP D C 1
ATOM 6003 O O . ASP D 1 174 ? 99.638 37.817 -45.993 1.00 41.96 171 ASP D O 1
ATOM 6008 N N . PHE D 1 175 ? 97.839 38.697 -44.965 1.00 43.39 172 PHE D N 1
ATOM 6009 C CA . PHE D 1 175 ? 97.476 39.598 -46.062 1.00 44.84 172 PHE D CA 1
ATOM 6010 C C . PHE D 1 175 ? 98.570 40.586 -46.497 1.00 45.91 172 PHE D C 1
ATOM 6011 O O . PHE D 1 175 ? 98.601 41.027 -47.652 1.00 46.86 172 PHE D O 1
ATOM 6019 N N . ARG D 1 176 ? 99.465 40.953 -45.595 1.00 46.67 173 ARG D N 1
ATOM 6020 C CA . ARG D 1 176 ? 100.554 41.808 -46.011 1.00 47.15 173 ARG D CA 1
ATOM 6021 C C . ARG D 1 176 ? 101.627 41.032 -46.749 1.00 47.82 173 ARG D C 1
ATOM 6022 O O . ARG D 1 176 ? 102.299 41.596 -47.584 1.00 48.06 173 ARG D O 1
ATOM 6030 N N . GLU D 1 177 ? 101.768 39.742 -46.468 1.00 48.97 174 GLU D N 1
ATOM 6031 C CA . GLU D 1 177 ? 102.685 38.882 -47.245 1.00 50.19 174 GLU D CA 1
ATOM 6032 C C . GLU D 1 177 ? 102.218 38.726 -48.693 1.00 50.08 174 GLU D C 1
ATOM 6033 O O . GLU D 1 177 ? 103.021 38.755 -49.632 1.00 49.91 174 GLU D O 1
ATOM 6039 N N . THR D 1 178 ? 100.908 38.581 -48.858 1.00 50.35 175 THR D N 1
ATOM 6040 C CA . THR D 1 178 ? 100.326 38.238 -50.149 1.00 50.30 175 THR D CA 1
ATOM 6041 C C . THR D 1 178 ? 99.774 39.479 -50.823 1.00 50.50 175 THR D C 1
ATOM 6042 O O . THR D 1 178 ? 98.892 39.373 -51.671 1.00 50.73 175 THR D O 1
ATOM 6046 N N . GLY D 1 179 ? 100.280 40.646 -50.413 1.00 50.44 176 GLY D N 1
ATOM 6047 C CA . GLY D 1 179 ? 99.980 41.946 -51.045 1.00 49.81 176 GLY D CA 1
ATOM 6048 C C . GLY D 1 179 ? 98.509 42.256 -51.274 1.00 49.20 176 GLY D C 1
ATOM 6049 O O . GLY D 1 179 ? 98.087 42.485 -52.407 1.00 49.47 176 GLY D O 1
ATOM 6050 N N . ASP D 1 180 ? 97.739 42.283 -50.195 1.00 48.23 177 ASP D N 1
ATOM 6051 C CA . ASP D 1 180 ? 96.295 42.326 -50.282 1.00 47.43 177 ASP D CA 1
ATOM 6052 C C . ASP D 1 180 ? 95.680 43.483 -49.493 1.00 46.84 177 ASP D C 1
ATOM 6053 O O . ASP D 1 180 ? 96.333 44.093 -48.642 1.00 46.30 177 ASP D O 1
ATOM 6058 N N . THR D 1 181 ? 94.404 43.754 -49.751 1.00 46.14 178 THR D N 1
ATOM 6059 C CA . THR D 1 181 ? 93.765 44.983 -49.279 1.00 45.10 178 THR D CA 1
ATOM 6060 C C . THR D 1 181 ? 92.410 44.721 -48.632 1.00 44.34 178 THR D C 1
ATOM 6061 O O . THR D 1 181 ? 91.814 43.668 -48.833 1.00 44.76 178 THR D O 1
ATOM 6065 N N . ALA D 1 182 ? 91.920 45.687 -47.864 1.00 43.49 179 ALA D N 1
ATOM 6066 C CA . ALA D 1 182 ? 90.577 45.607 -47.301 1.00 42.99 179 ALA D CA 1
ATOM 6067 C C . ALA D 1 182 ? 89.506 45.449 -48.382 1.00 42.68 179 ALA D C 1
ATOM 6068 O O . ALA D 1 182 ? 88.377 45.058 -48.100 1.00 43.43 179 ALA D O 1
ATOM 6070 N N . ALA D 1 183 ? 89.860 45.745 -49.623 1.00 41.95 180 ALA D N 1
ATOM 6071 C CA . ALA D 1 183 ? 88.958 45.511 -50.736 1.00 41.45 180 ALA D CA 1
ATOM 6072 C C . ALA D 1 183 ? 88.611 44.023 -50.837 1.00 41.11 180 ALA D C 1
ATOM 6073 O O . ALA D 1 183 ? 87.509 43.658 -51.251 1.00 41.18 180 ALA D O 1
ATOM 6075 N N . ALA D 1 184 ? 89.559 43.170 -50.448 1.00 40.20 181 ALA D N 1
ATOM 6076 C CA . ALA D 1 184 ? 89.391 41.736 -50.556 1.00 39.00 181 ALA D CA 1
ATOM 6077 C C . ALA D 1 184 ? 88.242 41.271 -49.681 1.00 39.38 181 ALA D C 1
ATOM 6078 O O . ALA D 1 184 ? 87.723 40.179 -49.878 1.00 39.81 181 ALA D O 1
ATOM 6080 N N . LEU D 1 185 ? 87.838 42.106 -48.725 1.00 40.10 182 LEU D N 1
ATOM 6081 C CA . LEU D 1 185 ? 86.624 41.858 -47.933 1.00 40.84 182 LEU D CA 1
ATOM 6082 C C . LEU D 1 185 ? 85.368 41.627 -48.799 1.00 41.87 182 LEU D C 1
ATOM 6083 O O . LEU D 1 185 ? 84.599 40.699 -48.530 1.00 42.17 182 LEU D O 1
ATOM 6088 N N . GLY D 1 186 ? 85.183 42.443 -49.842 1.00 42.47 183 GLY D N 1
ATOM 6089 C CA . GLY D 1 186 ? 84.065 42.302 -50.781 1.00 43.41 183 GLY D CA 1
ATOM 6090 C C . GLY D 1 186 ? 84.218 41.176 -51.800 1.00 44.21 183 GLY D C 1
ATOM 6091 O O . GLY D 1 186 ? 85.204 40.429 -51.773 1.00 44.22 183 GLY D O 1
ATOM 6092 N N . GLY D 1 187 ? 83.238 41.035 -52.694 1.00 44.56 184 GLY D N 1
ATOM 6093 C CA . GLY D 1 187 ? 83.333 40.044 -53.766 1.00 45.48 184 GLY D CA 1
ATOM 6094 C C . GLY D 1 187 ? 83.159 38.634 -53.255 1.00 46.43 184 GLY D C 1
ATOM 6095 O O . GLY D 1 187 ? 82.360 38.415 -52.368 1.00 46.25 184 GLY D O 1
ATOM 6096 N N . ASN D 1 188 ? 83.899 37.687 -53.825 1.00 47.80 185 ASN D N 1
ATOM 6097 C CA . ASN D 1 188 ? 83.865 36.286 -53.393 1.00 49.08 185 ASN D CA 1
ATOM 6098 C C . ASN D 1 188 ? 85.074 35.951 -52.535 1.00 50.06 185 ASN D C 1
ATOM 6099 O O . ASN D 1 188 ? 85.947 36.798 -52.351 1.00 50.96 185 ASN D O 1
ATOM 6112 N N . ASP D 1 190 ? 88.502 34.922 -51.981 1.00 50.03 187 ASP D N 1
ATOM 6113 C CA . ASP D 1 190 ? 89.575 35.053 -52.955 1.00 48.47 187 ASP D CA 1
ATOM 6114 C C . ASP D 1 190 ? 90.511 33.844 -52.936 1.00 47.59 187 ASP D C 1
ATOM 6115 O O . ASP D 1 190 ? 90.988 33.411 -53.984 1.00 47.66 187 ASP D O 1
ATOM 6120 N N . TYR D 1 191 ? 90.789 33.322 -51.746 1.00 46.46 188 TYR D N 1
ATOM 6121 C CA . TYR D 1 191 ? 91.849 32.329 -51.570 1.00 45.91 188 TYR D CA 1
ATOM 6122 C C . TYR D 1 191 ? 91.254 30.971 -51.238 1.00 45.75 188 TYR D C 1
ATOM 6123 O O . TYR D 1 191 ? 90.081 30.887 -50.857 1.00 45.86 188 TYR D O 1
ATOM 6132 N N . SER D 1 192 ? 92.058 29.914 -51.380 1.00 45.43 189 SER D N 1
ATOM 6133 C CA . SER D 1 192 ? 91.623 28.578 -50.953 1.00 45.00 189 SER D CA 1
ATOM 6134 C C . SER D 1 192 ? 92.779 27.660 -50.579 1.00 44.26 189 SER D C 1
ATOM 6135 O O . SER D 1 192 ? 93.920 27.903 -50.948 1.00 43.65 189 SER D O 1
ATOM 6138 N N . PHE D 1 193 ? 92.470 26.606 -49.832 1.00 44.61 190 PHE D N 1
ATOM 6139 C CA . PHE D 1 193 ? 93.484 25.654 -49.387 1.00 45.32 190 PHE D CA 1
ATOM 6140 C C . PHE D 1 193 ? 92.884 24.309 -48.995 1.00 45.75 190 PHE D C 1
ATOM 6141 O O . PHE D 1 193 ? 91.708 24.200 -48.671 1.00 45.22 190 PHE D O 1
ATOM 6149 N N . THR D 1 194 ? 93.717 23.284 -49.052 1.00 47.15 191 THR D N 1
ATOM 6150 C CA . THR D 1 194 ? 93.375 21.976 -48.523 1.00 48.62 191 THR D CA 1
ATOM 6151 C C . THR D 1 194 ? 94.566 21.521 -47.683 1.00 49.40 191 THR D C 1
ATOM 6152 O O . THR D 1 194 ? 95.733 21.865 -47.995 1.00 49.94 191 THR D O 1
ATOM 6156 N N . LYS D 1 195 ? 94.283 20.758 -46.617 1.00 50.09 192 LYS D N 1
ATOM 6157 C CA . LYS D 1 195 ? 95.352 20.281 -45.753 1.00 50.83 192 LYS D CA 1
ATOM 6158 C C . LYS D 1 195 ? 94.948 19.009 -45.051 1.00 50.83 192 LYS D C 1
ATOM 6159 O O . LYS D 1 195 ? 93.823 18.893 -44.556 1.00 50.74 192 LYS D O 1
ATOM 6165 N N . ARG D 1 196 ? 95.870 18.056 -45.002 1.00 50.98 193 ARG D N 1
ATOM 6166 C CA . ARG D 1 196 ? 95.715 16.897 -44.132 1.00 51.41 193 ARG D CA 1
ATOM 6167 C C . ARG D 1 196 ? 96.854 16.829 -43.122 1.00 51.07 193 ARG D C 1
ATOM 6168 O O . ARG D 1 196 ? 98.011 17.033 -43.470 1.00 50.85 193 ARG D O 1
ATOM 6176 N N . LEU D 1 197 ? 96.515 16.555 -41.866 1.00 51.25 194 LEU D N 1
ATOM 6177 C CA . LEU D 1 197 ? 97.458 16.715 -40.757 1.00 51.41 194 LEU D CA 1
ATOM 6178 C C . LEU D 1 197 ? 97.235 15.672 -39.658 1.00 51.20 194 LEU D C 1
ATOM 6179 O O . LEU D 1 197 ? 96.158 15.594 -39.069 1.00 50.84 194 LEU D O 1
ATOM 6192 N N . THR E 1 5 ? 39.879 68.536 -65.176 1.00 53.40 2 THR E N 1
ATOM 6193 C CA . THR E 1 5 ? 41.320 68.370 -65.286 1.00 50.49 2 THR E CA 1
ATOM 6194 C C . THR E 1 5 ? 41.547 66.935 -65.669 1.00 48.85 2 THR E C 1
ATOM 6195 O O . THR E 1 5 ? 40.910 66.047 -65.088 1.00 48.96 2 THR E O 1
ATOM 6199 N N . ASN E 1 6 ? 42.424 66.694 -66.640 1.00 46.25 3 ASN E N 1
ATOM 6200 C CA . ASN E 1 6 ? 42.565 65.343 -67.171 1.00 43.69 3 ASN E CA 1
ATOM 6201 C C . ASN E 1 6 ? 43.813 64.624 -66.773 1.00 41.67 3 ASN E C 1
ATOM 6202 O O . ASN E 1 6 ? 43.782 63.440 -66.465 1.00 41.81 3 ASN E O 1
ATOM 6207 N N . ILE E 1 7 ? 44.924 65.330 -66.817 1.00 39.44 4 ILE E N 1
ATOM 6208 C CA . ILE E 1 7 ? 46.226 64.717 -66.668 1.00 37.61 4 ILE E CA 1
ATOM 6209 C C . ILE E 1 7 ? 46.938 65.479 -65.595 1.00 36.33 4 ILE E C 1
ATOM 6210 O O . ILE E 1 7 ? 47.015 66.701 -65.650 1.00 36.94 4 ILE E O 1
ATOM 6215 N N . ILE E 1 8 ? 47.465 64.804 -64.605 1.00 34.84 5 ILE E N 1
ATOM 6216 C CA . ILE E 1 8 ? 48.234 65.542 -63.628 1.00 34.13 5 ILE E CA 1
ATOM 6217 C C . ILE E 1 8 ? 49.493 64.743 -63.267 1.00 33.60 5 ILE E C 1
ATOM 6218 O O . ILE E 1 8 ? 49.416 63.569 -62.907 1.00 33.69 5 ILE E O 1
ATOM 6223 N N . LYS E 1 9 ? 50.651 65.361 -63.465 1.00 32.82 6 LYS E N 1
ATOM 6224 C CA . LYS E 1 9 ? 51.953 64.703 -63.327 1.00 31.89 6 LYS E CA 1
ATOM 6225 C C . LYS E 1 9 ? 52.733 65.194 -62.123 1.00 32.25 6 LYS E C 1
ATOM 6226 O O . LYS E 1 9 ? 52.809 66.392 -61.854 1.00 32.66 6 LYS E O 1
ATOM 6232 N N . ILE E 1 10 ? 53.326 64.265 -61.397 1.00 32.47 7 ILE E N 1
ATOM 6233 C CA . ILE E 1 10 ? 54.177 64.605 -60.274 1.00 32.99 7 ILE E CA 1
ATOM 6234 C C . ILE E 1 10 ? 55.531 64.070 -60.692 1.00 33.72 7 ILE E C 1
ATOM 6235 O O . ILE E 1 10 ? 55.647 62.918 -61.142 1.00 33.70 7 ILE E O 1
ATOM 6240 N N . ARG E 1 11 ? 56.550 64.907 -60.561 1.00 34.39 8 ARG E N 1
ATOM 6241 C CA . ARG E 1 11 ? 57.883 64.535 -60.965 1.00 35.11 8 ARG E CA 1
ATOM 6242 C C . ARG E 1 11 ? 58.809 64.734 -59.794 1.00 35.34 8 ARG E C 1
ATOM 6243 O O . ARG E 1 11 ? 58.693 65.757 -59.108 1.00 35.23 8 ARG E O 1
ATOM 6251 N N . ALA E 1 12 ? 59.707 63.752 -59.589 1.00 35.32 9 ALA E N 1
ATOM 6252 C CA . ALA E 1 12 ? 60.738 63.762 -58.539 1.00 35.60 9 ALA E CA 1
ATOM 6253 C C . ALA E 1 12 ? 62.112 63.467 -59.143 1.00 36.39 9 ALA E C 1
ATOM 6254 O O . ALA E 1 12 ? 62.267 62.620 -60.031 1.00 36.93 9 ALA E O 1
ATOM 6256 N N . SER E 1 13 ? 63.118 64.160 -58.636 1.00 36.87 10 SER E N 1
ATOM 6257 C CA . SER E 1 13 ? 64.474 64.035 -59.123 1.00 37.37 10 SER E CA 1
ATOM 6258 C C . SER E 1 13 ? 65.434 64.075 -57.917 1.00 37.50 10 SER E C 1
ATOM 6259 O O . SER E 1 13 ? 65.272 64.916 -57.018 1.00 38.43 10 SER E O 1
ATOM 6262 N N . VAL E 1 14 ? 66.399 63.158 -57.861 1.00 36.72 11 VAL E N 1
ATOM 6263 C CA . VAL E 1 14 ? 67.430 63.213 -56.825 1.00 35.61 11 VAL E CA 1
ATOM 6264 C C . VAL E 1 14 ? 68.763 63.464 -57.538 1.00 35.50 11 VAL E C 1
ATOM 6265 O O . VAL E 1 14 ? 69.147 62.669 -58.430 1.00 34.58 11 VAL E O 1
ATOM 6269 N N . PHE E 1 15 ? 69.457 64.561 -57.188 1.00 35.07 12 PHE E N 1
ATOM 6270 C CA . PHE E 1 15 ? 70.704 64.895 -57.917 1.00 35.49 12 PHE E CA 1
ATOM 6271 C C . PHE E 1 15 ? 71.813 65.517 -57.118 1.00 36.35 12 PHE E C 1
ATOM 6272 O O . PHE E 1 15 ? 71.581 66.138 -56.082 1.00 37.02 12 PHE E O 1
ATOM 6280 N N . ILE E 1 16 ? 73.033 65.355 -57.621 1.00 37.28 13 ILE E N 1
ATOM 6281 C CA . ILE E 1 16 ? 74.205 65.994 -57.042 1.00 37.91 13 ILE E CA 1
ATOM 6282 C C . ILE E 1 16 ? 74.573 67.163 -57.927 1.00 38.60 13 ILE E C 1
ATOM 6283 O O . ILE E 1 16 ? 74.873 66.952 -59.084 1.00 38.38 13 ILE E O 1
ATOM 6288 N N . PRO E 1 17 ? 74.546 68.399 -57.397 1.00 39.82 14 PRO E N 1
ATOM 6289 C CA . PRO E 1 17 ? 74.706 69.581 -58.234 1.00 41.24 14 PRO E CA 1
ATOM 6290 C C . PRO E 1 17 ? 76.067 69.715 -58.854 1.00 42.95 14 PRO E C 1
ATOM 6291 O O . PRO E 1 17 ? 76.189 70.314 -59.913 1.00 42.61 14 PRO E O 1
ATOM 6303 N N . SER E 1 19 ? 80.122 68.550 -60.189 1.00 45.41 16 SER E N 1
ATOM 6304 C CA . SER E 1 19 ? 80.654 67.646 -61.217 1.00 43.92 16 SER E CA 1
ATOM 6305 C C . SER E 1 19 ? 81.140 66.351 -60.644 1.00 42.60 16 SER E C 1
ATOM 6306 O O . SER E 1 19 ? 80.998 65.301 -61.263 1.00 42.36 16 SER E O 1
ATOM 6309 N N . TRP E 1 20 ? 81.733 66.439 -59.462 1.00 41.41 17 TRP E N 1
ATOM 6310 C CA . TRP E 1 20 ? 82.262 65.272 -58.778 1.00 40.32 17 TRP E CA 1
ATOM 6311 C C . TRP E 1 20 ? 81.930 65.394 -57.335 1.00 40.00 17 TRP E C 1
ATOM 6312 O O . TRP E 1 20 ? 81.933 66.492 -56.795 1.00 39.78 17 TRP E O 1
ATOM 6323 N N . THR E 1 21 ? 81.636 64.263 -56.707 1.00 40.00 18 THR E N 1
ATOM 6324 C CA . THR E 1 21 ? 81.448 64.248 -55.267 1.00 40.21 18 THR E CA 1
ATOM 6325 C C . THR E 1 21 ? 82.795 64.612 -54.627 1.00 40.52 18 THR E C 1
ATOM 6326 O O . THR E 1 21 ? 83.813 64.751 -55.327 1.00 40.88 18 THR E O 1
ATOM 6330 N N . GLU E 1 22 ? 82.803 64.795 -53.316 1.00 40.01 19 GLU E N 1
ATOM 6331 C CA . GLU E 1 22 ? 83.989 65.234 -52.637 1.00 39.74 19 GLU E CA 1
ATOM 6332 C C . GLU E 1 22 ? 84.929 64.058 -52.466 1.00 39.27 19 GLU E C 1
ATOM 6333 O O . GLU E 1 22 ? 84.498 62.969 -52.107 1.00 39.62 19 GLU E O 1
ATOM 6339 N N . ALA E 1 23 ? 86.210 64.266 -52.735 1.00 38.65 20 ALA E N 1
ATOM 6340 C CA . ALA E 1 23 ? 87.162 63.170 -52.749 1.00 38.28 20 ALA E CA 1
ATOM 6341 C C . ALA E 1 23 ? 87.297 62.455 -51.401 1.00 37.99 20 ALA E C 1
ATOM 6342 O O . ALA E 1 23 ? 87.319 63.094 -50.356 1.00 38.06 20 ALA E O 1
ATOM 6344 N N . LYS E 1 24 ? 87.401 61.130 -51.424 1.00 37.71 21 LYS E N 1
ATOM 6345 C CA . LYS E 1 24 ? 87.882 60.382 -50.246 1.00 37.62 21 LYS E CA 1
ATOM 6346 C C . LYS E 1 24 ? 89.232 59.769 -50.557 1.00 37.02 21 LYS E C 1
ATOM 6347 O O . LYS E 1 24 ? 89.457 59.275 -51.672 1.00 36.45 21 LYS E O 1
ATOM 6361 N N . ASP E 1 26 ? 92.365 57.009 -49.290 1.00 34.64 23 ASP E N 1
ATOM 6362 C CA . ASP E 1 26 ? 92.565 55.785 -48.551 1.00 34.21 23 ASP E CA 1
ATOM 6363 C C . ASP E 1 26 ? 94.048 55.576 -48.355 1.00 33.01 23 ASP E C 1
ATOM 6364 O O . ASP E 1 26 ? 94.757 55.437 -49.303 1.00 31.60 23 ASP E O 1
ATOM 6377 N N . GLU E 1 28 ? 95.744 53.149 -47.320 1.00 33.38 25 GLU E N 1
ATOM 6378 C CA . GLU E 1 28 ? 96.189 51.800 -47.560 1.00 33.51 25 GLU E CA 1
ATOM 6379 C C . GLU E 1 28 ? 96.737 51.684 -48.967 1.00 32.93 25 GLU E C 1
ATOM 6380 O O . GLU E 1 28 ? 97.750 51.053 -49.183 1.00 33.24 25 GLU E O 1
ATOM 6386 N N . THR E 1 29 ? 96.068 52.332 -49.911 1.00 32.68 26 THR E N 1
ATOM 6387 C CA . THR E 1 29 ? 96.374 52.250 -51.328 1.00 32.09 26 THR E CA 1
ATOM 6388 C C . THR E 1 29 ? 96.899 53.536 -51.961 1.00 32.21 26 THR E C 1
ATOM 6389 O O . THR E 1 29 ? 97.416 53.501 -53.062 1.00 32.57 26 THR E O 1
ATOM 6393 N N . GLY E 1 30 ? 96.719 54.668 -51.287 1.00 32.22 27 GLY E N 1
ATOM 6394 C CA . GLY E 1 30 ? 97.076 55.992 -51.801 1.00 31.73 27 GLY E CA 1
ATOM 6395 C C . GLY E 1 30 ? 96.082 56.589 -52.782 1.00 31.71 27 GLY E C 1
ATOM 6396 O O . GLY E 1 30 ? 96.348 57.632 -53.360 1.00 31.62 27 GLY E O 1
ATOM 6397 N N . GLN E 1 31 ? 94.946 55.933 -52.981 1.00 31.50 28 GLN E N 1
ATOM 6398 C CA . GLN E 1 31 ? 93.988 56.359 -53.989 1.00 32.65 28 GLN E CA 1
ATOM 6399 C C . GLN E 1 31 ? 93.050 57.464 -53.558 1.00 33.20 28 GLN E C 1
ATOM 6400 O O . GLN E 1 31 ? 92.570 57.482 -52.437 1.00 34.10 28 GLN E O 1
ATOM 6406 N N . VAL E 1 32 ? 92.763 58.379 -54.460 1.00 33.52 29 VAL E N 1
ATOM 6407 C CA . VAL E 1 32 ? 91.841 59.447 -54.172 1.00 34.34 29 VAL E CA 1
ATOM 6408 C C . VAL E 1 32 ? 90.658 59.079 -55.018 1.00 35.69 29 VAL E C 1
ATOM 6409 O O . VAL E 1 32 ? 90.803 58.827 -56.190 1.00 36.81 29 VAL E O 1
ATOM 6413 N N . ILE E 1 33 ? 89.475 58.992 -54.454 1.00 37.38 30 ILE E N 1
ATOM 6414 C CA . ILE E 1 33 ? 88.360 58.515 -55.279 1.00 38.85 30 ILE E CA 1
ATOM 6415 C C . ILE E 1 33 ? 87.081 59.373 -55.141 1.00 39.41 30 ILE E C 1
ATOM 6416 O O . ILE E 1 33 ? 86.640 59.685 -54.039 1.00 39.55 30 ILE E O 1
ATOM 6421 N N A GLN E 1 34 ? 86.561 59.838 -56.279 0.60 39.43 31 GLN E N 1
ATOM 6422 N N B GLN E 1 34 ? 86.503 59.700 -56.286 0.40 39.80 31 GLN E N 1
ATOM 6423 C CA A GLN E 1 34 ? 85.331 60.642 -56.311 0.60 39.22 31 GLN E CA 1
ATOM 6424 C CA B GLN E 1 34 ? 85.344 60.561 -56.366 0.40 40.14 31 GLN E CA 1
ATOM 6425 C C A GLN E 1 34 ? 84.396 60.175 -57.413 0.60 39.96 31 GLN E C 1
ATOM 6426 C C B GLN E 1 34 ? 84.319 59.872 -57.231 0.40 40.40 31 GLN E C 1
ATOM 6427 O O A GLN E 1 34 ? 84.839 59.627 -58.416 0.60 40.13 31 GLN E O 1
ATOM 6428 O O B GLN E 1 34 ? 84.626 58.886 -57.903 0.40 40.44 31 GLN E O 1
ATOM 6439 N N . PHE E 1 35 ? 83.097 60.387 -57.207 1.00 40.78 32 PHE E N 1
ATOM 6440 C CA . PHE E 1 35 ? 82.041 59.898 -58.103 1.00 41.19 32 PHE E CA 1
ATOM 6441 C C . PHE E 1 35 ? 81.451 61.035 -58.909 1.00 41.63 32 PHE E C 1
ATOM 6442 O O . PHE E 1 35 ? 81.429 62.175 -58.445 1.00 41.87 32 PHE E O 1
ATOM 6450 N N . GLU E 1 36 ? 80.955 60.728 -60.102 1.00 42.13 33 GLU E N 1
ATOM 6451 C CA . GLU E 1 36 ? 80.397 61.777 -60.946 1.00 43.12 33 GLU E CA 1
ATOM 6452 C C . GLU E 1 36 ? 79.044 62.281 -60.445 1.00 42.19 33 GLU E C 1
ATOM 6453 O O . GLU E 1 36 ? 78.149 61.492 -60.143 1.00 42.25 33 GLU E O 1
ATOM 6459 N N . GLY E 1 37 ? 78.913 63.600 -60.364 1.00 41.21 34 GLY E N 1
ATOM 6460 C CA . GLY E 1 37 ? 77.626 64.224 -60.150 1.00 40.90 34 GLY E CA 1
ATOM 6461 C C . GLY E 1 37 ? 76.964 64.639 -61.446 1.00 40.81 34 GLY E C 1
ATOM 6462 O O . GLY E 1 37 ? 77.392 64.249 -62.530 1.00 42.07 34 GLY E O 1
ATOM 6463 N N . ASP E 1 38 ? 75.921 65.450 -61.336 1.00 40.51 35 ASP E N 1
ATOM 6464 C CA . ASP E 1 38 ? 75.044 65.737 -62.460 1.00 40.01 35 ASP E CA 1
ATOM 6465 C C . ASP E 1 38 ? 75.313 67.108 -63.059 1.00 39.84 35 ASP E C 1
ATOM 6466 O O . ASP E 1 38 ? 74.712 67.487 -64.055 1.00 40.04 35 ASP E O 1
ATOM 6471 N N . SER E 1 39 ? 76.233 67.847 -62.450 1.00 39.68 36 SER E N 1
ATOM 6472 C CA . SER E 1 39 ? 76.626 69.178 -62.930 1.00 39.31 36 SER E CA 1
ATOM 6473 C C . SER E 1 39 ? 75.429 69.968 -63.428 1.00 39.23 36 SER E C 1
ATOM 6474 O O . SER E 1 39 ? 75.418 70.436 -64.561 1.00 39.46 36 SER E O 1
ATOM 6477 N N . ARG E 1 40 ? 74.420 70.119 -62.570 1.00 39.06 37 ARG E N 1
ATOM 6478 C CA . ARG E 1 40 ? 73.286 70.976 -62.895 1.00 39.33 37 ARG E CA 1
ATOM 6479 C C . ARG E 1 40 ? 72.774 71.674 -61.656 1.00 39.74 37 ARG E C 1
ATOM 6480 O O . ARG E 1 40 ? 73.064 71.247 -60.544 1.00 40.36 37 ARG E O 1
ATOM 6488 N N . GLU E 1 41 ? 72.007 72.743 -61.848 1.00 40.32 38 GLU E N 1
ATOM 6489 C CA . GLU E 1 41 ? 71.220 73.305 -60.758 1.00 40.71 38 GLU E CA 1
ATOM 6490 C C . GLU E 1 41 ? 69.820 72.710 -60.742 1.00 40.05 38 GLU E C 1
ATOM 6491 O O . GLU E 1 41 ? 69.574 71.658 -61.350 1.00 40.24 38 GLU E O 1
ATOM 6497 N N . PHE E 1 42 ? 68.903 73.368 -60.039 1.00 39.48 39 PHE E N 1
ATOM 6498 C CA . PHE E 1 42 ? 67.518 72.900 -59.981 1.00 38.71 39 PHE E CA 1
ATOM 6499 C C . PHE E 1 42 ? 66.798 73.205 -61.294 1.00 38.86 39 PHE E C 1
ATOM 6500 O O . PHE E 1 42 ? 66.894 74.309 -61.824 1.00 39.13 39 PHE E O 1
ATOM 6508 N N . THR E 1 43 ? 66.105 72.211 -61.835 1.00 38.98 40 THR E N 1
ATOM 6509 C CA . THR E 1 43 ? 65.256 72.418 -63.004 1.00 38.79 40 THR E CA 1
ATOM 6510 C C . THR E 1 43 ? 64.340 71.225 -63.218 1.00 38.11 40 THR E C 1
ATOM 6511 O O . THR E 1 43 ? 64.746 70.074 -63.052 1.00 38.00 40 THR E O 1
ATOM 6515 N N . PRO E 1 44 ? 63.091 71.502 -63.567 1.00 37.59 41 PRO E N 1
ATOM 6516 C CA . PRO E 1 44 ? 62.117 70.422 -63.729 1.00 37.68 41 PRO E CA 1
ATOM 6517 C C . PRO E 1 44 ? 62.260 69.721 -65.077 1.00 38.10 41 PRO E C 1
ATOM 6518 O O . PRO E 1 44 ? 61.500 68.794 -65.364 1.00 38.22 41 PRO E O 1
ATOM 6522 N N . HIS E 1 45 ? 63.232 70.159 -65.884 1.00 38.31 42 HIS E N 1
ATOM 6523 C CA . HIS E 1 45 ? 63.293 69.818 -67.310 1.00 38.31 42 HIS E CA 1
ATOM 6524 C C . HIS E 1 45 ? 64.380 68.800 -67.639 1.00 37.68 42 HIS E C 1
ATOM 6525 O O . HIS E 1 45 ? 64.994 68.865 -68.696 1.00 37.35 42 HIS E O 1
ATOM 6532 N N . ALA E 1 46 ? 64.604 67.858 -66.735 1.00 37.95 43 ALA E N 1
ATOM 6533 C CA . ALA E 1 46 ? 65.812 67.048 -66.751 1.00 37.94 43 ALA E CA 1
ATOM 6534 C C . ALA E 1 46 ? 65.503 65.573 -67.033 1.00 38.30 43 ALA E C 1
ATOM 6535 O O . ALA E 1 46 ? 66.367 64.708 -66.875 1.00 38.88 43 ALA E O 1
ATOM 6537 N N . VAL E 1 47 ? 64.276 65.291 -67.458 1.00 38.52 44 VAL E N 1
ATOM 6538 C CA . VAL E 1 47 ? 63.869 63.921 -67.768 1.00 38.80 44 VAL E CA 1
ATOM 6539 C C . VAL E 1 47 ? 64.733 63.344 -68.877 1.00 38.99 44 VAL E C 1
ATOM 6540 O O . VAL E 1 47 ? 65.038 64.031 -69.860 1.00 38.73 44 VAL E O 1
ATOM 6544 N N . ASN E 1 48 ? 65.116 62.076 -68.720 1.00 38.71 45 ASN E N 1
ATOM 6545 C CA . ASN E 1 48 ? 65.821 61.355 -69.781 1.00 38.31 45 ASN E CA 1
ATOM 6546 C C . ASN E 1 48 ? 67.188 61.937 -70.078 1.00 37.49 45 ASN E C 1
ATOM 6547 O O . ASN E 1 48 ? 67.844 61.553 -71.028 1.00 37.27 45 ASN E O 1
ATOM 6552 N N . THR E 1 49 ? 67.608 62.866 -69.239 1.00 37.42 46 THR E N 1
ATOM 6553 C CA . THR E 1 49 ? 68.802 63.637 -69.480 1.00 36.84 46 THR E CA 1
ATOM 6554 C C . THR E 1 49 ? 70.015 62.994 -68.818 1.00 37.02 46 THR E C 1
ATOM 6555 O O . THR E 1 49 ? 71.139 63.436 -69.004 1.00 36.83 46 THR E O 1
ATOM 6567 N N . ARG E 1 51 ? 70.892 63.297 -65.968 1.00 34.82 48 ARG E N 1
ATOM 6568 C CA . ARG E 1 51 ? 71.425 64.213 -64.969 1.00 33.34 48 ARG E CA 1
ATOM 6569 C C . ARG E 1 51 ? 70.688 64.084 -63.649 1.00 33.31 48 ARG E C 1
ATOM 6570 O O . ARG E 1 51 ? 70.440 65.079 -62.989 1.00 32.34 48 ARG E O 1
ATOM 6578 N N . SER E 1 52 ? 70.343 62.855 -63.275 1.00 34.13 49 SER E N 1
ATOM 6579 C CA . SER E 1 52 ? 69.857 62.557 -61.926 1.00 35.39 49 SER E CA 1
ATOM 6580 C C . SER E 1 52 ? 70.318 61.168 -61.490 1.00 35.39 49 SER E C 1
ATOM 6581 O O . SER E 1 52 ? 70.489 60.282 -62.321 1.00 35.78 49 SER E O 1
ATOM 6584 N N . ARG E 1 53 ? 70.509 60.990 -60.184 1.00 35.52 50 ARG E N 1
ATOM 6585 C CA . ARG E 1 53 ? 70.758 59.676 -59.610 1.00 35.76 50 ARG E CA 1
ATOM 6586 C C . ARG E 1 53 ? 69.470 58.876 -59.635 1.00 36.23 50 ARG E C 1
ATOM 6587 O O . ARG E 1 53 ? 69.443 57.732 -60.086 1.00 37.31 50 ARG E O 1
ATOM 6595 N N . VAL E 1 54 ? 68.395 59.494 -59.161 1.00 36.24 51 VAL E N 1
ATOM 6596 C CA . VAL E 1 54 ? 67.079 58.901 -59.211 1.00 35.64 51 VAL E CA 1
ATOM 6597 C C . VAL E 1 54 ? 66.111 59.893 -59.843 1.00 35.41 51 VAL E C 1
ATOM 6598 O O . VAL E 1 54 ? 66.173 61.096 -59.568 1.00 34.90 51 VAL E O 1
ATOM 6602 N N . GLU E 1 55 ? 65.243 59.388 -60.712 1.00 35.27 52 GLU E N 1
ATOM 6603 C CA . GLU E 1 55 ? 64.123 60.164 -61.207 1.00 35.30 52 GLU E CA 1
ATOM 6604 C C . GLU E 1 55 ? 62.864 59.341 -61.296 1.00 35.09 52 GLU E C 1
ATOM 6605 O O . GLU E 1 55 ? 62.886 58.147 -61.608 1.00 35.13 52 GLU E O 1
ATOM 6611 N N . GLN E 1 56 ? 61.752 59.979 -60.974 1.00 34.90 53 GLN E N 1
ATOM 6612 C CA . GLN E 1 56 ? 60.470 59.314 -60.987 1.00 34.20 53 GLN E CA 1
ATOM 6613 C C . GLN E 1 56 ? 59.388 60.266 -61.460 1.00 34.57 53 GLN E C 1
ATOM 6614 O O . GLN E 1 56 ? 59.375 61.427 -61.061 1.00 34.84 53 GLN E O 1
ATOM 6620 N N . GLU E 1 57 ? 58.495 59.796 -62.328 1.00 35.05 54 GLU E N 1
ATOM 6621 C CA . GLU E 1 57 ? 57.274 60.540 -62.664 1.00 35.40 54 GLU E CA 1
ATOM 6622 C C . GLU E 1 57 ? 56.036 59.650 -62.541 1.00 35.65 54 GLU E C 1
ATOM 6623 O O . GLU E 1 5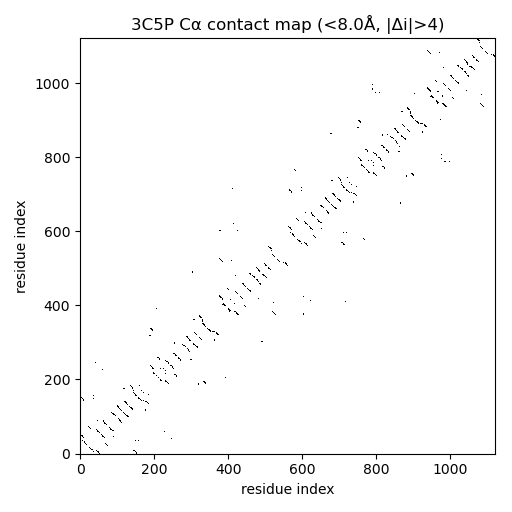7 ? 55.985 58.550 -63.111 1.00 36.27 54 GLU E O 1
ATOM 6629 N N . VAL E 1 58 ? 55.038 60.111 -61.789 1.00 35.25 55 VAL E N 1
ATOM 6630 C CA . VAL E 1 58 ? 53.748 59.420 -61.735 1.00 33.93 55 VAL E CA 1
ATOM 6631 C C . VAL E 1 58 ? 52.803 60.336 -62.454 1.00 33.89 55 VAL E C 1
ATOM 6632 O O . VAL E 1 58 ? 52.855 61.541 -62.252 1.00 34.32 55 VAL E O 1
ATOM 6636 N N . VAL E 1 59 ? 51.975 59.771 -63.326 1.00 33.86 56 VAL E N 1
ATOM 6637 C CA . VAL E 1 59 ? 50.956 60.534 -64.031 1.00 33.53 56 VAL E CA 1
ATOM 6638 C C . VAL E 1 59 ? 49.595 60.005 -63.714 1.00 33.31 56 VAL E C 1
ATOM 6639 O O . VAL E 1 59 ? 49.290 58.857 -64.017 1.00 32.44 56 VAL E O 1
ATOM 6643 N N . VAL E 1 60 ? 48.760 60.827 -63.098 1.00 33.49 57 VAL E N 1
ATOM 6644 C CA . VAL E 1 60 ? 47.408 60.366 -62.885 1.00 33.36 57 VAL E CA 1
ATOM 6645 C C . VAL E 1 60 ? 46.546 60.908 -63.982 1.00 33.29 57 VAL E C 1
ATOM 6646 O O . VAL E 1 60 ? 46.629 62.067 -64.341 1.00 33.30 57 VAL E O 1
ATOM 6650 N N . ASP E 1 61 ? 45.779 60.003 -64.562 1.00 33.82 58 ASP E N 1
ATOM 6651 C CA . ASP E 1 61 ? 45.001 60.279 -65.737 1.00 34.47 58 ASP E CA 1
ATOM 6652 C C . ASP E 1 61 ? 43.546 60.081 -65.427 1.00 34.01 58 ASP E C 1
ATOM 6653 O O . ASP E 1 61 ? 43.041 58.951 -65.304 1.00 33.16 58 ASP E O 1
ATOM 6658 N N . PHE E 1 62 ? 42.855 61.201 -65.294 1.00 34.30 59 PHE E N 1
ATOM 6659 C CA . PHE E 1 62 ? 41.500 61.187 -64.783 1.00 34.41 59 PHE E CA 1
ATOM 6660 C C . PHE E 1 62 ? 40.519 60.851 -65.876 1.00 35.39 59 PHE E C 1
ATOM 6661 O O . PHE E 1 62 ? 39.342 60.697 -65.614 1.00 37.37 59 PHE E O 1
ATOM 6669 N N . TYR E 1 63 ? 40.997 60.742 -67.103 1.00 35.81 60 TYR E N 1
ATOM 6670 C CA . TYR E 1 63 ? 40.113 60.533 -68.218 1.00 36.42 60 TYR E CA 1
ATOM 6671 C C . TYR E 1 63 ? 39.955 59.041 -68.500 1.00 36.81 60 TYR E C 1
ATOM 6672 O O . TYR E 1 63 ? 38.870 58.582 -68.855 1.00 38.08 60 TYR E O 1
ATOM 6681 N N . LYS E 1 64 ? 41.040 58.286 -68.353 1.00 36.50 61 LYS E N 1
ATOM 6682 C CA . LYS E 1 64 ? 40.992 56.837 -68.483 1.00 36.50 61 LYS E CA 1
ATOM 6683 C C . LYS E 1 64 ? 40.879 56.202 -67.096 1.00 37.12 61 LYS E C 1
ATOM 6684 O O . LYS E 1 64 ? 40.672 54.992 -66.959 1.00 37.53 61 LYS E O 1
ATOM 6690 N N . GLN E 1 65 ? 41.022 57.034 -66.059 1.00 38.42 62 GLN E N 1
ATOM 6691 C CA . GLN E 1 65 ? 41.236 56.580 -64.672 1.00 36.52 62 GLN E CA 1
ATOM 6692 C C . GLN E 1 65 ? 42.372 55.570 -64.565 1.00 34.96 62 GLN E C 1
ATOM 6693 O O . GLN E 1 65 ? 42.148 54.394 -64.280 1.00 34.09 62 GLN E O 1
ATOM 6699 N N . GLU E 1 66 ? 43.586 56.039 -64.813 1.00 33.11 63 GLU E N 1
ATOM 6700 C CA . GLU E 1 66 ? 44.755 55.208 -64.676 1.00 32.50 63 GLU E CA 1
ATOM 6701 C C . GLU E 1 66 ? 45.905 56.016 -64.100 1.00 31.53 63 GLU E C 1
ATOM 6702 O O . GLU E 1 66 ? 46.030 57.215 -64.339 1.00 32.22 63 GLU E O 1
ATOM 6708 N N . VAL E 1 67 ? 46.739 55.355 -63.315 1.00 30.67 64 VAL E N 1
ATOM 6709 C CA . VAL E 1 67 ? 47.988 55.952 -62.871 1.00 29.88 64 VAL E CA 1
ATOM 6710 C C . VAL E 1 67 ? 49.154 55.238 -63.530 1.00 30.00 64 VAL E C 1
ATOM 6711 O O . VAL E 1 67 ? 49.313 54.031 -63.371 1.00 31.58 64 VAL E O 1
ATOM 6715 N N . PHE E 1 68 ? 49.966 55.977 -64.271 1.00 29.71 65 PHE E N 1
ATOM 6716 C CA . PHE E 1 68 ? 51.152 55.416 -64.912 1.00 29.14 65 PHE E CA 1
ATOM 6717 C C . PHE E 1 68 ? 52.410 55.881 -64.173 1.00 29.41 65 PHE E C 1
ATOM 6718 O O . PHE E 1 68 ? 52.394 56.900 -63.514 1.00 29.77 65 PHE E O 1
ATOM 6726 N N . SER E 1 69 ? 53.510 55.165 -64.275 1.00 30.39 66 SER E N 1
ATOM 6727 C CA . SER E 1 69 ? 54.725 55.615 -63.561 1.00 32.31 66 SER E CA 1
ATOM 6728 C C . SER E 1 69 ? 55.967 55.283 -64.311 1.00 31.91 66 SER E C 1
ATOM 6729 O O . SER E 1 69 ? 56.001 54.276 -64.940 1.00 32.84 66 SER E O 1
ATOM 6732 N N . TYR E 1 70 ? 56.997 56.099 -64.184 1.00 32.10 67 TYR E N 1
ATOM 6733 C CA . TYR E 1 70 ? 58.216 55.939 -64.907 1.00 32.36 67 TYR E CA 1
ATOM 6734 C C . TYR E 1 70 ? 59.263 56.130 -63.871 1.00 32.13 67 TYR E C 1
ATOM 6735 O O . TYR E 1 70 ? 59.145 57.039 -63.066 1.00 32.44 67 TYR E O 1
ATOM 6744 N N . ALA E 1 71 ? 60.301 55.297 -63.917 1.00 31.81 68 ALA E N 1
ATOM 6745 C CA . ALA E 1 71 ? 61.363 55.264 -62.915 1.00 31.85 68 ALA E CA 1
ATOM 6746 C C . ALA E 1 71 ? 62.716 55.156 -63.563 1.00 32.61 68 ALA E C 1
ATOM 6747 O O . ALA E 1 71 ? 62.890 54.373 -64.481 1.00 33.80 68 ALA E O 1
ATOM 6749 N N . ASN E 1 72 ? 63.706 55.892 -63.085 1.00 33.32 69 ASN E N 1
ATOM 6750 C CA . ASN E 1 72 ? 65.043 55.663 -63.583 1.00 34.20 69 ASN E CA 1
ATOM 6751 C C . ASN E 1 72 ? 66.125 56.041 -62.645 1.00 34.76 69 ASN E C 1
ATOM 6752 O O . ASN E 1 72 ? 65.932 56.883 -61.789 1.00 36.04 69 ASN E O 1
ATOM 6757 N N . THR E 1 73 ? 67.271 55.405 -62.805 1.00 35.28 70 THR E N 1
ATOM 6758 C CA . THR E 1 73 ? 68.452 55.767 -62.067 1.00 35.86 70 THR E CA 1
ATOM 6759 C C . THR E 1 73 ? 69.420 56.321 -63.089 1.00 36.96 70 THR E C 1
ATOM 6760 O O . THR E 1 73 ? 69.286 56.060 -64.295 1.00 37.57 70 THR E O 1
ATOM 6764 N N . GLY E 1 74 ? 70.424 57.050 -62.620 1.00 37.72 71 GLY E N 1
ATOM 6765 C CA . GLY E 1 74 ? 71.479 57.523 -63.498 1.00 38.16 71 GLY E CA 1
ATOM 6766 C C . GLY E 1 74 ? 72.574 56.496 -63.601 1.00 38.64 71 GLY E C 1
ATOM 6767 O O . GLY E 1 74 ? 72.495 55.454 -62.962 1.00 38.62 71 GLY E O 1
ATOM 6768 N N . ILE E 1 75 ? 73.584 56.785 -64.423 1.00 39.30 72 ILE E N 1
ATOM 6769 C CA . ILE E 1 75 ? 74.809 55.987 -64.443 1.00 40.01 72 ILE E CA 1
ATOM 6770 C C . ILE E 1 75 ? 75.706 56.414 -63.270 1.00 40.54 72 ILE E C 1
ATOM 6771 O O . ILE E 1 75 ? 75.860 57.594 -63.013 1.00 40.53 72 ILE E O 1
ATOM 6776 N N . THR E 1 76 ? 76.259 55.456 -62.534 1.00 41.39 73 THR E N 1
ATOM 6777 C CA . THR E 1 76 ? 77.306 55.779 -61.572 1.00 42.14 73 THR E CA 1
ATOM 6778 C C . THR E 1 76 ? 78.674 55.629 -62.230 1.00 42.12 73 THR E C 1
ATOM 6779 O O . THR E 1 76 ? 78.958 54.636 -62.934 1.00 41.67 73 THR E O 1
ATOM 6783 N N . THR E 1 77 ? 79.514 56.632 -62.006 1.00 42.37 74 THR E N 1
ATOM 6784 C CA . THR E 1 77 ? 80.895 56.590 -62.496 1.00 42.50 74 THR E CA 1
ATOM 6785 C C . THR E 1 77 ? 81.882 56.983 -61.430 1.00 42.35 74 THR E C 1
ATOM 6786 O O . THR E 1 77 ? 81.855 58.127 -60.964 1.00 42.47 74 THR E O 1
ATOM 6790 N N . GLU E 1 78 ? 82.752 56.044 -61.050 1.00 42.09 75 GLU E N 1
ATOM 6791 C CA . GLU E 1 78 ? 83.830 56.361 -60.102 1.00 41.96 75 GLU E CA 1
ATOM 6792 C C . GLU E 1 78 ? 85.117 56.658 -60.850 1.00 40.64 75 GLU E C 1
ATOM 6793 O O . GLU E 1 78 ? 85.484 55.919 -61.762 1.00 40.65 75 GLU E O 1
ATOM 6799 N N . LYS E 1 79 ? 85.751 57.771 -60.481 1.00 38.93 76 LYS E N 1
ATOM 6800 C CA . LYS E 1 79 ? 87.090 58.106 -60.914 1.00 37.44 76 LYS E CA 1
ATOM 6801 C C . LYS E 1 79 ? 88.069 57.750 -59.796 1.00 37.19 76 LYS E C 1
ATOM 6802 O O . LYS E 1 79 ? 87.967 58.273 -58.677 1.00 38.43 76 LYS E O 1
ATOM 6808 N N . VAL E 1 80 ? 89.003 56.846 -60.061 1.00 36.15 77 VAL E N 1
ATOM 6809 C CA . VAL E 1 80 ? 90.039 56.548 -59.066 1.00 35.10 77 VAL E CA 1
ATOM 6810 C C . VAL E 1 80 ? 91.402 57.072 -59.522 1.00 35.10 77 VAL E C 1
ATOM 6811 O O . VAL E 1 80 ? 91.949 56.627 -60.539 1.00 35.15 77 VAL E O 1
ATOM 6815 N N . ILE E 1 81 ? 91.953 58.026 -58.787 1.00 34.55 78 ILE E N 1
ATOM 6816 C CA . ILE E 1 81 ? 93.288 58.507 -59.117 1.00 34.53 78 ILE E CA 1
ATOM 6817 C C . ILE E 1 81 ? 94.334 57.738 -58.338 1.00 33.88 78 ILE E C 1
ATOM 6818 O O . ILE E 1 81 ? 94.380 57.792 -57.139 1.00 33.69 78 ILE E O 1
ATOM 6823 N N . SER E 1 82 ? 95.189 57.028 -59.037 1.00 33.64 79 SER E N 1
ATOM 6824 C CA . SER E 1 82 ? 96.223 56.252 -58.388 1.00 33.56 79 SER E CA 1
ATOM 6825 C C . SER E 1 82 ? 97.391 57.075 -57.886 1.00 32.94 79 SER E C 1
ATOM 6826 O O . SER E 1 82 ? 97.632 58.172 -58.367 1.00 33.04 79 SER E O 1
ATOM 6829 N N . PRO E 1 83 ? 98.155 56.525 -56.935 1.00 32.33 80 PRO E N 1
ATOM 6830 C CA . PRO E 1 83 ? 99.229 57.269 -56.349 1.00 31.95 80 PRO E CA 1
ATOM 6831 C C . PRO E 1 83 ? 100.173 57.802 -57.389 1.00 31.73 80 PRO E C 1
ATOM 6832 O O . PRO E 1 83 ? 100.944 58.711 -57.100 1.00 32.37 80 PRO E O 1
ATOM 6836 N N . ASP E 1 84 ? 100.122 57.239 -58.585 1.00 31.16 81 ASP E N 1
ATOM 6837 C CA . ASP E 1 84 ? 101.101 57.570 -59.588 1.00 30.94 81 ASP E CA 1
ATOM 6838 C C . ASP E 1 84 ? 100.524 58.492 -60.644 1.00 30.68 81 ASP E C 1
ATOM 6839 O O . ASP E 1 84 ? 101.166 58.747 -61.637 1.00 31.18 81 ASP E O 1
ATOM 6844 N N . GLY E 1 85 ? 99.307 58.979 -60.466 1.00 30.70 82 GLY E N 1
ATOM 6845 C CA . GLY E 1 85 ? 98.751 59.894 -61.450 1.00 30.78 82 GLY E CA 1
ATOM 6846 C C . GLY E 1 85 ? 97.656 59.301 -62.309 1.00 31.47 82 GLY E C 1
ATOM 6847 O O . GLY E 1 85 ? 96.662 59.963 -62.573 1.00 31.93 82 GLY E O 1
ATOM 6848 N N . SER E 1 86 ? 97.811 58.050 -62.732 1.00 31.82 83 SER E N 1
ATOM 6849 C CA . SER E 1 86 ? 96.875 57.418 -63.656 1.00 32.54 83 SER E CA 1
ATOM 6850 C C . SER E 1 86 ? 95.475 57.372 -63.112 1.00 33.50 83 SER E C 1
ATOM 6851 O O . SER E 1 86 ? 95.273 57.150 -61.932 1.00 34.21 83 SER E O 1
ATOM 6854 N N . VAL E 1 87 ? 94.494 57.596 -63.971 1.00 34.87 84 VAL E N 1
ATOM 6855 C CA . VAL E 1 87 ? 93.101 57.560 -63.540 1.00 36.03 84 VAL E CA 1
ATOM 6856 C C . VAL E 1 87 ? 92.368 56.351 -64.132 1.00 36.79 84 VAL E C 1
ATOM 6857 O O . VAL E 1 87 ? 92.679 55.902 -65.212 1.00 36.89 84 VAL E O 1
ATOM 6861 N N A ASN E 1 88 ? 91.389 55.824 -63.416 0.60 37.93 85 ASN E N 1
ATOM 6862 N N B ASN E 1 88 ? 91.423 55.813 -63.376 0.40 37.48 85 ASN E N 1
ATOM 6863 C CA A ASN E 1 88 ? 90.608 54.693 -63.930 0.60 39.10 85 ASN E CA 1
ATOM 6864 C CA B ASN E 1 88 ? 90.578 54.725 -63.860 0.40 38.21 85 ASN E CA 1
ATOM 6865 C C A ASN E 1 88 ? 89.127 54.763 -63.558 0.60 39.36 85 ASN E C 1
ATOM 6866 C C B ASN E 1 88 ? 89.115 55.027 -63.594 0.40 38.81 85 ASN E C 1
ATOM 6867 O O A ASN E 1 88 ? 88.764 54.806 -62.367 0.60 39.48 85 ASN E O 1
ATOM 6868 O O B ASN E 1 88 ? 88.751 55.492 -62.509 0.40 39.01 85 ASN E O 1
ATOM 6877 N N . LYS E 1 89 ? 88.285 54.751 -64.592 1.00 39.50 86 LYS E N 1
ATOM 6878 C CA . LYS E 1 89 ? 86.842 54.850 -64.433 1.00 40.21 86 LYS E CA 1
ATOM 6879 C C . LYS E 1 89 ? 86.165 53.475 -64.495 1.00 40.80 86 LYS E C 1
ATOM 6880 O O . LYS E 1 89 ? 86.599 52.611 -65.234 1.00 41.35 86 LYS E O 1
ATOM 6886 N N . ARG E 1 90 ? 85.197 53.244 -63.617 1.00 41.64 87 ARG E N 1
ATOM 6887 C CA . ARG E 1 90 ? 84.260 52.134 -63.728 1.00 42.78 87 ARG E CA 1
ATOM 6888 C C . ARG E 1 90 ? 82.862 52.751 -63.815 1.00 43.05 87 ARG E C 1
ATOM 6889 O O . ARG E 1 90 ? 82.613 53.848 -63.282 1.00 43.67 87 ARG E O 1
ATOM 6897 N N . THR E 1 91 ? 81.942 52.056 -64.467 1.00 42.93 88 THR E N 1
ATOM 6898 C CA . THR E 1 91 ? 80.557 52.521 -64.495 1.00 43.01 88 THR E CA 1
ATOM 6899 C C . THR E 1 91 ? 79.633 51.362 -64.183 1.00 42.09 88 THR E C 1
ATOM 6900 O O . THR E 1 91 ? 79.864 50.236 -64.631 1.00 42.19 88 THR E O 1
ATOM 6904 N N . GLY E 1 92 ? 78.589 51.636 -63.413 1.00 40.85 89 GLY E N 1
ATOM 6905 C CA . GLY E 1 92 ? 77.501 50.682 -63.254 1.00 38.99 89 GLY E CA 1
ATOM 6906 C C . GLY E 1 92 ? 76.240 51.498 -63.258 1.00 37.94 89 GLY E C 1
ATOM 6907 O O . GLY E 1 92 ? 76.292 52.734 -63.241 1.00 37.69 89 GLY E O 1
ATOM 6908 N N . LYS E 1 93 ? 75.104 50.818 -63.253 1.00 36.87 90 LYS E N 1
ATOM 6909 C CA . LYS E 1 93 ? 73.814 51.497 -63.184 1.00 35.67 90 LYS E CA 1
ATOM 6910 C C . LYS E 1 93 ? 72.964 50.850 -62.116 1.00 35.30 90 LYS E C 1
ATOM 6911 O O . LYS E 1 93 ? 72.602 49.665 -62.230 1.00 35.43 90 LYS E O 1
ATOM 6917 N N . ALA E 1 94 ? 72.634 51.635 -61.091 1.00 34.77 91 ALA E N 1
ATOM 6918 C CA . ALA E 1 94 ? 71.733 51.219 -59.987 1.00 34.41 91 ALA E CA 1
ATOM 6919 C C . ALA E 1 94 ? 70.450 50.526 -60.463 1.00 34.19 91 ALA E C 1
ATOM 6920 O O . ALA E 1 94 ? 69.911 50.861 -61.484 1.00 34.43 91 ALA E O 1
ATOM 6922 N N . SER E 1 95 ? 69.944 49.556 -59.738 1.00 34.92 92 SER E N 1
ATOM 6923 C CA . SER E 1 95 ? 68.686 48.931 -60.164 1.00 35.79 92 SER E CA 1
ATOM 6924 C C . SER E 1 95 ? 67.490 49.856 -59.904 1.00 36.07 92 SER E C 1
ATOM 6925 O O . SER E 1 95 ? 67.511 50.635 -58.968 1.00 36.67 92 SER E O 1
ATOM 6928 N N . THR E 1 96 ? 66.448 49.784 -60.720 1.00 36.15 93 THR E N 1
ATOM 6929 C CA . THR E 1 96 ? 65.271 50.614 -60.446 1.00 36.33 93 THR E CA 1
ATOM 6930 C C . THR E 1 96 ? 64.158 49.809 -59.773 1.00 36.86 93 THR E C 1
ATOM 6931 O O . THR E 1 96 ? 63.015 50.275 -59.702 1.00 37.80 93 THR E O 1
ATOM 6935 N N A GLU E 1 97 ? 64.525 48.645 -59.249 0.50 36.47 94 GLU E N 1
ATOM 6936 N N B GLU E 1 97 ? 64.465 48.605 -59.285 0.50 36.80 94 GLU E N 1
ATOM 6937 C CA A GLU E 1 97 ? 63.607 47.662 -58.705 0.50 36.06 94 GLU E CA 1
ATOM 6938 C CA B GLU E 1 97 ? 63.427 47.706 -58.773 0.50 36.72 94 GLU E CA 1
ATOM 6939 C C A GLU E 1 97 ? 62.797 48.185 -57.486 0.50 36.01 94 GLU E C 1
ATOM 6940 C C B GLU E 1 97 ? 62.676 48.307 -57.556 0.50 36.34 94 GLU E C 1
ATOM 6941 O O A GLU E 1 97 ? 61.679 47.717 -57.213 0.50 36.16 94 GLU E O 1
ATOM 6942 O O B GLU E 1 97 ? 61.503 47.984 -57.320 0.50 36.37 94 GLU E O 1
ATOM 6953 N N . ASN E 1 98 ? 63.343 49.202 -56.825 1.00 35.55 95 ASN E N 1
ATOM 6954 C CA . ASN E 1 98 ? 62.766 49.816 -55.632 1.00 35.42 95 ASN E CA 1
ATOM 6955 C C . ASN E 1 98 ? 62.370 51.279 -55.790 1.00 35.51 95 ASN E C 1
ATOM 6956 O O . ASN E 1 98 ? 62.408 52.062 -54.809 1.00 35.45 95 ASN E O 1
ATOM 6961 N N . ILE E 1 99 ? 62.045 51.672 -57.013 1.00 34.64 96 ILE E N 1
ATOM 6962 C CA . ILE E 1 99 ? 61.487 52.971 -57.218 1.00 34.47 96 ILE E CA 1
ATOM 6963 C C . ILE E 1 99 ? 60.128 52.680 -57.760 1.00 34.62 96 ILE E C 1
ATOM 6964 O O . ILE E 1 99 ? 59.998 52.233 -58.894 1.00 35.07 96 ILE E O 1
ATOM 6969 N N . VAL E 1 100 ? 59.108 52.885 -56.949 1.00 34.41 97 VAL E N 1
ATOM 6970 C CA . VAL E 1 100 ? 57.796 52.342 -57.287 1.00 34.20 97 VAL E CA 1
ATOM 6971 C C . VAL E 1 100 ? 56.674 53.299 -56.915 1.00 34.47 97 VAL E C 1
ATOM 6972 O O . VAL E 1 100 ? 56.877 54.291 -56.202 1.00 34.73 97 VAL E O 1
ATOM 6976 N N . CYS E 1 101 ? 55.483 52.961 -57.369 1.00 34.16 98 CYS E N 1
ATOM 6977 C CA . CYS E 1 101 ? 54.331 53.744 -57.083 1.00 34.57 98 CYS E CA 1
ATOM 6978 C C . CYS E 1 101 ? 53.296 52.751 -56.633 1.00 34.30 98 CYS E C 1
ATOM 6979 O O . CYS E 1 101 ? 52.936 51.896 -57.407 1.00 34.53 98 CYS E O 1
ATOM 6982 N N . THR E 1 102 ? 52.808 52.856 -55.404 1.00 34.15 99 THR E N 1
ATOM 6983 C CA . THR E 1 102 ? 51.980 51.800 -54.832 1.00 34.60 99 THR E CA 1
ATOM 6984 C C . THR E 1 102 ? 50.824 52.372 -54.071 1.00 34.78 99 THR E C 1
ATOM 6985 O O . THR E 1 102 ? 50.757 53.582 -53.873 1.00 35.50 99 THR E O 1
ATOM 6989 N N . ASP E 1 103 ? 49.942 51.495 -53.598 1.00 34.68 100 ASP E N 1
ATOM 6990 C CA . ASP E 1 103 ? 48.824 51.880 -52.720 1.00 34.99 100 ASP E CA 1
ATOM 6991 C C . ASP E 1 103 ? 47.851 52.801 -53.370 1.00 33.86 100 ASP E C 1
ATOM 6992 O O . ASP E 1 103 ? 47.340 53.687 -52.691 1.00 34.91 100 ASP E O 1
ATOM 6997 N N . ILE E 1 104 ? 47.610 52.630 -54.667 1.00 32.28 101 ILE E N 1
ATOM 6998 C CA . ILE E 1 104 ? 46.616 53.430 -55.388 1.00 31.16 101 ILE E CA 1
ATOM 6999 C C . ILE E 1 104 ? 45.214 53.226 -54.782 1.00 30.48 101 ILE E C 1
ATOM 7000 O O . ILE E 1 104 ? 44.708 52.112 -54.740 1.00 30.33 101 ILE E O 1
ATOM 7005 N N . VAL E 1 105 ? 44.598 54.295 -54.296 1.00 29.64 102 VAL E N 1
ATOM 7006 C CA . VAL E 1 105 ? 43.198 54.241 -53.866 1.00 29.21 102 VAL E CA 1
ATOM 7007 C C . VAL E 1 105 ? 42.407 55.322 -54.579 1.00 29.96 102 VAL E C 1
ATOM 7008 O O . VAL E 1 105 ? 42.770 56.484 -54.507 1.00 30.25 102 VAL E O 1
ATOM 7012 N N . TRP E 1 106 ? 41.326 54.942 -55.249 1.00 30.79 103 TRP E N 1
ATOM 7013 C CA . TRP E 1 106 ? 40.542 55.867 -56.069 1.00 31.65 103 TRP E CA 1
ATOM 7014 C C . TRP E 1 106 ? 39.250 56.097 -55.347 1.00 33.03 103 TRP E C 1
ATOM 7015 O O . TRP E 1 106 ? 38.774 55.216 -54.657 1.00 33.60 103 TRP E O 1
ATOM 7026 N N . ASN E 1 107 ? 38.692 57.287 -55.501 1.00 35.29 104 ASN E N 1
ATOM 7027 C CA . ASN E 1 107 ? 37.278 57.590 -55.194 1.00 37.35 104 ASN E CA 1
ATOM 7028 C C . ASN E 1 107 ? 36.770 58.663 -56.141 1.00 38.65 104 ASN E C 1
ATOM 7029 O O . ASN E 1 107 ? 37.494 59.092 -57.061 1.00 39.57 104 ASN E O 1
ATOM 7034 N N . SER E 1 108 ? 35.554 59.148 -55.885 1.00 39.91 105 SER E N 1
ATOM 7035 C CA . SER E 1 108 ? 34.930 60.180 -56.735 1.00 40.73 105 SER E CA 1
ATOM 7036 C C . SER E 1 108 ? 35.758 61.443 -56.735 1.00 40.43 105 SER E C 1
ATOM 7037 O O . SER E 1 108 ? 35.901 62.073 -57.783 1.00 41.42 105 SER E O 1
ATOM 7040 N N . GLY E 1 109 ? 36.306 61.781 -55.560 1.00 39.86 106 GLY E N 1
ATOM 7041 C CA . GLY E 1 109 ? 37.099 62.987 -55.320 1.00 38.55 106 GLY E CA 1
ATOM 7042 C C . GLY E 1 109 ? 38.379 63.103 -56.121 1.00 38.02 106 GLY E C 1
ATOM 7043 O O . GLY E 1 109 ? 38.735 64.208 -56.516 1.00 38.67 106 GLY E O 1
ATOM 7044 N N . GLY E 1 110 ? 39.057 61.974 -56.377 1.00 37.19 107 GLY E N 1
ATOM 7045 C CA . GLY E 1 110 ? 40.440 61.969 -56.892 1.00 35.53 107 GLY E CA 1
ATOM 7046 C C . GLY E 1 110 ? 41.104 60.658 -56.518 1.00 34.50 107 GLY E C 1
ATOM 7047 O O . GLY E 1 110 ? 40.422 59.632 -56.466 1.00 33.89 107 GLY E O 1
ATOM 7048 N N . VAL E 1 111 ? 42.412 60.673 -56.258 1.00 33.42 108 VAL E N 1
ATOM 7049 C CA . VAL E 1 111 ? 43.158 59.430 -56.032 1.00 33.39 108 VAL E CA 1
ATOM 7050 C C . VAL E 1 111 ? 44.316 59.651 -55.097 1.00 34.27 108 VAL E C 1
ATOM 7051 O O . VAL E 1 111 ? 44.875 60.737 -55.095 1.00 35.25 108 VAL E O 1
ATOM 7055 N N . GLN E 1 112 ? 44.683 58.654 -54.289 1.00 34.84 109 GLN E N 1
ATOM 7056 C CA . GLN E 1 112 ? 45.916 58.743 -53.502 1.00 35.51 109 GLN E CA 1
ATOM 7057 C C . GLN E 1 112 ? 46.768 57.586 -53.865 1.00 35.01 109 GLN E C 1
ATOM 7058 O O . GLN E 1 112 ? 46.267 56.507 -54.133 1.00 35.00 109 GLN E O 1
ATOM 7064 N N . PHE E 1 113 ? 48.069 57.800 -53.804 1.00 35.04 110 PHE E N 1
ATOM 7065 C CA . PHE E 1 113 ? 49.036 56.735 -53.930 1.00 35.08 110 PHE E CA 1
ATOM 7066 C C . PHE E 1 113 ? 50.295 57.094 -53.166 1.00 35.52 110 PHE E C 1
ATOM 7067 O O . PHE E 1 113 ? 50.457 58.220 -52.697 1.00 35.80 110 PHE E O 1
ATOM 7075 N N . LYS E 1 114 ? 51.201 56.144 -53.039 1.00 36.36 111 LYS E N 1
ATOM 7076 C CA . LYS E 1 114 ? 52.489 56.445 -52.432 1.00 37.66 111 LYS E CA 1
ATOM 7077 C C . LYS E 1 114 ? 53.627 56.237 -53.442 1.00 38.58 111 LYS E C 1
ATOM 7078 O O . LYS E 1 114 ? 53.622 55.246 -54.165 1.00 38.91 111 LYS E O 1
ATOM 7092 N N . SER E 1 116 ? 57.748 55.750 -53.560 1.00 40.51 113 SER E N 1
ATOM 7093 C CA . SER E 1 116 ? 58.969 55.482 -52.797 1.00 39.19 113 SER E CA 1
ATOM 7094 C C . SER E 1 116 ? 60.072 55.225 -53.780 1.00 38.85 113 SER E C 1
ATOM 7095 O O . SER E 1 116 ? 59.844 54.639 -54.845 1.00 38.62 113 SER E O 1
ATOM 7098 N N . ALA E 1 117 ? 61.254 55.694 -53.414 1.00 38.16 114 ALA E N 1
ATOM 7099 C CA . ALA E 1 117 ? 62.471 55.468 -54.116 1.00 37.76 114 ALA E CA 1
ATOM 7100 C C . ALA E 1 117 ? 63.472 55.061 -53.074 1.00 39.01 114 ALA E C 1
ATOM 7101 O O . ALA E 1 117 ? 63.515 55.589 -51.939 1.00 39.29 114 ALA E O 1
ATOM 7103 N N . SER E 1 118 ? 64.273 54.087 -53.471 1.00 40.37 115 SER E N 1
ATOM 7104 C CA . SER E 1 118 ? 65.455 53.668 -52.759 1.00 40.77 115 SER E CA 1
ATOM 7105 C C . SER E 1 118 ? 66.425 53.224 -53.856 1.00 41.46 115 SER E C 1
ATOM 7106 O O . SER E 1 118 ? 66.052 52.483 -54.761 1.00 41.59 115 SER E O 1
ATOM 7109 N N . ALA E 1 119 ? 67.650 53.706 -53.822 1.00 42.89 116 ALA E N 1
ATOM 7110 C CA . ALA E 1 119 ? 68.635 53.257 -54.796 1.00 44.98 116 ALA E CA 1
ATOM 7111 C C . ALA E 1 119 ? 70.058 53.170 -54.230 1.00 46.92 116 ALA E C 1
ATOM 7112 O O . ALA E 1 119 ? 70.563 54.105 -53.594 1.00 46.52 116 ALA E O 1
ATOM 7114 N N . SER E 1 120 ? 70.696 52.029 -54.473 1.00 49.42 117 SER E N 1
ATOM 7115 C CA . SER E 1 120 ? 72.017 51.784 -53.958 1.00 52.01 117 SER E CA 1
ATOM 7116 C C . SER E 1 120 ? 73.018 52.386 -54.904 1.00 53.60 117 SER E C 1
ATOM 7117 O O . SER E 1 120 ? 72.692 52.723 -56.041 1.00 54.06 117 SER E O 1
ATOM 7120 N N . ASN E 1 121 ? 74.246 52.544 -54.426 1.00 55.22 118 ASN E N 1
ATOM 7121 C CA . ASN E 1 121 ? 75.386 52.694 -55.314 1.00 56.09 118 ASN E CA 1
ATOM 7122 C C . ASN E 1 121 ? 75.889 51.321 -55.766 1.00 55.92 118 ASN E C 1
ATOM 7123 O O . ASN E 1 121 ? 76.258 50.474 -54.935 1.00 56.60 118 ASN E O 1
ATOM 7128 N N A PRO E 1 122 ? 75.876 51.094 -57.087 0.50 55.81 119 PRO E N 1
ATOM 7129 N N B PRO E 1 122 ? 75.965 51.120 -57.082 0.50 55.74 119 PRO E N 1
ATOM 7130 C CA A PRO E 1 122 ? 75.856 49.741 -57.649 0.50 55.58 119 PRO E CA 1
ATOM 7131 C CA B PRO E 1 122 ? 76.421 49.836 -57.607 0.50 55.41 119 PRO E CA 1
ATOM 7132 C C A PRO E 1 122 ? 77.258 49.150 -57.741 0.50 55.74 119 PRO E C 1
ATOM 7133 C C B PRO E 1 122 ? 77.945 49.658 -57.480 0.50 55.27 119 PRO E C 1
ATOM 7134 O O A PRO E 1 122 ? 77.417 47.966 -58.070 0.50 55.69 119 PRO E O 1
ATOM 7135 O O B PRO E 1 122 ? 78.449 48.542 -57.632 0.50 55.36 119 PRO E O 1
ATOM 7142 N N A LEU E 1 123 ? 78.263 49.980 -57.453 0.50 55.64 120 LEU E N 1
ATOM 7143 N N B LEU E 1 123 ? 78.664 50.741 -57.186 0.50 54.73 120 LEU E N 1
ATOM 7144 C CA A LEU E 1 123 ? 79.628 49.487 -57.311 0.50 55.48 120 LEU E CA 1
ATOM 7145 C CA B LEU E 1 123 ? 80.129 50.710 -57.193 0.50 54.11 120 LEU E CA 1
ATOM 7146 C C A LEU E 1 123 ? 79.871 49.036 -55.876 0.50 55.53 120 LEU E C 1
ATOM 7147 C C B LEU E 1 123 ? 80.725 51.087 -55.838 0.50 54.15 120 LEU E C 1
ATOM 7148 O O A LEU E 1 123 ? 80.710 48.175 -55.618 0.50 55.76 120 LEU E O 1
ATOM 7149 O O B LEU E 1 123 ? 81.879 50.777 -55.545 0.50 54.48 120 LEU E O 1
ATOM 7158 N N A ASN E 1 124 ? 79.117 49.620 -54.945 0.50 35.09 121 ASN E N 1
ATOM 7159 N N B ASN E 1 124 ? 79.929 51.770 -55.019 0.50 33.39 121 ASN E N 1
ATOM 7160 C CA A ASN E 1 124 ? 79.246 49.286 -53.524 0.50 34.55 121 ASN E CA 1
ATOM 7161 C CA B ASN E 1 124 ? 80.300 52.040 -53.607 0.50 33.02 121 ASN E CA 1
ATOM 7162 C C A ASN E 1 124 ? 77.973 48.626 -53.013 0.50 33.99 121 ASN E C 1
ATOM 7163 C C B ASN E 1 124 ? 79.379 51.311 -52.602 0.50 33.44 121 ASN E C 1
ATOM 7164 O O A ASN E 1 124 ? 77.006 49.322 -52.715 0.50 34.20 121 ASN E O 1
ATOM 7165 O O B ASN E 1 124 ? 78.226 51.725 -52.396 0.50 33.61 121 ASN E O 1
ATOM 7174 N N A VAL E 1 125 ? 77.965 47.293 -52.911 0.50 33.66 122 VAL E N 1
ATOM 7175 N N B VAL E 1 125 ? 79.905 50.240 -51.984 0.50 33.72 122 VAL E N 1
ATOM 7176 C CA A VAL E 1 125 ? 76.736 46.603 -52.524 0.50 33.47 122 VAL E CA 1
ATOM 7177 C CA B VAL E 1 125 ? 79.049 49.320 -51.229 0.50 34.67 122 VAL E CA 1
ATOM 7178 C C A VAL E 1 125 ? 76.204 47.128 -51.190 0.50 33.14 122 VAL E C 1
ATOM 7179 C C B VAL E 1 125 ? 78.880 49.871 -49.823 0.50 34.23 122 VAL E C 1
ATOM 7180 O O A VAL E 1 125 ? 74.987 47.248 -50.973 0.50 32.52 122 VAL E O 1
ATOM 7181 O O B VAL E 1 125 ? 77.937 49.517 -49.124 0.50 34.19 122 VAL E O 1
ATOM 7188 N N A TYR E 1 126 ? 77.122 47.419 -50.275 0.50 33.16 123 TYR E N 1
ATOM 7189 N N B TYR E 1 126 ? 79.811 50.738 -49.416 0.50 33.81 123 TYR E N 1
ATOM 7190 C CA A TYR E 1 126 ? 76.696 47.607 -48.895 0.50 32.93 123 TYR E CA 1
ATOM 7191 C CA B TYR E 1 126 ? 79.735 51.394 -48.108 0.50 32.87 123 TYR E CA 1
ATOM 7192 C C A TYR E 1 126 ? 76.626 49.101 -48.521 0.50 32.57 123 TYR E C 1
ATOM 7193 C C B TYR E 1 126 ? 78.767 52.596 -48.133 0.50 32.57 123 TYR E C 1
ATOM 7194 O O A TYR E 1 126 ? 76.469 49.482 -47.337 0.50 32.59 123 TYR E O 1
ATOM 7195 O O B TYR E 1 126 ? 78.767 53.439 -47.216 0.50 32.26 123 TYR E O 1
ATOM 7212 N N A ALA E 1 127 ? 76.733 49.951 -49.539 0.50 32.06 124 ALA E N 1
ATOM 7213 N N B ALA E 1 127 ? 77.934 52.661 -49.171 0.50 32.31 124 ALA E N 1
ATOM 7214 C CA A ALA E 1 127 ? 76.496 51.366 -49.335 0.50 31.73 124 ALA E CA 1
ATOM 7215 C CA B ALA E 1 127 ? 76.884 53.668 -49.234 0.50 32.01 124 ALA E CA 1
ATOM 7216 C C A ALA E 1 127 ? 75.009 51.670 -49.038 0.50 31.33 124 ALA E C 1
ATOM 7217 C C B ALA E 1 127 ? 75.528 53.013 -49.115 0.50 31.97 124 ALA E C 1
ATOM 7218 O O A ALA E 1 127 ? 74.093 51.015 -49.575 0.50 30.55 124 ALA E O 1
ATOM 7219 O O B ALA E 1 127 ? 75.086 52.302 -50.030 0.50 31.81 124 ALA E O 1
ATOM 7222 N N A PRO E 1 128 ? 74.768 52.694 -48.203 0.50 46.93 125 PRO E N 1
ATOM 7223 N N B PRO E 1 128 ? 74.842 53.283 -48.007 0.50 47.47 125 PRO E N 1
ATOM 7224 C CA A PRO E 1 128 ? 73.406 53.100 -47.833 0.50 46.55 125 PRO E CA 1
ATOM 7225 C CA B PRO E 1 128 ? 73.417 52.988 -47.878 0.50 46.92 125 PRO E CA 1
ATOM 7226 C C A PRO E 1 128 ? 72.651 53.688 -49.026 0.50 46.07 125 PRO E C 1
ATOM 7227 C C B PRO E 1 128 ? 72.658 53.650 -49.023 0.50 46.29 125 PRO E C 1
ATOM 7228 O O A PRO E 1 128 ? 73.160 54.605 -49.677 0.50 46.39 125 PRO E O 1
ATOM 7229 O O B PRO E 1 128 ? 73.163 54.597 -49.624 0.50 46.62 125 PRO E O 1
ATOM 7236 N N . PRO E 1 129 ? 71.451 53.163 -49.319 1.00 45.58 126 PRO E N 1
ATOM 7237 C CA . PRO E 1 129 ? 70.612 53.747 -50.386 1.00 44.46 126 PRO E CA 1
ATOM 7238 C C . PRO E 1 129 ? 70.146 55.192 -50.111 1.00 43.35 126 PRO E C 1
ATOM 7239 O O . PRO E 1 129 ? 69.936 55.543 -48.943 1.00 42.81 126 PRO E O 1
ATOM 7243 N N . VAL E 1 130 ? 69.969 56.019 -51.159 1.00 42.31 127 VAL E N 1
ATOM 7244 C CA . VAL E 1 130 ? 69.172 57.268 -51.000 1.00 40.95 127 VAL E CA 1
ATOM 7245 C C . VAL E 1 130 ? 67.724 56.900 -50.924 1.00 40.59 127 VAL E C 1
ATOM 7246 O O . VAL E 1 130 ? 67.273 56.000 -51.636 1.00 39.86 127 VAL E O 1
ATOM 7250 N N . ASP E 1 131 ? 66.974 57.649 -50.127 1.00 40.36 128 ASP E N 1
ATOM 7251 C CA . ASP E 1 131 ? 65.571 57.316 -49.912 1.00 40.52 128 ASP E CA 1
ATOM 7252 C C . ASP E 1 131 ? 64.687 58.544 -49.953 1.00 39.67 128 ASP E C 1
ATOM 7253 O O . ASP E 1 131 ? 65.051 59.585 -49.400 1.00 39.92 128 ASP E O 1
ATOM 7258 N N . TYR E 1 132 ? 63.537 58.417 -50.611 1.00 38.07 129 TYR E N 1
ATOM 7259 C CA . TYR E 1 132 ? 62.429 59.338 -50.385 1.00 37.12 129 TYR E CA 1
ATOM 7260 C C . TYR E 1 132 ? 61.118 58.568 -50.395 1.00 36.58 129 TYR E C 1
ATOM 7261 O O . TYR E 1 132 ? 61.032 57.498 -50.962 1.00 36.80 129 TYR E O 1
ATOM 7270 N N . VAL E 1 133 ? 60.099 59.098 -49.738 1.00 35.96 130 VAL E N 1
ATOM 7271 C CA . VAL E 1 133 ? 58.770 58.478 -49.775 1.00 35.62 130 VAL E CA 1
ATOM 7272 C C . VAL E 1 133 ? 57.741 59.573 -49.698 1.00 34.42 130 VAL E C 1
ATOM 7273 O O . VAL E 1 133 ? 57.745 60.353 -48.754 1.00 34.48 130 VAL E O 1
ATOM 7277 N N . LEU E 1 134 ? 56.905 59.661 -50.723 1.00 33.89 131 LEU E N 1
ATOM 7278 C CA . LEU E 1 134 ? 55.880 60.698 -50.786 1.00 33.76 131 LEU E CA 1
ATOM 7279 C C . LEU E 1 134 ? 54.501 60.131 -50.714 1.00 33.13 131 LEU E C 1
ATOM 7280 O O . LEU E 1 134 ? 54.141 59.239 -51.446 1.00 33.40 131 LEU E O 1
ATOM 7285 N N . ASN E 1 135 ? 53.703 60.668 -49.812 1.00 33.34 132 ASN E N 1
ATOM 7286 C CA . ASN E 1 135 ? 52.282 60.371 -49.807 1.00 33.49 132 ASN E CA 1
ATOM 7287 C C . ASN E 1 135 ? 51.493 61.478 -50.486 1.00 33.32 132 ASN E C 1
ATOM 7288 O O . ASN E 1 135 ? 51.357 62.569 -49.952 1.00 33.69 132 ASN E O 1
ATOM 7293 N N . VAL E 1 136 ? 50.984 61.199 -51.679 1.00 33.25 133 VAL E N 1
ATOM 7294 C CA . VAL E 1 136 ? 50.389 62.250 -52.484 1.00 33.18 133 VAL E CA 1
ATOM 7295 C C . VAL E 1 136 ? 48.911 62.026 -52.670 1.00 33.54 133 VAL E C 1
ATOM 7296 O O . VAL E 1 136 ? 48.467 60.924 -52.989 1.00 32.92 133 VAL E O 1
ATOM 7300 N N . CYS E 1 137 ? 48.149 63.085 -52.448 1.00 34.69 134 CYS E N 1
ATOM 7301 C CA . CYS E 1 137 ? 46.738 63.089 -52.791 1.00 35.77 134 CYS E CA 1
ATOM 7302 C C . CYS E 1 137 ? 46.480 63.987 -54.009 1.00 35.16 134 CYS E C 1
ATOM 7303 O O . CYS E 1 137 ? 46.861 65.155 -54.009 1.00 36.14 134 CYS E O 1
ATOM 7306 N N . VAL E 1 138 ? 45.852 63.446 -55.051 1.00 34.91 135 VAL E N 1
ATOM 7307 C CA . VAL E 1 138 ? 45.520 64.244 -56.235 1.00 34.86 135 VAL E CA 1
ATOM 7308 C C . VAL E 1 138 ? 44.017 64.413 -56.387 1.00 35.91 135 VAL E C 1
ATOM 7309 O O . VAL E 1 138 ? 43.284 63.427 -56.510 1.00 36.93 135 VAL E O 1
ATOM 7313 N N . LYS E 1 139 ? 43.552 65.660 -56.376 1.00 36.80 136 LYS E N 1
ATOM 7314 C CA . LYS E 1 139 ? 42.122 65.934 -56.518 1.00 37.16 136 LYS E CA 1
ATOM 7315 C C . LYS E 1 139 ? 41.744 66.187 -57.966 1.00 36.56 136 LYS E C 1
ATOM 7316 O O . LYS E 1 139 ? 42.551 66.670 -58.756 1.00 36.24 136 LYS E O 1
ATOM 7322 N N . LYS E 1 140 ? 40.500 65.871 -58.305 1.00 36.13 137 LYS E N 1
ATOM 7323 C CA . LYS E 1 140 ? 40.007 66.054 -59.656 1.00 35.42 137 LYS E CA 1
ATOM 7324 C C . LYS E 1 140 ? 40.118 67.468 -60.184 1.00 36.02 137 LYS E C 1
ATOM 7325 O O . LYS E 1 140 ? 40.340 67.660 -61.354 1.00 36.67 137 LYS E O 1
ATOM 7331 N N . ASP E 1 141 ? 40.000 68.458 -59.317 1.00 37.05 138 ASP E N 1
ATOM 7332 C CA . ASP E 1 141 ? 40.162 69.838 -59.711 1.00 37.89 138 ASP E CA 1
ATOM 7333 C C . ASP E 1 141 ? 41.638 70.202 -59.983 1.00 37.83 138 ASP E C 1
ATOM 7334 O O . ASP E 1 141 ? 41.926 71.344 -60.355 1.00 38.83 138 ASP E O 1
ATOM 7339 N N . GLY E 1 142 ? 42.569 69.274 -59.762 1.00 36.72 139 GLY E N 1
ATOM 7340 C CA . GLY E 1 142 ? 43.964 69.526 -60.059 1.00 35.34 139 GLY E CA 1
ATOM 7341 C C . GLY E 1 142 ? 44.844 69.775 -58.852 1.00 35.56 139 GLY E C 1
ATOM 7342 O O . GLY E 1 142 ? 46.058 69.680 -58.940 1.00 35.49 139 GLY E O 1
ATOM 7343 N N . SER E 1 143 ? 44.267 70.112 -57.710 1.00 35.72 140 SER E N 1
ATOM 7344 C CA . SER E 1 143 ? 45.105 70.423 -56.558 1.00 35.48 140 SER E CA 1
ATOM 7345 C C . SER E 1 143 ? 45.645 69.134 -55.957 1.00 35.70 140 SER E C 1
ATOM 7346 O O . SER E 1 143 ? 45.057 68.046 -56.153 1.00 35.58 140 SER E O 1
ATOM 7349 N N . ILE E 1 144 ? 46.777 69.252 -55.258 1.00 35.41 141 ILE E N 1
ATOM 7350 C CA . ILE E 1 144 ? 47.399 68.091 -54.663 1.00 35.40 141 ILE E CA 1
ATOM 7351 C C . ILE E 1 144 ? 47.786 68.344 -53.235 1.00 36.02 141 ILE E C 1
ATOM 7352 O O . ILE E 1 144 ? 47.792 69.460 -52.779 1.00 36.41 141 ILE E O 1
ATOM 7357 N N . ASP E 1 145 ? 48.140 67.288 -52.534 1.00 36.92 142 ASP E N 1
ATOM 7358 C CA . ASP E 1 145 ? 48.473 67.383 -51.148 1.00 37.41 142 ASP E CA 1
ATOM 7359 C C . ASP E 1 145 ? 49.490 66.264 -50.922 1.00 36.36 142 ASP E C 1
ATOM 7360 O O . ASP E 1 145 ? 49.213 65.091 -51.204 1.00 35.94 142 ASP E O 1
ATOM 7365 N N . VAL E 1 146 ? 50.663 66.647 -50.424 1.00 35.53 143 VAL E N 1
ATOM 7366 C CA . VAL E 1 146 ? 51.842 65.791 -50.378 1.00 35.02 143 VAL E CA 1
ATOM 7367 C C . VAL E 1 146 ? 52.473 65.786 -48.986 1.00 35.31 143 VAL E C 1
ATOM 7368 O O . VAL E 1 146 ? 52.777 66.837 -48.440 1.00 35.70 143 VAL E O 1
ATOM 7372 N N . GLN E 1 147 ? 52.652 64.611 -48.400 1.00 35.51 144 GLN E N 1
ATOM 7373 C CA . GLN E 1 147 ? 53.464 64.475 -47.212 1.00 36.55 144 GLN E CA 1
ATOM 7374 C C . GLN E 1 147 ? 54.690 63.702 -47.627 1.00 36.95 144 GLN E C 1
ATOM 7375 O O . GLN E 1 147 ? 54.585 62.573 -48.096 1.00 37.30 144 GLN E O 1
ATOM 7381 N N . GLY E 1 148 ? 55.862 64.293 -47.441 1.00 37.31 145 GLY E N 1
ATOM 7382 C CA . GLY E 1 148 ? 57.078 63.677 -47.925 1.00 37.03 145 GLY E CA 1
ATOM 7383 C C . GLY E 1 148 ? 58.036 63.464 -46.798 1.00 37.25 145 GLY E C 1
ATOM 7384 O O . GLY E 1 148 ? 57.917 64.109 -45.743 1.00 36.27 145 GLY E O 1
ATOM 7385 N N . GLU E 1 149 ? 58.949 62.515 -47.036 1.00 37.30 146 GLU E N 1
ATOM 7386 C CA . GLU E 1 149 ? 60.095 62.217 -46.181 1.00 37.41 146 GLU E CA 1
ATOM 7387 C C . GLU E 1 149 ? 61.246 62.041 -47.133 1.00 36.61 146 GLU E C 1
ATOM 7388 O O . GLU E 1 149 ? 61.024 61.558 -48.237 1.00 36.72 146 GLU E O 1
ATOM 7394 N N . HIS E 1 150 ? 62.468 62.406 -46.730 1.00 35.66 147 HIS E N 1
ATOM 7395 C CA . HIS E 1 150 ? 63.671 62.073 -47.524 1.00 34.63 147 HIS E CA 1
ATOM 7396 C C . HIS E 1 150 ? 64.970 62.092 -46.714 1.00 34.65 147 HIS E C 1
ATOM 7397 O O . HIS E 1 150 ? 65.021 62.699 -45.636 1.00 34.74 147 HIS E O 1
ATOM 7404 N N . ASP E 1 151 ? 65.999 61.389 -47.215 1.00 34.05 148 ASP E N 1
ATOM 7405 C CA . ASP E 1 151 ? 67.358 61.475 -46.660 1.00 33.61 148 ASP E CA 1
ATOM 7406 C C . ASP E 1 151 ? 67.875 62.914 -46.849 1.00 34.16 148 ASP E C 1
ATOM 7407 O O . ASP E 1 151 ? 67.338 63.660 -47.664 1.00 34.93 148 ASP E O 1
ATOM 7412 N N . GLY E 1 152 ? 68.885 63.310 -46.080 1.00 34.39 149 GLY E N 1
ATOM 7413 C CA . GLY E 1 152 ? 69.309 64.701 -46.049 1.00 34.18 149 GLY E CA 1
ATOM 7414 C C . GLY E 1 152 ? 70.311 65.034 -47.138 1.00 34.44 149 GLY E C 1
ATOM 7415 O O . GLY E 1 152 ? 70.897 66.117 -47.149 1.00 35.14 149 GLY E O 1
ATOM 7416 N N . PHE E 1 153 ? 70.510 64.100 -48.059 1.00 33.87 150 PHE E N 1
ATOM 7417 C CA . PHE E 1 153 ? 71.521 64.241 -49.089 1.00 33.62 150 PHE E CA 1
ATOM 7418 C C . PHE E 1 153 ? 71.266 63.210 -50.195 1.00 34.60 150 PHE E C 1
ATOM 7419 O O . PHE E 1 153 ? 70.836 62.083 -49.928 1.00 35.45 150 PHE E O 1
ATOM 7427 N N . PRO E 1 154 ? 71.519 63.595 -51.444 1.00 34.83 151 PRO E N 1
ATOM 7428 C CA . PRO E 1 154 ? 71.966 64.933 -51.821 1.00 35.29 151 PRO E CA 1
ATOM 7429 C C . PRO E 1 154 ? 70.774 65.862 -52.013 1.00 36.51 151 PRO E C 1
ATOM 7430 O O . PRO E 1 154 ? 70.085 66.169 -51.039 1.00 37.48 151 PRO E O 1
ATOM 7434 N N . CYS E 1 155 ? 70.533 66.298 -53.248 1.00 36.83 152 CYS E N 1
ATOM 7435 C CA . CYS E 1 155 ? 69.488 67.270 -53.536 1.00 37.51 152 CYS E CA 1
ATOM 7436 C C . CYS E 1 155 ? 68.181 66.626 -53.967 1.00 37.02 152 CYS E C 1
ATOM 7437 O O . CYS E 1 155 ? 68.175 65.596 -54.653 1.00 38.01 152 CYS E O 1
ATOM 7440 N N . PHE E 1 156 ? 67.073 67.251 -53.586 1.00 35.69 153 PHE E N 1
ATOM 7441 C CA . PHE E 1 156 ? 65.763 66.716 -53.914 1.00 34.47 153 PHE E CA 1
ATOM 7442 C C . PHE E 1 156 ? 64.868 67.795 -54.504 1.00 34.12 153 PHE E C 1
ATOM 7443 O O . PHE E 1 156 ? 64.762 68.883 -53.937 1.00 34.25 153 PHE E O 1
ATOM 7451 N N . GLU E 1 157 ? 64.232 67.498 -55.639 1.00 32.98 154 GLU E N 1
ATOM 7452 C CA . GLU E 1 157 ? 63.255 68.414 -56.212 1.00 33.66 154 GLU E CA 1
ATOM 7453 C C . GLU E 1 157 ? 61.981 67.677 -56.592 1.00 32.98 154 GLU E C 1
ATOM 7454 O O . GLU E 1 157 ? 62.034 66.600 -57.197 1.00 33.02 154 GLU E O 1
ATOM 7460 N N . PHE E 1 158 ? 60.838 68.255 -56.225 1.00 31.52 155 PHE E N 1
ATOM 7461 C CA . PHE E 1 158 ? 59.556 67.714 -56.631 1.00 30.27 155 PHE E CA 1
ATOM 7462 C C . PHE E 1 158 ? 58.708 68.766 -57.326 1.00 30.00 155 PHE E C 1
ATOM 7463 O O . PHE E 1 158 ? 58.624 69.889 -56.871 1.00 29.56 155 PHE E O 1
ATOM 7471 N N . TYR E 1 159 ? 58.071 68.385 -58.426 1.00 30.18 156 TYR E N 1
ATOM 7472 C CA . TYR E 1 159 ? 57.240 69.302 -59.168 1.00 30.25 156 TYR E CA 1
ATOM 7473 C C . TYR E 1 159 ? 55.933 68.677 -59.628 1.00 30.77 156 TYR E C 1
ATOM 7474 O O . TYR E 1 159 ? 55.840 67.460 -59.803 1.00 31.15 156 TYR E O 1
ATOM 7483 N N . LYS E 1 160 ? 54.955 69.542 -59.902 1.00 31.03 157 LYS E N 1
ATOM 7484 C CA . LYS E 1 160 ? 53.632 69.162 -60.419 1.00 30.63 157 LYS E CA 1
ATOM 7485 C C . LYS E 1 160 ? 53.357 69.864 -61.751 1.00 29.96 157 LYS E C 1
ATOM 7486 O O . LYS E 1 160 ? 53.781 71.006 -61.952 1.00 29.40 157 LYS E O 1
ATOM 7492 N N . GLN E 1 161 ? 52.632 69.174 -62.633 1.00 29.08 158 GLN E N 1
ATOM 7493 C CA . GLN E 1 161 ? 52.299 69.676 -63.945 1.00 28.78 158 GLN E CA 1
ATOM 7494 C C . GLN E 1 161 ? 50.897 69.219 -64.346 1.00 29.11 158 GLN E C 1
ATOM 7495 O O . GLN E 1 161 ? 50.639 68.034 -64.364 1.00 29.77 158 GLN E O 1
ATOM 7501 N N . VAL E 1 162 ? 49.965 70.126 -64.647 1.00 29.15 159 VAL E N 1
ATOM 7502 C CA . VAL E 1 162 ? 48.626 69.654 -65.046 1.00 28.76 159 VAL E CA 1
ATOM 7503 C C . VAL E 1 162 ? 48.264 69.969 -66.483 1.00 29.04 159 VAL E C 1
ATOM 7504 O O . VAL E 1 162 ? 48.587 71.041 -66.992 1.00 28.91 159 VAL E O 1
ATOM 7508 N N . ASP E 1 163 ? 47.600 69.012 -67.124 1.00 29.11 160 ASP E N 1
ATOM 7509 C CA . ASP E 1 163 ? 47.108 69.191 -68.468 1.00 30.47 160 ASP E CA 1
ATOM 7510 C C . ASP E 1 163 ? 48.152 69.839 -69.399 1.00 30.71 160 ASP E C 1
ATOM 7511 O O . ASP E 1 163 ? 47.846 70.814 -70.116 1.00 31.13 160 ASP E O 1
ATOM 7516 N N . PHE E 1 164 ? 49.379 69.289 -69.367 1.00 30.49 161 PHE E N 1
ATOM 7517 C CA . PHE E 1 164 ? 50.532 69.703 -70.172 1.00 29.36 161 PHE E CA 1
ATOM 7518 C C . PHE E 1 164 ? 50.916 71.159 -69.927 1.00 30.45 161 PHE E C 1
ATOM 7519 O O . PHE E 1 164 ? 51.644 71.744 -70.715 1.00 31.09 161 PHE E O 1
ATOM 7527 N N . GLY E 1 165 ? 50.447 71.745 -68.823 1.00 31.26 162 GLY E N 1
ATOM 7528 C CA . GLY E 1 165 ? 50.757 73.154 -68.508 1.00 32.21 162 GLY E CA 1
ATOM 7529 C C . GLY E 1 165 ? 52.214 73.392 -68.118 1.00 33.11 162 GLY E C 1
ATOM 7530 O O . GLY E 1 165 ? 53.063 72.505 -68.286 1.00 33.75 162 GLY E O 1
ATOM 7531 N N . PRO E 1 166 ? 52.532 74.580 -67.567 1.00 33.52 163 PRO E N 1
ATOM 7532 C CA . PRO E 1 166 ? 53.900 74.763 -67.042 1.00 33.49 163 PRO E CA 1
ATOM 7533 C C . PRO E 1 166 ? 54.145 73.918 -65.785 1.00 33.73 163 PRO E C 1
ATOM 7534 O O . PRO E 1 166 ? 53.198 73.455 -65.175 1.00 34.37 163 PRO E O 1
ATOM 7538 N N . PHE E 1 167 ? 55.398 73.702 -65.406 1.00 34.08 164 PHE E N 1
ATOM 7539 C CA . PHE E 1 167 ? 55.718 73.032 -64.145 1.00 34.48 164 PHE E CA 1
ATOM 7540 C C . PHE E 1 167 ? 55.529 73.960 -62.935 1.00 35.25 164 PHE E C 1
ATOM 7541 O O . PHE E 1 167 ? 55.612 75.179 -63.082 1.00 35.60 164 PHE E O 1
ATOM 7549 N N . GLU E 1 168 ? 55.288 73.384 -61.750 1.00 35.75 165 GLU E N 1
ATOM 7550 C CA . GLU E 1 168 ? 55.248 74.133 -60.484 1.00 36.16 165 GLU E CA 1
ATOM 7551 C C . GLU E 1 168 ? 56.051 73.394 -59.426 1.00 35.92 165 GLU E C 1
ATOM 7552 O O . GLU E 1 168 ? 55.997 72.171 -59.349 1.00 36.36 165 GLU E O 1
ATOM 7558 N N . LYS E 1 169 ? 56.811 74.136 -58.627 1.00 35.77 166 LYS E N 1
ATOM 7559 C CA . LYS E 1 169 ? 57.659 73.568 -57.600 1.00 35.46 166 LYS E CA 1
ATOM 7560 C C . LYS E 1 169 ? 56.769 73.118 -56.448 1.00 35.05 166 LYS E C 1
ATOM 7561 O O . LYS E 1 169 ? 55.855 73.841 -56.039 1.00 35.13 166 LYS E O 1
ATOM 7567 N N . ILE E 1 170 ? 57.003 71.909 -55.953 1.00 34.13 167 ILE E N 1
ATOM 7568 C CA . ILE E 1 170 ? 56.270 71.416 -54.813 1.00 33.26 167 ILE E CA 1
ATOM 7569 C C . ILE E 1 170 ? 57.174 71.658 -53.615 1.00 33.31 167 ILE E C 1
ATOM 7570 O O . ILE E 1 170 ? 56.772 72.313 -52.641 1.00 33.08 167 ILE E O 1
ATOM 7575 N N . TYR E 1 171 ? 58.399 71.146 -53.712 1.00 32.60 168 TYR E N 1
ATOM 7576 C CA . TYR E 1 171 ? 59.371 71.242 -52.648 1.00 32.31 168 TYR E CA 1
ATOM 7577 C C . TYR E 1 171 ? 60.774 70.998 -53.193 1.00 32.80 168 TYR E C 1
ATOM 7578 O O . TYR E 1 171 ? 60.957 70.235 -54.141 1.00 32.55 168 TYR E O 1
ATOM 7587 N N . THR E 1 172 ? 61.771 71.650 -52.601 1.00 33.78 169 THR E N 1
ATOM 7588 C CA . THR E 1 172 ? 63.168 71.313 -52.889 1.00 34.59 169 THR E CA 1
ATOM 7589 C C . THR E 1 172 ? 64.033 71.285 -51.647 1.00 35.53 169 THR E C 1
ATOM 7590 O O . THR E 1 172 ? 63.780 71.986 -50.655 1.00 36.01 169 THR E O 1
ATOM 7594 N N . HIS E 1 173 ? 65.049 70.439 -51.711 1.00 36.86 170 HIS E N 1
ATOM 7595 C CA . HIS E 1 173 ? 66.029 70.309 -50.654 1.00 37.90 170 HIS E CA 1
ATOM 7596 C C . HIS E 1 173 ? 67.410 70.421 -51.272 1.00 39.36 170 HIS E C 1
ATOM 7597 O O . HIS E 1 173 ? 67.803 69.657 -52.190 1.00 39.86 170 HIS E O 1
ATOM 7604 N N . ASP E 1 174 ? 68.125 71.419 -50.770 1.00 40.39 171 ASP E N 1
ATOM 7605 C CA . ASP E 1 174 ? 69.479 71.662 -51.147 1.00 41.17 171 ASP E CA 1
ATOM 7606 C C . ASP E 1 174 ? 70.376 71.368 -49.953 1.00 41.48 171 ASP E C 1
ATOM 7607 O O . ASP E 1 174 ? 70.476 72.173 -49.029 1.00 41.57 171 ASP E O 1
ATOM 7612 N N . PHE E 1 175 ? 71.045 70.220 -49.971 1.00 42.03 172 PHE E N 1
ATOM 7613 C CA . PHE E 1 175 ? 71.852 69.815 -48.816 1.00 42.48 172 PHE E CA 1
ATOM 7614 C C . PHE E 1 175 ? 72.940 70.810 -48.479 1.00 42.82 172 PHE E C 1
ATOM 7615 O O . PHE E 1 175 ? 73.424 70.859 -47.339 1.00 43.68 172 PHE E O 1
ATOM 7623 N N . ARG E 1 176 ? 73.335 71.618 -49.448 1.00 42.97 173 ARG E N 1
ATOM 7624 C CA . ARG E 1 176 ? 74.345 72.602 -49.114 1.00 43.05 173 ARG E CA 1
ATOM 7625 C C . ARG E 1 176 ? 73.834 73.908 -48.510 1.00 43.73 173 ARG E C 1
ATOM 7626 O O . ARG E 1 176 ? 74.611 74.625 -47.917 1.00 44.31 173 ARG E O 1
ATOM 7634 N N . GLU E 1 177 ? 72.548 74.218 -48.615 1.00 44.42 174 GLU E N 1
ATOM 7635 C CA . GLU E 1 177 ? 72.007 75.273 -47.754 1.00 45.44 174 GLU E CA 1
ATOM 7636 C C . GLU E 1 177 ? 71.893 74.745 -46.323 1.00 45.08 174 GLU E C 1
ATOM 7637 O O . GLU E 1 177 ? 72.012 75.492 -45.381 1.00 45.10 174 GLU E O 1
ATOM 7643 N N . THR E 1 178 ? 71.647 73.453 -46.168 1.00 45.21 175 THR E N 1
ATOM 7644 C CA . THR E 1 178 ? 71.201 72.915 -44.888 1.00 45.37 175 THR E CA 1
ATOM 7645 C C . THR E 1 178 ? 72.324 72.238 -44.140 1.00 45.38 175 THR E C 1
ATOM 7646 O O . THR E 1 178 ? 72.152 71.781 -43.011 1.00 45.18 175 THR E O 1
ATOM 7650 N N . GLY E 1 179 ? 73.473 72.164 -44.793 1.00 45.75 176 GLY E N 1
ATOM 7651 C CA . GLY E 1 179 ? 74.690 71.681 -44.165 1.00 46.04 176 GLY E CA 1
ATOM 7652 C C . GLY E 1 179 ? 74.651 70.210 -43.842 1.00 46.20 176 GLY E C 1
ATOM 7653 O O . GLY E 1 179 ? 75.153 69.798 -42.816 1.00 46.93 176 GLY E O 1
ATOM 7654 N N . ASP E 1 180 ? 74.047 69.414 -44.709 1.00 46.00 177 ASP E N 1
ATOM 7655 C CA . ASP E 1 180 ? 74.113 67.971 -44.562 1.00 45.74 177 ASP E CA 1
ATOM 7656 C C . ASP E 1 180 ? 75.282 67.399 -45.363 1.00 45.52 177 ASP E C 1
ATOM 7657 O O . ASP E 1 180 ? 75.939 68.108 -46.134 1.00 45.13 177 ASP E O 1
ATOM 7662 N N . THR E 1 181 ? 75.513 66.103 -45.184 1.00 45.14 178 THR E N 1
ATOM 7663 C CA . THR E 1 181 ? 76.633 65.416 -45.806 1.00 45.33 178 THR E CA 1
ATOM 7664 C C . THR E 1 181 ? 76.216 64.026 -46.285 1.00 44.53 178 THR E C 1
ATOM 7665 O O . THR E 1 181 ? 75.100 63.582 -46.001 1.00 44.71 178 THR E O 1
ATOM 7669 N N . ALA E 1 182 ? 77.118 63.335 -46.992 1.00 43.98 179 ALA E N 1
ATOM 7670 C CA . ALA E 1 182 ? 76.813 62.003 -47.522 1.00 44.12 179 ALA E CA 1
ATOM 7671 C C . ALA E 1 182 ? 76.492 60.954 -46.444 1.00 44.46 179 ALA E C 1
ATOM 7672 O O . ALA E 1 182 ? 76.082 59.832 -46.747 1.00 44.42 179 ALA E O 1
ATOM 7674 N N . ALA E 1 183 ? 76.689 61.318 -45.186 1.00 45.20 180 ALA E N 1
ATOM 7675 C CA . ALA E 1 183 ? 76.347 60.437 -44.078 1.00 45.50 180 ALA E CA 1
ATOM 7676 C C . ALA E 1 183 ? 74.835 60.346 -43.928 1.00 45.94 180 ALA E C 1
ATOM 7677 O O . ALA E 1 183 ? 74.314 59.337 -43.435 1.00 46.43 180 ALA E O 1
ATOM 7679 N N . ALA E 1 184 ? 74.136 61.407 -44.345 1.00 45.41 181 ALA E N 1
ATOM 7680 C CA . ALA E 1 184 ? 72.687 61.526 -44.127 1.00 44.35 181 ALA E CA 1
ATOM 7681 C C . ALA E 1 184 ? 71.957 60.516 -44.999 1.00 43.77 181 ALA E C 1
ATOM 7682 O O . ALA E 1 184 ? 70.772 60.259 -44.813 1.00 43.39 181 ALA E O 1
ATOM 7684 N N . LEU E 1 185 ? 72.698 59.938 -45.940 1.00 43.25 182 LEU E N 1
ATOM 7685 C CA . LEU E 1 185 ? 72.239 58.823 -46.734 1.00 42.67 182 LEU E CA 1
ATOM 7686 C C . LEU E 1 185 ? 71.833 57.647 -45.873 1.00 42.87 182 LEU E C 1
ATOM 7687 O O . LEU E 1 185 ? 70.980 56.874 -46.274 1.00 43.35 182 LEU E O 1
ATOM 7692 N N . GLY E 1 186 ? 72.433 57.528 -44.687 1.00 42.83 183 GLY E N 1
ATOM 7693 C CA . GLY E 1 186 ? 72.332 56.328 -43.865 1.00 42.53 183 GLY E CA 1
ATOM 7694 C C . GLY E 1 186 ? 71.229 56.456 -42.850 1.00 42.67 183 GLY E C 1
ATOM 7695 O O . GLY E 1 186 ? 70.602 57.514 -42.750 1.00 42.40 183 GLY E O 1
ATOM 7696 N N . GLY E 1 187 ? 70.995 55.382 -42.098 1.00 42.40 184 GLY E N 1
ATOM 7697 C CA . GLY E 1 187 ? 69.914 55.360 -41.125 1.00 42.68 184 GLY E CA 1
ATOM 7698 C C . GLY E 1 187 ? 68.544 55.780 -41.651 1.00 43.18 184 GLY E C 1
ATOM 7699 O O . GLY E 1 187 ? 68.079 55.266 -42.662 1.00 43.53 184 GLY E O 1
ATOM 7700 N N . ASN E 1 188 ? 67.899 56.730 -40.980 1.00 43.26 185 ASN E N 1
ATOM 7701 C CA . ASN E 1 188 ? 66.528 57.102 -41.332 1.00 43.41 185 ASN E CA 1
ATOM 7702 C C . ASN E 1 188 ? 66.363 58.352 -42.187 1.00 43.12 185 ASN E C 1
ATOM 7703 O O . ASN E 1 188 ? 67.322 59.108 -42.334 1.00 44.01 185 ASN E O 1
ATOM 7716 N N . ASP E 1 190 ? 65.904 61.732 -42.586 1.00 39.96 187 ASP E N 1
ATOM 7717 C CA . ASP E 1 190 ? 66.078 62.814 -41.618 1.00 39.28 187 ASP E CA 1
ATOM 7718 C C . ASP E 1 190 ? 65.084 63.960 -41.808 1.00 38.62 187 ASP E C 1
ATOM 7719 O O . ASP E 1 190 ? 64.677 64.592 -40.851 1.00 38.59 187 ASP E O 1
ATOM 7724 N N . TYR E 1 191 ? 64.718 64.261 -43.043 1.00 38.22 188 TYR E N 1
ATOM 7725 C CA . TYR E 1 191 ? 63.830 65.406 -43.308 1.00 38.51 188 TYR E CA 1
ATOM 7726 C C . TYR E 1 191 ? 62.416 64.998 -43.676 1.00 38.27 188 TYR E C 1
ATOM 7727 O O . TYR E 1 191 ? 62.189 63.957 -44.284 1.00 39.06 188 TYR E O 1
ATOM 7736 N N . SER E 1 192 ? 61.454 65.832 -43.340 1.00 37.82 189 SER E N 1
ATOM 7737 C CA . SER E 1 192 ? 60.127 65.615 -43.869 1.00 37.32 189 SER E CA 1
ATOM 7738 C C . SER E 1 192 ? 59.420 66.937 -44.160 1.00 37.05 189 SER E C 1
ATOM 7739 O O . SER E 1 192 ? 59.825 67.975 -43.674 1.00 37.21 189 SER E O 1
ATOM 7742 N N . PHE E 1 193 ? 58.385 66.895 -44.987 1.00 36.90 190 PHE E N 1
ATOM 7743 C CA . PHE E 1 193 ? 57.695 68.098 -45.384 1.00 36.49 190 PHE E CA 1
ATOM 7744 C C . PHE E 1 193 ? 56.292 67.802 -45.814 1.00 36.43 190 PHE E C 1
ATOM 7745 O O . PHE E 1 193 ? 55.949 66.682 -46.163 1.00 36.09 190 PHE E O 1
ATOM 7753 N N . THR E 1 194 ? 55.511 68.862 -45.861 1.00 36.79 191 THR E N 1
ATOM 7754 C CA . THR E 1 194 ? 54.106 68.770 -46.133 1.00 37.25 191 THR E CA 1
ATOM 7755 C C . THR E 1 194 ? 53.644 69.926 -47.043 1.00 37.17 191 THR E C 1
ATOM 7756 O O . THR E 1 194 ? 54.000 71.083 -46.819 1.00 36.40 191 THR E O 1
ATOM 7760 N N . LYS E 1 195 ? 52.888 69.604 -48.095 1.00 37.71 192 LYS E N 1
ATOM 7761 C CA . LYS E 1 195 ? 52.637 70.583 -49.141 1.00 38.51 192 LYS E CA 1
ATOM 7762 C C . LYS E 1 195 ? 51.292 70.443 -49.812 1.00 39.04 192 LYS E C 1
ATOM 7763 O O . LYS E 1 195 ? 50.910 69.349 -50.229 1.00 39.17 192 LYS E O 1
ATOM 7769 N N . ARG E 1 196 ? 50.593 71.569 -49.937 1.00 39.87 193 ARG E N 1
ATOM 7770 C CA . ARG E 1 196 ? 49.328 71.647 -50.657 1.00 41.24 193 ARG E CA 1
ATOM 7771 C C . ARG E 1 196 ? 49.466 72.667 -51.752 1.00 41.26 193 ARG E C 1
ATOM 7772 O O . ARG E 1 196 ? 49.756 73.797 -51.458 1.00 41.98 193 ARG E O 1
ATOM 7780 N N . LEU E 1 197 ? 49.311 72.297 -53.022 1.00 41.97 194 LEU E N 1
ATOM 7781 C CA . LEU E 1 197 ? 49.367 73.338 -54.072 1.00 42.52 194 LEU E CA 1
ATOM 7782 C C . LEU E 1 197 ? 48.594 73.155 -55.402 1.00 42.30 194 LEU E C 1
ATOM 7783 O O . LEU E 1 197 ? 47.923 72.150 -55.622 1.00 42.32 194 LEU E O 1
ATOM 7796 N N . THR F 1 5 ? 77.245 75.712 -74.961 1.00 53.88 2 THR F N 1
ATOM 7797 C CA . THR F 1 5 ? 76.072 74.835 -74.696 1.00 52.54 2 THR F CA 1
ATOM 7798 C C . THR F 1 5 ? 76.386 73.342 -74.450 1.00 51.19 2 THR F C 1
ATOM 7799 O O . THR F 1 5 ? 77.160 72.737 -75.183 1.00 50.89 2 THR F O 1
ATOM 7803 N N . ASN F 1 6 ? 75.728 72.765 -73.439 1.00 49.66 3 ASN F N 1
ATOM 7804 C CA . ASN F 1 6 ? 76.054 71.440 -72.885 1.00 48.00 3 ASN F CA 1
ATOM 7805 C C . ASN F 1 6 ? 75.087 70.291 -73.123 1.00 46.55 3 ASN F C 1
ATOM 7806 O O . ASN F 1 6 ? 75.490 69.127 -73.268 1.00 46.15 3 ASN F O 1
ATOM 7811 N N . ILE F 1 7 ? 73.804 70.605 -73.082 1.00 44.72 4 ILE F N 1
ATOM 7812 C CA . ILE F 1 7 ? 72.794 69.600 -73.304 1.00 42.87 4 ILE F CA 1
ATOM 7813 C C . ILE F 1 7 ? 71.801 70.058 -74.353 1.00 41.83 4 ILE F C 1
ATOM 7814 O O . ILE F 1 7 ? 71.268 71.155 -74.277 1.00 41.52 4 ILE F O 1
ATOM 7819 N N . ILE F 1 8 ? 71.598 69.238 -75.371 1.00 40.63 5 ILE F N 1
ATOM 7820 C CA . ILE F 1 8 ? 70.477 69.462 -76.243 1.00 39.77 5 ILE F CA 1
ATOM 7821 C C . ILE F 1 8 ? 69.724 68.132 -76.419 1.00 38.90 5 ILE F C 1
ATOM 7822 O O . ILE F 1 8 ? 70.325 67.083 -76.636 1.00 38.42 5 ILE F O 1
ATOM 7827 N N . LYS F 1 9 ? 68.403 68.191 -76.287 1.00 38.27 6 LYS F N 1
ATOM 7828 C CA . LYS F 1 9 ? 67.533 67.029 -76.434 1.00 37.54 6 LYS F CA 1
ATOM 7829 C C . LYS F 1 9 ? 66.629 67.118 -77.675 1.00 37.16 6 LYS F C 1
ATOM 7830 O O . LYS F 1 9 ? 66.131 68.184 -78.017 1.00 37.07 6 LYS F O 1
ATOM 7836 N N . ILE F 1 10 ? 66.438 65.995 -78.359 1.00 36.66 7 ILE F N 1
ATOM 7837 C CA . ILE F 1 10 ? 65.484 65.930 -79.459 1.00 36.43 7 ILE F CA 1
ATOM 7838 C C . ILE F 1 10 ? 64.310 65.056 -79.043 1.00 36.98 7 ILE F C 1
ATOM 7839 O O . ILE F 1 10 ? 64.531 63.916 -78.616 1.00 37.55 7 ILE F O 1
ATOM 7844 N N . ARG F 1 11 ? 63.077 65.568 -79.143 1.00 36.95 8 ARG F N 1
ATOM 7845 C CA . ARG F 1 11 ? 61.889 64.771 -78.785 1.00 37.01 8 ARG F CA 1
ATOM 7846 C C . ARG F 1 11 ? 61.095 64.391 -80.002 1.00 36.93 8 ARG F C 1
ATOM 7847 O O . ARG F 1 11 ? 60.906 65.218 -80.913 1.00 36.93 8 ARG F O 1
ATOM 7855 N N . ALA F 1 12 ? 60.632 63.140 -80.014 1.00 36.81 9 ALA F N 1
ATOM 7856 C CA . ALA F 1 12 ? 59.780 62.628 -81.116 1.00 37.03 9 ALA F CA 1
ATOM 7857 C C . ALA F 1 12 ? 58.506 61.998 -80.563 1.00 36.70 9 ALA F C 1
ATOM 7858 O O . ALA F 1 12 ? 58.530 61.269 -79.541 1.00 37.55 9 ALA F O 1
ATOM 7860 N N . SER F 1 13 ? 57.388 62.278 -81.212 1.00 35.81 10 SER F N 1
ATOM 7861 C CA . SER F 1 13 ? 56.135 61.845 -80.664 1.00 35.76 10 SER F CA 1
ATOM 7862 C C . SER F 1 13 ? 55.133 61.580 -81.741 1.00 35.78 10 SER F C 1
ATOM 7863 O O . SER F 1 13 ? 54.884 62.437 -82.596 1.00 36.16 10 SER F O 1
ATOM 7866 N N . VAL F 1 14 ? 54.538 60.389 -81.683 1.00 35.62 11 VAL F N 1
ATOM 7867 C CA . VAL F 1 14 ? 53.492 59.999 -82.626 1.00 34.82 11 VAL F CA 1
ATOM 7868 C C . VAL F 1 14 ? 52.221 59.791 -81.847 1.00 34.32 11 VAL F C 1
ATOM 7869 O O . VAL F 1 14 ? 52.242 59.085 -80.839 1.00 34.08 11 VAL F O 1
ATOM 7873 N N . PHE F 1 15 ? 51.121 60.399 -82.310 1.00 33.51 12 PHE F N 1
ATOM 7874 C CA . PHE F 1 15 ? 49.863 60.338 -81.569 1.00 32.63 12 PHE F CA 1
ATOM 7875 C C . PHE F 1 15 ? 48.583 60.488 -82.397 1.00 33.27 12 PHE F C 1
ATOM 7876 O O . PHE F 1 15 ? 48.567 61.097 -83.463 1.00 33.61 12 PHE F O 1
ATOM 7884 N N . ILE F 1 16 ? 47.510 59.888 -81.906 1.00 33.79 13 ILE F N 1
ATOM 7885 C CA . ILE F 1 16 ? 46.205 60.018 -82.533 1.00 34.43 13 ILE F CA 1
ATOM 7886 C C . ILE F 1 16 ? 45.451 61.055 -81.698 1.00 35.05 13 ILE F C 1
ATOM 7887 O O . ILE F 1 16 ? 45.200 60.843 -80.514 1.00 35.11 13 ILE F O 1
ATOM 7892 N N . PRO F 1 17 ? 45.110 62.187 -82.299 1.00 35.25 14 PRO F N 1
ATOM 7893 C CA . PRO F 1 17 ? 44.564 63.273 -81.496 1.00 35.31 14 PRO F CA 1
ATOM 7894 C C . PRO F 1 17 ? 43.167 63.047 -80.947 1.00 35.85 14 PRO F C 1
ATOM 7895 O O . PRO F 1 17 ? 42.789 63.688 -79.989 1.00 35.96 14 PRO F O 1
ATOM 7907 N N . SER F 1 19 ? 39.875 60.769 -79.223 1.00 36.50 16 SER F N 1
ATOM 7908 C CA . SER F 1 19 ? 39.771 59.805 -78.137 1.00 36.47 16 SER F CA 1
ATOM 7909 C C . SER F 1 19 ? 39.740 58.400 -78.654 1.00 36.97 16 SER F C 1
ATOM 7910 O O . SER F 1 19 ? 40.295 57.509 -78.026 1.00 37.41 16 SER F O 1
ATOM 7913 N N . TRP F 1 20 ? 39.091 58.220 -79.803 1.00 37.22 17 TRP F N 1
ATOM 7914 C CA . TRP F 1 20 ? 38.931 56.925 -80.430 1.00 37.14 17 TRP F CA 1
ATOM 7915 C C . TRP F 1 20 ? 39.185 57.068 -81.915 1.00 38.20 17 TRP F C 1
ATOM 7916 O O . TRP F 1 20 ? 38.820 58.097 -82.516 1.00 39.36 17 TRP F O 1
ATOM 7927 N N . THR F 1 21 ? 39.837 56.063 -82.504 1.00 38.32 18 THR F N 1
ATOM 7928 C CA . THR F 1 21 ? 39.951 55.991 -83.961 1.00 38.62 18 THR F CA 1
ATOM 7929 C C . THR F 1 21 ? 38.552 55.956 -84.595 1.00 39.07 18 THR F C 1
ATOM 7930 O O . THR F 1 21 ? 37.552 55.581 -83.938 1.00 38.48 18 THR F O 1
ATOM 7934 N N . GLU F 1 22 ? 38.465 56.375 -85.858 1.00 39.23 19 GLU F N 1
ATOM 7935 C CA . GLU F 1 22 ? 37.171 56.319 -86.526 1.00 39.89 19 GLU F CA 1
ATOM 7936 C C . GLU F 1 22 ? 36.686 54.870 -86.741 1.00 38.72 19 GLU F C 1
ATOM 7937 O O . GLU F 1 22 ? 37.465 53.967 -87.090 1.00 39.12 19 GLU F O 1
ATOM 7943 N N . ALA F 1 23 ? 35.403 54.658 -86.502 1.00 37.21 20 ALA F N 1
ATOM 7944 C CA . ALA F 1 23 ? 34.837 53.315 -86.391 1.00 36.43 20 ALA F CA 1
ATOM 7945 C C . ALA F 1 23 ? 34.936 52.477 -87.636 1.00 35.91 20 ALA F C 1
ATOM 7946 O O . ALA F 1 23 ? 34.725 52.967 -88.714 1.00 35.94 20 ALA F O 1
ATOM 7948 N N . LYS F 1 24 ? 35.234 51.197 -87.498 1.00 36.63 21 LYS F N 1
ATOM 7949 C CA . LYS F 1 24 ? 35.005 50.260 -88.612 1.00 37.39 21 LYS F CA 1
ATOM 7950 C C . LYS F 1 24 ? 33.883 49.328 -88.236 1.00 37.85 21 LYS F C 1
ATOM 7951 O O . LYS F 1 24 ? 33.870 48.830 -87.131 1.00 38.11 21 LYS F O 1
ATOM 7965 N N . ASP F 1 26 ? 31.024 46.063 -89.220 1.00 42.50 23 ASP F N 1
ATOM 7966 C CA . ASP F 1 26 ? 30.777 44.888 -90.060 1.00 44.26 23 ASP F CA 1
ATOM 7967 C C . ASP F 1 26 ? 29.300 44.790 -90.300 1.00 44.25 23 ASP F C 1
ATOM 7968 O O . ASP F 1 26 ? 28.554 44.465 -89.408 1.00 44.78 23 ASP F O 1
ATOM 7981 N N . GLU F 1 28 ? 26.878 43.035 -91.604 1.00 44.62 25 GLU F N 1
ATOM 7982 C CA . GLU F 1 28 ? 25.947 41.930 -91.377 1.00 44.15 25 GLU F CA 1
ATOM 7983 C C . GLU F 1 28 ? 25.706 41.746 -89.883 1.00 43.46 25 GLU F C 1
ATOM 7984 O O . GLU F 1 28 ? 24.567 41.631 -89.430 1.00 43.46 25 GLU F O 1
ATOM 7990 N N . THR F 1 29 ? 26.802 41.716 -89.127 1.00 42.63 26 THR F N 1
ATOM 7991 C CA . THR F 1 29 ? 26.766 41.534 -87.683 1.00 41.55 26 THR F CA 1
ATOM 7992 C C . THR F 1 29 ? 26.326 42.800 -86.922 1.00 40.49 26 THR F C 1
ATOM 7993 O O . THR F 1 29 ? 25.691 42.694 -85.871 1.00 41.45 26 THR F O 1
ATOM 7997 N N . GLY F 1 30 ? 26.648 43.988 -87.438 1.00 38.54 27 GLY F N 1
ATOM 7998 C CA . GLY F 1 30 ? 26.399 45.235 -86.706 1.00 36.54 27 GLY F CA 1
ATOM 7999 C C . GLY F 1 30 ? 27.566 45.617 -85.790 1.00 35.54 27 GLY F C 1
ATOM 8000 O O . GLY F 1 30 ? 27.618 46.709 -85.259 1.00 35.43 27 GLY F O 1
ATOM 8001 N N . GLN F 1 31 ? 28.521 44.718 -85.621 1.00 34.35 28 GLN F N 1
ATOM 8002 C CA . GLN F 1 31 ? 29.686 44.954 -84.793 1.00 33.05 28 GLN F CA 1
ATOM 8003 C C . GLN F 1 31 ? 30.526 46.168 -85.217 1.00 32.07 28 GLN F C 1
ATOM 8004 O O . GLN F 1 31 ? 30.665 46.440 -86.377 1.00 31.81 28 GLN F O 1
ATOM 8010 N N . VAL F 1 32 ? 31.082 46.897 -84.265 1.00 31.32 29 VAL F N 1
ATOM 8011 C CA . VAL F 1 32 ? 31.764 48.145 -84.531 1.00 31.10 29 VAL F CA 1
ATOM 8012 C C . VAL F 1 32 ? 33.070 48.136 -83.742 1.00 32.28 29 VAL F C 1
ATOM 8013 O O . VAL F 1 32 ? 33.070 47.778 -82.560 1.00 32.71 29 VAL F O 1
ATOM 8017 N N . ILE F 1 33 ? 34.175 48.540 -84.372 1.00 32.73 30 ILE F N 1
ATOM 8018 C CA . ILE F 1 33 ? 35.471 48.351 -83.775 1.00 33.60 30 ILE F CA 1
ATOM 8019 C C . ILE F 1 33 ? 36.207 49.694 -83.727 1.00 33.40 30 ILE F C 1
ATOM 8020 O O . ILE F 1 33 ? 36.193 50.455 -84.709 1.00 33.62 30 ILE F O 1
ATOM 8025 N N . GLN F 1 34 ? 36.835 49.994 -82.586 1.00 32.55 31 GLN F N 1
ATOM 8026 C CA . GLN F 1 34 ? 37.619 51.213 -82.447 1.00 31.29 31 GLN F CA 1
ATOM 8027 C C . GLN F 1 34 ? 38.856 51.038 -81.595 1.00 31.33 31 GLN F C 1
ATOM 8028 O O . GLN F 1 34 ? 38.925 50.165 -80.731 1.00 31.03 31 GLN F O 1
ATOM 8034 N N . PHE F 1 35 ? 39.841 51.888 -81.842 1.00 31.48 32 PHE F N 1
ATOM 8035 C CA . PHE F 1 35 ? 41.086 51.852 -81.094 1.00 31.70 32 PHE F CA 1
ATOM 8036 C C . PHE F 1 35 ? 41.197 53.129 -80.265 1.00 32.27 32 PHE F C 1
ATOM 8037 O O . PHE F 1 35 ? 40.775 54.196 -80.727 1.00 33.59 32 PHE F O 1
ATOM 8045 N N . GLU F 1 36 ? 41.704 53.050 -79.040 1.00 31.90 33 GLU F N 1
ATOM 8046 C CA . GLU F 1 36 ? 41.803 54.256 -78.248 1.00 32.65 33 GLU F CA 1
ATOM 8047 C C . GLU F 1 36 ? 42.892 55.168 -78.779 1.00 32.86 33 GLU F C 1
ATOM 8048 O O . GLU F 1 36 ? 43.973 54.690 -79.136 1.00 34.01 33 GLU F O 1
ATOM 8054 N N . GLY F 1 37 ? 42.607 56.466 -78.846 1.00 32.54 34 GLY F N 1
ATOM 8055 C CA . GLY F 1 37 ? 43.602 57.461 -79.198 1.00 32.22 34 GLY F CA 1
ATOM 8056 C C . GLY F 1 37 ? 44.134 58.179 -77.969 1.00 33.08 34 GLY F C 1
ATOM 8057 O O . GLY F 1 37 ? 44.001 57.684 -76.854 1.00 33.47 34 GLY F O 1
ATOM 8058 N N . ASP F 1 38 ? 44.737 59.349 -78.171 1.00 33.55 35 ASP F N 1
ATOM 8059 C CA . ASP F 1 38 ? 45.454 60.049 -77.121 1.00 33.98 35 ASP F CA 1
ATOM 8060 C C . ASP F 1 38 ? 44.694 61.266 -76.636 1.00 34.24 35 ASP F C 1
ATOM 8061 O O . ASP F 1 38 ? 45.075 61.884 -75.646 1.00 34.35 35 ASP F O 1
ATOM 8066 N N . SER F 1 39 ? 43.601 61.599 -77.320 1.00 34.47 36 SER F N 1
ATOM 8067 C CA . SER F 1 39 ? 42.794 62.766 -76.956 1.00 35.12 36 SER F CA 1
ATOM 8068 C C . SER F 1 39 ? 43.644 63.942 -76.515 1.00 34.73 36 SER F C 1
ATOM 8069 O O . SER F 1 39 ? 43.614 64.319 -75.352 1.00 35.34 36 SER F O 1
ATOM 8072 N N . ARG F 1 40 ? 44.406 64.505 -77.445 1.00 35.00 37 ARG F N 1
ATOM 8073 C CA . ARG F 1 40 ? 45.221 65.674 -77.161 1.00 35.73 37 ARG F CA 1
ATOM 8074 C C . ARG F 1 40 ? 45.640 66.349 -78.453 1.00 37.01 37 ARG F C 1
ATOM 8075 O O . ARG F 1 40 ? 45.592 65.744 -79.528 1.00 37.49 37 ARG F O 1
ATOM 8083 N N . GLU F 1 41 ? 46.044 67.612 -78.354 1.00 38.14 38 GLU F N 1
ATOM 8084 C CA . GLU F 1 41 ? 46.642 68.296 -79.502 1.00 38.99 38 GLU F CA 1
ATOM 8085 C C . GLU F 1 41 ? 48.165 68.309 -79.433 1.00 38.36 38 GLU F C 1
ATOM 8086 O O . GLU F 1 41 ? 48.765 67.616 -78.612 1.00 38.02 38 GLU F O 1
ATOM 8092 N N . PHE F 1 42 ? 48.788 69.107 -80.293 1.00 38.28 39 PHE F N 1
ATOM 8093 C CA . PHE F 1 42 ? 50.246 69.179 -80.359 1.00 37.48 39 PHE F CA 1
ATOM 8094 C C . PHE F 1 42 ? 50.818 69.825 -79.115 1.00 37.81 39 PHE F C 1
ATOM 8095 O O . PHE F 1 42 ? 50.413 70.925 -78.747 1.00 38.88 39 PHE F O 1
ATOM 8103 N N . THR F 1 43 ? 51.750 69.134 -78.463 1.00 37.83 40 THR F N 1
ATOM 8104 C CA . THR F 1 43 ? 52.321 69.618 -77.212 1.00 37.42 40 THR F CA 1
ATOM 8105 C C . THR F 1 43 ? 53.609 68.873 -76.888 1.00 37.60 40 THR F C 1
ATOM 8106 O O . THR F 1 43 ? 53.709 67.663 -77.094 1.00 37.68 40 THR F O 1
ATOM 8110 N N . PRO F 1 44 ? 54.614 69.612 -76.424 1.00 37.56 41 PRO F N 1
ATOM 8111 C CA . PRO F 1 44 ? 55.925 69.039 -76.112 1.00 37.41 41 PRO F CA 1
ATOM 8112 C C . PRO F 1 44 ? 55.926 68.265 -74.794 1.00 37.71 41 PRO F C 1
ATOM 8113 O O . PRO F 1 44 ? 56.822 67.453 -74.560 1.00 38.73 41 PRO F O 1
ATOM 8117 N N . HIS F 1 45 ? 54.930 68.505 -73.949 1.00 37.54 42 HIS F N 1
ATOM 8118 C CA . HIS F 1 45 ? 55.024 68.144 -72.544 1.00 37.76 42 HIS F CA 1
ATOM 8119 C C . HIS F 1 45 ? 54.391 66.804 -72.243 1.00 37.70 42 HIS F C 1
ATOM 8120 O O . HIS F 1 45 ? 53.855 66.600 -71.158 1.00 38.04 42 HIS F O 1
ATOM 8127 N N . ALA F 1 46 ? 54.452 65.888 -73.199 1.00 37.89 43 ALA F N 1
ATOM 8128 C CA . ALA F 1 46 ? 53.625 64.701 -73.154 1.00 37.62 43 ALA F CA 1
ATOM 8129 C C . ALA F 1 46 ? 54.408 63.475 -72.670 1.00 37.74 43 ALA F C 1
ATOM 8130 O O . ALA F 1 46 ? 53.920 62.354 -72.759 1.00 38.36 43 ALA F O 1
ATOM 8132 N N . VAL F 1 47 ? 55.612 63.683 -72.148 1.00 37.51 44 VAL F N 1
ATOM 8133 C CA . VAL F 1 47 ? 56.459 62.558 -71.759 1.00 38.70 44 VAL F CA 1
ATOM 8134 C C . VAL F 1 47 ? 55.839 61.700 -70.663 1.00 38.38 44 VAL F C 1
ATOM 8135 O O . VAL F 1 47 ? 55.247 62.228 -69.724 1.00 39.48 44 VAL F O 1
ATOM 8139 N N . ASN F 1 48 ? 55.981 60.377 -70.780 1.00 37.30 45 ASN F N 1
ATOM 8140 C CA . ASN F 1 48 ? 55.611 59.470 -69.694 1.00 36.34 45 ASN F CA 1
ATOM 8141 C C . ASN F 1 48 ? 54.123 59.548 -69.395 1.00 36.02 45 ASN F C 1
ATOM 8142 O O . ASN F 1 48 ? 53.645 59.032 -68.404 1.00 36.70 45 ASN F O 1
ATOM 8147 N N . THR F 1 49 ? 53.394 60.210 -70.273 1.00 35.82 46 THR F N 1
ATOM 8148 C CA . THR F 1 49 ? 51.986 60.477 -70.071 1.00 34.91 46 THR F CA 1
ATOM 8149 C C . THR F 1 49 ? 51.110 59.383 -70.664 1.00 34.64 46 THR F C 1
ATOM 8150 O O . THR F 1 49 ? 49.916 59.305 -70.379 1.00 34.48 46 THR F O 1
ATOM 8162 N N . ARG F 1 51 ? 50.202 59.386 -73.554 1.00 34.23 48 ARG F N 1
ATOM 8163 C CA . ARG F 1 51 ? 49.388 60.003 -74.598 1.00 33.03 48 ARG F CA 1
ATOM 8164 C C . ARG F 1 51 ? 50.135 59.990 -75.930 1.00 33.29 48 ARG F C 1
ATOM 8165 O O . ARG F 1 51 ? 50.111 60.975 -76.665 1.00 33.44 48 ARG F O 1
ATOM 8173 N N . SER F 1 52 ? 50.799 58.873 -76.233 1.00 33.19 49 SER F N 1
ATOM 8174 C CA . SER F 1 52 ? 51.429 58.692 -77.534 1.00 34.25 49 SER F CA 1
ATOM 8175 C C . SER F 1 52 ? 51.461 57.235 -77.962 1.00 34.35 49 SER F C 1
ATOM 8176 O O . SER F 1 52 ? 51.615 56.351 -77.129 1.00 35.31 49 SER F O 1
ATOM 8179 N N . ARG F 1 53 ? 51.313 56.989 -79.263 1.00 34.57 50 ARG F N 1
ATOM 8180 C CA . ARG F 1 53 ? 51.592 55.669 -79.814 1.00 35.35 50 ARG F CA 1
ATOM 8181 C C . ARG F 1 53 ? 53.083 55.368 -79.650 1.00 36.14 50 ARG F C 1
ATOM 8182 O O . ARG F 1 53 ? 53.447 54.361 -79.074 1.00 37.23 50 ARG F O 1
ATOM 8190 N N . VAL F 1 54 ? 53.940 56.263 -80.139 1.00 37.27 51 VAL F N 1
ATOM 8191 C CA . VAL F 1 54 ? 55.386 56.140 -79.996 1.00 36.84 51 VAL F CA 1
ATOM 8192 C C . VAL F 1 54 ? 55.965 57.441 -79.424 1.00 37.96 51 VAL F C 1
ATOM 8193 O O . VAL F 1 54 ? 55.450 58.541 -79.673 1.00 38.28 51 VAL F O 1
ATOM 8197 N N . GLU F 1 55 ? 57.043 57.306 -78.663 1.00 38.55 52 GLU F N 1
ATOM 8198 C CA . GLU F 1 55 ? 57.637 58.412 -77.923 1.00 39.39 52 GLU F CA 1
ATOM 8199 C C . GLU F 1 55 ? 59.101 58.098 -77.906 1.00 38.48 52 GLU F C 1
ATOM 8200 O O . GLU F 1 55 ? 59.490 56.974 -77.562 1.00 38.32 52 GLU F O 1
ATOM 8206 N N . GLN F 1 56 ? 59.921 59.059 -78.297 1.00 37.74 53 GLN F N 1
ATOM 8207 C CA . GLN F 1 56 ? 61.363 58.861 -78.252 1.00 37.43 53 GLN F CA 1
ATOM 8208 C C . GLN F 1 56 ? 62.095 60.166 -77.959 1.00 37.88 53 GLN F C 1
ATOM 8209 O O . GLN F 1 56 ? 61.726 61.227 -78.503 1.00 37.79 53 GLN F O 1
ATOM 8215 N N . GLU F 1 57 ? 63.086 60.090 -77.060 1.00 38.08 54 GLU F N 1
ATOM 8216 C CA . GLU F 1 57 ? 63.985 61.208 -76.754 1.00 38.80 54 GLU F CA 1
ATOM 8217 C C . GLU F 1 57 ? 65.465 60.821 -76.889 1.00 37.94 54 GLU F C 1
ATOM 8218 O O . GLU F 1 57 ? 65.916 59.797 -76.363 1.00 37.99 54 GLU F O 1
ATOM 8224 N N . VAL F 1 58 ? 66.211 61.631 -77.628 1.00 36.88 55 VAL F N 1
ATOM 8225 C CA . VAL F 1 58 ? 67.660 61.484 -77.687 1.00 36.03 55 VAL F CA 1
ATOM 8226 C C . VAL F 1 58 ? 68.330 62.708 -77.066 1.00 35.30 55 VAL F C 1
ATOM 8227 O O . VAL F 1 58 ? 68.022 63.855 -77.412 1.00 34.78 55 VAL F O 1
ATOM 8231 N N . VAL F 1 59 ? 69.234 62.449 -76.127 1.00 34.71 56 VAL F N 1
ATOM 8232 C CA . VAL F 1 59 ? 69.927 63.519 -75.429 1.00 33.78 56 VAL F CA 1
ATOM 8233 C C . VAL F 1 59 ? 71.422 63.488 -75.737 1.00 33.26 56 VAL F C 1
ATOM 8234 O O . VAL F 1 59 ? 72.106 62.535 -75.407 1.00 32.69 56 VAL F O 1
ATOM 8238 N N . VAL F 1 60 ? 71.907 64.518 -76.411 1.00 32.95 57 VAL F N 1
ATOM 8239 C CA . VAL F 1 60 ? 73.337 64.654 -76.606 1.00 33.17 57 VAL F CA 1
ATOM 8240 C C . VAL F 1 60 ? 73.948 65.509 -75.498 1.00 34.02 57 VAL F C 1
ATOM 8241 O O . VAL F 1 60 ? 73.495 66.621 -75.202 1.00 34.35 57 VAL F O 1
ATOM 8245 N N . ASP F 1 61 ? 74.974 64.950 -74.872 1.00 34.85 58 ASP F N 1
ATOM 8246 C CA . ASP F 1 61 ? 75.620 65.584 -73.765 1.00 35.60 58 ASP F CA 1
ATOM 8247 C C . ASP F 1 61 ? 77.069 65.888 -74.108 1.00 35.63 58 ASP F C 1
ATOM 8248 O O . ASP F 1 61 ? 77.954 65.010 -74.043 1.00 35.09 58 ASP F O 1
ATOM 8253 N N . PHE F 1 62 ? 77.302 67.145 -74.474 1.00 35.88 59 PHE F N 1
ATOM 8254 C CA . PHE F 1 62 ? 78.630 67.602 -74.918 1.00 35.84 59 PHE F CA 1
ATOM 8255 C C . PHE F 1 62 ? 79.629 67.644 -73.777 1.00 36.69 59 PHE F C 1
ATOM 8256 O O . PHE F 1 62 ? 80.820 67.411 -73.994 1.00 37.31 59 PHE F O 1
ATOM 8264 N N . TYR F 1 63 ? 79.128 67.921 -72.573 1.00 37.10 60 TYR F N 1
ATOM 8265 C CA . TYR F 1 63 ? 79.921 67.932 -71.362 1.00 37.69 60 TYR F CA 1
ATOM 8266 C C . TYR F 1 63 ? 80.501 66.549 -71.003 1.00 37.56 60 TYR F C 1
ATOM 8267 O O . TYR F 1 63 ? 81.601 66.455 -70.490 1.00 37.86 60 TYR F O 1
ATOM 8276 N N . LYS F 1 64 ? 79.764 65.482 -71.272 1.00 37.81 61 LYS F N 1
ATOM 8277 C CA . LYS F 1 64 ? 80.235 64.121 -71.008 1.00 38.39 61 LYS F CA 1
ATOM 8278 C C . LYS F 1 64 ? 80.736 63.399 -72.281 1.00 39.18 61 LYS F C 1
ATOM 8279 O O . LYS F 1 64 ? 81.300 62.289 -72.172 1.00 39.46 61 LYS F O 1
ATOM 8285 N N A GLN F 1 65 ? 80.531 63.999 -73.463 0.50 39.52 62 GLN F N 1
ATOM 8286 N N B GLN F 1 65 ? 80.562 64.056 -73.440 0.50 39.32 62 GLN F N 1
ATOM 8287 C CA A GLN F 1 65 ? 80.730 63.315 -74.758 0.50 39.67 62 GLN F CA 1
ATOM 8288 C CA B GLN F 1 65 ? 80.603 63.437 -74.779 0.50 39.25 62 GLN F CA 1
ATOM 8289 C C A GLN F 1 65 ? 79.879 62.045 -74.828 0.50 39.82 62 GLN F C 1
ATOM 8290 C C B GLN F 1 65 ? 79.882 62.102 -74.811 0.50 39.59 62 GLN F C 1
ATOM 8291 O O A GLN F 1 65 ? 80.411 60.943 -75.010 0.50 39.79 62 GLN F O 1
ATOM 8292 O O B GLN F 1 65 ? 80.493 61.036 -74.947 0.50 39.57 62 GLN F O 1
ATOM 8303 N N . GLU F 1 66 ? 78.564 62.199 -74.667 1.00 39.81 63 GLU F N 1
ATOM 8304 C CA . GLU F 1 66 ? 77.669 61.053 -74.586 1.00 40.42 63 GLU F CA 1
ATOM 8305 C C . GLU F 1 66 ? 76.351 61.288 -75.260 1.00 39.68 63 GLU F C 1
ATOM 8306 O O . GLU F 1 66 ? 75.836 62.405 -75.296 1.00 39.23 63 GLU F O 1
ATOM 8312 N N . VAL F 1 67 ? 75.788 60.203 -75.757 1.00 39.22 64 VAL F N 1
ATOM 8313 C CA . VAL F 1 67 ? 74.423 60.223 -76.241 1.00 38.81 64 VAL F CA 1
ATOM 8314 C C . VAL F 1 67 ? 73.591 59.162 -75.526 1.00 38.56 64 VAL F C 1
ATOM 8315 O O . VAL F 1 67 ? 73.922 57.979 -75.542 1.00 38.68 64 VAL F O 1
ATOM 8319 N N . PHE F 1 68 ? 72.518 59.604 -74.884 1.00 38.49 65 PHE F N 1
ATOM 8320 C CA . PHE F 1 68 ? 71.557 58.697 -74.256 1.00 38.27 65 PHE F CA 1
ATOM 8321 C C . PHE F 1 68 ? 70.212 58.735 -74.949 1.00 38.69 65 PHE F C 1
ATOM 8322 O O . PHE F 1 68 ? 69.884 59.709 -75.663 1.00 38.96 65 PHE F O 1
ATOM 8330 N N . SER F 1 69 ? 69.422 57.690 -74.751 1.00 38.68 66 SER F N 1
ATOM 8331 C CA . SER F 1 69 ? 68.123 57.690 -75.423 1.00 39.81 66 SER F CA 1
ATOM 8332 C C . SER F 1 69 ? 66.981 57.048 -74.642 1.00 39.28 66 SER F C 1
ATOM 8333 O O . SER F 1 69 ? 67.197 56.140 -73.860 1.00 39.99 66 SER F O 1
ATOM 8336 N N . TYR F 1 70 ? 65.763 57.492 -74.897 1.00 38.30 67 TYR F N 1
ATOM 8337 C CA . TYR F 1 70 ? 64.633 56.904 -74.261 1.00 37.68 67 TYR F CA 1
ATOM 8338 C C . TYR F 1 70 ? 63.664 56.605 -75.372 1.00 37.16 67 TYR F C 1
ATOM 8339 O O . TYR F 1 70 ? 63.573 57.359 -76.329 1.00 37.10 67 TYR F O 1
ATOM 8348 N N . ALA F 1 71 ? 62.953 55.493 -75.248 1.00 36.25 68 ALA F N 1
ATOM 8349 C CA . ALA F 1 71 ? 61.953 55.113 -76.216 1.00 35.59 68 ALA F CA 1
ATOM 8350 C C . ALA F 1 71 ? 60.772 54.411 -75.531 1.00 36.04 68 ALA F C 1
ATOM 8351 O O . ALA F 1 71 ? 60.950 53.678 -74.555 1.00 35.85 68 ALA F O 1
ATOM 8353 N N . ASN F 1 72 ? 59.560 54.630 -76.032 1.00 36.33 69 ASN F N 1
ATOM 8354 C CA . ASN F 1 72 ? 58.417 53.978 -75.419 1.00 37.12 69 ASN F CA 1
ATOM 8355 C C . ASN F 1 72 ? 57.227 53.885 -76.346 1.00 37.17 69 ASN F C 1
ATOM 8356 O O . ASN F 1 72 ? 57.131 54.638 -77.297 1.00 38.32 69 ASN F O 1
ATOM 8361 N N . THR F 1 73 ? 56.340 52.935 -76.095 1.00 36.78 70 THR F N 1
ATOM 8362 C CA . THR F 1 73 ? 55.108 52.835 -76.852 1.00 36.29 70 THR F CA 1
ATOM 8363 C C . THR F 1 73 ? 53.920 53.027 -75.914 1.00 37.07 70 THR F C 1
ATOM 8364 O O . THR F 1 73 ? 53.997 52.703 -74.712 1.00 38.49 70 THR F O 1
ATOM 8368 N N . GLY F 1 74 ? 52.821 53.559 -76.439 1.00 36.52 71 GLY F N 1
ATOM 8369 C CA . GLY F 1 74 ? 51.610 53.618 -75.649 1.00 36.19 71 GLY F CA 1
ATOM 8370 C C . GLY F 1 74 ? 50.950 52.254 -75.568 1.00 35.94 71 GLY F C 1
ATOM 8371 O O . GLY F 1 74 ? 51.386 51.301 -76.197 1.00 35.61 71 GLY F O 1
ATOM 8372 N N . ILE F 1 75 ? 49.885 52.171 -74.793 1.00 36.16 72 ILE F N 1
ATOM 8373 C CA . ILE F 1 75 ? 49.101 50.960 -74.710 1.00 36.49 72 ILE F CA 1
ATOM 8374 C C . ILE F 1 75 ? 48.063 50.949 -75.827 1.00 36.40 72 ILE F C 1
ATOM 8375 O O . ILE F 1 75 ? 47.508 51.978 -76.138 1.00 36.90 72 ILE F O 1
ATOM 8380 N N . THR F 1 76 ? 47.831 49.796 -76.445 1.00 36.08 73 THR F N 1
ATOM 8381 C CA . THR F 1 76 ? 46.811 49.684 -77.459 1.00 36.18 73 THR F CA 1
ATOM 8382 C C . THR F 1 76 ? 45.515 49.141 -76.848 1.00 36.09 73 THR F C 1
ATOM 8383 O O . THR F 1 76 ? 45.554 48.087 -76.192 1.00 36.41 73 THR F O 1
ATOM 8387 N N . THR F 1 77 ? 44.390 49.849 -77.070 1.00 35.45 74 THR F N 1
ATOM 8388 C CA . THR F 1 77 ? 43.068 49.393 -76.614 1.00 35.53 74 THR F CA 1
ATOM 8389 C C . THR F 1 77 ? 42.019 49.231 -77.698 1.00 35.55 74 THR F C 1
ATOM 8390 O O . THR F 1 77 ? 41.622 50.173 -78.373 1.00 35.64 74 THR F O 1
ATOM 8394 N N . GLU F 1 78 ? 41.546 48.012 -77.842 1.00 36.19 75 GLU F N 1
ATOM 8395 C CA . GLU F 1 78 ? 40.578 47.708 -78.870 1.00 36.98 75 GLU F CA 1
ATOM 8396 C C . GLU F 1 78 ? 39.264 47.625 -78.136 1.00 36.56 75 GLU F C 1
ATOM 8397 O O . GLU F 1 78 ? 39.137 46.855 -77.166 1.00 36.85 75 GLU F O 1
ATOM 8403 N N . LYS F 1 79 ? 38.324 48.466 -78.572 1.00 35.36 76 LYS F N 1
ATOM 8404 C CA . LYS F 1 79 ? 36.963 48.516 -78.061 1.00 33.84 76 LYS F CA 1
ATOM 8405 C C . LYS F 1 79 ? 35.989 47.900 -79.095 1.00 32.75 76 LYS F C 1
ATOM 8406 O O . LYS F 1 79 ? 35.924 48.346 -80.231 1.00 33.34 76 LYS F O 1
ATOM 8412 N N . VAL F 1 80 ? 35.237 46.881 -78.723 1.00 31.34 77 VAL F N 1
ATOM 8413 C CA . VAL F 1 80 ? 34.294 46.264 -79.661 1.00 30.76 77 VAL F CA 1
ATOM 8414 C C . VAL F 1 80 ? 32.870 46.476 -79.126 1.00 31.18 77 VAL F C 1
ATOM 8415 O O . VAL F 1 80 ? 32.571 46.061 -77.994 1.00 30.77 77 VAL F O 1
ATOM 8419 N N . ILE F 1 81 ? 32.016 47.131 -79.922 1.00 31.53 78 ILE F N 1
ATOM 8420 C CA . ILE F 1 81 ? 30.587 47.283 -79.590 1.00 33.17 78 ILE F CA 1
ATOM 8421 C C . ILE F 1 81 ? 29.755 46.255 -80.348 1.00 34.56 78 ILE F C 1
ATOM 8422 O O . ILE F 1 81 ? 29.774 46.225 -81.560 1.00 34.57 78 ILE F O 1
ATOM 8427 N N . SER F 1 82 ? 29.029 45.419 -79.622 1.00 36.54 79 SER F N 1
ATOM 8428 C CA . SER F 1 82 ? 28.209 44.392 -80.241 1.00 38.77 79 SER F CA 1
ATOM 8429 C C . SER F 1 82 ? 26.859 44.944 -80.666 1.00 40.65 79 SER F C 1
ATOM 8430 O O . SER F 1 82 ? 26.438 46.014 -80.212 1.00 41.01 79 SER F O 1
ATOM 8433 N N . PRO F 1 83 ? 26.169 44.207 -81.538 1.00 42.63 80 PRO F N 1
ATOM 8434 C CA . PRO F 1 83 ? 24.863 44.652 -82.019 1.00 43.82 80 PRO F CA 1
ATOM 8435 C C . PRO F 1 83 ? 23.932 44.963 -80.845 1.00 44.98 80 PRO F C 1
ATOM 8436 O O . PRO F 1 83 ? 23.104 45.863 -80.954 1.00 46.34 80 PRO F O 1
ATOM 8440 N N . ASP F 1 84 ? 24.084 44.240 -79.735 1.00 45.23 81 ASP F N 1
ATOM 8441 C CA . ASP F 1 84 ? 23.227 44.420 -78.554 1.00 45.00 81 ASP F CA 1
ATOM 8442 C C . ASP F 1 84 ? 23.757 45.491 -77.601 1.00 44.29 81 ASP F C 1
ATOM 8443 O O . ASP F 1 84 ? 23.242 45.650 -76.495 1.00 43.80 81 ASP F O 1
ATOM 8448 N N . GLY F 1 85 ? 24.793 46.210 -78.028 1.00 44.06 82 GLY F N 1
ATOM 8449 C CA . GLY F 1 85 ? 25.310 47.345 -77.270 1.00 43.32 82 GLY F CA 1
ATOM 8450 C C . GLY F 1 85 ? 26.264 46.926 -76.168 1.00 43.06 82 GLY F C 1
ATOM 8451 O O . GLY F 1 85 ? 26.788 47.769 -75.435 1.00 43.05 82 GLY F O 1
ATOM 8452 N N . SER F 1 86 ? 26.488 45.620 -76.043 1.00 42.45 83 SER F N 1
ATOM 8453 C CA . SER F 1 86 ? 27.537 45.114 -75.176 1.00 42.47 83 SER F CA 1
ATOM 8454 C C . SER F 1 86 ? 28.910 45.623 -75.655 1.00 42.48 83 SER F C 1
ATOM 8455 O O . SER F 1 86 ? 29.189 45.625 -76.864 1.00 43.69 83 SER F O 1
ATOM 8458 N N . VAL F 1 87 ? 29.763 46.071 -74.733 1.00 41.10 84 VAL F N 1
ATOM 8459 C CA . VAL F 1 87 ? 31.102 46.555 -75.112 1.00 39.30 84 VAL F CA 1
ATOM 8460 C C . VAL F 1 87 ? 32.179 45.720 -74.455 1.00 39.03 84 VAL F C 1
ATOM 8461 O O . VAL F 1 87 ? 32.075 45.392 -73.300 1.00 39.03 84 VAL F O 1
ATOM 8465 N N A ASN F 1 88 ? 33.205 45.369 -75.213 0.50 38.93 85 ASN F N 1
ATOM 8466 N N B ASN F 1 88 ? 33.188 45.335 -75.225 0.50 39.32 85 ASN F N 1
ATOM 8467 C CA A ASN F 1 88 ? 34.306 44.578 -74.688 0.50 38.87 85 ASN F CA 1
ATOM 8468 C CA B ASN F 1 88 ? 34.338 44.606 -74.692 0.50 39.61 85 ASN F CA 1
ATOM 8469 C C A ASN F 1 88 ? 35.636 45.215 -75.107 0.50 39.20 85 ASN F C 1
ATOM 8470 C C B ASN F 1 88 ? 35.616 45.316 -75.088 0.50 39.64 85 ASN F C 1
ATOM 8471 O O A ASN F 1 88 ? 35.806 45.573 -76.262 0.50 39.00 85 ASN F O 1
ATOM 8472 O O B ASN F 1 88 ? 35.734 45.814 -76.197 0.50 39.43 85 ASN F O 1
ATOM 8481 N N . LYS F 1 89 ? 36.568 45.360 -74.165 1.00 39.95 86 LYS F N 1
ATOM 8482 C CA . LYS F 1 89 ? 37.887 45.968 -74.419 1.00 40.42 86 LYS F CA 1
ATOM 8483 C C . LYS F 1 89 ? 39.017 44.945 -74.392 1.00 40.95 86 LYS F C 1
ATOM 8484 O O . LYS F 1 89 ? 38.880 43.905 -73.777 1.00 41.58 86 LYS F O 1
ATOM 8490 N N . ARG F 1 90 ? 40.105 45.218 -75.113 1.00 41.77 87 ARG F N 1
ATOM 8491 C CA . ARG F 1 90 ? 41.343 44.414 -75.080 1.00 41.85 87 ARG F CA 1
ATOM 8492 C C . ARG F 1 90 ? 42.495 45.408 -75.058 1.00 41.70 87 ARG F C 1
ATOM 8493 O O . ARG F 1 90 ? 42.410 46.496 -75.624 1.00 41.27 87 ARG F O 1
ATOM 8501 N N . THR F 1 91 ? 43.584 44.971 -74.454 1.00 41.59 88 THR F N 1
ATOM 8502 C CA . THR F 1 91 ? 44.710 45.776 -74.097 1.00 41.64 88 THR F CA 1
ATOM 8503 C C . THR F 1 91 ? 45.941 45.056 -74.625 1.00 40.97 88 THR F C 1
ATOM 8504 O O . THR F 1 91 ? 45.983 43.831 -74.610 1.00 41.55 88 THR F O 1
ATOM 8508 N N . GLY F 1 92 ? 46.941 45.784 -75.102 1.00 39.89 89 GLY F N 1
ATOM 8509 C CA . GLY F 1 92 ? 48.218 45.170 -75.456 1.00 38.43 89 GLY F CA 1
ATOM 8510 C C . GLY F 1 92 ? 49.215 46.288 -75.581 1.00 38.45 89 GLY F C 1
ATOM 8511 O O . GLY F 1 92 ? 48.820 47.442 -75.749 1.00 38.78 89 GLY F O 1
ATOM 8512 N N . LYS F 1 93 ? 50.504 45.973 -75.509 1.00 37.89 90 LYS F N 1
ATOM 8513 C CA . LYS F 1 93 ? 51.540 47.005 -75.583 1.00 37.22 90 LYS F CA 1
ATOM 8514 C C . LYS F 1 93 ? 52.605 46.657 -76.602 1.00 37.76 90 LYS F C 1
ATOM 8515 O O . LYS F 1 93 ? 53.311 45.665 -76.463 1.00 38.50 90 LYS F O 1
ATOM 8521 N N . ALA F 1 94 ? 52.713 47.483 -77.629 1.00 37.85 91 ALA F N 1
ATOM 8522 C CA . ALA F 1 94 ? 53.648 47.279 -78.705 1.00 38.26 91 ALA F CA 1
ATOM 8523 C C . ALA F 1 94 ? 55.036 47.159 -78.134 1.00 39.51 91 ALA F C 1
ATOM 8524 O O . ALA F 1 94 ? 55.392 47.864 -77.200 1.00 40.96 91 ALA F O 1
ATOM 8526 N N . SER F 1 95 ? 55.849 46.294 -78.703 1.00 40.14 92 SER F N 1
ATOM 8527 C CA . SER F 1 95 ? 57.228 46.168 -78.276 1.00 40.20 92 SER F CA 1
ATOM 8528 C C . SER F 1 95 ? 58.035 47.411 -78.642 1.00 40.31 92 SER F C 1
ATOM 8529 O O . SER F 1 95 ? 57.760 48.053 -79.645 1.00 40.54 92 SER F O 1
ATOM 8532 N N . THR F 1 96 ? 59.038 47.757 -77.854 1.00 40.53 93 THR F N 1
ATOM 8533 C CA . THR F 1 96 ? 59.878 48.900 -78.215 1.00 41.70 93 THR F CA 1
ATOM 8534 C C . THR F 1 96 ? 61.181 48.486 -78.948 1.00 43.04 93 THR F C 1
ATOM 8535 O O . THR F 1 96 ? 62.070 49.305 -79.232 1.00 43.74 93 THR F O 1
ATOM 8539 N N . GLU F 1 97 ? 61.278 47.209 -79.280 1.00 43.99 94 GLU F N 1
ATOM 8540 C CA . GLU F 1 97 ? 62.490 46.648 -79.838 1.00 44.78 94 GLU F CA 1
ATOM 8541 C C . GLU F 1 97 ? 62.990 47.465 -81.058 1.00 44.24 94 GLU F C 1
ATOM 8542 O O . GLU F 1 97 ? 64.180 47.502 -81.339 1.00 44.58 94 GLU F O 1
ATOM 8548 N N . ASN F 1 98 ? 62.102 48.181 -81.737 1.00 43.56 95 ASN F N 1
ATOM 8549 C CA . ASN F 1 98 ? 62.522 48.925 -82.935 1.00 42.88 95 ASN F CA 1
ATOM 8550 C C . ASN F 1 98 ? 62.402 50.437 -82.867 1.00 42.29 95 ASN F C 1
ATOM 8551 O O . ASN F 1 98 ? 62.204 51.118 -83.916 1.00 42.39 95 ASN F O 1
ATOM 8556 N N . ILE F 1 99 ? 62.505 50.958 -81.652 1.00 40.32 96 ILE F N 1
ATOM 8557 C CA . ILE F 1 99 ? 62.678 52.364 -81.509 1.00 38.97 96 ILE F CA 1
ATOM 8558 C C . ILE F 1 99 ? 64.093 52.557 -81.045 1.00 38.94 96 ILE F C 1
ATOM 8559 O O . ILE F 1 99 ? 64.463 52.215 -79.916 1.00 38.88 96 ILE F O 1
ATOM 8564 N N . VAL F 1 100 ? 64.909 53.069 -81.945 1.00 38.98 97 VAL F N 1
ATOM 8565 C CA . VAL F 1 100 ? 66.342 53.025 -81.720 1.00 39.20 97 VAL F CA 1
ATOM 8566 C C . VAL F 1 100 ? 67.040 54.292 -82.115 1.00 39.96 97 VAL F C 1
ATOM 8567 O O . VAL F 1 100 ? 66.547 55.100 -82.901 1.00 39.48 97 VAL F O 1
ATOM 8571 N N . CYS F 1 101 ? 68.232 54.449 -81.555 1.00 41.39 98 CYS F N 1
ATOM 8572 C CA . CYS F 1 101 ? 69.091 55.565 -81.883 1.00 42.31 98 CYS F CA 1
ATOM 8573 C C . CYS F 1 101 ? 70.432 55.023 -82.309 1.00 42.85 98 CYS F C 1
ATOM 8574 O O . CYS F 1 101 ? 71.176 54.503 -81.480 1.00 44.55 98 CYS F O 1
ATOM 8577 N N . THR F 1 102 ? 70.755 55.159 -83.588 1.00 42.45 99 THR F N 1
ATOM 8578 C CA . THR F 1 102 ? 71.751 54.311 -84.195 1.00 42.43 99 THR F CA 1
ATOM 8579 C C . THR F 1 102 ? 72.691 55.121 -85.089 1.00 42.47 99 THR F C 1
ATOM 8580 O O . THR F 1 102 ? 72.344 56.222 -85.519 1.00 43.05 99 THR F O 1
ATOM 8584 N N . ASP F 1 103 ? 73.884 54.578 -85.350 1.00 42.07 100 ASP F N 1
ATOM 8585 C CA . ASP F 1 103 ? 74.840 55.207 -86.247 1.00 41.34 100 ASP F CA 1
ATOM 8586 C C . ASP F 1 103 ? 75.378 56.478 -85.646 1.00 40.23 100 ASP F C 1
ATOM 8587 O O . ASP F 1 103 ? 75.518 57.486 -86.332 1.00 39.64 100 ASP F O 1
ATOM 8592 N N . ILE F 1 104 ? 75.673 56.426 -84.356 1.00 39.59 101 ILE F N 1
ATOM 8593 C CA . ILE F 1 104 ? 76.233 57.573 -83.656 1.00 39.56 101 ILE F CA 1
ATOM 8594 C C . ILE F 1 104 ? 77.675 57.831 -84.092 1.00 39.58 101 ILE F C 1
ATOM 8595 O O . ILE F 1 104 ? 78.531 56.954 -83.993 1.00 39.20 101 ILE F O 1
ATOM 8600 N N . VAL F 1 105 ? 77.929 59.035 -84.596 1.00 39.53 102 VAL F N 1
ATOM 8601 C CA . VAL F 1 105 ? 79.257 59.389 -85.074 1.00 39.54 102 VAL F CA 1
ATOM 8602 C C . VAL F 1 105 ? 79.748 60.680 -84.439 1.00 40.05 102 VAL F C 1
ATOM 8603 O O . VAL F 1 105 ? 79.179 61.748 -84.638 1.00 39.88 102 VAL F O 1
ATOM 8607 N N . TRP F 1 106 ? 80.813 60.564 -83.663 1.00 41.48 103 TRP F N 1
ATOM 8608 C CA . TRP F 1 106 ? 81.375 61.700 -82.963 1.00 43.21 103 TRP F CA 1
ATOM 8609 C C . TRP F 1 106 ? 82.549 62.284 -83.742 1.00 45.08 103 TRP F C 1
ATOM 8610 O O . TRP F 1 106 ? 83.564 61.600 -83.979 1.00 45.60 103 TRP F O 1
ATOM 8621 N N . ASN F 1 107 ? 82.418 63.550 -84.143 1.00 46.92 104 ASN F N 1
ATOM 8622 C CA . ASN F 1 107 ? 83.555 64.259 -84.721 1.00 48.91 104 ASN F CA 1
ATOM 8623 C C . ASN F 1 107 ? 83.728 65.641 -84.082 1.00 49.93 104 ASN F C 1
ATOM 8624 O O . ASN F 1 107 ? 82.993 65.988 -83.152 1.00 50.65 104 ASN F O 1
ATOM 8629 N N . SER F 1 108 ? 84.701 66.421 -84.569 1.00 51.03 105 SER F N 1
ATOM 8630 C CA . SER F 1 108 ? 85.105 67.663 -83.884 1.00 51.35 105 SER F CA 1
ATOM 8631 C C . SER F 1 108 ? 83.939 68.646 -83.697 1.00 51.47 105 SER F C 1
ATOM 8632 O O . SER F 1 108 ? 83.776 69.227 -82.616 1.00 51.66 105 SER F O 1
ATOM 8635 N N . GLY F 1 109 ? 83.132 68.812 -84.752 1.00 51.03 106 GLY F N 1
ATOM 8636 C CA . GLY F 1 109 ? 82.155 69.894 -84.825 1.00 50.21 106 GLY F CA 1
ATOM 8637 C C . GLY F 1 109 ? 80.924 69.643 -83.975 1.00 49.72 106 GLY F C 1
ATOM 8638 O O . GLY F 1 109 ? 80.172 70.580 -83.669 1.00 50.06 106 GLY F O 1
ATOM 8639 N N . GLY F 1 110 ? 80.733 68.379 -83.589 1.00 49.03 107 GLY F N 1
ATOM 8640 C CA . GLY F 1 110 ? 79.493 67.911 -82.954 1.00 47.46 107 GLY F CA 1
ATOM 8641 C C . GLY F 1 110 ? 79.293 66.409 -83.120 1.00 46.45 107 GLY F C 1
ATOM 8642 O O . GLY F 1 110 ? 80.250 65.633 -83.025 1.00 46.24 107 GLY F O 1
ATOM 8643 N N . VAL F 1 111 ? 78.051 65.992 -83.368 1.00 45.28 108 VAL F N 1
ATOM 8644 C CA . VAL F 1 111 ? 77.714 64.564 -83.428 1.00 44.21 108 VAL F CA 1
ATOM 8645 C C . VAL F 1 111 ? 76.566 64.303 -84.377 1.00 44.27 108 VAL F C 1
ATOM 8646 O O . VAL F 1 111 ? 75.677 65.143 -84.527 1.00 44.03 108 VAL F O 1
ATOM 8650 N N . GLN F 1 112 ? 76.593 63.133 -85.016 1.00 44.44 109 GLN F N 1
ATOM 8651 C CA . GLN F 1 112 ? 75.515 62.706 -85.911 1.00 44.70 109 GLN F CA 1
ATOM 8652 C C . GLN F 1 112 ? 74.917 61.394 -85.451 1.00 44.45 109 GLN F C 1
ATOM 8653 O O . GLN F 1 112 ? 75.604 60.566 -84.848 1.00 44.95 109 GLN F O 1
ATOM 8659 N N . PHE F 1 113 ? 73.642 61.203 -85.763 1.00 43.73 110 PHE F N 1
ATOM 8660 C CA . PHE F 1 113 ? 72.939 59.976 -85.425 1.00 43.45 110 PHE F CA 1
ATOM 8661 C C . PHE F 1 113 ? 71.576 59.940 -86.108 1.00 44.11 110 PHE F C 1
ATOM 8662 O O . PHE F 1 113 ? 71.050 60.981 -86.513 1.00 43.97 110 PHE F O 1
ATOM 8670 N N . LYS F 1 114 ? 71.010 58.741 -86.230 1.00 45.04 111 LYS F N 1
ATOM 8671 C CA . LYS F 1 114 ? 69.703 58.574 -86.863 1.00 46.48 111 LYS F CA 1
ATOM 8672 C C . LYS F 1 114 ? 68.680 57.888 -85.942 1.00 46.76 111 LYS F C 1
ATOM 8673 O O . LYS F 1 114 ? 68.888 56.766 -85.479 1.00 46.55 111 LYS F O 1
ATOM 8687 N N . SER F 1 116 ? 65.348 56.003 -85.641 1.00 45.58 113 SER F N 1
ATOM 8688 C CA . SER F 1 116 ? 64.294 55.276 -86.318 1.00 44.67 113 SER F CA 1
ATOM 8689 C C . SER F 1 116 ? 63.291 54.683 -85.311 1.00 43.75 113 SER F C 1
ATOM 8690 O O . SER F 1 116 ? 63.664 54.112 -84.294 1.00 43.42 113 SER F O 1
ATOM 8693 N N . ALA F 1 117 ? 62.015 54.874 -85.600 1.00 43.05 114 ALA F N 1
ATOM 8694 C CA . ALA F 1 117 ? 60.928 54.297 -84.853 1.00 42.69 114 ALA F CA 1
ATOM 8695 C C . ALA F 1 117 ? 60.113 53.484 -85.823 1.00 43.28 114 ALA F C 1
ATOM 8696 O O . ALA F 1 117 ? 59.904 53.871 -86.998 1.00 44.11 114 ALA F O 1
ATOM 8698 N N . SER F 1 118 ? 59.645 52.349 -85.336 1.00 43.28 115 SER F N 1
ATOM 8699 C CA . SER F 1 118 ? 58.739 51.502 -86.072 1.00 42.87 115 SER F CA 1
ATOM 8700 C C . SER F 1 118 ? 58.067 50.654 -85.001 1.00 43.02 115 SER F C 1
ATOM 8701 O O . SER F 1 118 ? 58.743 49.912 -84.266 1.00 43.56 115 SER F O 1
ATOM 8704 N N . ALA F 1 119 ? 56.752 50.814 -84.880 1.00 42.79 116 ALA F N 1
ATOM 8705 C CA . ALA F 1 119 ? 55.952 50.153 -83.854 1.00 42.82 116 ALA F CA 1
ATOM 8706 C C . ALA F 1 119 ? 54.734 49.569 -84.527 1.00 43.47 116 ALA F C 1
ATOM 8707 O O . ALA F 1 119 ? 54.038 50.300 -85.227 1.00 43.50 116 ALA F O 1
ATOM 8709 N N . SER F 1 120 ? 54.469 48.271 -84.342 1.00 44.38 117 SER F N 1
ATOM 8710 C CA . SER F 1 120 ? 53.222 47.674 -84.887 1.00 44.96 117 SER F CA 1
ATOM 8711 C C . SER F 1 120 ? 52.077 47.522 -83.856 1.00 44.80 117 SER F C 1
ATOM 8712 O O . SER F 1 120 ? 52.247 47.841 -82.700 1.00 44.64 117 SER F O 1
ATOM 8715 N N . ASN F 1 121 ? 50.896 47.088 -84.302 1.00 45.31 118 ASN F N 1
ATOM 8716 C CA . ASN F 1 121 ? 49.730 46.958 -83.423 1.00 45.29 118 ASN F CA 1
ATOM 8717 C C . ASN F 1 121 ? 49.789 45.589 -82.744 1.00 44.97 118 ASN F C 1
ATOM 8718 O O . ASN F 1 121 ? 49.688 44.547 -83.400 1.00 45.29 118 ASN F O 1
ATOM 8723 N N . PRO F 1 122 ? 49.988 45.597 -81.419 1.00 44.16 119 PRO F N 1
ATOM 8724 C CA . PRO F 1 122 ? 50.158 44.401 -80.637 1.00 43.44 119 PRO F CA 1
ATOM 8725 C C . PRO F 1 122 ? 48.919 43.527 -80.657 1.00 43.76 119 PRO F C 1
ATOM 8726 O O . PRO F 1 122 ? 48.984 42.403 -80.187 1.00 43.51 119 PRO F O 1
ATOM 8730 N N . LEU F 1 123 ? 47.794 44.039 -81.161 1.00 44.17 120 LEU F N 1
ATOM 8731 C CA . LEU F 1 123 ? 46.563 43.258 -81.191 1.00 44.71 120 LEU F CA 1
ATOM 8732 C C . LEU F 1 123 ? 46.312 42.645 -82.557 1.00 46.13 120 LEU F C 1
ATOM 8733 O O . LEU F 1 123 ? 45.598 41.642 -82.655 1.00 46.63 120 LEU F O 1
ATOM 8738 N N . ASN F 1 124 ? 46.890 43.242 -83.611 1.00 47.19 121 ASN F N 1
ATOM 8739 C CA . ASN F 1 124 ? 46.906 42.601 -84.930 1.00 47.58 121 ASN F CA 1
ATOM 8740 C C . ASN F 1 124 ? 48.292 42.422 -85.543 1.00 47.55 121 ASN F C 1
ATOM 8741 O O . ASN F 1 124 ? 48.793 43.338 -86.200 1.00 47.76 121 ASN F O 1
ATOM 8746 N N . VAL F 1 125 ? 48.875 41.233 -85.384 1.00 47.42 122 VAL F N 1
ATOM 8747 C CA . VAL F 1 125 ? 50.210 40.954 -85.930 1.00 47.89 122 VAL F CA 1
ATOM 8748 C C . VAL F 1 125 ? 50.371 41.407 -87.390 1.00 47.30 122 VAL F C 1
ATOM 8749 O O . VAL F 1 125 ? 51.491 41.684 -87.818 1.00 47.92 122 VAL F O 1
ATOM 8753 N N . TYR F 1 126 ? 49.270 41.513 -88.136 1.00 46.30 123 TYR F N 1
ATOM 8754 C CA . TYR F 1 126 ? 49.347 41.730 -89.582 1.00 44.81 123 TYR F CA 1
ATOM 8755 C C . TYR F 1 126 ? 49.214 43.183 -90.005 1.00 44.54 123 TYR F C 1
ATOM 8756 O O . TYR F 1 126 ? 49.599 43.540 -91.116 1.00 45.31 123 TYR F O 1
ATOM 8765 N N . ALA F 1 127 ? 48.688 44.028 -89.126 1.00 43.58 124 ALA F N 1
ATOM 8766 C CA . ALA F 1 127 ? 48.649 45.469 -89.391 1.00 42.88 124 ALA F CA 1
ATOM 8767 C C . ALA F 1 127 ? 50.029 46.064 -89.770 1.00 42.18 124 ALA F C 1
ATOM 8768 O O . ALA F 1 127 ? 51.077 45.610 -89.302 1.00 42.51 124 ALA F O 1
ATOM 8770 N N . PRO F 1 128 ? 50.049 47.108 -90.594 1.00 41.28 125 PRO F N 1
ATOM 8771 C CA . PRO F 1 128 ? 51.371 47.662 -90.840 1.00 40.56 125 PRO F CA 1
ATOM 8772 C C . PRO F 1 128 ? 51.791 48.616 -89.730 1.00 39.54 125 PRO F C 1
ATOM 8773 O O . PRO F 1 128 ? 50.939 49.248 -89.088 1.00 40.63 125 PRO F O 1
ATOM 8777 N N . PRO F 1 129 ? 53.092 48.720 -89.490 1.00 38.08 126 PRO F N 1
ATOM 8778 C CA . PRO F 1 129 ? 53.652 49.615 -88.457 1.00 36.73 126 PRO F CA 1
ATOM 8779 C C . PRO F 1 129 ? 53.705 51.112 -88.815 1.00 35.34 126 PRO F C 1
ATOM 8780 O O . PRO F 1 129 ? 53.774 51.468 -89.992 1.00 33.94 126 PRO F O 1
ATOM 8784 N N . VAL F 1 130 ? 53.686 51.976 -87.798 1.00 34.77 127 VAL F N 1
ATOM 8785 C CA . VAL F 1 130 ? 53.998 53.376 -88.028 1.00 34.90 127 VAL F CA 1
ATOM 8786 C C . VAL F 1 130 ? 55.481 53.401 -88.178 1.00 36.22 127 VAL F C 1
ATOM 8787 O O . VAL F 1 130 ? 56.170 52.633 -87.493 1.00 36.89 127 VAL F O 1
ATOM 8791 N N . ASP F 1 131 ? 55.978 54.319 -89.009 1.00 36.76 128 ASP F N 1
ATOM 8792 C CA . ASP F 1 131 ? 57.392 54.469 -89.223 1.00 37.43 128 ASP F CA 1
ATOM 8793 C C . ASP F 1 131 ? 57.813 55.920 -89.304 1.00 37.53 128 ASP F C 1
ATOM 8794 O O . ASP F 1 131 ? 57.138 56.721 -89.979 1.00 37.92 128 ASP F O 1
ATOM 8799 N N . TYR F 1 132 ? 58.903 56.257 -88.603 1.00 36.46 129 TYR F N 1
ATOM 8800 C CA . TYR F 1 132 ? 59.681 57.430 -88.963 1.00 36.27 129 TYR F CA 1
ATOM 8801 C C . TYR F 1 132 ? 61.168 57.120 -88.930 1.00 36.71 129 TYR F C 1
ATOM 8802 O O . TYR F 1 132 ? 61.573 56.180 -88.275 1.00 36.32 129 TYR F O 1
ATOM 8811 N N . VAL F 1 133 ? 61.962 57.858 -89.707 1.00 37.74 130 VAL F N 1
ATOM 8812 C CA . VAL F 1 133 ? 63.419 57.913 -89.524 1.00 39.13 130 VAL F CA 1
ATOM 8813 C C . VAL F 1 133 ? 63.850 59.352 -89.531 1.00 39.52 130 VAL F C 1
ATOM 8814 O O . VAL F 1 133 ? 63.424 60.131 -90.389 1.00 40.76 130 VAL F O 1
ATOM 8818 N N . LEU F 1 134 ? 64.681 59.695 -88.561 1.00 39.64 131 LEU F N 1
ATOM 8819 C CA . LEU F 1 134 ? 65.271 61.000 -88.448 1.00 40.37 131 LEU F CA 1
ATOM 8820 C C . LEU F 1 134 ? 66.804 60.905 -88.567 1.00 40.92 131 LEU F C 1
ATOM 8821 O O . LEU F 1 134 ? 67.466 60.071 -87.926 1.00 40.93 131 LEU F O 1
ATOM 8826 N N . ASN F 1 135 ? 67.366 61.758 -89.403 1.00 41.13 132 ASN F N 1
ATOM 8827 C CA . ASN F 1 135 ? 68.793 61.903 -89.480 1.00 41.26 132 ASN F CA 1
ATOM 8828 C C . ASN F 1 135 ? 69.106 63.243 -88.926 1.00 41.90 132 ASN F C 1
ATOM 8829 O O . ASN F 1 135 ? 68.783 64.254 -89.556 1.00 42.39 132 ASN F O 1
ATOM 8834 N N . VAL F 1 136 ? 69.732 63.282 -87.761 1.00 42.35 133 VAL F N 1
ATOM 8835 C CA . VAL F 1 136 ? 70.033 64.571 -87.173 1.00 43.13 133 VAL F CA 1
ATOM 8836 C C . VAL F 1 136 ? 71.511 64.793 -86.991 1.00 43.48 133 VAL F C 1
ATOM 8837 O O . VAL F 1 136 ? 72.283 63.854 -86.857 1.00 43.63 133 VAL F O 1
ATOM 8841 N N . CYS F 1 137 ? 71.897 66.053 -87.065 1.00 44.65 134 CYS F N 1
ATOM 8842 C CA . CYS F 1 137 ? 73.262 66.442 -86.893 1.00 45.51 134 CYS F CA 1
ATOM 8843 C C . CYS F 1 137 ? 73.218 67.584 -85.891 1.00 45.31 134 CYS F C 1
ATOM 8844 O O . CYS F 1 137 ? 72.512 68.561 -86.125 1.00 45.32 134 CYS F O 1
ATOM 8847 N N . VAL F 1 138 ? 73.935 67.441 -84.769 1.00 45.25 135 VAL F N 1
ATOM 8848 C CA . VAL F 1 138 ? 73.915 68.429 -83.685 1.00 45.13 135 VAL F CA 1
ATOM 8849 C C . VAL F 1 138 ? 75.265 69.112 -83.532 1.00 45.92 135 VAL F C 1
ATOM 8850 O O . VAL F 1 138 ? 76.296 68.453 -83.425 1.00 46.49 135 VAL F O 1
ATOM 8854 N N . LYS F 1 139 ? 75.259 70.437 -83.519 1.00 46.39 136 LYS F N 1
ATOM 8855 C CA . LYS F 1 139 ? 76.493 71.193 -83.392 1.00 47.04 136 LYS F CA 1
ATOM 8856 C C . LYS F 1 139 ? 76.765 71.604 -81.952 1.00 47.27 136 LYS F C 1
ATOM 8857 O O . LYS F 1 139 ? 75.834 71.766 -81.165 1.00 46.73 136 LYS F O 1
ATOM 8863 N N . LYS F 1 140 ? 78.048 71.819 -81.644 1.00 47.91 137 LYS F N 1
ATOM 8864 C CA . LYS F 1 140 ? 78.534 72.201 -80.304 1.00 48.68 137 LYS F CA 1
ATOM 8865 C C . LYS F 1 140 ? 77.976 73.524 -79.781 1.00 48.44 137 LYS F C 1
ATOM 8866 O O . LYS F 1 140 ? 77.978 73.794 -78.574 1.00 48.14 137 LYS F O 1
ATOM 8872 N N . ASP F 1 141 ? 77.511 74.345 -80.711 1.00 48.71 138 ASP F N 1
ATOM 8873 C CA . ASP F 1 141 ? 76.870 75.614 -80.391 1.00 49.02 138 ASP F CA 1
ATOM 8874 C C . ASP F 1 141 ? 75.364 75.462 -80.172 1.00 48.87 138 ASP F C 1
ATOM 8875 O O . ASP F 1 141 ? 74.695 76.402 -79.735 1.00 49.05 138 ASP F O 1
ATOM 8880 N N . GLY F 1 142 ? 74.841 74.279 -80.486 1.00 48.70 139 GLY F N 1
ATOM 8881 C CA . GLY F 1 142 ? 73.421 73.998 -80.326 1.00 48.46 139 GLY F CA 1
ATOM 8882 C C . GLY F 1 142 ? 72.568 74.187 -81.571 1.00 48.25 139 GLY F C 1
ATOM 8883 O O . GLY F 1 142 ? 71.353 74.283 -81.458 1.00 48.30 139 GLY F O 1
ATOM 8884 N N . SER F 1 143 ? 73.188 74.256 -82.751 1.00 47.84 140 SER F N 1
ATOM 8885 C CA . SER F 1 143 ? 72.448 74.170 -84.007 1.00 47.43 140 SER F CA 1
ATOM 8886 C C . SER F 1 143 ? 72.052 72.724 -84.245 1.00 47.03 140 SER F C 1
ATOM 8887 O O . SER F 1 143 ? 72.806 71.802 -83.903 1.00 46.91 140 SER F O 1
ATOM 8890 N N . ILE F 1 144 ? 70.884 72.513 -84.842 1.00 46.44 141 ILE F N 1
ATOM 8891 C CA . ILE F 1 144 ? 70.622 71.208 -85.413 1.00 46.45 141 ILE F CA 1
ATOM 8892 C C . ILE F 1 144 ? 70.326 71.239 -86.890 1.00 46.47 141 ILE F C 1
ATOM 8893 O O . ILE F 1 144 ? 69.906 72.251 -87.441 1.00 46.70 141 ILE F O 1
ATOM 8898 N N . ASP F 1 145 ? 70.566 70.105 -87.527 1.00 46.56 142 ASP F N 1
ATOM 8899 C CA . ASP F 1 145 ? 70.210 69.917 -88.907 1.00 46.72 142 ASP F CA 1
ATOM 8900 C C . ASP F 1 145 ? 69.481 68.591 -89.010 1.00 46.12 142 ASP F C 1
ATOM 8901 O O . ASP F 1 145 ? 70.062 67.541 -88.718 1.00 46.46 142 ASP F O 1
ATOM 8906 N N . VAL F 1 146 ? 68.217 68.647 -89.427 1.00 45.11 143 VAL F N 1
ATOM 8907 C CA . VAL F 1 146 ? 67.373 67.462 -89.484 1.00 44.27 143 VAL F CA 1
ATOM 8908 C C . VAL F 1 146 ? 66.791 67.149 -90.867 1.00 43.96 143 VAL F C 1
ATOM 8909 O O . VAL F 1 146 ? 66.223 68.020 -91.546 1.00 43.70 143 VAL F O 1
ATOM 8913 N N . GLN F 1 147 ? 66.935 65.890 -91.270 1.00 43.41 144 GLN F N 1
ATOM 8914 C CA . GLN F 1 147 ? 66.270 65.374 -92.464 1.00 43.24 144 GLN F CA 1
ATOM 8915 C C . GLN F 1 147 ? 65.463 64.147 -92.095 1.00 42.93 144 GLN F C 1
ATOM 8916 O O . GLN F 1 147 ? 66.007 63.160 -91.569 1.00 43.07 144 GLN F O 1
ATOM 8922 N N . GLY F 1 148 ? 64.155 64.217 -92.345 1.00 42.03 145 GLY F N 1
ATOM 8923 C CA . GLY F 1 148 ? 63.242 63.210 -91.817 1.00 40.35 145 GLY F CA 1
ATOM 8924 C C . GLY F 1 148 ? 62.318 62.625 -92.843 1.00 39.24 145 GLY F C 1
ATOM 8925 O O . GLY F 1 148 ? 62.078 63.225 -93.866 1.00 38.22 145 GLY F O 1
ATOM 8926 N N . GLU F 1 149 ? 61.833 61.427 -92.554 1.00 38.85 146 GLU F N 1
ATOM 8927 C CA . GLU F 1 149 ? 60.720 60.844 -93.272 1.00 38.56 146 GLU F CA 1
ATOM 8928 C C . GLU F 1 149 ? 59.778 60.246 -92.288 1.00 37.51 146 GLU F C 1
ATOM 8929 O O . GLU F 1 149 ? 60.183 59.923 -91.180 1.00 37.38 146 GLU F O 1
ATOM 8935 N N . HIS F 1 150 ? 58.531 60.068 -92.699 1.00 36.35 147 HIS F N 1
ATOM 8936 C CA . HIS F 1 150 ? 57.537 59.421 -91.843 1.00 35.13 147 HIS F CA 1
ATOM 8937 C C . HIS F 1 150 ? 56.278 59.000 -92.612 1.00 34.55 147 HIS F C 1
ATOM 8938 O O . HIS F 1 150 ? 56.021 59.498 -93.711 1.00 34.01 147 HIS F O 1
ATOM 8945 N N . ASP F 1 151 ? 55.508 58.075 -92.045 1.00 34.01 148 ASP F N 1
ATOM 8946 C CA . ASP F 1 151 ? 54.216 57.730 -92.627 1.00 34.13 148 ASP F CA 1
ATOM 8947 C C . ASP F 1 151 ? 53.250 58.938 -92.552 1.00 34.72 148 ASP F C 1
ATOM 8948 O O . ASP F 1 151 ? 53.430 59.848 -91.724 1.00 35.12 148 ASP F O 1
ATOM 8953 N N . GLY F 1 152 ? 52.258 58.970 -93.440 1.00 34.58 149 GLY F N 1
ATOM 8954 C CA . GLY F 1 152 ? 51.310 60.070 -93.463 1.00 34.57 149 GLY F CA 1
ATOM 8955 C C . GLY F 1 152 ? 50.264 60.042 -92.365 1.00 34.91 149 GLY F C 1
ATOM 8956 O O . GLY F 1 152 ? 49.431 60.966 -92.268 1.00 35.73 149 GLY F O 1
ATOM 8957 N N . PHE F 1 153 ? 50.289 58.990 -91.546 1.00 34.01 150 PHE F N 1
ATOM 8958 C CA . PHE F 1 153 ? 49.323 58.819 -90.471 1.00 34.10 150 PHE F CA 1
ATOM 8959 C C . PHE F 1 153 ? 49.990 58.216 -89.215 1.00 34.26 150 PHE F C 1
ATOM 8960 O O . PHE F 1 153 ? 50.890 57.417 -89.333 1.00 35.05 150 PHE F O 1
ATOM 8968 N N . PRO F 1 154 ? 49.588 58.610 -88.007 1.00 34.11 151 PRO F N 1
ATOM 8969 C CA . PRO F 1 154 ? 48.692 59.619 -87.538 1.00 34.66 151 PRO F CA 1
ATOM 8970 C C . PRO F 1 154 ? 49.447 60.962 -87.452 1.00 35.92 151 PRO F C 1
ATOM 8971 O O . PRO F 1 154 ? 49.895 61.487 -88.487 1.00 36.56 151 PRO F O 1
ATOM 8975 N N . CYS F 1 155 ? 49.615 61.500 -86.242 1.00 36.10 152 CYS F N 1
ATOM 8976 C CA . CYS F 1 155 ? 50.285 62.762 -86.082 1.00 37.08 152 CYS F CA 1
ATOM 8977 C C . CYS F 1 155 ? 51.693 62.580 -85.583 1.00 37.71 152 CYS F C 1
ATOM 8978 O O . CYS F 1 155 ? 51.957 61.726 -84.698 1.00 38.72 152 CYS F O 1
ATOM 8981 N N . PHE F 1 156 ? 52.588 63.418 -86.100 1.00 37.12 153 PHE F N 1
ATOM 8982 C CA . PHE F 1 156 ? 53.978 63.371 -85.712 1.00 36.40 153 PHE F CA 1
ATOM 8983 C C . PHE F 1 156 ? 54.362 64.737 -85.249 1.00 36.45 153 PHE F C 1
ATOM 8984 O O . PHE F 1 156 ? 53.887 65.719 -85.808 1.00 36.24 153 PHE F O 1
ATOM 8992 N N . GLU F 1 157 ? 55.205 64.805 -84.226 1.00 36.50 154 GLU F N 1
ATOM 8993 C CA . GLU F 1 157 ? 55.740 66.072 -83.744 1.00 36.80 154 GLU F CA 1
ATOM 8994 C C . GLU F 1 157 ? 57.163 65.955 -83.238 1.00 35.95 154 GLU F C 1
ATOM 8995 O O . GLU F 1 157 ? 57.481 65.019 -82.552 1.00 36.37 154 GLU F O 1
ATOM 9001 N N . PHE F 1 158 ? 58.014 66.917 -83.570 1.00 34.70 155 PHE F N 1
ATOM 9002 C CA . PHE F 1 158 ? 59.421 66.827 -83.201 1.00 33.53 155 PHE F CA 1
ATOM 9003 C C . PHE F 1 158 ? 59.892 68.111 -82.547 1.00 32.90 155 PHE F C 1
ATOM 9004 O O . PHE F 1 158 ? 59.563 69.172 -83.050 1.00 32.66 155 PHE F O 1
ATOM 9012 N N . TYR F 1 159 ? 60.656 68.019 -81.449 1.00 32.35 156 TYR F N 1
ATOM 9013 C CA . TYR F 1 159 ? 61.096 69.217 -80.685 1.00 32.26 156 TYR F CA 1
ATOM 9014 C C . TYR F 1 159 ? 62.550 69.233 -80.249 1.00 32.16 156 TYR F C 1
ATOM 9015 O O . TYR F 1 159 ? 63.105 68.205 -79.868 1.00 32.31 156 TYR F O 1
ATOM 9024 N N . LYS F 1 160 ? 63.163 70.400 -80.240 1.00 31.83 157 LYS F N 1
ATOM 9025 C CA . LYS F 1 160 ? 64.432 70.472 -79.545 1.00 32.95 157 LYS F CA 1
ATOM 9026 C C . LYS F 1 160 ? 64.359 71.291 -78.274 1.00 33.52 157 LYS F C 1
ATOM 9027 O O . LYS F 1 160 ? 63.583 72.242 -78.169 1.00 33.90 157 LYS F O 1
ATOM 9033 N N . GLN F 1 161 ? 65.180 70.904 -77.304 1.00 34.01 158 GLN F N 1
ATOM 9034 C CA . GLN F 1 161 ? 65.321 71.649 -76.073 1.00 34.02 158 GLN F CA 1
ATOM 9035 C C . GLN F 1 161 ? 66.797 71.737 -75.703 1.00 34.01 158 GLN F C 1
ATOM 9036 O O . GLN F 1 161 ? 67.446 70.712 -75.516 1.00 34.18 158 GLN F O 1
ATOM 9042 N N . VAL F 1 162 ? 67.333 72.947 -75.625 1.00 34.11 159 VAL F N 1
ATOM 9043 C CA . VAL F 1 162 ? 68.714 73.095 -75.216 1.00 35.27 159 VAL F CA 1
ATOM 9044 C C . VAL F 1 162 ? 68.909 73.662 -73.788 1.00 36.25 159 VAL F C 1
ATOM 9045 O O . VAL F 1 162 ? 68.206 74.591 -73.357 1.00 36.63 159 VAL F O 1
ATOM 9049 N N . ASP F 1 163 ? 69.873 73.058 -73.083 1.00 36.88 160 ASP F N 1
ATOM 9050 C CA . ASP F 1 163 ? 70.294 73.422 -71.745 1.00 37.57 160 ASP F CA 1
ATOM 9051 C C . ASP F 1 163 ? 69.125 73.743 -70.863 1.00 37.67 160 ASP F C 1
ATOM 9052 O O . ASP F 1 163 ? 69.098 74.812 -70.231 1.00 38.12 160 ASP F O 1
ATOM 9057 N N . PHE F 1 164 ? 68.172 72.807 -70.839 1.00 37.02 161 PHE F N 1
ATOM 9058 C CA . PHE F 1 164 ? 66.999 72.846 -69.973 1.00 36.80 161 PHE F CA 1
ATOM 9059 C C . PHE F 1 164 ? 66.136 74.061 -70.241 1.00 37.02 161 PHE F C 1
ATOM 9060 O O . PHE F 1 164 ? 65.406 74.519 -69.383 1.00 36.92 161 PHE F O 1
ATOM 9068 N N . GLY F 1 165 ? 66.207 74.561 -71.462 1.00 37.71 162 GLY F N 1
ATOM 9069 C CA . GLY F 1 165 ? 65.466 75.754 -71.833 1.00 38.09 162 GLY F CA 1
ATOM 9070 C C . GLY F 1 165 ? 64.071 75.424 -72.296 1.00 38.03 162 GLY F C 1
ATOM 9071 O O . GLY F 1 165 ? 63.574 74.328 -72.049 1.00 38.29 162 GLY F O 1
ATOM 9072 N N . PRO F 1 166 ? 63.429 76.380 -72.969 1.00 38.04 163 PRO F N 1
ATOM 9073 C CA . PRO F 1 166 ? 62.096 76.128 -73.499 1.00 38.03 163 PRO F CA 1
ATOM 9074 C C . PRO F 1 166 ? 62.171 75.139 -74.657 1.00 38.39 163 PRO F C 1
ATOM 9075 O O . PRO F 1 166 ? 63.213 75.010 -75.299 1.00 38.32 163 PRO F O 1
ATOM 9079 N N . PHE F 1 167 ? 61.081 74.433 -74.922 1.00 38.92 164 PHE F N 1
ATOM 9080 C CA . PHE F 1 167 ? 61.016 73.626 -76.123 1.00 39.15 164 PHE F CA 1
ATOM 9081 C C . PHE F 1 167 ? 60.889 74.499 -77.356 1.00 40.13 164 PHE F C 1
ATOM 9082 O O . PHE F 1 167 ? 60.425 75.636 -77.286 1.00 40.28 164 PHE F O 1
ATOM 9090 N N . GLU F 1 168 ? 61.296 73.944 -78.489 1.00 41.10 165 GLU F N 1
ATOM 9091 C CA . GLU F 1 168 ? 61.235 74.617 -79.772 1.00 42.39 165 GLU F CA 1
ATOM 9092 C C . GLU F 1 168 ? 60.817 73.604 -80.830 1.00 42.12 165 GLU F C 1
ATOM 9093 O O . GLU F 1 168 ? 61.411 72.525 -80.929 1.00 42.55 165 GLU F O 1
ATOM 9099 N N . LYS F 1 169 ? 59.802 73.948 -81.615 1.00 41.82 166 LYS F N 1
ATOM 9100 C CA . LYS F 1 169 ? 59.280 73.046 -82.628 1.00 41.35 166 LYS F CA 1
ATOM 9101 C C . LYS F 1 169 ? 60.296 72.834 -83.739 1.00 40.22 166 LYS F C 1
ATOM 9102 O O . LYS F 1 169 ? 60.797 73.794 -84.311 1.00 40.83 166 LYS F O 1
ATOM 9108 N N . ILE F 1 170 ? 60.607 71.576 -84.036 1.00 39.14 167 ILE F N 1
ATOM 9109 C CA . ILE F 1 170 ? 61.351 71.242 -85.240 1.00 38.54 167 ILE F CA 1
ATOM 9110 C C . ILE F 1 170 ? 60.403 71.054 -86.426 1.00 38.70 167 ILE F C 1
ATOM 9111 O O . ILE F 1 170 ? 60.623 71.605 -87.503 1.00 38.26 167 ILE F O 1
ATOM 9116 N N . TYR F 1 171 ? 59.346 70.280 -86.219 1.00 38.67 168 TYR F N 1
ATOM 9117 C CA . TYR F 1 171 ? 58.445 69.902 -87.299 1.00 38.02 168 TYR F CA 1
ATOM 9118 C C . TYR F 1 171 ? 57.196 69.217 -86.738 1.00 38.05 168 TYR F C 1
ATOM 9119 O O . TYR F 1 171 ? 57.268 68.456 -85.762 1.00 39.00 168 TYR F O 1
ATOM 9128 N N . THR F 1 172 ? 56.049 69.495 -87.344 1.00 37.22 169 THR F N 1
ATOM 9129 C CA . THR F 1 172 ? 54.828 68.788 -86.994 1.00 36.71 169 THR F CA 1
ATOM 9130 C C . THR F 1 172 ? 54.087 68.365 -88.252 1.00 36.40 169 THR F C 1
ATOM 9131 O O . THR F 1 172 ? 54.135 69.061 -89.254 1.00 37.22 169 THR F O 1
ATOM 9135 N N . HIS F 1 173 ? 53.420 67.218 -88.203 1.00 36.39 170 HIS F N 1
ATOM 9136 C CA . HIS F 1 173 ? 52.567 66.760 -89.294 1.00 36.51 170 HIS F CA 1
ATOM 9137 C C . HIS F 1 173 ? 51.200 66.363 -88.751 1.00 37.06 170 HIS F C 1
ATOM 9138 O O . HIS F 1 173 ? 51.110 65.631 -87.762 1.00 37.73 170 HIS F O 1
ATOM 9145 N N . ASP F 1 174 ? 50.140 66.847 -89.391 1.00 37.21 171 ASP F N 1
ATOM 9146 C CA . ASP F 1 174 ? 48.792 66.694 -88.861 1.00 37.83 171 ASP F CA 1
ATOM 9147 C C . ASP F 1 174 ? 47.942 66.090 -89.946 1.00 37.23 171 ASP F C 1
ATOM 9148 O O . ASP F 1 174 ? 47.543 66.790 -90.848 1.00 36.25 171 ASP F O 1
ATOM 9153 N N . PHE F 1 175 ? 47.621 64.809 -89.841 1.00 37.70 172 PHE F N 1
ATOM 9154 C CA . PHE F 1 175 ? 46.960 64.105 -90.964 1.00 38.10 172 PHE F CA 1
ATOM 9155 C C . PHE F 1 175 ? 45.592 64.668 -91.286 1.00 38.20 172 PHE F C 1
ATOM 9156 O O . PHE F 1 175 ? 45.090 64.552 -92.411 1.00 38.79 172 PHE F O 1
ATOM 9164 N N . ARG F 1 176 ? 44.961 65.265 -90.299 1.00 38.07 173 ARG F N 1
ATOM 9165 C CA . ARG F 1 176 ? 43.695 65.851 -90.600 1.00 37.56 173 ARG F CA 1
ATOM 9166 C C . ARG F 1 176 ? 43.828 67.175 -91.361 1.00 37.64 173 ARG F C 1
ATOM 9167 O O . ARG F 1 176 ? 42.853 67.710 -91.782 1.00 38.49 173 ARG F O 1
ATOM 9175 N N . GLU F 1 177 ? 45.039 67.675 -91.583 1.00 38.62 174 GLU F N 1
ATOM 9176 C CA . GLU F 1 177 ? 45.278 68.833 -92.491 1.00 38.80 174 GLU F CA 1
ATOM 9177 C C . GLU F 1 177 ? 45.626 68.371 -93.895 1.00 38.75 174 GLU F C 1
ATOM 9178 O O . GLU F 1 177 ? 45.254 69.012 -94.874 1.00 39.03 174 GLU F O 1
ATOM 9184 N N . THR F 1 178 ? 46.392 67.283 -93.995 1.00 38.84 175 THR F N 1
ATOM 9185 C CA . THR F 1 178 ? 46.816 66.798 -95.292 1.00 38.66 175 THR F CA 1
ATOM 9186 C C . THR F 1 178 ? 45.903 65.769 -95.922 1.00 39.00 175 THR F C 1
ATOM 9187 O O . THR F 1 178 ? 46.242 65.208 -96.943 1.00 39.22 175 THR F O 1
ATOM 9191 N N . GLY F 1 179 ? 44.741 65.536 -95.329 1.00 39.26 176 GLY F N 1
ATOM 9192 C CA . GLY F 1 179 ? 43.850 64.477 -95.767 1.00 39.42 176 GLY F CA 1
ATOM 9193 C C . GLY F 1 179 ? 44.444 63.079 -95.925 1.00 39.42 176 GLY F C 1
ATOM 9194 O O . GLY F 1 179 ? 44.186 62.432 -96.907 1.00 40.16 176 GLY F O 1
ATOM 9195 N N . ASP F 1 180 ? 45.229 62.619 -94.963 1.00 39.31 177 ASP F N 1
ATOM 9196 C CA . ASP F 1 180 ? 45.742 61.255 -94.998 1.00 39.37 177 ASP F CA 1
ATOM 9197 C C . ASP F 1 180 ? 44.886 60.346 -94.132 1.00 38.75 177 ASP F C 1
ATOM 9198 O O . ASP F 1 180 ? 44.026 60.816 -93.398 1.00 39.79 177 ASP F O 1
ATOM 9203 N N . THR F 1 181 ? 45.149 59.049 -94.193 1.00 37.64 178 THR F N 1
ATOM 9204 C CA . THR F 1 181 ? 44.228 58.045 -93.680 1.00 35.82 178 THR F CA 1
ATOM 9205 C C . THR F 1 181 ? 45.012 56.974 -92.955 1.00 35.42 178 THR F C 1
ATOM 9206 O O . THR F 1 181 ? 46.231 56.928 -93.077 1.00 36.09 178 THR F O 1
ATOM 9210 N N . ALA F 1 182 ? 44.327 56.099 -92.225 1.00 34.94 179 ALA F N 1
ATOM 9211 C CA . ALA F 1 182 ? 44.995 54.953 -91.595 1.00 35.51 179 ALA F CA 1
ATOM 9212 C C . ALA F 1 182 ? 45.731 54.080 -92.615 1.00 36.90 179 ALA F C 1
ATOM 9213 O O . ALA F 1 182 ? 46.689 53.373 -92.272 1.00 37.66 179 ALA F O 1
ATOM 9215 N N . ALA F 1 183 ? 45.291 54.127 -93.866 1.00 37.59 180 ALA F N 1
ATOM 9216 C CA . ALA F 1 183 ? 45.965 53.389 -94.933 1.00 38.14 180 ALA F CA 1
ATOM 9217 C C . ALA F 1 183 ? 47.423 53.823 -95.068 1.00 38.38 180 ALA F C 1
ATOM 9218 O O . ALA F 1 183 ? 48.267 53.029 -95.482 1.00 38.32 180 ALA F O 1
ATOM 9220 N N . ALA F 1 184 ? 47.707 55.088 -94.729 1.00 38.16 181 ALA F N 1
ATOM 9221 C CA . ALA F 1 184 ? 49.031 55.670 -94.952 1.00 37.44 181 ALA F CA 1
ATOM 9222 C C . ALA F 1 184 ? 50.065 55.030 -94.028 1.00 38.16 181 ALA F C 1
ATOM 9223 O O . ALA F 1 184 ? 51.260 55.297 -94.152 1.00 38.95 181 ALA F O 1
ATOM 9225 N N . LEU F 1 185 ? 49.601 54.183 -93.108 1.00 38.36 182 LEU F N 1
ATOM 9226 C CA . LEU F 1 185 ? 50.490 53.440 -92.245 1.00 38.86 182 LEU F CA 1
ATOM 9227 C C . LEU F 1 185 ? 51.240 52.364 -92.998 1.00 39.10 182 LEU F C 1
ATOM 9228 O O . LEU F 1 185 ? 52.251 51.885 -92.535 1.00 40.18 182 LEU F O 1
ATOM 9233 N N . GLY F 1 186 ? 50.746 51.969 -94.155 1.00 38.58 183 GLY F N 1
ATOM 9234 C CA . GLY F 1 186 ? 51.404 50.962 -94.957 1.00 38.35 183 GLY F CA 1
ATOM 9235 C C . GLY F 1 186 ? 52.204 51.614 -96.063 1.00 39.14 183 GLY F C 1
ATOM 9236 O O . GLY F 1 186 ? 52.342 52.856 -96.089 1.00 39.09 183 GLY F O 1
ATOM 9237 N N . GLY F 1 187 ? 52.727 50.783 -96.976 1.00 39.09 184 GLY F N 1
ATOM 9238 C CA . GLY F 1 187 ? 53.587 51.245 -98.068 1.00 39.62 184 GLY F CA 1
ATOM 9239 C C . GLY F 1 187 ? 54.911 51.747 -97.532 1.00 40.36 184 GLY F C 1
ATOM 9240 O O . GLY F 1 187 ? 55.446 51.178 -96.580 1.00 39.62 184 GLY F O 1
ATOM 9241 N N . ASN F 1 188 ? 55.437 52.814 -98.135 1.00 41.29 185 ASN F N 1
ATOM 9242 C CA . ASN F 1 188 ? 56.642 53.464 -97.627 1.00 42.51 185 ASN F CA 1
ATOM 9243 C C . ASN F 1 188 ? 56.299 54.707 -96.850 1.00 43.20 185 ASN F C 1
ATOM 9244 O O . ASN F 1 188 ? 55.137 55.047 -96.723 1.00 43.69 185 ASN F O 1
ATOM 9257 N N . ASP F 1 190 ? 55.728 58.455 -96.514 1.00 43.54 187 ASP F N 1
ATOM 9258 C CA . ASP F 1 190 ? 55.341 59.250 -97.638 1.00 42.84 187 ASP F CA 1
ATOM 9259 C C . ASP F 1 190 ? 55.593 60.743 -97.522 1.00 42.00 187 ASP F C 1
ATOM 9260 O O . ASP F 1 190 ? 55.444 61.481 -98.487 1.00 42.08 187 ASP F O 1
ATOM 9265 N N . TYR F 1 191 ? 56.004 61.205 -96.365 1.00 40.93 188 TYR F N 1
ATOM 9266 C CA . TYR F 1 191 ? 56.454 62.573 -96.320 1.00 40.91 188 TYR F CA 1
ATOM 9267 C C . TYR F 1 191 ? 57.909 62.552 -95.996 1.00 41.43 188 TYR F C 1
ATOM 9268 O O . TYR F 1 191 ? 58.397 61.599 -95.374 1.00 42.19 188 TYR F O 1
ATOM 9277 N N . SER F 1 192 ? 58.604 63.595 -96.432 1.00 41.17 189 SER F N 1
ATOM 9278 C CA . SER F 1 192 ? 59.911 63.896 -95.912 1.00 41.05 189 SER F CA 1
ATOM 9279 C C . SER F 1 192 ? 59.964 65.371 -95.522 1.00 40.70 189 SER F C 1
ATOM 9280 O O . SER F 1 192 ? 59.097 66.142 -95.914 1.00 40.37 189 SER F O 1
ATOM 9283 N N . PHE F 1 193 ? 60.953 65.744 -94.712 1.00 41.04 190 PHE F N 1
ATOM 9284 C CA . PHE F 1 193 ? 61.232 67.143 -94.423 1.00 41.42 190 PHE F CA 1
ATOM 9285 C C . PHE F 1 193 ? 62.687 67.386 -94.121 1.00 42.41 190 PHE F C 1
ATOM 9286 O O . PHE F 1 193 ? 63.475 66.461 -93.889 1.00 42.73 190 PHE F O 1
ATOM 9294 N N . THR F 1 194 ? 63.021 68.663 -94.099 1.00 43.41 191 THR F N 1
ATOM 9295 C CA . THR F 1 194 ? 64.361 69.119 -93.820 1.00 44.56 191 THR F CA 1
ATOM 9296 C C . THR F 1 194 ? 64.181 70.318 -92.951 1.00 45.01 191 THR F C 1
ATOM 9297 O O . THR F 1 194 ? 63.370 71.173 -93.265 1.00 45.55 191 THR F O 1
ATOM 9301 N N . LYS F 1 195 ? 64.910 70.393 -91.853 1.00 45.62 192 LYS F N 1
ATOM 9302 C CA . LYS F 1 195 ? 64.817 71.591 -91.055 1.00 46.68 192 LYS F CA 1
ATOM 9303 C C . LYS F 1 195 ? 66.116 71.927 -90.338 1.00 47.33 192 LYS F C 1
ATOM 9304 O O . LYS F 1 195 ? 66.864 71.043 -89.914 1.00 47.32 192 LYS F O 1
ATOM 9310 N N . ARG F 1 196 ? 66.354 73.230 -90.227 1.00 48.15 193 ARG F N 1
ATOM 9311 C CA . ARG F 1 196 ? 67.493 73.798 -89.554 1.00 48.84 193 ARG F CA 1
ATOM 9312 C C . ARG F 1 196 ? 67.065 74.753 -88.447 1.00 49.19 193 ARG F C 1
ATOM 9313 O O . ARG F 1 196 ? 66.284 75.689 -88.686 1.00 48.94 193 ARG F O 1
ATOM 9321 N N . LEU F 1 197 ? 67.590 74.512 -87.243 1.00 49.75 194 LEU F N 1
ATOM 9322 C CA . LEU F 1 197 ? 67.390 75.385 -86.078 1.00 50.15 194 LEU F CA 1
ATOM 9323 C C . LEU F 1 197 ? 68.694 76.010 -85.551 1.00 50.39 194 LEU F C 1
ATOM 9324 O O . LEU F 1 197 ? 69.269 75.552 -84.549 1.00 50.59 194 LEU F O 1
#

Nearest PDB structures (foldseek):
  3c5p-assembly1_D  TM=9.983E-01  e=2.604E-30  Bacillus anthracis str. Sterne
  5hal-assembly1_A  TM=2.684E-01  e=6.900E-01  Burkholderia vietnamiensis G4
  3c5p-assembly1_D  TM=1.005E+00  e=1.565E-32  Bacillus anthracis str. Sterne
  5hal-assembly1_A  TM=2.585E-01  e=4.156E-01  Burkholderia vietnamiensis G4
  3c5p-assembly1_D  TM=9.931E-01  e=7.441E-30  Bacillus anthracis str. Sterne

InterPro domains:
  IPR021631 Protein of unknown function DUF3238 [PF11579] (1-193)

Sequence (1122 aa):
TNIIKIRASVFIPSWTEAKDETGQVIQFEGDSREFTPHAVNTRSRVEQEVVVDFYKQQEVFSYANTGITTEKVISPDGSVNKRTGKASTENIVCTDIVWNSGGVQFKSASASNPLNVYAPPVDYVLNVCVKKDGSIDVQGEHDGFPCFEFYKQVDFGPFEKIYTHDFRETGDTAAALGGNDYSFTKRLTNIIKIRASVFIPSWTEAKDETGQVIQFEGDSREFTPHAVNTRSRVEQEVVVDFYKQEVFSYANTGITTEKVISPDGSVNKRTGKASTEENIVCTDIVWNSGGVQFKSASASNPLNNVYAPPVDYVLNVCVKKDGSIDVQGEHDGFPCFEFYKQVDFGPFEKIYTHDFRETGDTAAALGGNDYSFTKRLTNIIKIRASVFIPSWTEAKDETGQVIQFEGDSREFTPHAVNTRSRVEQEVVVDFYKQEVFSYANTGITTEKVISPDGSVNKRTGKASTENIVCTDIVWNSGGVQQFKSASASNPLNVYAPPVDYVLNVCVKKDGSIDVQGEHDGFPCFEFYKQVDFGPFEKIYTHDFRETGDTAAALGGNDYSFTKRLTNIIKIRASVFIPSWTEAKDETGQVIQFEGDSREFTPHAVNTRSRVEQEVVVDFYKQEVFSYANTGITTEKVISPDGSVNKRTGKASTENIVCTDIVWNSGGVQFKSSASASNPPLLNNVVYYAAPPPVDYVLNVCVKKDGSIDVQGEHDGFPCFEFYKQVDFGPFEKIYTHDFRETGDTAAALGGNDYSFTKRLTNIIKIRASVFIPSWTEAKDETGQVIQQFEGDSREFTPHAVNTRSRVEQEVVVDFYKQEVFSYANTGITTEKVISPDGSVNNKRTGKASTEENIVCTDIVWNSGGVQFKSASASNPPLLNNVVYYAAPPPVDYVLNVCVKKDGSIDVQGEHDGFPCFEFYKQVDFGPFEKIYTHDFRETGDTAAALGGNDYSFTKRLTNIIKIRASVFIPSWTEAKDETGQVIQFEGDSREFTPHAVNTRSRVEQEVVVDFYKQQEVFSYANTGITTEKVISPDGSVNNKRTGKASTENIVCTDIVWNSGGVQFKSASASNPLNVYAPPVDYVLNVCVKKDGSIDVQGEHDGFPCFEFYKQVDFGPFEKIYTHDFRETGDTAAALGGNDYSFTKRL

Organism: Bacillus anthracis (NCBI:txid1392)

Solvent-accessible surface area: 50063 Å² total

B-factor: mean 41.94, std 7.07, range [2.0, 86.08]

Foldseek 3Di:
DFKKKKKKFAFACAWADWDDVFQKIKIKGTQVDDDDPPQPPHGTQKMKMWMQGPVVRDIDIDIAGDKIWMWIQGPVGDIDIDIDHWDRPWVDWADWDDDDFWIKIKWDWTFHPVDPVAGTWIKMKTKIATNVGKIKIKMDTQLDDKMWMWMDGPNDDIDTFDIHHNVVVVDDSVSRPDRDDIDIGID/DFKKKKKKFAFALAWDDWDDVFQKTKIKGGQNDDDDPPQPPHRGQKIKMWMQGPVVRDIDMDIAGDKIWMWMAGPVGDIDIDIDGWDFPAVDKADWDADPFWIWIKWGWTDDPVDPPQFTWIKMKTKTAGPVGKIKIKMDTQLDDKMWMWMDPPNHDIDTFDIHHNVVVPDDSVSRDDDDDMDIGID/DFKKKKKKFAFACAWADWDPVFAKIKIKGTQNHDDDPPQPPHGGQKMKMWMAGVVVRDIDMDIAGDKIKMWIAHPVGDIDIDIDGWDRVFVDKADWDDDPWFIWIKKGWTDDPVDDPAGTWMKMWTKTATPVGKIKIKMDTQLDDKMWMWMDPPNDDIHTFDIHHNVVVVDDSPSRDDGDDIDIGID/DFKKKKKKFAFALAWDDWDDVQQKTKIKGTQNHDDDPPCPPHGGQKMKMWMAGPPVRDIDMDIAGDKIWMWMQHPVGDIDIDIDGWDGPFVDKADWDDDPFFIWIKWDWTDRVVPPPDFTWIKMKTWTATNVGKMKIKMDTFLDDKMWMWMDPPNHDIGTFDIHHNVVVVHDPVSSDDDDDIDIGMD/DFKKKKKKFAFDCAWAAWDDVFQKTKIKGTQVHDDDPPQPPHTGQKMKMWMQGPVVRDIDMDIAGDKIWMWIQGNVGDIDIDIDGWDFPFVDKADWDDDPFFIWIKWGWTDDPVDNPAGTWIKMWTKTAGPVGKMKIKMDTQLDDKMWMWMDPPNHDIDTFDIHHSVVVVDDSVSRDDGDDIDIGID/DFKKKKKKFAWALAWDDWDPVFQKIKIKGTQNHDDDPPQPPHTGQKIKMWMQGPPVRDIDMDIAGDKIKMWMQGPVRDIDIDIDGWDFPWPDWDDWDDDDFFIKIKWGWTADRVDPPQATWIKMWTWTAGPVGKMKIKMDTFLDDKMWMWMDPPNHDIDTFDIHHNVVVVDDSVSSDDGDDMDIGID